Protein AF-0000000080772459 (afdb_homodimer)

Radius of gyration: 30.68 Å; Cα contacts (8 Å, |Δi|>4): 2039; chains: 2; bounding box: 59×94×68 Å

Secondary structure (DSSP, 8-state):
--EEE-HHHHHHHHHHHHHHTTT-SS-HHHHHHHHHT--BTTTBS-S-EEEE-GGG--SSEEEEEEEEE-HHHHTT-SS-HHHHHHHHHHHHHHHTTT--EEEEE-SSSSHHHHHHHHHHHHHHT-EEESEESSSS--SSGGGSHHHHTT----SEEEE-TTS-EEEEEEEPPPP-SS----HHHHHHHHHHHHTTSTTTTTEEEEEEEEE-HHHHHHH--EE-HHHHHHHHHHHHHTTS--SHHHHHHHHHHHH----EEEEEEEEEEEEEEEEETTEEEEEEEEEETTEEEEEEEESEEEEEEETT-SS-SEETTSEEEEEE-SSS-----HHHHB-TTSSB-GGGTT-EEEEEEEPPPGGGGSHHHHHHHHHHHHHTT--SPP--TTS---S--/--EEE-HHHHHHHHHHHHHHTTT-SS-HHHHHHHHHT--BTTTBS-S-EEEE-GGG--SSEEEEEEEEE-HHHHTT-SS-HHHHHHHHHHHHHHHTTT--EEEEE-SSSSHHHHHHHHHHHHHHT-EEESEESSSS--SSGGGSHHHHTT----SEEEE-TTS-EEEEEEEPPPP-SS----HHHHHHHHHHHHTTSTTTTTEEEEEEEEE-HHHHHHH--EE-HHHHHHHHHHHHHTTS--SHHHHHHHHHHHH----EEEEEEEEEEEEEEEEETTEEEEEEEEEETTEEEEEEEESEEEEEEETT-SS-SEETTSEEEEEE-SSS-----HHHHB-TTSSB-GGGTT-EEEEEEEPPPGGGGSHHHHHHHHHHHHHTT--SPP--TTS---S--

Organism: Chromobacterium violaceum (strain ATCC 12472 / DSM 30191 / JCM 1249 / CCUG 213 / NBRC 12614 / NCIMB 9131 / NCTC 9757 / MK) (NCBI:txid243365)

pLDDT: mean 93.43, std 9.47, range [24.67, 98.94]

InterPro domains:
  IPR010318 S-Me-THD, N-terminal domain [PF06032] (9-166)
  IPR024071 S-Me-THD, C-terminal domain superfamily [G3DSA:2.40.390.10] (241-381)
  IPR027479 S-Me-THD, N-terminal domain superfamily [G3DSA:3.40.1610.10] (1-239)
  IPR048350 S-Me-THD-like, C-terminal domain [PF20906] (186-363)

Nearest PDB structures (foldseek):
  2o3i-assembly1_B  TM=9.763E-01  e=1.292E-75  Chromobacterium violaceum
  2o3i-assembly1_A  TM=9.757E-01  e=3.189E-75  Chromobacterium violaceum
  4ftx-assembly1_B  TM=4.282E-01  e=2.764E+00  Saccharomyces cerevisiae S288C
  7u22-assembly1_D  TM=2.246E-01  e=3.162E-01  Mycobacterium tuberculosis
  4rcl-assembly1_A  TM=2.354E-01  e=2.764E+00  Mycolicibacterium smegmatis MC2 155

Solvent-accessible surface area (backbone atoms only — not comparable to full-atom values): 39134 Å² total; per-residue (Å²): 120,65,49,70,41,41,62,84,46,45,61,26,28,33,48,17,16,19,39,42,0,10,15,11,31,47,29,60,64,31,27,50,42,35,55,71,61,56,46,61,50,92,76,20,82,37,51,54,27,46,33,30,34,70,89,67,48,68,89,28,24,31,33,29,29,35,79,48,55,42,64,78,63,47,47,74,42,60,64,68,45,10,30,39,50,7,42,50,52,52,35,52,55,34,44,77,70,78,41,50,69,41,33,26,24,21,56,24,26,6,14,26,24,47,48,48,21,41,50,40,16,22,53,71,72,31,27,27,41,27,28,19,19,45,60,22,29,70,78,51,65,43,50,21,32,39,48,70,55,63,50,56,53,52,65,26,23,40,8,14,74,74,47,38,34,34,38,40,34,73,43,74,40,76,86,80,85,60,93,68,79,55,64,45,51,55,52,50,66,42,49,58,59,42,26,66,40,73,79,31,60,40,26,32,6,27,17,32,38,74,33,47,46,86,45,41,66,68,27,37,73,41,59,45,44,54,58,53,14,32,55,46,9,45,36,45,73,71,60,70,41,56,42,67,66,43,44,42,49,45,33,37,74,76,64,70,34,75,50,40,82,72,44,65,76,17,34,49,69,41,21,44,75,46,81,56,97,74,38,43,39,34,39,39,33,32,34,53,88,93,42,36,35,42,35,36,27,49,52,18,38,40,38,31,36,36,73,87,48,95,54,67,67,38,37,40,70,28,33,37,22,45,40,34,42,69,80,78,80,39,56,47,15,50,66,50,40,41,29,93,76,66,25,50,20,76,91,49,60,82,33,39,29,24,38,35,35,34,63,50,50,74,76,43,73,39,69,64,22,30,50,51,44,49,55,54,38,39,74,74,69,45,82,72,78,81,56,63,71,74,54,73,81,64,75,89,110,121,66,49,73,42,41,62,84,46,45,63,26,27,32,47,19,14,19,40,43,0,9,15,11,31,48,28,59,64,31,27,48,43,36,55,71,59,56,45,61,51,94,75,21,82,37,50,53,27,45,33,30,34,71,90,67,49,67,88,28,23,30,33,28,29,35,78,48,56,43,64,77,64,47,48,74,42,61,63,68,46,10,30,38,51,7,42,50,52,50,35,52,56,34,44,77,70,76,41,50,68,40,33,26,24,21,54,25,26,7,13,26,23,48,49,47,22,43,52,39,16,22,54,71,72,32,27,27,40,28,28,19,20,46,62,21,29,69,78,51,64,41,50,22,32,39,47,70,56,62,50,55,54,53,66,25,22,41,8,14,74,74,47,36,34,34,38,40,34,72,42,73,40,78,87,80,85,58,93,69,77,54,65,46,50,54,52,49,65,43,50,57,58,42,26,67,40,74,80,30,60,39,26,31,7,27,17,31,36,73,33,47,46,86,46,40,66,69,27,37,74,41,59,47,44,54,57,52,15,32,54,46,9,44,36,45,73,70,58,71,40,54,42,69,67,43,44,42,48,46,33,37,74,77,64,70,35,75,50,41,82,71,45,65,74,18,35,49,68,42,21,45,76,45,79,56,98,74,36,44,39,35,42,37,31,32,34,54,88,91,41,38,36,43,35,36,26,50,53,18,39,41,38,30,37,36,74,86,48,95,58,66,67,38,38,40,70,28,32,37,22,44,42,34,42,70,81,78,78,38,56,47,16,52,66,51,41,41,30,92,77,67,24,50,20,77,91,47,60,80,32,38,30,22,38,35,35,34,64,49,50,73,76,43,74,38,70,64,22,31,49,50,44,49,56,54,39,39,76,74,69,46,82,73,77,81,55,63,72,73,54,74,82,65,75,88,109

Structure (mmCIF, N/CA/C/O backbone):
data_AF-0000000080772459-model_v1
#
loop_
_entity.id
_entity.type
_entity.pdbx_description
1 polymer 'DUF917 domain-containing protein'
#
loop_
_atom_site.group_PDB
_atom_site.id
_atom_site.type_symbol
_atom_site.label_atom_id
_atom_site.label_alt_id
_atom_site.label_comp_id
_atom_site.label_asym_id
_atom_site.label_entity_id
_atom_site.label_seq_id
_atom_site.pdbx_PDB_ins_code
_atom_site.Cartn_x
_atom_site.Cartn_y
_atom_site.Cartn_z
_atom_site.occupancy
_atom_site.B_iso_or_equiv
_atom_site.auth_seq_id
_atom_site.auth_comp_id
_atom_site.auth_asym_id
_atom_site.auth_atom_id
_atom_site.pdbx_PDB_model_num
ATOM 1 N N . MET A 1 1 ? 9.984 29.031 25.297 1 77.81 1 MET A N 1
ATOM 2 C CA . MET A 1 1 ? 9.906 28.5 26.656 1 77.81 1 MET A CA 1
ATOM 3 C C . MET A 1 1 ? 8.773 27.484 26.781 1 77.81 1 MET A C 1
ATOM 5 O O . MET A 1 1 ? 7.711 27.672 26.172 1 77.81 1 MET A O 1
ATOM 9 N N . ALA A 1 2 ? 9.078 26.531 27.516 1 90.62 2 ALA A N 1
ATOM 10 C CA . ALA A 1 2 ? 8.109 25.453 27.734 1 90.62 2 ALA A CA 1
ATOM 11 C C . ALA A 1 2 ? 6.84 26 28.391 1 90.62 2 ALA A C 1
ATOM 13 O O . ALA A 1 2 ? 6.902 26.922 29.203 1 90.62 2 ALA A O 1
ATOM 14 N N . PHE A 1 3 ? 5.688 25.516 27.969 1 96.5 3 PHE A N 1
ATOM 15 C CA . PHE A 1 3 ? 4.406 25.859 28.578 1 96.5 3 PHE A CA 1
ATOM 16 C C . PHE A 1 3 ? 3.453 24.672 28.531 1 96.5 3 PHE A C 1
ATOM 18 O O . PHE A 1 3 ? 3.807 23.609 28.031 1 96.5 3 PHE A O 1
ATOM 25 N N . GLU A 1 4 ? 2.334 24.828 29.188 1 97.81 4 GLU A N 1
ATOM 26 C CA . GLU A 1 4 ? 1.34 23.766 29.25 1 97.81 4 GLU A CA 1
ATOM 27 C C . GLU A 1 4 ? 0.016 24.203 28.641 1 97.81 4 GLU A C 1
ATOM 29 O O . GLU A 1 4 ? -0.406 25.344 28.812 1 97.81 4 GLU A O 1
ATOM 34 N N . LEU A 1 5 ? -0.557 23.328 27.922 1 98.12 5 LEU A N 1
ATOM 35 C CA . LEU A 1 5 ? -1.902 23.531 27.406 1 98.12 5 LEU A CA 1
ATOM 36 C C . LEU A 1 5 ? -2.939 22.828 28.281 1 98.12 5 LEU A C 1
ATOM 38 O O . LEU A 1 5 ? -2.699 21.719 28.766 1 98.12 5 LEU A O 1
ATOM 42 N N . SER A 1 6 ? -4.008 23.469 28.516 1 97.31 6 SER A N 1
ATOM 43 C CA . SER A 1 6 ? -5.195 22.922 29.156 1 97.31 6 SER A CA 1
ATOM 44 C C . SER A 1 6 ? -6.387 22.906 28.203 1 97.31 6 SER A C 1
ATOM 46 O O . SER A 1 6 ? -6.301 23.422 27.094 1 97.31 6 SER A O 1
ATOM 48 N N . PRO A 1 7 ? -7.453 22.266 28.625 1 97.19 7 PRO A N 1
ATOM 49 C CA . PRO A 1 7 ? -8.625 22.203 27.75 1 97.19 7 PRO A CA 1
ATOM 50 C C . PRO A 1 7 ? -9.094 23.594 27.297 1 97.19 7 PRO A C 1
ATOM 52 O O . PRO A 1 7 ? -9.516 23.75 26.141 1 97.19 7 PRO A O 1
ATOM 55 N N . SER A 1 8 ? -8.961 24.609 28.094 1 97.12 8 SER A N 1
ATOM 56 C CA . SER A 1 8 ? -9.422 25.953 27.781 1 97.12 8 SER A CA 1
ATOM 57 C C . SER A 1 8 ? -8.531 26.609 26.734 1 97.12 8 SER A C 1
ATOM 59 O O . SER A 1 8 ? -8.906 27.625 26.141 1 97.12 8 SER A O 1
ATOM 61 N N . ASP A 1 9 ? -7.367 26.016 26.547 1 98.12 9 ASP A N 1
ATOM 62 C CA . ASP A 1 9 ? -6.426 26.578 25.578 1 98.12 9 ASP A CA 1
ATOM 63 C C . ASP A 1 9 ? -6.672 26.016 24.188 1 98.12 9 ASP A C 1
ATOM 65 O O . ASP A 1 9 ? -6.148 26.531 23.203 1 98.12 9 ASP A O 1
ATOM 69 N N . LEU A 1 10 ? -7.473 24.984 24.062 1 98.06 10 LEU A N 1
ATOM 70 C CA . LEU A 1 10 ? -7.555 24.266 22.797 1 98.06 10 LEU A CA 1
ATOM 71 C C . LEU A 1 10 ? -8.328 25.078 21.75 1 98.06 10 LEU A C 1
ATOM 73 O O . LEU A 1 10 ? -7.922 25.172 20.594 1 98.06 10 LEU A O 1
ATOM 77 N N . GLU A 1 11 ? -9.414 25.656 22.188 1 97.75 11 GLU A N 1
ATOM 78 C CA . GLU A 1 11 ? -10.188 26.422 21.219 1 97.75 11 GLU A CA 1
ATOM 79 C C . GLU A 1 11 ? -9.367 27.578 20.641 1 97.75 11 GLU A C 1
ATOM 81 O O . GLU A 1 11 ? -9.297 27.75 19.422 1 97.75 11 GLU A O 1
ATOM 86 N N . PRO A 1 12 ? -8.727 28.391 21.5 1 98.31 12 PRO A N 1
ATOM 87 C CA . PRO A 1 12 ? -7.855 29.422 20.938 1 98.31 12 PRO A CA 1
ATOM 88 C C . PRO A 1 12 ? -6.762 28.844 20.047 1 98.31 12 PRO A C 1
ATOM 90 O O . PRO A 1 12 ? -6.449 29.422 18.984 1 98.31 12 PRO A O 1
ATOM 93 N N . LEU A 1 13 ? -6.199 27.734 20.422 1 98.62 13 LEU A N 1
ATOM 94 C CA . LEU A 1 13 ? -5.156 27.109 19.609 1 98.62 13 LEU A CA 1
ATOM 95 C C . LEU A 1 13 ? -5.688 26.734 18.234 1 98.62 13 LEU A C 1
ATOM 97 O O . LEU A 1 13 ? -5.031 26.984 17.219 1 98.62 13 LEU A O 1
ATOM 101 N N . LEU A 1 14 ? -6.875 26.172 18.188 1 98.19 14 LEU A N 1
ATOM 102 C CA . LEU A 1 14 ? -7.477 25.75 16.922 1 98.19 14 LEU A CA 1
ATOM 103 C C . LEU A 1 14 ? -7.73 26.938 16.016 1 98.19 14 LEU A C 1
ATOM 105 O O . LEU A 1 14 ? -7.488 26.875 14.805 1 98.19 14 LEU A O 1
ATOM 109 N N . GLN A 1 15 ? -8.188 28 16.578 1 98.25 15 GLN A N 1
ATOM 110 C CA . GLN A 1 15 ? -8.5 29.188 15.781 1 98.25 15 GLN A CA 1
ATOM 111 C C . GLN A 1 15 ? -7.238 29.766 15.156 1 98.25 15 GLN A C 1
ATOM 113 O O . GLN A 1 15 ? -7.203 30.031 13.953 1 98.25 15 GLN A O 1
ATOM 118 N N . GLY A 1 16 ? -6.281 29.969 16 1 98.75 16 GLY A N 1
ATOM 119 C CA . GLY A 1 16 ? -5.023 30.469 15.461 1 98.75 16 GLY A CA 1
ATOM 120 C C . GLY A 1 16 ? -4.414 29.531 14.43 1 98.75 16 GLY A C 1
ATOM 121 O O . GLY A 1 16 ? -3.922 29.984 13.391 1 98.75 16 GLY A O 1
ATOM 122 N N . ALA A 1 17 ? -4.434 28.266 14.75 1 98.75 17 ALA A N 1
ATOM 123 C CA . ALA A 1 17 ? -3.867 27.25 13.859 1 98.75 17 ALA A CA 1
ATOM 124 C C . ALA A 1 17 ? -4.582 27.234 12.508 1 98.75 17 ALA A C 1
ATOM 126 O O . ALA A 1 17 ? -3.951 27.062 11.469 1 98.75 17 ALA A O 1
ATOM 127 N N . CYS A 1 18 ? -5.859 27.359 12.547 1 98.31 18 CYS A N 1
ATOM 128 C CA . CYS A 1 18 ? -6.648 27.406 11.32 1 98.31 18 CYS A CA 1
ATOM 129 C C . CYS A 1 18 ? -6.211 28.547 10.422 1 98.31 18 CYS A C 1
ATOM 131 O O . CYS A 1 18 ? -6.066 28.375 9.211 1 98.31 18 CYS A O 1
ATOM 133 N N . PHE A 1 19 ? -5.973 29.688 11.016 1 98.69 19 PHE A N 1
ATOM 134 C CA . PHE A 1 19 ? -5.531 30.844 10.242 1 98.69 19 PHE A CA 1
ATOM 135 C C . PHE A 1 19 ? -4.176 30.578 9.602 1 98.69 19 PHE A C 1
ATOM 137 O O . PHE A 1 19 ? -3.969 30.906 8.43 1 98.69 19 PHE A O 1
ATOM 144 N N . PHE A 1 20 ? -3.295 29.969 10.297 1 98.75 20 PHE A N 1
ATOM 145 C CA . PHE A 1 20 ? -1.945 29.734 9.797 1 98.75 20 PHE A CA 1
ATOM 146 C C . PHE A 1 20 ? -1.914 28.516 8.875 1 98.75 20 PHE A C 1
ATOM 148 O O . PHE A 1 20 ? -0.88 28.203 8.281 1 98.75 20 PHE A O 1
ATOM 155 N N . GLY A 1 21 ? -3.008 27.797 8.664 1 98.25 21 GLY A N 1
ATOM 156 C CA . GLY A 1 21 ? -3.066 26.547 7.941 1 98.25 21 GLY A CA 1
ATOM 157 C C . GLY A 1 21 ? -3.188 26.719 6.441 1 98.25 21 GLY A C 1
ATOM 158 O O . GLY A 1 21 ? -3.193 25.734 5.695 1 98.25 21 GLY A O 1
ATOM 159 N N . SER A 1 22 ? -3.299 28 6.023 1 97.94 22 SER A N 1
ATOM 160 C CA . SER A 1 22 ? -3.416 28.281 4.598 1 97.94 22 SER A CA 1
ATOM 161 C C . SER A 1 22 ? -4.602 27.547 3.986 1 97.94 22 SER A C 1
ATOM 163 O O . SER A 1 22 ? -4.461 26.875 2.961 1 97.94 22 SER A O 1
ATOM 165 N N . GLY A 1 23 ? -5.684 27.562 4.668 1 96.31 23 GLY A N 1
ATOM 166 C CA . GLY A 1 23 ? -6.91 26.938 4.18 1 96.31 23 GLY A CA 1
ATOM 167 C C . GLY A 1 23 ? -6.973 25.453 4.449 1 96.31 23 GLY A C 1
ATOM 168 O O . GLY A 1 23 ? -7.992 24.812 4.176 1 96.31 23 GLY A O 1
ATOM 169 N N . GLY A 1 24 ? -5.953 24.891 4.914 1 94.44 24 GLY A N 1
ATOM 170 C CA . GLY A 1 24 ? -5.906 23.453 5.18 1 94.44 24 GLY A CA 1
ATOM 171 C C . GLY A 1 24 ? -5.484 23.125 6.598 1 94.44 24 GLY A C 1
ATOM 172 O O . GLY A 1 24 ? -5.809 23.859 7.535 1 94.44 24 GLY A O 1
ATOM 173 N N . GLY A 1 25 ? -4.945 21.828 6.812 1 92.94 25 GLY A N 1
ATOM 174 C CA . GLY A 1 25 ? -4.551 21.375 8.141 1 92.94 25 GLY A CA 1
ATOM 175 C C . GLY A 1 25 ? -5.703 20.781 8.93 1 92.94 25 GLY A C 1
ATOM 176 O O . GLY A 1 25 ? -5.672 20.781 10.164 1 92.94 25 GLY A O 1
ATOM 177 N N . GLY A 1 26 ? -6.652 20.359 8.188 1 91.44 26 GLY A N 1
ATOM 178 C CA . GLY A 1 26 ? -7.859 19.828 8.797 1 91.44 26 GLY A CA 1
ATOM 179 C C . GLY A 1 26 ? -8.93 20.875 9.039 1 91.44 26 GLY A C 1
ATOM 180 O O . GLY A 1 26 ? -8.617 22.062 9.18 1 91.44 26 GLY A O 1
ATOM 181 N N . THR A 1 27 ? -10.133 20.469 9.156 1 91.5 27 THR A N 1
ATOM 182 C CA . THR A 1 27 ? -11.242 21.391 9.336 1 91.5 27 THR A CA 1
ATOM 183 C C . THR A 1 27 ? -11.414 21.75 10.805 1 91.5 27 THR A C 1
ATOM 185 O O . THR A 1 27 ? -11.031 20.984 11.688 1 91.5 27 THR A O 1
ATOM 188 N N . MET A 1 28 ? -12.023 22.938 10.984 1 93.31 28 MET A N 1
ATOM 189 C CA . MET A 1 28 ? -12.375 23.359 12.344 1 93.31 28 MET A CA 1
ATOM 190 C C . MET A 1 28 ? -13.344 22.359 12.984 1 93.31 28 MET A C 1
ATOM 192 O O . MET A 1 28 ? -13.242 22.062 14.172 1 93.31 28 MET A O 1
ATOM 196 N N . ILE A 1 29 ? -14.188 21.828 12.188 1 90.12 29 ILE A N 1
ATOM 197 C CA . ILE A 1 29 ? -15.203 20.906 12.688 1 90.12 29 ILE A CA 1
ATOM 198 C C . ILE A 1 29 ? -14.523 19.656 13.25 1 90.12 29 ILE A C 1
ATOM 200 O O . ILE A 1 29 ? -14.812 19.25 14.375 1 90.12 29 ILE A O 1
ATOM 204 N N . SER A 1 30 ? -13.648 19.109 12.492 1 91.31 30 SER A N 1
ATOM 205 C CA . SER A 1 30 ? -12.945 17.906 12.93 1 91.31 30 SER A CA 1
ATOM 206 C C . SER A 1 30 ? -12.102 18.172 14.172 1 91.31 30 SER A C 1
ATOM 208 O O . SER A 1 30 ? -12.102 17.375 15.109 1 91.31 30 SER A O 1
ATOM 210 N N . ALA A 1 31 ? -11.414 19.266 14.156 1 95.06 31 ALA A N 1
ATOM 211 C CA . ALA A 1 31 ? -10.531 19.609 15.266 1 95.06 31 ALA A CA 1
ATOM 212 C C . ALA A 1 31 ? -11.328 19.844 16.547 1 95.06 31 ALA A C 1
ATOM 214 O O . ALA A 1 31 ? -10.945 19.375 17.625 1 95.06 31 ALA A O 1
ATOM 215 N N . ARG A 1 32 ? -12.453 20.562 16.438 1 94.5 32 ARG A N 1
ATOM 216 C CA . ARG A 1 32 ? -13.289 20.875 17.594 1 94.5 32 ARG A CA 1
ATOM 217 C C . ARG A 1 32 ? -13.906 19.609 18.172 1 94.5 32 ARG A C 1
ATOM 219 O O . ARG A 1 32 ? -14.07 19.484 19.391 1 94.5 32 ARG A O 1
ATOM 226 N N . HIS A 1 33 ? -14.234 18.734 17.312 1 92.88 33 HIS A N 1
ATOM 227 C CA . HIS A 1 33 ? -14.82 17.484 17.781 1 92.88 33 HIS A CA 1
ATOM 228 C C . HIS A 1 33 ? -13.844 16.719 18.656 1 92.88 33 HIS A C 1
ATOM 230 O O . HIS A 1 33 ? -14.227 16.188 19.703 1 92.88 33 HIS A O 1
ATOM 236 N N . LEU A 1 34 ? -12.641 16.641 18.219 1 94.75 34 LEU A N 1
ATOM 237 C CA . LEU A 1 34 ? -11.617 15.953 19 1 94.75 34 LEU A CA 1
ATOM 238 C C . LEU A 1 34 ? -11.328 16.719 20.297 1 94.75 34 LEU A C 1
ATOM 240 O O . LEU A 1 34 ? -11.227 16.109 21.359 1 94.75 34 LEU A O 1
ATOM 244 N N . ALA A 1 35 ? -11.219 18.016 20.188 1 95.75 35 ALA A N 1
ATOM 245 C CA . ALA A 1 35 ? -10.859 18.859 21.328 1 95.75 35 ALA A CA 1
ATOM 246 C C . ALA A 1 35 ? -11.945 18.844 22.391 1 95.75 35 ALA A C 1
ATOM 248 O O . ALA A 1 35 ? -11.656 18.938 23.594 1 95.75 35 ALA A O 1
ATOM 249 N N . ALA A 1 36 ? -13.172 18.672 21.969 1 94.06 36 ALA A N 1
ATOM 250 C CA . ALA A 1 36 ? -14.312 18.734 22.875 1 94.06 36 ALA A CA 1
ATOM 251 C C . ALA A 1 36 ? -14.281 17.594 23.891 1 94.06 36 ALA A C 1
ATOM 253 O O . ALA A 1 36 ? -14.852 17.719 24.984 1 94.06 36 ALA A O 1
ATOM 254 N N . ASN A 1 37 ? -13.57 16.625 23.562 1 92.75 37 ASN A N 1
ATOM 255 C CA . ASN A 1 37 ? -13.562 15.445 24.406 1 92.75 37 ASN A CA 1
ATOM 256 C C . ASN A 1 37 ? -12.305 15.383 25.266 1 92.75 37 ASN A C 1
ATOM 258 O O . ASN A 1 37 ? -12.094 14.414 26 1 92.75 37 ASN A O 1
ATOM 262 N N . PHE A 1 38 ? -11.555 16.391 25.234 1 97.44 38 PHE A N 1
ATOM 263 C CA . PHE A 1 38 ? -10.312 16.406 26 1 97.44 38 PHE A CA 1
ATOM 264 C C . PHE A 1 38 ? -10.578 16.75 27.453 1 97.44 38 PHE A C 1
ATOM 266 O O . PHE A 1 38 ? -10.734 17.922 27.812 1 97.44 38 PHE A O 1
ATOM 273 N N . ARG A 1 39 ? -10.578 15.789 28.25 1 96.19 39 ARG A N 1
ATOM 274 C CA . ARG A 1 39 ? -10.719 15.875 29.703 1 96.19 39 ARG A CA 1
ATOM 275 C C . ARG A 1 39 ? -10.094 14.664 30.391 1 96.19 39 ARG A C 1
ATOM 277 O O . ARG A 1 39 ? -10.102 13.562 29.844 1 96.19 39 ARG A O 1
ATOM 284 N N . LYS A 1 40 ? -9.555 14.977 31.562 1 96.5 40 LYS A N 1
ATOM 285 C CA . LYS A 1 40 ? -9 13.867 32.344 1 96.5 40 LYS A CA 1
ATOM 286 C C . LYS A 1 40 ? -10.07 12.812 32.625 1 96.5 40 LYS A C 1
ATOM 288 O O . LYS A 1 40 ? -11.188 13.148 33 1 96.5 40 LYS A O 1
ATOM 293 N N . GLY A 1 41 ? -9.789 11.578 32.375 1 95.81 41 GLY A N 1
ATOM 294 C CA . GLY A 1 41 ? -10.734 10.492 32.562 1 95.81 41 GLY A CA 1
ATOM 295 C C . GLY A 1 41 ? -10.211 9.156 32.062 1 95.81 41 GLY A C 1
ATOM 296 O O . GLY A 1 41 ? -9.023 8.867 32.188 1 95.81 41 GLY A O 1
ATOM 297 N N . ASP A 1 42 ? -11.141 8.344 31.578 1 94.62 42 ASP A N 1
ATOM 298 C CA . ASP A 1 42 ? -10.82 6.973 31.203 1 94.62 42 ASP A CA 1
ATOM 299 C C . ASP A 1 42 ? -9.852 6.938 30.016 1 94.62 42 ASP A C 1
ATOM 301 O O . ASP A 1 42 ? -8.969 6.074 29.953 1 94.62 42 ASP A O 1
ATOM 305 N N . TYR A 1 43 ? -10.023 7.902 29.172 1 96.19 43 TYR A N 1
ATOM 306 C CA . TYR A 1 43 ? -9.195 7.852 27.969 1 96.19 43 TYR A CA 1
ATOM 307 C C . TYR A 1 43 ? -7.891 8.617 28.172 1 96.19 43 TYR A C 1
ATOM 309 O O . TYR A 1 43 ? -6.809 8.094 27.891 1 96.19 43 TYR A O 1
ATOM 317 N N . TYR A 1 44 ? -8.016 9.828 28.641 1 97.81 44 TYR A N 1
ATOM 318 C CA . TYR A 1 44 ? -6.812 10.617 28.891 1 97.81 44 TYR A CA 1
ATOM 319 C C . TYR A 1 44 ? -6.395 10.523 30.344 1 97.81 44 TYR A C 1
ATOM 321 O O . TYR A 1 44 ? -7.168 10.867 31.25 1 97.81 44 TYR A O 1
ATOM 329 N N . PRO A 1 45 ? -5.191 10.227 30.641 1 97.44 45 PRO A N 1
ATOM 330 C CA . PRO A 1 45 ? -4.719 10.195 32.031 1 97.44 45 PRO A CA 1
ATOM 331 C C . PRO A 1 45 ? -4.496 11.586 32.625 1 97.44 45 PRO A C 1
ATOM 333 O O . PRO A 1 45 ? -4.352 11.734 33.812 1 97.44 45 PRO A O 1
ATOM 336 N N . THR A 1 46 ? -4.453 12.586 31.719 1 96.62 46 THR A N 1
ATOM 337 C CA . THR A 1 46 ? -4.223 13.977 32.125 1 96.62 46 THR A CA 1
ATOM 338 C C . THR A 1 46 ? -5.008 14.93 31.234 1 96.62 46 THR A C 1
ATOM 340 O O . THR A 1 46 ? -5.48 14.539 30.156 1 96.62 46 THR A O 1
ATOM 343 N N . ASP A 1 47 ? -5.195 16.141 31.688 1 96.88 47 ASP A N 1
ATOM 344 C CA . ASP A 1 47 ? -5.801 17.188 30.859 1 96.88 47 ASP A CA 1
ATOM 345 C C . ASP A 1 47 ? -4.809 18.312 30.609 1 96.88 47 ASP A C 1
ATOM 347 O O . ASP A 1 47 ? -5.211 19.469 30.406 1 96.88 47 ASP A O 1
ATOM 351 N N . LYS A 1 48 ? -3.564 17.953 30.75 1 97.62 48 LYS A N 1
ATOM 352 C CA . LYS A 1 48 ? -2.473 18.891 30.484 1 97.62 48 LYS A CA 1
ATOM 353 C C . LYS A 1 48 ? -1.544 18.344 29.406 1 97.62 48 LYS A C 1
ATOM 355 O O . LYS A 1 48 ? -1.283 17.141 29.344 1 97.62 48 LYS A O 1
ATOM 360 N N . VAL A 1 49 ? -1.117 19.25 28.578 1 98.19 49 VAL A N 1
ATOM 361 C CA . VAL A 1 49 ? -0.159 18.906 27.531 1 98.19 49 VAL A CA 1
ATOM 362 C C . VAL A 1 49 ? 1.088 19.781 27.656 1 98.19 49 VAL A C 1
ATOM 364 O O . VAL A 1 49 ? 1.006 21 27.578 1 98.19 49 VAL A O 1
ATOM 367 N N . ARG A 1 50 ? 2.164 19.156 27.875 1 98.38 50 ARG A N 1
ATOM 368 C CA . ARG A 1 50 ? 3.422 19.891 27.938 1 98.38 50 ARG A CA 1
ATOM 369 C C . ARG A 1 50 ? 3.916 20.234 26.531 1 98.38 50 ARG A C 1
ATOM 371 O O . ARG A 1 50 ? 3.934 19.375 25.641 1 98.38 50 ARG A O 1
ATOM 378 N N . VAL A 1 51 ? 4.223 21.516 26.312 1 98.81 51 VAL A N 1
ATOM 379 C CA . VAL A 1 51 ? 4.793 21.984 25.047 1 98.81 51 VAL A CA 1
ATOM 380 C C . VAL A 1 51 ? 6.203 22.516 25.297 1 98.81 51 VAL A C 1
ATOM 382 O O . VAL A 1 51 ? 6.418 23.328 26.203 1 98.81 51 VAL A O 1
ATOM 385 N N . VAL A 1 52 ? 7.156 22.031 24.469 1 98.75 52 VAL A N 1
ATOM 386 C CA . VAL A 1 52 ? 8.547 22.406 24.688 1 98.75 52 VAL A CA 1
ATOM 387 C C . VAL A 1 52 ? 9.141 22.984 23.406 1 98.75 52 VAL A C 1
ATOM 389 O O . VAL A 1 52 ? 8.68 22.656 22.312 1 98.75 52 VAL A O 1
ATOM 392 N N . ASP A 1 53 ? 10.148 23.797 23.547 1 97.94 53 ASP A N 1
ATOM 393 C CA . ASP A 1 53 ? 10.883 24.312 22.391 1 97.94 53 ASP A CA 1
ATOM 394 C C . ASP A 1 53 ? 11.797 23.234 21.812 1 97.94 53 ASP A C 1
ATOM 396 O O . ASP A 1 53 ? 12.117 22.25 22.484 1 97.94 53 ASP A O 1
ATOM 400 N N . VAL A 1 54 ? 12.195 23.484 20.594 1 98.38 54 VAL A N 1
ATOM 401 C CA . VAL A 1 54 ? 13.031 22.531 19.875 1 98.38 54 VAL A CA 1
ATOM 402 C C . VAL A 1 54 ? 14.305 22.25 20.672 1 98.38 54 VAL A C 1
ATOM 404 O O . VAL A 1 54 ? 14.711 21.109 20.844 1 98.38 54 VAL A O 1
ATOM 407 N N . ASP A 1 55 ? 14.898 23.281 21.25 1 97.31 55 ASP A N 1
ATOM 408 C CA . ASP A 1 55 ? 16.172 23.156 21.953 1 97.31 55 ASP A CA 1
ATOM 409 C C . ASP A 1 55 ? 16.016 22.453 23.297 1 97.31 55 ASP A C 1
ATOM 411 O O . ASP A 1 55 ? 16.984 21.922 23.844 1 97.31 55 ASP A O 1
ATOM 415 N N . GLU A 1 56 ? 14.844 22.406 23.75 1 97.56 56 GLU A N 1
ATOM 416 C CA . GLU A 1 56 ? 14.57 21.781 25.047 1 97.56 56 GLU A CA 1
ATOM 417 C C . GLU A 1 56 ? 14.195 20.312 24.891 1 97.56 56 GLU A C 1
ATOM 419 O O . GLU A 1 56 ? 14.18 19.562 25.859 1 97.56 56 GLU A O 1
ATOM 424 N N . ALA A 1 57 ? 13.906 19.859 23.766 1 98.12 57 ALA A N 1
ATOM 425 C CA . ALA A 1 57 ? 13.492 18.484 23.484 1 98.12 57 ALA A CA 1
ATOM 426 C C . ALA A 1 57 ? 14.688 17.547 23.453 1 98.12 57 ALA A C 1
ATOM 428 O O . ALA A 1 57 ? 15.055 17.031 22.375 1 98.12 57 ALA A O 1
ATOM 429 N N . THR A 1 58 ? 15.242 17.172 24.641 1 97.81 58 THR A N 1
ATOM 430 C CA . THR A 1 58 ? 16.516 16.453 24.703 1 97.81 58 THR A CA 1
ATOM 431 C C . THR A 1 58 ? 16.344 15.102 25.375 1 97.81 58 THR A C 1
ATOM 433 O O . THR A 1 58 ? 17.297 14.32 25.469 1 97.81 58 THR A O 1
ATOM 436 N N . ASP A 1 59 ? 15.164 14.719 25.828 1 98.19 59 ASP A N 1
ATOM 437 C CA . ASP A 1 59 ? 14.977 13.57 26.703 1 98.19 59 ASP A CA 1
ATOM 438 C C . ASP A 1 59 ? 14.828 12.281 25.906 1 98.19 59 ASP A C 1
ATOM 440 O O . ASP A 1 59 ? 14.844 11.188 26.469 1 98.19 59 ASP A O 1
ATOM 444 N N . GLY A 1 60 ? 14.672 12.344 24.578 1 98.69 60 GLY A N 1
ATOM 445 C CA . GLY A 1 60 ? 14.438 11.195 23.719 1 98.69 60 GLY A CA 1
ATOM 446 C C . GLY A 1 60 ? 14.039 11.578 22.312 1 98.69 60 GLY A C 1
ATOM 447 O O . GLY A 1 60 ? 14.227 12.727 21.891 1 98.69 60 GLY A O 1
ATOM 448 N N . ASP A 1 61 ? 13.531 10.578 21.594 1 98.88 61 ASP A N 1
ATOM 449 C CA . ASP A 1 61 ? 13.172 10.773 20.203 1 98.88 61 ASP A CA 1
ATOM 450 C C . ASP A 1 61 ? 11.828 11.484 20.062 1 98.88 61 ASP A C 1
ATOM 452 O O . ASP A 1 61 ? 11.031 11.492 21.016 1 98.88 61 ASP A O 1
ATOM 456 N N . CYS A 1 62 ? 11.672 12.133 18.969 1 98.88 62 CYS A N 1
ATOM 457 C CA . CYS A 1 62 ? 10.438 12.789 18.547 1 98.88 62 CYS A CA 1
ATOM 458 C C . CYS A 1 62 ? 9.852 12.125 17.312 1 98.88 62 CYS A C 1
ATOM 460 O O . CYS A 1 62 ? 10.586 11.711 16.406 1 98.88 62 CYS A O 1
ATOM 462 N N . VAL A 1 63 ? 8.547 11.922 17.297 1 98.94 63 VAL A N 1
ATOM 463 C CA . VAL A 1 63 ? 7.906 11.367 16.109 1 98.94 63 VAL A CA 1
ATOM 464 C C . VAL A 1 63 ? 6.832 12.32 15.594 1 98.94 63 VAL A C 1
ATOM 466 O O . VAL A 1 63 ? 6.152 12.984 16.391 1 98.94 63 VAL A O 1
ATOM 469 N N . MET A 1 64 ? 6.715 12.469 14.305 1 98.94 64 MET A N 1
ATOM 470 C CA . MET A 1 64 ? 5.617 13.219 13.703 1 98.94 64 MET A CA 1
ATOM 471 C C . MET A 1 64 ? 4.332 12.398 13.695 1 98.94 64 MET A C 1
ATOM 473 O O . MET A 1 64 ? 4.352 11.219 13.336 1 98.94 64 MET A O 1
ATOM 477 N N . VAL A 1 65 ? 3.182 12.953 14.078 1 98.81 65 VAL A N 1
ATOM 478 C CA . VAL A 1 65 ? 1.9 12.258 14.07 1 98.81 65 VAL A CA 1
ATOM 479 C C . VAL A 1 65 ? 0.863 13.094 13.32 1 98.81 65 VAL A C 1
ATOM 481 O O . VAL A 1 65 ? 0.9 14.32 13.359 1 98.81 65 VAL A O 1
ATOM 484 N N . ALA A 1 66 ? -0.024 12.453 12.68 1 97.25 66 ALA A N 1
ATOM 485 C CA . ALA A 1 66 ? -1.058 13.133 11.906 1 97.25 66 ALA A CA 1
ATOM 486 C C . ALA A 1 66 ? -2.199 12.18 11.562 1 97.25 66 ALA A C 1
ATOM 488 O O . ALA A 1 66 ? -2.127 10.984 11.844 1 97.25 66 ALA A O 1
ATOM 489 N N . TYR A 1 67 ? -3.26 12.766 11.109 1 94.31 67 TYR A N 1
ATOM 490 C CA . TYR A 1 67 ? -4.207 12.008 10.297 1 94.31 67 TYR A CA 1
ATOM 491 C C . TYR A 1 67 ? -3.889 12.164 8.812 1 94.31 67 TYR A C 1
ATOM 493 O O . TYR A 1 67 ? -3.426 13.219 8.375 1 94.31 67 TYR A O 1
ATOM 501 N N . MET A 1 68 ? -4.07 11.102 8.141 1 90.19 68 MET A N 1
ATOM 502 C CA . MET A 1 68 ? -4.031 11.086 6.684 1 90.19 68 MET A CA 1
ATOM 503 C C . MET A 1 68 ? -5.359 10.602 6.109 1 90.19 68 MET A C 1
ATOM 505 O O . MET A 1 68 ? -5.969 9.664 6.641 1 90.19 68 MET A O 1
ATOM 509 N N . GLY A 1 69 ? -5.883 11.18 5.051 1 80.88 69 GLY A N 1
ATOM 510 C CA . GLY A 1 69 ? -7.125 10.75 4.43 1 80.88 69 GLY A CA 1
ATOM 511 C C . GLY A 1 69 ? -8.078 11.898 4.148 1 80.88 69 GLY A C 1
ATOM 512 O O . GLY A 1 69 ? -7.668 13.055 4.102 1 80.88 69 GLY A O 1
ATOM 513 N N . ALA A 1 70 ? -9.352 11.523 3.938 1 71.56 70 ALA A N 1
ATOM 514 C CA . ALA A 1 70 ? -10.383 12.508 3.594 1 71.56 70 ALA A CA 1
ATOM 515 C C . ALA A 1 70 ? -10.875 13.242 4.836 1 71.56 70 ALA A C 1
ATOM 517 O O . ALA A 1 70 ? -11.273 12.617 5.824 1 71.56 70 ALA A O 1
ATOM 518 N N . PRO A 1 71 ? -10.891 14.562 4.816 1 69.88 71 PRO A N 1
ATOM 519 C CA . PRO A 1 71 ? -11.297 15.359 5.977 1 69.88 71 PRO A CA 1
ATOM 520 C C . PRO A 1 71 ? -12.688 14.992 6.484 1 69.88 71 PRO A C 1
ATOM 522 O O . PRO A 1 71 ? -12.898 14.859 7.695 1 69.88 71 PRO A O 1
ATOM 525 N N . ASP A 1 72 ? -13.625 14.711 5.598 1 70.88 72 ASP A N 1
ATOM 526 C CA . ASP A 1 72 ? -15 14.445 5.984 1 70.88 72 ASP A CA 1
ATOM 527 C C . ASP A 1 72 ? -15.094 13.195 6.859 1 70.88 72 ASP A C 1
ATOM 529 O O . ASP A 1 72 ? -15.922 13.133 7.77 1 70.88 72 ASP A O 1
ATOM 533 N N . ALA A 1 73 ? -14.203 12.344 6.617 1 73.69 73 ALA A N 1
ATOM 534 C CA . ALA A 1 73 ? -14.25 11.086 7.352 1 73.69 73 ALA A CA 1
ATOM 535 C C . ALA A 1 73 ? -13.75 11.266 8.781 1 73.69 73 ALA A C 1
ATOM 537 O O . ALA A 1 73 ? -14.109 10.492 9.672 1 73.69 73 ALA A O 1
ATOM 538 N N . ILE A 1 74 ? -13.023 12.32 9.023 1 79.81 74 ILE A N 1
ATOM 539 C CA . ILE A 1 74 ? -12.422 12.57 10.328 1 79.81 74 ILE A CA 1
ATOM 540 C C . ILE A 1 74 ? -13.422 13.297 11.219 1 79.81 74 ILE A C 1
ATOM 542 O O . ILE A 1 74 ? -13.289 13.289 12.445 1 79.81 74 ILE A O 1
ATOM 546 N N . ASN A 1 75 ? -14.461 13.828 10.68 1 78.69 75 ASN A N 1
ATOM 547 C CA . ASN A 1 75 ? -15.406 14.688 11.391 1 78.69 75 ASN A CA 1
ATOM 548 C C . ASN A 1 75 ? -16.156 13.922 12.477 1 78.69 75 ASN A C 1
ATOM 550 O O . ASN A 1 75 ? -16.672 14.516 13.422 1 78.69 75 ASN A O 1
ATOM 554 N N . GLN A 1 76 ? -16.062 12.648 12.5 1 77.69 76 GLN A N 1
ATOM 555 C CA . GLN A 1 76 ? -16.906 11.883 13.406 1 77.69 76 GLN A CA 1
ATOM 556 C C . GLN A 1 76 ? -16.078 11.172 14.469 1 77.69 76 GLN A C 1
ATOM 558 O O . GLN A 1 76 ? -16.609 10.453 15.312 1 77.69 76 GLN A O 1
ATOM 563 N N . VAL A 1 77 ? -14.914 11.508 14.516 1 84.75 77 VAL A N 1
ATOM 564 C CA . VAL A 1 77 ? -14.039 10.742 15.398 1 84.75 77 VAL A CA 1
ATOM 565 C C . VAL A 1 77 ? -13.992 11.398 16.781 1 84.75 77 VAL A C 1
ATOM 567 O O . VAL A 1 77 ? -13.727 12.594 16.891 1 84.75 77 VAL A O 1
ATOM 570 N N . GLN A 1 78 ? -14.219 10.633 17.844 1 89.06 78 GLN A N 1
ATOM 571 C CA . GLN A 1 78 ? -14.258 11.141 19.203 1 89.06 78 GLN A CA 1
ATOM 572 C C . GLN A 1 78 ? -12.859 11.188 19.812 1 89.06 78 GLN A C 1
ATOM 574 O O . GLN A 1 78 ? -12.531 12.109 20.562 1 89.06 78 GLN A O 1
ATOM 579 N N . TRP A 1 79 ? -12.156 10.18 19.625 1 94.56 79 TRP A N 1
ATOM 580 C CA . TRP A 1 79 ? -10.805 10.047 20.156 1 94.56 79 TRP A CA 1
ATOM 581 C C . TRP A 1 79 ? -9.797 9.844 19.016 1 94.56 79 TRP A C 1
ATOM 583 O O . TRP A 1 79 ? -10.133 9.266 17.984 1 94.56 79 TRP A O 1
ATOM 593 N N . PRO A 1 80 ? -8.617 10.328 19.172 1 95.94 80 PRO A N 1
ATOM 594 C CA . PRO A 1 80 ? -7.621 10.141 18.109 1 95.94 80 PRO A CA 1
ATOM 595 C C . PRO A 1 80 ? -6.941 8.773 18.188 1 95.94 80 PRO A C 1
ATOM 597 O O . PRO A 1 80 ? -5.707 8.688 18.156 1 95.94 80 PRO A O 1
ATOM 600 N N . ASN A 1 81 ? -7.684 7.711 18.125 1 95.94 81 ASN A N 1
ATOM 601 C CA . ASN A 1 81 ? -7.168 6.359 18.297 1 95.94 81 ASN A CA 1
ATOM 602 C C . ASN A 1 81 ? -6.145 6.016 17.219 1 95.94 81 ASN A C 1
ATOM 604 O O . ASN A 1 81 ? -5.133 5.367 17.5 1 95.94 81 ASN A O 1
ATOM 608 N N . GLY A 1 82 ? -6.406 6.359 15.992 1 96.25 82 GLY A N 1
ATOM 609 C CA . GLY A 1 82 ? -5.488 6.086 14.898 1 96.25 82 GLY A CA 1
ATOM 610 C C . GLY A 1 82 ? -4.09 6.621 15.148 1 96.25 82 GLY A C 1
ATOM 611 O O . GLY A 1 82 ? -3.135 5.852 15.266 1 96.25 82 GLY A O 1
ATOM 612 N N . PRO A 1 83 ? -4.016 7.934 15.305 1 98 83 PRO A N 1
ATOM 613 C CA . PRO A 1 83 ? -2.707 8.531 15.578 1 98 83 PRO A CA 1
ATOM 614 C C . PRO A 1 83 ? -2.055 7.98 16.844 1 98 83 PRO A C 1
ATOM 616 O O . PRO A 1 83 ? -0.833 7.824 16.891 1 98 83 PRO A O 1
ATOM 619 N N . VAL A 1 84 ? -2.818 7.695 17.859 1 98.44 84 VAL A N 1
ATOM 620 C CA . VAL A 1 84 ? -2.283 7.141 19.094 1 98.44 84 VAL A CA 1
ATOM 621 C C . VAL A 1 84 ? -1.667 5.77 18.828 1 98.44 84 VAL A C 1
ATOM 623 O O . VAL A 1 84 ? -0.536 5.5 19.234 1 98.44 84 VAL A O 1
ATOM 626 N N . GLU A 1 85 ? -2.396 4.945 18.094 1 98 85 GLU A N 1
ATOM 627 C CA . GLU A 1 85 ? -1.904 3.611 17.766 1 98 85 GLU A CA 1
ATOM 628 C C . GLU A 1 85 ? -0.655 3.684 16.906 1 98 85 GLU A C 1
ATOM 630 O O . GLU A 1 85 ? 0.272 2.889 17.062 1 98 85 GLU A O 1
ATOM 635 N N . ALA A 1 86 ? -0.661 4.547 15.945 1 98.62 86 ALA A N 1
ATOM 636 C CA . ALA A 1 86 ? 0.519 4.73 15.109 1 98.62 86 ALA A CA 1
ATOM 637 C C . ALA A 1 86 ? 1.726 5.156 15.938 1 98.62 86 ALA A C 1
ATOM 639 O O . ALA A 1 86 ? 2.828 4.637 15.75 1 98.62 86 ALA A O 1
ATOM 640 N N . ALA A 1 87 ? 1.512 6.09 16.844 1 98.81 87 ALA A N 1
ATOM 641 C CA . ALA A 1 87 ? 2.586 6.559 17.703 1 98.81 87 ALA A CA 1
ATOM 642 C C . ALA A 1 87 ? 3.078 5.441 18.625 1 98.81 87 ALA A C 1
ATOM 644 O O . ALA A 1 87 ? 4.277 5.344 18.906 1 98.81 87 ALA A O 1
ATOM 645 N N . LEU A 1 88 ? 2.16 4.652 19.141 1 98.38 88 LEU A N 1
ATOM 646 C CA . LEU A 1 88 ? 2.527 3.512 19.969 1 98.38 88 LEU A CA 1
ATOM 647 C C . LEU A 1 88 ? 3.41 2.539 19.203 1 98.38 88 LEU A C 1
ATOM 649 O O . LEU A 1 88 ? 4.367 1.991 19.75 1 98.38 88 LEU A O 1
ATOM 653 N N . ALA A 1 89 ? 3.049 2.303 17.953 1 98.38 89 ALA A N 1
ATOM 654 C CA . ALA A 1 89 ? 3.871 1.436 17.109 1 98.38 89 ALA A CA 1
ATOM 655 C C . ALA A 1 89 ? 5.277 2.006 16.953 1 98.38 89 ALA A C 1
ATOM 657 O O . ALA A 1 89 ? 6.262 1.27 17 1 98.38 89 ALA A O 1
ATOM 658 N N . ALA A 1 90 ? 5.367 3.299 16.703 1 98.69 90 ALA A N 1
ATOM 659 C CA . ALA A 1 90 ? 6.668 3.959 16.625 1 98.69 90 ALA A CA 1
ATOM 660 C C . ALA A 1 90 ? 7.449 3.801 17.922 1 98.69 90 ALA A C 1
ATOM 662 O O . ALA A 1 90 ? 8.656 3.535 17.906 1 98.69 90 ALA A O 1
ATOM 663 N N . ARG A 1 91 ? 6.785 3.99 19.031 1 98.81 91 ARG A N 1
ATOM 664 C CA . ARG A 1 91 ? 7.41 3.822 20.328 1 98.81 91 ARG A CA 1
ATOM 665 C C . ARG A 1 91 ? 7.992 2.422 20.484 1 98.81 91 ARG A C 1
ATOM 667 O O . ARG A 1 91 ? 9.125 2.26 20.938 1 98.81 91 ARG A O 1
ATOM 674 N N . GLN A 1 92 ? 7.207 1.453 20.156 1 98.06 92 GLN A N 1
ATOM 675 C CA . GLN A 1 92 ? 7.656 0.068 20.25 1 98.06 92 GLN A CA 1
ATOM 676 C C . GLN A 1 92 ? 8.883 -0.176 19.391 1 98.06 92 GLN A C 1
ATOM 678 O O . GLN A 1 92 ? 9.812 -0.88 19.797 1 98.06 92 GLN A O 1
ATOM 683 N N . ARG A 1 93 ? 8.828 0.356 18.172 1 97.44 93 ARG A N 1
ATOM 684 C CA . ARG A 1 93 ? 9.977 0.241 17.281 1 97.44 93 ARG A CA 1
ATOM 685 C C . ARG A 1 93 ? 11.227 0.846 17.906 1 97.44 93 ARG A C 1
ATOM 687 O O . ARG A 1 93 ? 12.297 0.238 17.891 1 97.44 93 ARG A O 1
ATOM 694 N N . LEU A 1 94 ? 11.141 2.012 18.469 1 98.31 94 LEU A N 1
ATOM 695 C CA . LEU A 1 94 ? 12.266 2.674 19.125 1 98.31 94 LEU A CA 1
ATOM 696 C C . LEU A 1 94 ? 12.758 1.86 20.312 1 98.31 94 LEU A C 1
ATOM 698 O O . LEU A 1 94 ? 13.969 1.669 20.484 1 98.31 94 LEU A O 1
ATOM 702 N N . GLU A 1 95 ? 11.844 1.361 21.094 1 98 95 GLU A N 1
ATOM 703 C CA . GLU A 1 95 ? 12.203 0.572 22.266 1 98 95 GLU A CA 1
ATOM 704 C C . GLU A 1 95 ? 12.984 -0.676 21.875 1 98 95 GLU A C 1
ATOM 706 O O . GLU A 1 95 ? 13.922 -1.076 22.578 1 98 95 GLU A O 1
ATOM 711 N N . SER A 1 96 ? 12.57 -1.298 20.812 1 94.81 96 SER A N 1
ATOM 712 C CA . SER A 1 96 ? 13.281 -2.48 20.328 1 94.81 96 SER A CA 1
ATOM 713 C C . SER A 1 96 ? 14.727 -2.154 19.969 1 94.81 96 SER A C 1
ATOM 715 O O . SER A 1 96 ? 15.562 -3.055 19.844 1 94.81 96 SER A O 1
ATOM 717 N N . GLN A 1 97 ? 15.023 -0.871 19.797 1 95.19 97 GLN A N 1
ATOM 718 C CA . GLN A 1 97 ? 16.375 -0.418 19.469 1 95.19 97 GLN A CA 1
ATOM 719 C C . GLN A 1 97 ? 17.047 0.204 20.688 1 95.19 97 GLN A C 1
ATOM 721 O O . GLN A 1 97 ? 18.109 0.821 20.562 1 95.19 97 GLN A O 1
ATOM 726 N N . GLY A 1 98 ? 16.422 0.188 21.812 1 97.06 98 GLY A N 1
ATOM 727 C CA . GLY A 1 98 ? 16.984 0.757 23.031 1 97.06 98 GLY A CA 1
ATOM 728 C C . GLY A 1 98 ? 16.812 2.264 23.109 1 97.06 98 GLY A C 1
ATOM 729 O O . GLY A 1 98 ? 17.562 2.934 23.828 1 97.06 98 GLY A O 1
ATOM 730 N N . ARG A 1 99 ? 15.906 2.805 22.297 1 98.12 99 ARG A N 1
ATOM 731 C CA . ARG A 1 99 ? 15.648 4.242 22.25 1 98.12 99 ARG A CA 1
ATOM 732 C C . ARG A 1 99 ? 14.305 4.574 22.875 1 98.12 99 ARG A C 1
ATOM 734 O O . ARG A 1 99 ? 13.453 3.697 23.047 1 98.12 99 ARG A O 1
ATOM 741 N N . LYS A 1 100 ? 14.156 5.832 23.266 1 98.5 100 LYS A N 1
ATOM 742 C CA . LYS A 1 100 ? 12.969 6.27 23.984 1 98.5 100 LYS A CA 1
ATOM 743 C C . LYS A 1 100 ? 12.203 7.328 23.188 1 98.5 100 LYS A C 1
ATOM 745 O O . LYS A 1 100 ? 12.805 8.289 22.703 1 98.5 100 LYS A O 1
ATOM 750 N N . LEU A 1 101 ? 10.898 7.105 23.078 1 98.88 101 LEU A N 1
ATOM 751 C CA . LEU A 1 101 ? 10.039 8.148 22.516 1 98.88 101 LEU A CA 1
ATOM 752 C C . LEU A 1 101 ? 9.617 9.133 23.609 1 98.88 101 LEU A C 1
ATOM 754 O O . LEU A 1 101 ? 9.016 8.742 24.609 1 98.88 101 LEU A O 1
ATOM 758 N N . ALA A 1 102 ? 9.898 10.43 23.391 1 98.88 102 ALA A N 1
ATOM 759 C CA . ALA A 1 102 ? 9.609 11.406 24.438 1 98.88 102 ALA A CA 1
ATOM 760 C C . ALA A 1 102 ? 8.734 12.539 23.906 1 98.88 102 ALA A C 1
ATOM 762 O O . ALA A 1 102 ? 8.078 13.234 24.688 1 98.88 102 ALA A O 1
ATOM 763 N N . TYR A 1 103 ? 8.68 12.711 22.578 1 98.94 103 TYR A N 1
ATOM 764 C CA . TYR A 1 103 ? 8.031 13.891 22.031 1 98.94 103 TYR A CA 1
ATOM 765 C C . TYR A 1 103 ? 7.223 13.547 20.797 1 98.94 103 TYR A C 1
ATOM 767 O O . TYR A 1 103 ? 7.516 12.562 20.109 1 98.94 103 TYR A O 1
ATOM 775 N N . VAL A 1 104 ? 6.219 14.344 20.5 1 98.88 104 VAL A N 1
ATOM 776 C CA . VAL A 1 104 ? 5.488 14.336 19.25 1 98.88 104 VAL A CA 1
ATOM 777 C C . VAL A 1 104 ? 5.535 15.727 18.609 1 98.88 104 VAL A C 1
ATOM 779 O O . VAL A 1 104 ? 5.766 16.719 19.312 1 98.88 104 VAL A O 1
ATOM 782 N N . VAL A 1 105 ? 5.406 15.734 17.359 1 98.94 105 VAL A N 1
ATOM 783 C CA . VAL A 1 105 ? 5.375 17 16.641 1 98.94 105 VAL A CA 1
ATOM 784 C C . VAL A 1 105 ? 4.371 16.922 15.5 1 98.94 105 VAL A C 1
ATOM 786 O O . VAL A 1 105 ? 4.137 15.844 14.945 1 98.94 105 VAL A O 1
ATOM 789 N N . ALA A 1 106 ? 3.697 18 15.195 1 98.75 106 ALA A N 1
ATOM 790 C CA . ALA A 1 106 ? 2.768 18.078 14.07 1 98.75 106 ALA A CA 1
ATOM 791 C C . ALA A 1 106 ? 3.514 18.203 12.75 1 98.75 106 ALA A C 1
ATOM 793 O O . ALA A 1 106 ? 4.641 18.703 12.711 1 98.75 106 ALA A O 1
ATOM 794 N N . PRO A 1 107 ? 2.938 17.719 11.734 1 98.44 107 PRO A N 1
ATOM 795 C CA . PRO A 1 107 ? 3.584 17.891 10.43 1 98.44 107 PRO A CA 1
ATOM 796 C C . PRO A 1 107 ? 3.545 19.328 9.93 1 98.44 107 PRO A C 1
ATOM 798 O O . PRO A 1 107 ? 4.492 19.781 9.289 1 98.44 107 PRO A O 1
ATOM 801 N N . GLU A 1 108 ? 2.555 19.984 10.258 1 98.44 108 GLU A N 1
ATOM 802 C CA . GLU A 1 108 ? 2.236 21.281 9.656 1 98.44 108 GLU A CA 1
ATOM 803 C C . GLU A 1 108 ? 1.361 22.109 10.586 1 98.44 108 GLU A C 1
ATOM 805 O O . GLU A 1 108 ? 0.765 21.594 11.523 1 98.44 108 GLU A O 1
ATOM 810 N N . SER A 1 109 ? 1.351 23.391 10.297 1 98.44 109 SER A N 1
ATOM 811 C CA . SER A 1 109 ? 0.394 24.266 10.984 1 98.44 109 SER A CA 1
ATOM 812 C C . SER A 1 109 ? -1.027 24.016 10.492 1 98.44 109 SER A C 1
ATOM 814 O O . SER A 1 109 ? -1.265 23.938 9.281 1 98.44 109 SER A O 1
ATOM 816 N N . GLY A 1 110 ? -1.938 23.828 11.438 1 97.5 110 GLY A N 1
ATOM 817 C CA . GLY A 1 110 ? -3.342 23.578 11.164 1 97.5 110 GLY A CA 1
ATOM 818 C C . GLY A 1 110 ? -4.121 23.156 12.391 1 97.5 110 GLY A C 1
ATOM 819 O O . GLY A 1 110 ? -3.543 22.641 13.359 1 97.5 110 GLY A O 1
ATOM 820 N N . ALA A 1 111 ? -5.406 23.344 12.305 1 97.06 111 ALA A N 1
ATOM 821 C CA . ALA A 1 111 ? -6.25 23.062 13.461 1 97.06 111 ALA A CA 1
ATOM 822 C C . ALA A 1 111 ? -6.172 21.578 13.844 1 97.06 111 ALA A C 1
ATOM 824 O O . ALA A 1 111 ? -5.836 21.25 14.984 1 97.06 111 ALA A O 1
ATOM 825 N N . LEU A 1 112 ? -6.391 20.781 12.922 1 95.69 112 LEU A N 1
ATOM 826 C CA . LEU A 1 112 ? -6.41 19.344 13.195 1 95.69 112 LEU A CA 1
ATOM 827 C C . LEU A 1 112 ? -5.008 18.844 13.523 1 95.69 112 LEU A C 1
ATOM 829 O O . LEU A 1 112 ? -4.832 18.016 14.43 1 95.69 112 LEU A O 1
ATOM 833 N N . GLY A 1 113 ? -4.004 19.297 12.82 1 96 113 GLY A N 1
ATOM 834 C CA . GLY A 1 113 ? -2.637 18.875 13.086 1 96 113 GLY A CA 1
ATOM 835 C C . GLY A 1 113 ? -2.191 19.141 14.508 1 96 113 GLY A C 1
ATOM 836 O O . GLY A 1 113 ? -1.654 18.25 15.172 1 96 113 GLY A O 1
ATOM 837 N N . PHE A 1 114 ? -2.453 20.328 14.953 1 98.38 114 PHE A N 1
ATOM 838 C CA . PHE A 1 114 ? -2.006 20.734 16.281 1 98.38 114 PHE A CA 1
ATOM 839 C C . PHE A 1 114 ? -2.795 19.984 17.359 1 98.38 114 PHE A C 1
ATOM 841 O O . PHE A 1 114 ? -2.227 19.547 18.359 1 98.38 114 PHE A O 1
ATOM 848 N N . VAL A 1 115 ? -4.07 19.859 17.125 1 97.31 115 VAL A N 1
ATOM 849 C CA . VAL A 1 115 ? -4.871 19.219 18.156 1 97.31 115 VAL A CA 1
ATOM 850 C C . VAL A 1 115 ? -4.512 17.734 18.234 1 97.31 115 VAL A C 1
ATOM 852 O O . VAL A 1 115 ? -4.414 17.172 19.312 1 97.31 115 VAL A O 1
ATOM 855 N N . VAL A 1 116 ? -4.273 17.078 17.141 1 97.69 116 VAL A N 1
ATOM 856 C CA . VAL A 1 116 ? -3.91 15.664 17.125 1 97.69 116 VAL A CA 1
ATOM 857 C C . VAL A 1 116 ? -2.588 15.461 17.875 1 97.69 116 VAL A C 1
ATOM 859 O O . VAL A 1 116 ? -2.48 14.594 18.734 1 97.69 116 VAL A O 1
ATOM 862 N N . ALA A 1 117 ? -1.609 16.25 17.547 1 98.75 117 ALA A N 1
ATOM 863 C CA . ALA A 1 117 ? -0.325 16.141 18.234 1 98.75 117 ALA A CA 1
ATOM 864 C C . ALA A 1 117 ? -0.491 16.328 19.75 1 98.75 117 ALA A C 1
ATOM 866 O O . ALA A 1 117 ? 0.072 15.562 20.531 1 98.75 117 ALA A O 1
ATOM 867 N N . SER A 1 118 ? -1.281 17.281 20.125 1 98.69 118 SER A N 1
ATOM 868 C CA . SER A 1 118 ? -1.497 17.594 21.547 1 98.69 118 SER A CA 1
ATOM 869 C C . SER A 1 118 ? -2.203 16.438 22.25 1 98.69 118 SER A C 1
ATOM 871 O O . SER A 1 118 ? -1.785 16.031 23.344 1 98.69 118 SER A O 1
ATOM 873 N N . LEU A 1 119 ? -3.232 15.93 21.625 1 98.44 119 LEU A N 1
ATOM 874 C CA . LEU A 1 119 ? -4.043 14.891 22.25 1 98.44 119 LEU A CA 1
ATOM 875 C C . LEU A 1 119 ? -3.279 13.578 22.328 1 98.44 119 LEU A C 1
ATOM 877 O O . LEU A 1 119 ? -3.416 12.828 23.297 1 98.44 119 LEU A O 1
ATOM 881 N N . VAL A 1 120 ? -2.504 13.258 21.281 1 98.75 120 VAL A N 1
ATOM 882 C CA . VAL A 1 120 ? -1.654 12.07 21.328 1 98.75 120 VAL A CA 1
ATOM 883 C C . VAL A 1 120 ? -0.648 12.188 22.469 1 98.75 120 VAL A C 1
ATOM 885 O O . VAL A 1 120 ? -0.422 11.227 23.203 1 98.75 120 VAL A O 1
ATOM 888 N N . ALA A 1 121 ? -0.056 13.367 22.625 1 98.75 121 ALA A N 1
ATOM 889 C CA . ALA A 1 121 ? 0.888 13.602 23.719 1 98.75 121 ALA A CA 1
ATOM 890 C C . ALA A 1 121 ? 0.226 13.383 25.078 1 98.75 121 ALA A C 1
ATOM 892 O O . ALA A 1 121 ? 0.792 12.727 25.953 1 98.75 121 ALA A O 1
ATOM 893 N N . ALA A 1 122 ? -0.943 13.914 25.234 1 98.56 122 ALA A N 1
ATOM 894 C CA . ALA A 1 122 ? -1.677 13.766 26.484 1 98.56 122 ALA A CA 1
ATOM 895 C C . ALA A 1 122 ? -1.969 12.305 26.797 1 98.56 122 ALA A C 1
ATOM 897 O O . ALA A 1 122 ? -1.841 11.859 27.938 1 98.56 122 ALA A O 1
ATOM 898 N N . LYS A 1 123 ? -2.416 11.578 25.766 1 98.62 123 LYS A N 1
ATOM 899 C CA . LYS A 1 123 ? -2.811 10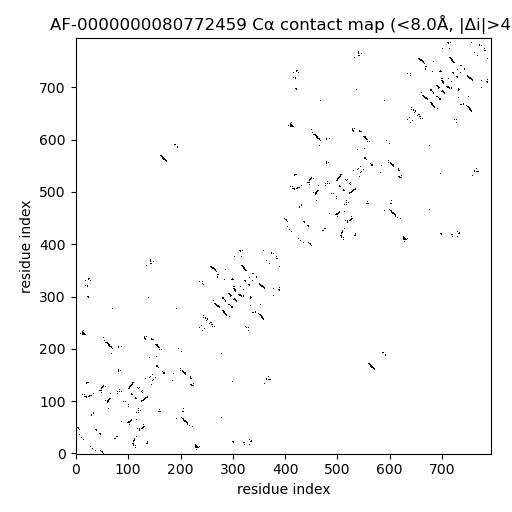.18 25.938 1 98.62 123 LYS A CA 1
ATOM 900 C C . LYS A 1 123 ? -1.615 9.312 26.312 1 98.62 123 LYS A C 1
ATOM 902 O O . LYS A 1 123 ? -1.742 8.383 27.109 1 98.62 123 LYS A O 1
ATOM 907 N N . LEU A 1 124 ? -0.429 9.602 25.75 1 98.56 124 LEU A N 1
ATOM 908 C CA . LEU A 1 124 ? 0.704 8.688 25.844 1 98.56 124 LEU A CA 1
ATOM 909 C C . LEU A 1 124 ? 1.728 9.195 26.859 1 98.56 124 LEU A C 1
ATOM 911 O O . LEU A 1 124 ? 2.762 8.562 27.062 1 98.56 124 LEU A O 1
ATOM 915 N N . GLY A 1 125 ? 1.443 10.367 27.438 1 97.94 125 GLY A N 1
ATOM 916 C CA . GLY A 1 125 ? 2.377 10.93 28.391 1 97.94 125 GLY A CA 1
ATOM 917 C C . GLY A 1 125 ? 3.621 11.508 27.75 1 97.94 125 GLY A C 1
ATOM 918 O O . GLY A 1 125 ? 4.73 11.336 28.266 1 97.94 125 GLY A O 1
ATOM 919 N N . LEU A 1 126 ? 3.518 12.062 26.609 1 98.75 126 LEU A N 1
ATOM 920 C CA . LEU A 1 126 ? 4.598 12.695 25.875 1 98.75 126 LEU A CA 1
ATOM 921 C C . LEU A 1 126 ? 4.469 14.211 25.906 1 98.75 126 LEU A C 1
ATOM 923 O O . LEU A 1 126 ? 3.523 14.742 26.5 1 98.75 126 LEU A O 1
ATOM 927 N N . ALA A 1 127 ? 5.414 14.938 25.359 1 98.81 127 ALA A N 1
ATOM 928 C CA . ALA A 1 127 ? 5.336 16.375 25.172 1 98.81 127 ALA A CA 1
ATOM 929 C C . ALA A 1 127 ? 5.289 16.75 23.703 1 98.81 127 ALA A C 1
ATOM 931 O O . ALA A 1 127 ? 5.777 15.992 22.844 1 98.81 127 ALA A O 1
ATOM 932 N N . VAL A 1 128 ? 4.727 17.875 23.406 1 98.88 128 VAL A N 1
ATOM 933 C CA . VAL A 1 128 ? 4.664 18.375 22.031 1 98.88 128 VAL A CA 1
ATOM 934 C C . VAL A 1 128 ? 5.805 19.359 21.797 1 98.88 128 VAL A C 1
ATOM 936 O O . VAL A 1 128 ? 6.109 20.188 22.656 1 98.88 128 VAL A O 1
ATOM 939 N N . VAL A 1 129 ? 6.406 19.266 20.641 1 98.88 129 VAL A N 1
ATOM 940 C CA . VAL A 1 129 ? 7.438 20.234 20.281 1 98.88 129 VAL A CA 1
ATOM 941 C C . VAL A 1 129 ? 6.793 21.453 19.625 1 98.88 129 VAL A C 1
ATOM 943 O O . VAL A 1 129 ? 5.965 21.312 18.719 1 98.88 129 VAL A O 1
ATOM 946 N N . ASP A 1 130 ? 7.191 22.656 20.047 1 98.81 130 ASP A N 1
ATOM 947 C CA . ASP A 1 130 ? 6.652 23.906 19.531 1 98.81 130 ASP A CA 1
ATOM 948 C C . ASP A 1 130 ? 7.309 24.281 18.203 1 98.81 130 ASP A C 1
ATOM 950 O O . ASP A 1 130 ? 8.031 25.281 18.125 1 98.81 130 ASP A O 1
ATOM 954 N N . ALA A 1 131 ? 7.004 23.516 17.203 1 98.75 131 ALA A N 1
ATOM 955 C CA . ALA A 1 131 ? 7.48 23.641 15.828 1 98.75 131 ALA A CA 1
ATOM 956 C C . ALA A 1 131 ? 6.68 22.75 14.891 1 98.75 131 ALA A C 1
ATOM 958 O O . ALA A 1 131 ? 5.852 21.953 15.336 1 98.75 131 ALA A O 1
ATOM 959 N N . ASP A 1 132 ? 6.832 22.906 13.672 1 98.62 132 ASP A N 1
ATOM 960 C CA . ASP A 1 132 ? 6.285 21.969 12.695 1 98.62 132 ASP A CA 1
ATOM 961 C C . ASP A 1 132 ? 7.105 21.984 11.406 1 98.62 132 ASP A C 1
ATOM 963 O O . ASP A 1 132 ? 8.156 22.625 11.336 1 98.62 132 ASP A O 1
ATOM 967 N N . GLY A 1 133 ? 6.688 21.297 10.438 1 98.5 133 GLY A N 1
ATOM 968 C CA . GLY A 1 133 ? 7.516 21.031 9.273 1 98.5 133 GLY A CA 1
ATOM 969 C C . GLY A 1 133 ? 7.324 22.047 8.156 1 98.5 133 GLY A C 1
ATOM 970 O O . GLY A 1 133 ? 7.969 21.953 7.113 1 98.5 133 GLY A O 1
ATOM 971 N N . ALA A 1 134 ? 6.426 23.062 8.367 1 98.56 134 ALA A N 1
ATOM 972 C CA . ALA A 1 134 ? 6.191 23.906 7.207 1 98.56 134 ALA A CA 1
ATOM 973 C C . ALA A 1 134 ? 5.773 25.312 7.629 1 98.56 134 ALA A C 1
ATOM 975 O O . ALA A 1 134 ? 5.934 26.266 6.867 1 98.56 134 ALA A O 1
ATOM 976 N N . GLY A 1 135 ? 5.152 25.453 8.844 1 98.31 135 GLY A N 1
ATOM 977 C CA . GLY A 1 135 ? 4.621 26.734 9.25 1 98.31 135 GLY A CA 1
ATOM 978 C C . GLY A 1 135 ? 3.309 27.078 8.57 1 98.31 135 GLY A C 1
ATOM 979 O O . GLY A 1 135 ? 2.719 28.125 8.844 1 98.31 135 GLY A O 1
ATOM 980 N N . ARG A 1 136 ? 2.859 26.266 7.754 1 98.44 136 ARG A N 1
ATOM 981 C CA . ARG A 1 136 ? 1.577 26.219 7.059 1 98.44 136 ARG A CA 1
ATOM 982 C C . ARG A 1 136 ? 1.161 24.781 6.773 1 98.44 136 ARG A C 1
ATOM 984 O O . ARG A 1 136 ? 1.958 23.859 6.934 1 98.44 136 ARG A O 1
ATOM 991 N N . ALA A 1 137 ? -0.066 24.578 6.391 1 97.44 137 ALA A N 1
ATOM 992 C CA . ALA A 1 137 ? -0.453 23.25 5.906 1 97.44 137 ALA A CA 1
ATOM 993 C C . ALA A 1 137 ? 0.057 23.016 4.488 1 97.44 137 ALA A C 1
ATOM 995 O O . ALA A 1 137 ? 0.252 23.969 3.727 1 97.44 137 ALA A O 1
ATOM 996 N N . VAL A 1 138 ? 0.339 21.812 4.18 1 97.12 138 VAL A N 1
ATOM 997 C CA . VAL A 1 138 ? 0.864 21.438 2.871 1 97.12 138 VAL A CA 1
ATOM 998 C C . VAL A 1 138 ? 0.137 20.203 2.355 1 97.12 138 VAL A C 1
ATOM 1000 O O . VAL A 1 138 ? -0.232 19.312 3.135 1 97.12 138 VAL A O 1
ATOM 1003 N N . PRO A 1 139 ? -0.022 20.031 1.084 1 93.44 139 PRO A N 1
ATOM 1004 C CA . PRO A 1 139 ? -0.792 18.922 0.536 1 93.44 139 PRO A CA 1
ATOM 1005 C C . PRO A 1 139 ? 0.019 17.625 0.453 1 93.44 139 PRO A C 1
ATOM 1007 O O . PRO A 1 139 ? -0.55 16.547 0.277 1 93.44 139 PRO A O 1
ATOM 1010 N N . SER A 1 140 ? 1.376 17.734 0.556 1 93.5 140 SER A N 1
ATOM 1011 C CA . SER A 1 140 ? 2.193 16.547 0.291 1 93.5 140 SER A CA 1
ATOM 1012 C C . SER A 1 140 ? 3.344 16.438 1.285 1 93.5 140 SER A C 1
ATOM 1014 O O . SER A 1 140 ? 3.855 17.453 1.766 1 93.5 140 SER A O 1
ATOM 1016 N N . LEU A 1 141 ? 3.846 15.227 1.462 1 96.25 141 LEU A N 1
ATOM 1017 C CA . LEU A 1 141 ? 4.844 14.938 2.486 1 96.25 141 LEU A CA 1
ATOM 1018 C C . LEU A 1 141 ? 6.184 15.562 2.131 1 96.25 141 LEU A C 1
ATOM 1020 O O . LEU A 1 141 ? 6.887 16.078 3.006 1 96.25 141 LEU A O 1
ATOM 1024 N N . PRO A 1 142 ? 6.621 15.602 0.842 1 96.69 142 PRO A N 1
ATOM 1025 C CA . PRO A 1 142 ? 7.941 16.141 0.526 1 96.69 142 PRO A CA 1
ATOM 1026 C C . PRO A 1 142 ? 8.039 17.656 0.772 1 96.69 142 PRO A C 1
ATOM 1028 O O . PRO A 1 142 ? 9.133 18.219 0.731 1 96.69 142 PRO A O 1
ATOM 1031 N N . MET A 1 143 ? 6.938 18.281 1.058 1 98.06 143 MET A N 1
ATOM 1032 C CA . MET A 1 143 ? 6.898 19.719 1.285 1 98.06 143 MET A CA 1
ATOM 1033 C C . MET A 1 143 ? 7.23 20.047 2.736 1 98.06 143 MET A C 1
ATOM 1035 O O . MET A 1 143 ? 7.246 21.219 3.123 1 98.06 143 MET A O 1
ATOM 1039 N N . LEU A 1 144 ? 7.496 19.062 3.535 1 98.38 144 LEU A N 1
ATOM 1040 C CA . LEU A 1 144 ? 7.832 19.25 4.941 1 98.38 144 LEU A CA 1
ATOM 1041 C C . LEU A 1 144 ? 9.344 19.281 5.141 1 98.38 144 LEU A C 1
ATOM 1043 O O . LEU A 1 144 ? 10.07 18.531 4.488 1 98.38 144 LEU A O 1
ATOM 1047 N N . THR A 1 145 ? 9.773 20.031 6.078 1 98.56 145 THR A N 1
ATOM 1048 C CA . THR A 1 145 ? 11.203 20.203 6.34 1 98.56 145 THR A CA 1
ATOM 1049 C C . THR A 1 145 ? 11.836 18.906 6.824 1 98.56 145 THR A C 1
ATOM 1051 O O . THR A 1 145 ? 13.055 18.734 6.758 1 98.56 145 THR A O 1
ATOM 1054 N N . TYR A 1 146 ? 11.039 17.922 7.355 1 97.88 146 TYR A N 1
ATOM 1055 C CA . TYR A 1 146 ? 11.539 16.609 7.719 1 97.88 146 TYR A CA 1
ATOM 1056 C C . TYR A 1 146 ? 12.203 15.93 6.523 1 97.88 146 TYR A C 1
ATOM 1058 O O . TYR A 1 146 ? 13.297 15.375 6.648 1 97.88 146 TYR A O 1
ATOM 1066 N N . ALA A 1 147 ? 11.5 16.062 5.383 1 96.75 147 ALA A N 1
ATOM 1067 C CA . ALA A 1 147 ? 12.008 15.484 4.145 1 96.75 147 ALA A CA 1
ATOM 1068 C C . ALA A 1 147 ? 13.258 16.219 3.666 1 96.75 147 ALA A C 1
ATOM 1070 O O . ALA A 1 147 ? 14.25 15.578 3.299 1 96.75 147 ALA A O 1
ATOM 1071 N N . ALA A 1 148 ? 13.188 17.531 3.688 1 96.06 148 ALA A N 1
ATOM 1072 C CA . ALA A 1 148 ? 14.305 18.344 3.221 1 96.06 148 ALA A CA 1
ATOM 1073 C C . ALA A 1 148 ? 15.555 18.109 4.066 1 96.06 148 ALA A C 1
ATOM 1075 O O . ALA A 1 148 ? 16.672 18.172 3.561 1 96.06 148 ALA A O 1
ATOM 1076 N N . ALA A 1 149 ? 15.383 17.797 5.383 1 96.94 149 ALA A N 1
ATOM 1077 C CA . ALA A 1 149 ? 16.5 17.578 6.301 1 96.94 149 ALA A CA 1
ATOM 1078 C C . ALA A 1 149 ? 17.078 16.172 6.125 1 96.94 149 ALA A C 1
ATOM 1080 O O . ALA A 1 149 ? 18.094 15.836 6.738 1 96.94 149 ALA A O 1
ATOM 1081 N N . GLY A 1 150 ? 16.422 15.336 5.371 1 95.44 150 GLY A N 1
ATOM 1082 C CA . GLY A 1 150 ? 16.906 14 5.102 1 95.44 150 GLY A CA 1
ATOM 1083 C C . GLY A 1 150 ? 16.562 13 6.191 1 95.44 150 GLY A C 1
ATOM 1084 O O . GLY A 1 150 ? 17.172 11.938 6.289 1 95.44 150 GLY A O 1
ATOM 1085 N N . VAL A 1 151 ? 15.641 13.367 7.098 1 97.5 151 VAL A N 1
ATOM 1086 C CA . VAL A 1 151 ? 15.18 12.391 8.078 1 97.5 151 VAL A CA 1
ATOM 1087 C C . VAL A 1 151 ? 14.469 11.242 7.371 1 97.5 151 VAL A C 1
ATOM 1089 O O . VAL A 1 151 ? 13.602 11.469 6.523 1 97.5 151 VAL A O 1
ATOM 1092 N N . PRO A 1 152 ? 14.82 9.992 7.641 1 96.75 152 PRO A N 1
ATOM 1093 C CA . PRO A 1 152 ? 14.148 8.883 6.961 1 96.75 152 PRO A CA 1
ATOM 1094 C C . PRO A 1 152 ? 12.648 8.836 7.242 1 96.75 152 PRO A C 1
ATOM 1096 O O . PRO A 1 152 ? 12.234 8.836 8.406 1 96.75 152 PRO A O 1
ATOM 1099 N N . PRO A 1 153 ? 11.844 8.758 6.227 1 97.94 153 PRO A N 1
ATOM 1100 C CA . PRO A 1 153 ? 10.398 8.727 6.426 1 97.94 153 PRO A CA 1
ATOM 1101 C C . PRO A 1 153 ? 9.883 7.34 6.805 1 97.94 153 PRO A C 1
ATOM 1103 O O . PRO A 1 153 ? 8.703 7.176 7.125 1 97.94 153 PRO A O 1
ATOM 1106 N N . THR A 1 154 ? 10.656 6.305 6.746 1 97.44 154 THR A N 1
ATOM 1107 C CA . THR A 1 154 ? 10.258 4.945 7.086 1 97.44 154 THR A CA 1
ATOM 1108 C C . THR A 1 154 ? 11.188 4.352 8.141 1 97.44 154 THR A C 1
ATOM 1110 O O . THR A 1 154 ? 12.367 4.699 8.203 1 97.44 154 THR A O 1
ATOM 1113 N N . PRO A 1 155 ? 10.727 3.475 8.953 1 97.5 155 PRO A N 1
ATOM 1114 C CA . PRO A 1 155 ? 9.375 2.914 8.906 1 97.5 155 PRO A CA 1
ATOM 1115 C C . PRO A 1 155 ? 8.297 3.957 9.188 1 97.5 155 PRO A C 1
ATOM 1117 O O . PRO A 1 155 ? 8.492 4.848 10.016 1 97.5 155 PRO A O 1
ATOM 1120 N N . ALA A 1 156 ? 7.25 3.922 8.414 1 98.62 156 ALA A N 1
ATOM 1121 C CA . ALA A 1 156 ? 6.023 4.684 8.656 1 98.62 156 ALA A CA 1
ATOM 1122 C C . ALA A 1 156 ? 4.922 3.787 9.211 1 98.62 156 ALA A C 1
ATOM 1124 O O . ALA A 1 156 ? 4.801 2.623 8.82 1 98.62 156 ALA A O 1
ATOM 1125 N N . PHE A 1 157 ? 4.168 4.297 10.125 1 98.62 157 PHE A N 1
ATOM 1126 C CA . PHE A 1 157 ? 3.086 3.545 10.75 1 98.62 157 PHE A CA 1
ATOM 1127 C C . PHE A 1 157 ? 1.735 4.18 10.438 1 98.62 157 PHE A C 1
ATOM 1129 O O . PHE A 1 157 ? 1.537 5.375 10.664 1 98.62 157 PHE A O 1
ATOM 1136 N N . LEU A 1 158 ? 0.878 3.473 9.883 1 98 158 LEU A N 1
ATOM 1137 C CA . LEU A 1 158 ? -0.491 3.861 9.562 1 98 158 LEU A CA 1
ATOM 1138 C C . LEU A 1 158 ? -1.492 3.025 10.352 1 98 158 LEU A C 1
ATOM 1140 O O . LEU A 1 158 ? -1.456 1.794 10.305 1 98 158 LEU A O 1
ATOM 1144 N N . ALA A 1 159 ? -2.389 3.689 11.094 1 97.25 159 ALA A N 1
ATOM 1145 C CA . ALA A 1 159 ? -3.303 2.945 11.953 1 97.25 159 ALA A CA 1
ATOM 1146 C C . ALA A 1 159 ? -4.734 3.445 11.797 1 97.25 159 ALA A C 1
ATOM 1148 O O . ALA A 1 159 ? -4.969 4.648 11.664 1 97.25 159 ALA A O 1
ATOM 1149 N N . GLY A 1 160 ? -5.637 2.508 11.797 1 93.38 160 GLY A N 1
ATOM 1150 C CA . GLY A 1 160 ? -7.051 2.85 11.789 1 93.38 160 GLY A CA 1
ATOM 1151 C C . GLY A 1 160 ? -7.617 3.066 13.18 1 93.38 160 GLY A C 1
ATOM 1152 O O . GLY A 1 160 ? -6.93 2.844 14.18 1 93.38 160 GLY A O 1
ATOM 1153 N N . GLU A 1 161 ? -8.906 3.492 13.203 1 89.31 161 GLU A N 1
ATOM 1154 C CA . GLU A 1 161 ? -9.586 3.779 14.461 1 89.31 161 GLU A CA 1
ATOM 1155 C C . GLU A 1 161 ? -9.906 2.494 15.219 1 89.31 161 GLU A C 1
ATOM 1157 O O . GLU A 1 161 ? -10.055 2.512 16.438 1 89.31 161 GLU A O 1
ATOM 1162 N N . SER A 1 162 ? -9.953 1.35 14.523 1 86.31 162 SER A N 1
ATOM 1163 C CA . SER A 1 162 ? -10.383 0.095 15.133 1 86.31 162 SER A CA 1
ATOM 1164 C C . SER A 1 162 ? -9.188 -0.733 15.602 1 86.31 162 SER A C 1
ATOM 1166 O O . SER A 1 162 ? -9.359 -1.811 16.172 1 86.31 162 SER A O 1
ATOM 1168 N N . GLY A 1 163 ? -7.992 -0.325 15.242 1 88.81 163 GLY A N 1
ATOM 1169 C CA . GLY A 1 163 ? -6.828 -1.03 15.758 1 88.81 163 GLY A CA 1
ATOM 1170 C C . GLY A 1 163 ? -5.977 -1.659 14.672 1 88.81 163 GLY A C 1
ATOM 1171 O O . GLY A 1 163 ? -4.891 -2.17 14.945 1 88.81 163 GLY A O 1
ATOM 1172 N N . LEU A 1 164 ? -6.453 -1.7 13.453 1 94.56 164 LEU A N 1
ATOM 1173 C CA . LEU A 1 164 ? -5.598 -2.111 12.344 1 94.56 164 LEU A CA 1
ATOM 1174 C C . LEU A 1 164 ? -4.371 -1.211 12.242 1 94.56 164 LEU A C 1
ATOM 1176 O O . LEU A 1 164 ? -4.488 0.015 12.297 1 94.56 164 LEU A O 1
ATOM 1180 N N . CYS A 1 165 ? -3.195 -1.789 12.227 1 96.81 165 CYS A N 1
ATOM 1181 C CA . CYS A 1 165 ? -1.965 -1.01 12.125 1 96.81 165 CYS A CA 1
ATOM 1182 C C . CYS A 1 165 ? -1.052 -1.567 11.039 1 96.81 165 CYS A C 1
ATOM 1184 O O . CYS A 1 165 ? -0.832 -2.777 10.969 1 96.81 165 CYS A O 1
ATOM 1186 N N . VAL A 1 166 ? -0.562 -0.757 10.234 1 97.69 166 VAL A N 1
ATOM 1187 C CA . VAL A 1 166 ? 0.304 -1.105 9.117 1 97.69 166 VAL A CA 1
ATOM 1188 C C . VAL A 1 166 ? 1.674 -0.455 9.297 1 97.69 166 VAL A C 1
ATOM 1190 O O . VAL A 1 166 ? 1.766 0.731 9.617 1 97.69 166 VAL A O 1
ATOM 1193 N N . GLU A 1 167 ? 2.721 -1.207 9.211 1 98.12 167 GLU A N 1
ATOM 1194 C CA . GLU A 1 167 ? 4.094 -0.716 9.148 1 98.12 167 GLU A CA 1
ATOM 1195 C C . GLU A 1 167 ? 4.648 -0.792 7.73 1 98.12 167 GLU A C 1
ATOM 1197 O O . GLU A 1 167 ? 4.613 -1.85 7.102 1 98.12 167 GLU A O 1
ATOM 1202 N N . LEU A 1 168 ? 5.125 0.284 7.207 1 98.38 168 LEU A N 1
ATOM 1203 C CA . LEU A 1 168 ? 5.676 0.354 5.859 1 98.38 168 LEU A CA 1
ATOM 1204 C C . LEU A 1 168 ? 7.148 0.749 5.891 1 98.38 168 LEU A C 1
ATOM 1206 O O . LEU A 1 168 ? 7.504 1.786 6.453 1 98.38 168 LEU A O 1
ATOM 1210 N N . GLY A 1 169 ? 7.996 -0.048 5.391 1 97.75 169 GLY A N 1
ATOM 1211 C CA . GLY A 1 169 ? 9.391 0.254 5.117 1 97.75 169 GLY A CA 1
ATOM 1212 C C . GLY A 1 169 ? 9.703 0.34 3.633 1 97.75 169 GLY A C 1
ATOM 1213 O O . GLY A 1 169 ? 9.188 -0.444 2.838 1 97.75 169 GLY A O 1
ATOM 1214 N N . VAL A 1 170 ? 10.523 1.29 3.236 1 96.94 170 VAL A N 1
ATOM 1215 C CA . VAL A 1 170 ? 10.859 1.46 1.827 1 96.94 170 VAL A CA 1
ATOM 1216 C C . VAL A 1 170 ? 12.375 1.608 1.671 1 96.94 170 VAL A C 1
ATOM 1218 O O . VAL A 1 170 ? 13 2.396 2.381 1 96.94 170 VAL A O 1
ATOM 1221 N N . ARG A 1 171 ? 12.953 0.857 0.858 1 95.06 171 ARG A N 1
ATOM 1222 C CA . ARG A 1 171 ? 14.344 0.994 0.438 1 95.06 171 ARG A CA 1
ATOM 1223 C C . ARG A 1 171 ? 14.43 1.364 -1.039 1 95.06 171 ARG A C 1
ATOM 1225 O O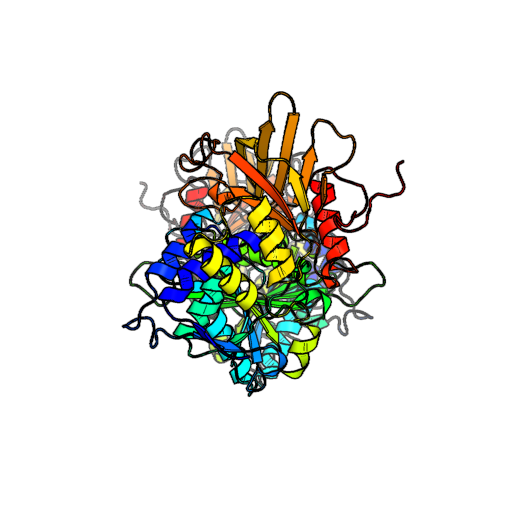 . ARG A 1 171 ? 13.945 0.63 -1.9 1 95.06 171 ARG A O 1
ATOM 1232 N N . MET A 1 172 ? 15.055 2.457 -1.312 1 92.69 172 MET A N 1
ATOM 1233 C CA . MET A 1 172 ? 15.164 2.969 -2.674 1 92.69 172 MET A CA 1
ATOM 1234 C C . MET A 1 172 ? 16.281 2.254 -3.432 1 92.69 172 MET A C 1
ATOM 1236 O O . MET A 1 172 ? 17.234 1.749 -2.824 1 92.69 172 MET A O 1
ATOM 1240 N N . PRO A 1 173 ? 16.078 2.186 -4.742 1 88.69 173 PRO A N 1
ATOM 1241 C CA . PRO A 1 173 ? 17.188 1.632 -5.527 1 88.69 173 PRO A CA 1
ATOM 1242 C C . PRO A 1 173 ? 18.453 2.48 -5.445 1 88.69 173 PRO A C 1
ATOM 1244 O O . PRO A 1 173 ? 18.391 3.658 -5.082 1 88.69 173 PRO A O 1
ATOM 1247 N N . PRO A 1 174 ? 19.609 1.814 -5.688 1 82.38 174 PRO A N 1
ATOM 1248 C CA . PRO A 1 174 ? 20.828 2.615 -5.73 1 82.38 174 PRO A CA 1
ATOM 1249 C C . PRO A 1 174 ? 20.781 3.717 -6.789 1 82.38 174 PRO A C 1
ATOM 1251 O O . PRO A 1 174 ? 20.109 3.562 -7.812 1 82.38 174 PRO A O 1
ATOM 1254 N N . PRO A 1 175 ? 21.391 4.879 -6.426 1 80.56 175 PRO A N 1
ATOM 1255 C CA . PRO A 1 175 ? 21.375 5.988 -7.383 1 80.56 175 PRO A CA 1
ATOM 1256 C C . PRO A 1 175 ? 21.984 5.617 -8.734 1 80.56 175 PRO A C 1
ATOM 1258 O O . PRO A 1 175 ? 22.969 4.875 -8.789 1 80.56 175 PRO A O 1
ATOM 1261 N N . ASP A 1 176 ? 21.266 5.828 -9.812 1 74.38 176 ASP A N 1
ATOM 1262 C CA . ASP A 1 176 ? 21.781 5.535 -11.148 1 74.38 176 ASP A CA 1
ATOM 1263 C C . ASP A 1 176 ? 22.062 6.824 -11.914 1 74.38 176 ASP A C 1
ATOM 1265 O O . ASP A 1 176 ? 22.141 6.816 -13.148 1 74.38 176 ASP A O 1
ATOM 1269 N N . GLY A 1 177 ? 22.266 7.918 -11.219 1 73 177 GLY A N 1
ATOM 1270 C CA . GLY A 1 177 ? 22.625 9.18 -11.852 1 73 177 GLY A CA 1
ATOM 1271 C C . GLY A 1 177 ? 21.422 9.977 -12.32 1 73 177 GLY A C 1
ATOM 1272 O O . GLY A 1 177 ? 21.562 11.125 -12.742 1 73 177 GLY A O 1
ATOM 1273 N N . GLN A 1 178 ? 20.328 9.398 -12.344 1 67.38 178 GLN A N 1
ATOM 1274 C CA . GLN A 1 178 ? 19.125 10.102 -12.789 1 67.38 178 GLN A CA 1
ATOM 1275 C C . GLN A 1 178 ? 18.391 10.719 -11.609 1 67.38 178 GLN A C 1
ATOM 1277 O O . GLN A 1 178 ? 18.594 10.32 -10.461 1 67.38 178 GLN A O 1
ATOM 1282 N N . ARG A 1 179 ? 17.75 11.82 -11.969 1 69.75 179 ARG A N 1
ATOM 1283 C CA . ARG A 1 179 ? 16.922 12.445 -10.945 1 69.75 179 ARG A CA 1
ATOM 1284 C C . ARG A 1 179 ? 15.938 11.445 -10.352 1 69.75 179 ARG A C 1
ATOM 1286 O O . ARG A 1 179 ? 15.211 10.773 -11.094 1 69.75 179 ARG A O 1
ATOM 1293 N N . ARG A 1 180 ? 16.078 11.32 -9.031 1 78.5 180 ARG A N 1
ATOM 1294 C CA . ARG A 1 180 ? 15.195 10.359 -8.359 1 78.5 180 ARG A CA 1
ATOM 1295 C C . ARG A 1 180 ? 14.102 11.078 -7.574 1 78.5 180 ARG A C 1
ATOM 1297 O O . ARG A 1 180 ? 14.305 12.195 -7.102 1 78.5 180 ARG A O 1
ATOM 1304 N N . GLU A 1 181 ? 13.055 10.438 -7.578 1 85.06 181 GLU A N 1
ATOM 1305 C CA . GLU A 1 181 ? 11.945 10.906 -6.75 1 85.06 181 GLU A CA 1
ATOM 1306 C C . GLU A 1 181 ? 12.297 10.828 -5.266 1 85.06 181 GLU A C 1
ATOM 1308 O O . GLU A 1 181 ? 12.977 9.891 -4.832 1 85.06 181 GLU A O 1
ATOM 1313 N N . ASP A 1 182 ? 11.898 11.852 -4.582 1 90 182 ASP A N 1
ATOM 1314 C CA . ASP A 1 182 ? 12.125 11.836 -3.141 1 90 182 ASP A CA 1
ATOM 1315 C C . ASP A 1 182 ? 11.406 10.656 -2.484 1 90 182 ASP A C 1
ATOM 1317 O O . ASP A 1 182 ? 10.273 10.336 -2.84 1 90 182 ASP A O 1
ATOM 1321 N N . ILE A 1 183 ? 12.062 10.016 -1.592 1 93.69 183 ILE A N 1
ATOM 1322 C CA . ILE A 1 183 ? 11.531 8.836 -0.926 1 93.69 183 ILE A CA 1
ATOM 1323 C C . ILE A 1 183 ? 10.203 9.18 -0.256 1 93.69 183 ILE A C 1
ATOM 1325 O O . ILE A 1 183 ? 9.297 8.344 -0.193 1 93.69 183 ILE A O 1
ATOM 1329 N N . SER A 1 184 ? 10.078 10.406 0.251 1 95.19 184 SER A N 1
ATOM 1330 C CA . SER A 1 184 ? 8.828 10.805 0.891 1 95.19 184 SER A CA 1
ATOM 1331 C C . SER A 1 184 ? 7.664 10.773 -0.099 1 95.19 184 SER A C 1
ATOM 1333 O O . SER A 1 184 ? 6.531 10.461 0.274 1 95.19 184 SER A O 1
ATOM 1335 N N . THR A 1 185 ? 7.941 11.18 -1.314 1 93.56 185 THR A N 1
ATOM 1336 C CA . THR A 1 185 ? 6.934 11.094 -2.365 1 93.56 185 THR A CA 1
ATOM 1337 C C . THR A 1 185 ? 6.504 9.648 -2.584 1 93.56 185 THR A C 1
ATOM 1339 O O . THR A 1 185 ? 5.309 9.359 -2.662 1 93.56 185 THR A O 1
ATOM 1342 N N . VAL A 1 186 ? 7.473 8.773 -2.611 1 93.5 186 VAL A N 1
ATOM 1343 C CA . VAL A 1 186 ? 7.227 7.352 -2.85 1 93.5 186 VAL A CA 1
ATOM 1344 C C . VAL A 1 186 ? 6.406 6.77 -1.7 1 93.5 186 VAL A C 1
ATOM 1346 O O . VAL A 1 186 ? 5.426 6.055 -1.928 1 93.5 186 VAL A O 1
ATOM 1349 N N . VAL A 1 187 ? 6.746 7.09 -0.499 1 95.81 187 VAL A N 1
ATOM 1350 C CA . VAL A 1 187 ? 6.059 6.605 0.694 1 95.81 187 VAL A CA 1
ATOM 1351 C C . VAL A 1 187 ? 4.605 7.078 0.681 1 95.81 187 VAL A C 1
ATOM 1353 O O . VAL A 1 187 ? 3.688 6.297 0.934 1 95.81 187 VAL A O 1
ATOM 1356 N N . GLU A 1 188 ? 4.414 8.305 0.403 1 93.5 188 GLU A N 1
ATOM 1357 C CA . GLU A 1 188 ? 3.062 8.844 0.34 1 93.5 188 GLU A CA 1
ATOM 1358 C C . GLU A 1 188 ? 2.225 8.125 -0.711 1 93.5 188 GLU A C 1
ATOM 1360 O O . GLU A 1 188 ? 1.062 7.793 -0.467 1 93.5 188 GLU A O 1
ATOM 1365 N N . GLN A 1 189 ? 2.777 7.93 -1.857 1 91.19 189 GLN A N 1
ATOM 1366 C CA . GLN A 1 189 ? 2.09 7.262 -2.957 1 91.19 189 GLN A CA 1
ATOM 1367 C C . GLN A 1 189 ? 1.686 5.84 -2.57 1 91.19 189 GLN A C 1
ATOM 1369 O O . GLN A 1 189 ? 0.724 5.293 -3.115 1 91.19 189 GLN A O 1
ATOM 1374 N N . MET A 1 190 ? 2.367 5.27 -1.655 1 94.12 190 MET A N 1
ATOM 1375 C CA . MET A 1 190 ? 2.082 3.896 -1.245 1 94.12 190 MET A CA 1
ATOM 1376 C C . MET A 1 190 ? 1.075 3.869 -0.1 1 94.12 190 MET A C 1
ATOM 1378 O O . MET A 1 190 ? 0.253 2.955 -0.013 1 94.12 190 MET A O 1
ATOM 1382 N N . LEU A 1 191 ? 1.112 4.879 0.748 1 94.25 191 LEU A N 1
ATOM 1383 C CA . LEU A 1 191 ? 0.245 4.918 1.92 1 94.25 191 LEU A CA 1
ATOM 1384 C C . LEU A 1 191 ? -1.185 5.273 1.528 1 94.25 191 LEU A C 1
ATOM 1386 O O . LEU A 1 191 ? -2.139 4.695 2.055 1 94.25 191 LEU A O 1
ATOM 1390 N N . ARG A 1 192 ? -1.368 6.168 0.661 1 90.38 192 ARG A N 1
ATOM 1391 C CA . ARG A 1 192 ? -2.689 6.703 0.348 1 90.38 192 ARG A CA 1
ATOM 1392 C C . ARG A 1 192 ? -3.607 5.609 -0.188 1 90.38 192 ARG A C 1
ATOM 1394 O O . ARG A 1 192 ? -4.75 5.477 0.255 1 90.38 192 ARG A O 1
ATOM 1401 N N . PRO A 1 193 ? -3.129 4.77 -1.121 1 88.88 193 PRO A N 1
ATOM 1402 C CA . PRO A 1 193 ? -4.004 3.695 -1.6 1 88.88 193 PRO A CA 1
ATOM 1403 C C . PRO A 1 193 ? -4.383 2.711 -0.497 1 88.88 193 PRO A C 1
ATOM 1405 O O . PRO A 1 193 ? -5.469 2.127 -0.534 1 88.88 193 PRO A O 1
ATOM 1408 N N . ILE A 1 194 ? -3.516 2.465 0.468 1 91.69 194 ILE A N 1
ATOM 1409 C CA . ILE A 1 194 ? -3.803 1.566 1.579 1 91.69 194 ILE A CA 1
ATOM 1410 C C . ILE A 1 194 ? -5.027 2.066 2.344 1 91.69 194 ILE A C 1
ATOM 1412 O O . ILE A 1 194 ? -5.832 1.27 2.826 1 91.69 194 ILE A O 1
ATOM 1416 N N . LEU A 1 195 ? -5.242 3.34 2.363 1 90.19 195 LEU A N 1
ATOM 1417 C CA . LEU A 1 195 ? -6.344 3.961 3.094 1 90.19 195 LEU A CA 1
ATOM 1418 C C . LEU A 1 195 ? -7.684 3.607 2.459 1 90.19 195 LEU A C 1
ATOM 1420 O O . LEU A 1 195 ? -8.734 3.771 3.086 1 90.19 195 LEU A O 1
ATOM 1424 N N . THR A 1 196 ? -7.641 3.188 1.247 1 83.81 196 THR A N 1
ATOM 1425 C CA . THR A 1 196 ? -8.891 2.846 0.567 1 83.81 196 THR A CA 1
ATOM 1426 C C . THR A 1 196 ? -9.43 1.508 1.064 1 83.81 196 THR A C 1
ATOM 1428 O O . THR A 1 196 ? -10.586 1.167 0.812 1 83.81 196 THR A O 1
ATOM 1431 N N . ASN A 1 197 ? -8.539 0.761 1.76 1 84.69 197 ASN A N 1
ATOM 1432 C CA . ASN A 1 197 ? -9.055 -0.427 2.432 1 84.69 197 ASN A CA 1
ATOM 1433 C C . ASN A 1 197 ? -10.234 -0.089 3.34 1 84.69 197 ASN A C 1
ATOM 1435 O O . ASN A 1 197 ? -10.195 0.9 4.074 1 84.69 197 ASN A O 1
ATOM 1439 N N . PRO A 1 198 ? -11.289 -0.866 3.33 1 82.38 198 PRO A N 1
ATOM 1440 C CA . PRO A 1 198 ? -12.5 -0.559 4.094 1 82.38 198 PRO A CA 1
ATOM 1441 C C . PRO A 1 198 ? -12.234 -0.455 5.594 1 82.38 198 PRO A C 1
ATOM 1443 O O . PRO A 1 198 ? -12.945 0.268 6.301 1 82.38 198 PRO A O 1
ATOM 1446 N N . GLN A 1 199 ? -11.289 -1.137 6.043 1 84.69 199 GLN A N 1
ATOM 1447 C CA . GLN A 1 199 ? -11.008 -1.137 7.473 1 84.69 199 GLN A CA 1
ATOM 1448 C C . GLN A 1 199 ? -10.461 0.214 7.926 1 84.69 199 GLN A C 1
ATOM 1450 O O . GLN A 1 199 ? -10.484 0.534 9.117 1 84.69 199 GLN A O 1
ATOM 1455 N N . PHE A 1 200 ? -9.938 1.005 7.059 1 88.69 200 PHE A N 1
ATOM 1456 C CA . PHE A 1 200 ? -9.438 2.334 7.387 1 88.69 200 PHE A CA 1
ATOM 1457 C C . PHE A 1 200 ? -10.539 3.375 7.266 1 88.69 200 PHE A C 1
ATOM 1459 O O . PHE A 1 200 ? -10.484 4.426 7.906 1 88.69 200 PHE A O 1
ATOM 1466 N N . GLY A 1 201 ? -11.562 3.051 6.461 1 82.81 201 GLY A N 1
ATOM 1467 C CA . GLY A 1 201 ? -12.633 4.012 6.277 1 82.81 201 GLY A CA 1
ATOM 1468 C C . GLY A 1 201 ? -12.18 5.297 5.613 1 82.81 201 GLY A C 1
ATOM 1469 O O . GLY A 1 201 ? -12.633 6.387 5.977 1 82.81 201 GLY A O 1
ATOM 1470 N N . GLN A 1 202 ? -11.086 5.301 4.867 1 83.38 202 GLN A N 1
ATOM 1471 C CA . GLN A 1 202 ? -10.57 6.375 4.023 1 83.38 202 GLN A CA 1
ATOM 1472 C C . GLN A 1 202 ? -9.703 7.34 4.824 1 83.38 202 GLN A C 1
ATOM 1474 O O . GLN A 1 202 ? -9.391 8.438 4.355 1 83.38 202 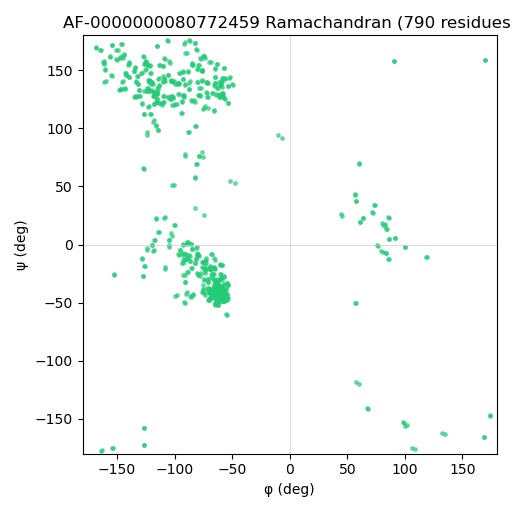GLN A O 1
ATOM 1479 N N . PHE A 1 203 ? -9.492 7.012 6.059 1 89.12 203 PHE A N 1
ATOM 1480 C CA . PHE A 1 203 ? -8.547 7.812 6.824 1 89.12 203 PHE A CA 1
ATOM 1481 C C . PHE A 1 203 ? -7.809 6.953 7.844 1 89.12 203 PHE A C 1
ATOM 1483 O O . PHE A 1 203 ? -8.25 5.852 8.172 1 89.12 203 PHE A O 1
ATOM 1490 N N . GLY A 1 204 ? -6.711 7.395 8.328 1 93.56 204 GLY A N 1
ATOM 1491 C CA . GLY A 1 204 ? -5.934 6.703 9.344 1 93.56 204 GLY A CA 1
ATOM 1492 C C . GLY A 1 204 ? -4.934 7.605 10.047 1 93.56 204 GLY A C 1
ATOM 1493 O O . GLY A 1 204 ? -4.613 8.688 9.547 1 93.56 204 GLY A O 1
ATOM 1494 N N . GLY A 1 205 ? -4.57 7.184 11.219 1 97 205 GLY A N 1
ATOM 1495 C CA . GLY A 1 205 ? -3.488 7.852 11.93 1 97 205 GLY A CA 1
ATOM 1496 C C . GLY A 1 205 ? -2.115 7.496 11.391 1 97 205 GLY A C 1
ATOM 1497 O O . GLY A 1 205 ? -1.866 6.348 11.008 1 97 205 GLY A O 1
ATOM 1498 N N . LEU A 1 206 ? -1.283 8.445 11.336 1 98.25 206 LEU A N 1
ATOM 1499 C CA . LEU A 1 206 ? 0.056 8.297 10.773 1 98.25 206 LEU A CA 1
ATOM 1500 C C . LEU A 1 206 ? 1.119 8.688 11.797 1 98.25 206 LEU A C 1
ATOM 1502 O O . LEU A 1 206 ? 0.974 9.688 12.5 1 98.25 206 LEU A O 1
ATOM 1506 N N . ALA A 1 207 ? 2.127 7.914 11.969 1 98.81 207 ALA A N 1
ATOM 1507 C CA . ALA A 1 207 ? 3.365 8.266 12.656 1 98.81 207 ALA A CA 1
ATOM 1508 C C . ALA A 1 207 ? 4.582 7.945 11.797 1 98.81 207 ALA A C 1
ATOM 1510 O O . ALA A 1 207 ? 4.766 6.805 11.367 1 98.81 207 ALA A O 1
ATOM 1511 N N . MET A 1 208 ? 5.355 8.914 11.516 1 98.69 208 MET A N 1
ATOM 1512 C CA . MET A 1 208 ? 6.566 8.734 10.719 1 98.69 208 MET A CA 1
ATOM 1513 C C . MET A 1 208 ? 7.598 9.812 11.039 1 98.69 208 MET A C 1
ATOM 1515 O O . MET A 1 208 ? 7.324 10.727 11.82 1 98.69 208 MET A O 1
ATOM 1519 N N . TRP A 1 209 ? 8.844 9.688 10.508 1 98.69 209 TRP A N 1
ATOM 1520 C CA . TRP A 1 209 ? 9.969 10.57 10.812 1 98.69 209 TRP A CA 1
ATOM 1521 C C . TRP A 1 209 ? 10.297 10.547 12.297 1 98.69 209 TRP A C 1
ATOM 1523 O O . TRP A 1 209 ? 10.023 11.516 13.016 1 98.69 209 TRP A O 1
ATOM 1533 N N . MET A 1 210 ? 10.82 9.469 12.758 1 98.69 210 MET A N 1
ATOM 1534 C CA . MET A 1 210 ? 11.359 9.375 14.109 1 98.69 210 MET A CA 1
ATOM 1535 C C . MET A 1 210 ? 12.711 10.078 14.203 1 98.69 210 MET A C 1
ATOM 1537 O O . MET A 1 210 ? 13.664 9.695 13.516 1 98.69 210 MET A O 1
ATOM 1541 N N . MET A 1 211 ? 12.758 11.07 14.977 1 98.75 211 MET A N 1
ATOM 1542 C CA . MET A 1 211 ? 13.906 11.969 15.016 1 98.75 211 MET A CA 1
ATOM 1543 C C . MET A 1 211 ? 14.578 11.938 16.375 1 98.75 211 MET A C 1
ATOM 1545 O O . MET A 1 211 ? 13.922 12.133 17.406 1 98.75 211 MET A O 1
ATOM 1549 N N . SER A 1 212 ? 15.906 11.758 16.359 1 98.25 212 SER A N 1
ATOM 1550 C CA . SER A 1 212 ? 16.688 11.898 17.578 1 98.25 212 SER A CA 1
ATOM 1551 C C . SER A 1 212 ? 16.828 13.367 17.984 1 98.25 212 SER A C 1
ATOM 1553 O O . SER A 1 212 ? 16.609 14.258 17.156 1 98.25 212 SER A O 1
ATOM 1555 N N . PRO A 1 213 ? 17.156 13.594 19.219 1 97.88 213 PRO A N 1
ATOM 1556 C CA . PRO A 1 213 ? 17.359 14.977 19.656 1 97.88 213 PRO A CA 1
ATOM 1557 C C . PRO A 1 213 ? 18.375 15.719 18.766 1 97.88 213 PRO A C 1
ATOM 1559 O O . PRO A 1 213 ? 18.172 16.906 18.469 1 97.88 213 PRO A O 1
ATOM 1562 N N . ALA A 1 214 ? 19.391 15.062 18.266 1 97.5 214 ALA A N 1
ATOM 1563 C CA . ALA A 1 214 ? 20.438 15.68 17.453 1 97.5 214 ALA A CA 1
ATOM 1564 C C . ALA A 1 214 ? 19.906 16.109 16.094 1 97.5 214 ALA A C 1
ATOM 1566 O O . ALA A 1 214 ? 20.453 17 15.453 1 97.5 214 ALA A O 1
ATOM 1567 N N . GLN A 1 215 ? 18.797 15.508 15.68 1 98.12 215 GLN A N 1
ATOM 1568 C CA . GLN A 1 215 ? 18.25 15.766 14.352 1 98.12 215 GLN A CA 1
ATOM 1569 C C . GLN A 1 215 ? 17.203 16.891 14.391 1 98.12 215 GLN A C 1
ATOM 1571 O O . GLN A 1 215 ? 16.844 17.438 13.352 1 98.12 215 GLN A O 1
ATOM 1576 N N . LEU A 1 216 ? 16.703 17.25 15.523 1 98.06 216 LEU A N 1
ATOM 1577 C CA . LEU A 1 216 ? 15.531 18.109 15.648 1 98.06 216 LEU A CA 1
ATOM 1578 C C . LEU A 1 216 ? 15.836 19.516 15.141 1 98.06 216 LEU A C 1
ATOM 1580 O O . LEU A 1 216 ? 15 20.141 14.477 1 98.06 216 LEU A O 1
ATOM 1584 N N . GLY A 1 217 ? 17.016 20.016 15.508 1 97.12 217 GLY A N 1
ATOM 1585 C CA . GLY A 1 217 ? 17.359 21.359 15.078 1 97.12 217 GLY A CA 1
ATOM 1586 C C . GLY A 1 217 ? 17.266 21.547 13.578 1 97.12 217 GLY A C 1
ATOM 1587 O O . GLY A 1 217 ? 16.734 22.562 13.102 1 97.12 217 GLY A O 1
ATOM 1588 N N . GLY A 1 218 ? 17.828 20.594 12.836 1 97 218 GLY A N 1
ATOM 1589 C CA . GLY A 1 218 ? 17.828 20.656 11.383 1 97 218 GLY A CA 1
ATOM 1590 C C . GLY A 1 218 ? 16.469 20.328 10.781 1 97 218 GLY A C 1
ATOM 1591 O O . GLY A 1 218 ? 16.109 20.891 9.742 1 97 218 GLY A O 1
ATOM 1592 N N . ALA A 1 219 ? 15.68 19.5 11.445 1 98.19 219 ALA A N 1
ATOM 1593 C CA . ALA A 1 219 ? 14.406 19.016 10.906 1 98.19 219 ALA A CA 1
ATOM 1594 C C . ALA A 1 219 ? 13.281 20 11.211 1 98.19 219 ALA A C 1
ATOM 1596 O O . ALA A 1 219 ? 12.242 19.984 10.539 1 98.19 219 ALA A O 1
ATOM 1597 N N . LEU A 1 220 ? 13.523 20.844 12.211 1 98.31 220 LEU A N 1
ATOM 1598 C CA . LEU A 1 220 ? 12.477 21.75 12.664 1 98.31 220 LEU A CA 1
ATOM 1599 C C . LEU A 1 220 ? 12.961 23.188 12.68 1 98.31 220 LEU A C 1
ATOM 1601 O O . LEU A 1 220 ? 12.977 23.828 13.727 1 98.31 220 LEU A O 1
ATOM 1605 N N . PRO A 1 221 ? 13.258 23.734 11.547 1 98.19 221 PRO A N 1
ATOM 1606 C CA . PRO A 1 221 ? 13.688 25.125 11.477 1 98.19 221 PRO A CA 1
ATOM 1607 C C . PRO A 1 221 ? 12.539 26.109 11.695 1 98.19 221 PRO A C 1
ATOM 1609 O O . PRO A 1 221 ? 12.773 27.281 12.008 1 98.19 221 PRO A O 1
ATOM 1612 N N . VAL A 1 222 ? 11.305 25.719 11.438 1 98.25 222 VAL A N 1
ATOM 1613 C CA . VAL A 1 222 ? 10.141 26.578 11.641 1 98.25 222 VAL A CA 1
ATOM 1614 C C . VAL A 1 222 ? 9.641 26.438 13.078 1 98.25 222 VAL A C 1
ATOM 1616 O O . VAL A 1 222 ? 8.797 25.594 13.367 1 98.25 222 VAL A O 1
ATOM 1619 N N . ARG A 1 223 ? 10.031 27.328 13.914 1 97.94 223 ARG A N 1
ATOM 1620 C CA . ARG A 1 223 ? 9.844 27.188 15.352 1 97.94 223 ARG A CA 1
ATOM 1621 C C . ARG A 1 223 ? 8.711 28.078 15.852 1 97.94 223 ARG A C 1
ATOM 1623 O O . ARG A 1 223 ? 8.281 29 15.148 1 97.94 223 ARG A O 1
ATOM 1630 N N . GLY A 1 224 ? 8.172 27.75 16.953 1 97.88 224 GLY A N 1
ATOM 1631 C CA . GLY A 1 224 ? 7.18 28.562 17.641 1 97.88 224 GLY A CA 1
ATOM 1632 C C . GLY A 1 224 ? 5.836 28.578 16.938 1 97.88 224 GLY A C 1
ATOM 1633 O O . GLY A 1 224 ? 5.109 29.562 17 1 97.88 224 GLY A O 1
ATOM 1634 N N . THR A 1 225 ? 5.539 27.531 16.219 1 98.5 225 THR A N 1
ATOM 1635 C CA . THR A 1 225 ? 4.316 27.547 15.43 1 98.5 225 THR A CA 1
ATOM 1636 C C . THR A 1 225 ? 3.09 27.359 16.312 1 98.5 225 THR A C 1
ATOM 1638 O O . THR A 1 225 ? 2.045 27.969 16.078 1 98.5 225 THR A O 1
ATOM 1641 N N . LEU A 1 226 ? 3.133 26.531 17.328 1 98.5 226 LEU A N 1
ATOM 1642 C CA . LEU A 1 226 ? 2.018 26.344 18.25 1 98.5 226 LEU A CA 1
ATOM 1643 C C . LEU A 1 226 ? 1.806 27.594 19.094 1 98.5 226 LEU A C 1
ATOM 1645 O O . LEU A 1 226 ? 0.669 28.031 19.281 1 98.5 226 LEU A O 1
ATOM 1649 N N . SER A 1 227 ? 2.896 28.125 19.562 1 98.12 227 SER A N 1
ATOM 1650 C CA . SER A 1 227 ? 2.82 29.312 20.422 1 98.12 227 SER A CA 1
ATOM 1651 C C . SER A 1 227 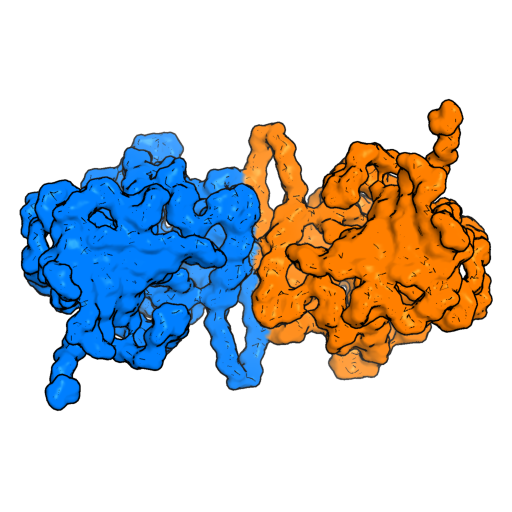? 2.207 30.5 19.672 1 98.12 227 SER A C 1
ATOM 1653 O O . SER A 1 227 ? 1.383 31.219 20.234 1 98.12 227 SER A O 1
ATOM 1655 N N . ARG A 1 228 ? 2.629 30.719 18.438 1 98.44 228 ARG A N 1
ATOM 1656 C CA . ARG A 1 228 ? 2.07 31.844 17.688 1 98.44 228 ARG A CA 1
ATOM 1657 C C . ARG A 1 228 ? 0.586 31.625 17.406 1 98.44 228 ARG A C 1
ATOM 1659 O O . ARG A 1 228 ? -0.196 32.594 17.422 1 98.44 228 ARG A O 1
ATOM 1666 N N . ALA A 1 229 ? 0.228 30.391 17.094 1 98.75 229 ALA A N 1
ATOM 1667 C CA . ALA A 1 229 ? -1.181 30.078 16.875 1 98.75 229 ALA A CA 1
ATOM 1668 C C . ALA A 1 229 ? -2.006 30.344 18.125 1 98.75 229 ALA A C 1
ATOM 1670 O O . ALA A 1 229 ? -3.088 30.938 18.047 1 98.75 229 ALA A O 1
ATOM 1671 N N . LEU A 1 230 ? -1.51 29.875 19.25 1 98.69 230 LEU A N 1
ATOM 1672 C CA . LEU A 1 230 ? -2.195 30.094 20.531 1 98.69 230 LEU A CA 1
ATOM 1673 C C . LEU A 1 230 ? -2.355 31.578 20.812 1 98.69 230 LEU A C 1
ATOM 1675 O O . LEU A 1 230 ? -3.426 32.031 21.234 1 98.69 230 LEU A O 1
ATOM 1679 N N . LYS A 1 231 ? -1.284 32.281 20.609 1 98.62 231 LYS A N 1
ATOM 1680 C CA . LYS A 1 231 ? -1.312 33.75 20.844 1 98.62 231 LYS A CA 1
ATOM 1681 C C . LYS A 1 231 ? -2.375 34.406 19.969 1 98.62 231 LYS A C 1
ATOM 1683 O O . LYS A 1 231 ? -3.162 35.219 20.469 1 98.62 231 LYS A O 1
ATOM 1688 N N . LEU A 1 232 ? -2.387 34.094 18.734 1 98.75 232 LEU A N 1
ATOM 1689 C CA . LEU A 1 232 ? -3.389 34.656 17.844 1 98.75 232 LEU A CA 1
ATOM 1690 C C . LEU A 1 232 ? -4.793 34.25 18.25 1 98.75 232 LEU A C 1
ATOM 1692 O O . LEU A 1 232 ? -5.715 35.062 18.266 1 98.75 232 LEU A O 1
ATOM 1696 N N . GLY A 1 233 ? -4.945 32.969 18.484 1 98.62 233 GLY A N 1
ATOM 1697 C CA . GLY A 1 233 ? -6.246 32.469 18.875 1 98.62 233 GLY A CA 1
ATOM 1698 C C . GLY A 1 233 ? -6.828 33.156 20.094 1 98.62 233 GLY A C 1
ATOM 1699 O O . GLY A 1 233 ? -8.031 33.438 20.141 1 98.62 233 GLY A O 1
ATOM 1700 N N . ARG A 1 234 ? -6.055 33.406 21.078 1 98.38 234 ARG A N 1
ATOM 1701 C CA . ARG A 1 234 ? -6.504 34.125 22.25 1 98.38 234 ARG A CA 1
ATOM 1702 C C . ARG A 1 234 ? -6.938 35.562 21.891 1 98.38 234 ARG A C 1
ATOM 1704 O O . ARG A 1 234 ? -7.938 36.062 22.406 1 98.38 234 ARG A O 1
ATOM 1711 N N . ALA A 1 235 ? -6.164 36.156 21 1 98.25 235 ALA A N 1
ATOM 1712 C CA . ALA A 1 235 ? -6.527 37.5 20.562 1 98.25 235 ALA A CA 1
ATOM 1713 C C . ALA A 1 235 ? -7.875 37.5 19.844 1 98.25 235 ALA A C 1
ATOM 1715 O O . ALA A 1 235 ? -8.688 38.406 20.016 1 98.25 235 ALA A O 1
ATOM 1716 N N . LEU A 1 236 ? -8.109 36.531 19.016 1 97.94 236 LEU A N 1
ATOM 1717 C CA . LEU A 1 236 ? -9.383 36.406 18.328 1 97.94 236 LEU A CA 1
ATOM 1718 C C . LEU A 1 236 ? -10.523 36.188 19.312 1 97.94 236 LEU A C 1
ATOM 1720 O O . LEU A 1 236 ? -11.562 36.844 19.219 1 97.94 236 LEU A O 1
ATOM 1724 N N . GLN A 1 237 ? -10.305 35.312 20.219 1 95.81 237 GLN A N 1
ATOM 1725 C CA . GLN A 1 237 ? -11.328 35 21.203 1 95.81 237 GLN A CA 1
ATOM 1726 C C . GLN A 1 237 ? -11.664 36.188 22.078 1 95.81 237 GLN A C 1
ATOM 1728 O O . GLN A 1 237 ? -12.812 36.375 22.469 1 95.81 237 GLN A O 1
ATOM 1733 N N . ASP A 1 238 ? -10.664 36.969 22.344 1 95.88 238 ASP A N 1
ATOM 1734 C CA . ASP A 1 238 ? -10.828 38.125 23.203 1 95.88 238 ASP A CA 1
ATOM 1735 C C . ASP A 1 238 ? -11.438 39.312 22.422 1 95.88 238 ASP A C 1
ATOM 1737 O O . ASP A 1 238 ? -11.727 40.344 22.984 1 95.88 238 ASP A O 1
ATOM 1741 N N . GLY A 1 239 ? -11.57 39.156 21.156 1 95.12 239 GLY A N 1
ATOM 1742 C CA . GLY A 1 239 ? -12.18 40.219 20.344 1 95.12 239 GLY A CA 1
ATOM 1743 C C . GLY A 1 239 ? -11.211 41.312 19.969 1 95.12 239 GLY A C 1
ATOM 1744 O O . GLY A 1 239 ? -11.633 42.406 19.609 1 95.12 239 GLY A O 1
ATOM 1745 N N . LYS A 1 240 ? -9.992 41.062 20.094 1 95.44 240 LYS A N 1
ATOM 1746 C CA . LYS A 1 240 ? -8.984 42.062 19.781 1 95.44 240 LYS A CA 1
ATOM 1747 C C . LYS A 1 240 ? -8.758 42.188 18.266 1 95.44 240 LYS A C 1
ATOM 1749 O O . LYS A 1 240 ? -8.266 43.188 17.781 1 95.44 240 LYS A O 1
ATOM 1754 N N . VAL A 1 241 ? -9 41.156 17.578 1 96.94 241 VAL A N 1
ATOM 1755 C CA . VAL A 1 241 ? -8.836 41.125 16.125 1 96.94 241 VAL A CA 1
ATOM 1756 C C . VAL A 1 241 ? -10.18 40.844 15.461 1 96.94 241 VAL A C 1
ATOM 1758 O O . VAL A 1 241 ? -10.625 39.688 15.383 1 96.94 241 VAL A O 1
ATOM 1761 N N . LYS A 1 242 ? -10.75 41.844 14.852 1 95.44 242 LYS A N 1
ATOM 1762 C CA . LYS A 1 242 ? -12.094 41.688 14.297 1 95.44 242 LYS A CA 1
ATOM 1763 C C . LYS A 1 242 ? -12.141 42.125 12.836 1 95.44 242 LYS A C 1
ATOM 1765 O O . LYS A 1 242 ? -13.156 41.938 12.164 1 95.44 242 LYS A O 1
ATOM 1770 N N . THR A 1 243 ? -11.086 42.781 12.391 1 96.44 243 THR A N 1
ATOM 1771 C CA . THR A 1 243 ? -11.008 43.219 11.008 1 96.44 243 THR A CA 1
ATOM 1772 C C . THR A 1 243 ? -9.711 42.75 10.359 1 96.44 243 THR A C 1
ATOM 1774 O O . THR A 1 243 ? -8.766 42.344 11.055 1 96.44 243 THR A O 1
ATOM 1777 N N . ALA A 1 244 ? -9.727 42.781 9.07 1 97.44 244 ALA A N 1
ATOM 1778 C CA . ALA A 1 244 ? -8.516 42.375 8.344 1 97.44 244 ALA A CA 1
ATOM 1779 C C . ALA A 1 244 ? -7.34 43.281 8.711 1 97.44 244 ALA A C 1
ATOM 1781 O O . ALA A 1 244 ? -6.203 42.812 8.812 1 97.44 244 ALA A O 1
ATOM 1782 N N . GLU A 1 245 ? -7.625 44.5 8.844 1 97 245 GLU A N 1
ATOM 1783 C CA . GLU A 1 245 ? -6.59 45.469 9.227 1 97 245 GLU A CA 1
ATOM 1784 C C . GLU A 1 245 ? -6.02 45.156 10.602 1 97 245 GLU A C 1
ATOM 1786 O O . GLU A 1 245 ? -4.805 45.219 10.812 1 97 245 GLU A O 1
ATOM 1791 N N . ALA A 1 246 ? -6.906 44.875 11.516 1 97.5 246 ALA A N 1
ATOM 1792 C CA . ALA A 1 246 ? -6.473 44.5 12.859 1 97.5 246 ALA A CA 1
ATOM 1793 C C . ALA A 1 246 ? -5.641 43.219 12.828 1 97.5 246 ALA A C 1
ATOM 1795 O O . ALA A 1 246 ? -4.676 43.062 13.586 1 97.5 246 ALA A O 1
ATOM 1796 N N . MET A 1 247 ? -6.035 42.281 12.016 1 98.19 247 MET A N 1
ATOM 1797 C CA . MET A 1 247 ? -5.281 41.062 11.836 1 98.19 247 MET A CA 1
ATOM 1798 C C . MET A 1 247 ? -3.867 41.344 11.344 1 98.19 247 MET A C 1
ATOM 1800 O O . MET A 1 247 ? -2.893 40.844 11.906 1 98.19 247 MET A O 1
ATOM 1804 N N . LEU A 1 248 ? -3.748 42.156 10.328 1 98.12 248 LEU A N 1
ATOM 1805 C CA . LEU A 1 248 ? -2.443 42.5 9.766 1 98.12 248 LEU A CA 1
ATOM 1806 C C . LEU A 1 248 ? -1.577 43.219 10.797 1 98.12 248 LEU A C 1
ATOM 1808 O O . LEU A 1 248 ? -0.375 42.938 10.898 1 98.12 248 LEU A O 1
ATOM 1812 N N . ASP A 1 249 ? -2.203 44.094 11.492 1 98.31 249 ASP A N 1
ATOM 1813 C CA . ASP A 1 249 ? -1.493 44.812 12.547 1 98.31 249 ASP A CA 1
ATOM 1814 C C . ASP A 1 249 ? -1.003 43.844 13.633 1 98.31 249 ASP A C 1
ATOM 1816 O O . ASP A 1 249 ? 0.13 43.969 14.102 1 98.31 249 ASP A O 1
ATOM 1820 N N . PHE A 1 250 ? -1.875 42.969 14.078 1 98.06 250 PHE A N 1
ATOM 1821 C CA . PHE A 1 250 ? -1.508 42 15.086 1 98.06 250 PHE A CA 1
ATOM 1822 C C . PHE A 1 250 ? -0.329 41.156 14.609 1 98.06 250 PHE A C 1
ATOM 1824 O O . PHE A 1 250 ? 0.634 40.938 15.352 1 98.06 250 PHE A O 1
ATOM 1831 N N . LEU A 1 251 ? -0.395 40.625 13.367 1 98.5 251 LEU A N 1
ATOM 1832 C CA . LEU A 1 251 ? 0.67 39.812 12.789 1 98.5 251 LEU A CA 1
ATOM 1833 C C . LEU A 1 251 ? 2.002 40.531 12.836 1 98.5 251 LEU A C 1
ATOM 1835 O O . LEU A 1 251 ? 3.02 39.969 13.234 1 98.5 251 LEU A O 1
ATOM 1839 N N . ARG A 1 252 ? 1.977 41.75 12.461 1 97.62 252 ARG A N 1
ATOM 1840 C CA . ARG A 1 252 ? 3.191 42.531 12.383 1 97.62 252 ARG A CA 1
ATOM 1841 C C . ARG A 1 252 ? 3.738 42.844 13.773 1 97.62 252 ARG A C 1
ATOM 1843 O O . ARG A 1 252 ? 4.918 42.625 14.047 1 97.62 252 ARG A O 1
ATOM 1850 N N . ARG A 1 253 ? 2.945 43.25 14.648 1 98.12 253 ARG A N 1
ATOM 1851 C CA . ARG A 1 253 ? 3.389 43.781 15.93 1 98.12 253 ARG A CA 1
ATOM 1852 C C . ARG A 1 253 ? 3.65 42.688 16.938 1 98.12 253 ARG A C 1
ATOM 1854 O O . ARG A 1 253 ? 4.598 42.75 17.719 1 98.12 253 ARG A O 1
ATOM 1861 N N . GLU A 1 254 ? 2.754 41.75 16.953 1 97.88 254 GLU A N 1
ATOM 1862 C CA . GLU A 1 254 ? 2.803 40.75 18.016 1 97.88 254 GLU A CA 1
ATOM 1863 C C . GLU A 1 254 ? 3.604 39.531 17.578 1 97.88 254 GLU A C 1
ATOM 1865 O O . GLU A 1 254 ? 4.156 38.781 18.406 1 97.88 254 GLU A O 1
ATOM 1870 N N . LEU A 1 255 ? 3.67 39.281 16.266 1 97.75 255 LEU A N 1
ATOM 1871 C CA . LEU A 1 255 ? 4.27 38.031 15.812 1 97.75 255 LEU A CA 1
ATOM 1872 C C . LEU A 1 255 ? 5.414 38.312 14.836 1 97.75 255 LEU A C 1
ATOM 1874 O O . LEU A 1 255 ? 6.086 37.375 14.391 1 97.75 255 LEU A O 1
ATOM 1878 N N . ASP A 1 256 ? 5.672 39.562 14.477 1 96.94 256 ASP A N 1
ATOM 1879 C CA . ASP A 1 256 ? 6.715 39.938 13.539 1 96.94 256 ASP A CA 1
ATOM 1880 C C . ASP A 1 256 ? 6.539 39.25 12.188 1 96.94 256 ASP A C 1
ATOM 1882 O O . ASP A 1 256 ? 7.504 38.75 11.617 1 96.94 256 ASP A O 1
ATOM 1886 N N . ILE A 1 257 ? 5.301 39.094 11.75 1 97 257 ILE A N 1
ATOM 1887 C CA . ILE A 1 257 ? 4.961 38.531 10.445 1 97 257 ILE A CA 1
ATOM 1888 C C . ILE A 1 257 ? 4.402 39.625 9.547 1 97 257 ILE A C 1
ATOM 1890 O O . ILE A 1 257 ? 3.475 40.344 9.922 1 97 257 ILE A O 1
ATOM 1894 N N . LYS A 1 258 ? 4.965 39.75 8.375 1 95.44 258 LYS A N 1
ATOM 1895 C CA . LYS A 1 258 ? 4.52 40.75 7.414 1 95.44 258 LYS A CA 1
ATOM 1896 C C . LYS A 1 258 ? 3.443 40.188 6.492 1 95.44 258 LYS A C 1
ATOM 1898 O O . LYS A 1 258 ? 3.693 39.969 5.309 1 95.44 258 LYS A O 1
ATOM 1903 N N . GLY A 1 259 ? 2.275 40.125 7.012 1 96.75 259 GLY A N 1
ATOM 1904 C CA . GLY A 1 259 ? 1.148 39.719 6.188 1 96.75 259 GLY A CA 1
ATOM 1905 C C . GLY A 1 259 ? 0.759 40.75 5.152 1 96.75 259 GLY A C 1
ATOM 1906 O O . GLY A 1 259 ? 1.104 41.906 5.285 1 96.75 259 GLY A O 1
ATOM 1907 N N . LYS A 1 260 ? 0.111 40.281 4.113 1 97.44 260 LYS A N 1
ATOM 1908 C CA . LYS A 1 260 ? -0.352 41.156 3.045 1 97.44 260 LYS A CA 1
ATOM 1909 C C . LYS A 1 260 ? -1.825 40.906 2.73 1 97.44 260 LYS A C 1
ATOM 1911 O O . LYS A 1 260 ? -2.244 39.781 2.539 1 97.44 260 LYS A O 1
ATOM 1916 N N . LEU A 1 261 ? -2.549 42 2.742 1 97.94 261 LEU A N 1
ATOM 1917 C CA . LEU A 1 261 ? -3.922 41.875 2.262 1 97.94 261 LEU A CA 1
ATOM 1918 C C . LEU A 1 261 ? -3.957 41.719 0.747 1 97.94 261 LEU A C 1
ATOM 1920 O O . LEU A 1 261 ? -3.51 42.594 0.009 1 97.94 261 LEU A O 1
ATOM 1924 N N . LEU A 1 262 ? -4.473 40.625 0.258 1 97.44 262 LEU A N 1
ATOM 1925 C CA . LEU A 1 262 ? -4.539 40.375 -1.175 1 97.44 262 LEU A CA 1
ATOM 1926 C C . LEU A 1 262 ? -5.824 40.906 -1.774 1 97.44 262 LEU A C 1
ATOM 1928 O O . LEU A 1 262 ? -5.816 41.469 -2.885 1 97.44 262 LEU A O 1
ATOM 1932 N N . PHE A 1 263 ? -6.891 40.719 -1.069 1 97.94 263 PHE A N 1
ATOM 1933 C CA . PHE A 1 263 ? -8.211 41.062 -1.586 1 97.94 263 PHE A CA 1
ATOM 1934 C C . PHE A 1 263 ? -9.219 41.188 -0.452 1 97.94 263 PHE A C 1
ATOM 1936 O O . PHE A 1 263 ? -9.203 40.406 0.49 1 97.94 263 PHE A O 1
ATOM 1943 N N . GLY A 1 264 ? -10.086 42.188 -0.558 1 95.38 264 GLY A N 1
ATOM 1944 C CA . GLY A 1 264 ? -11.18 42.281 0.392 1 95.38 264 GLY A CA 1
ATOM 1945 C C . GLY A 1 264 ? -10.992 43.438 1.374 1 95.38 264 GLY A C 1
ATOM 1946 O O . GLY A 1 264 ? -10.039 44.219 1.259 1 95.38 264 GLY A O 1
ATOM 1947 N N . PRO A 1 265 ? -11.852 43.5 2.232 1 97.06 265 PRO A N 1
ATOM 1948 C CA . PRO A 1 265 ? -13 42.625 2.486 1 97.06 265 PRO A CA 1
ATOM 1949 C C . PRO A 1 265 ? -14 42.594 1.338 1 97.06 265 PRO A C 1
ATOM 1951 O O . PRO A 1 265 ? -14.281 43.656 0.746 1 97.06 265 PRO A O 1
ATOM 1954 N N . ALA A 1 266 ? -14.43 41.406 0.993 1 97.75 266 ALA A N 1
ATOM 1955 C CA . ALA A 1 266 ? -15.375 41.188 -0.094 1 97.75 266 ALA A CA 1
ATOM 1956 C C . ALA A 1 266 ? -16.328 40.031 0.238 1 97.75 266 ALA A C 1
ATOM 1958 O O . ALA A 1 266 ? -16.094 39.281 1.195 1 97.75 266 ALA A O 1
ATOM 1959 N N . THR A 1 267 ? -17.422 39.969 -0.518 1 96.25 267 THR A N 1
ATOM 1960 C CA . THR A 1 267 ? -18.438 38.938 -0.269 1 96.25 267 THR A CA 1
ATOM 1961 C C . THR A 1 267 ? -17.922 37.562 -0.7 1 96.25 267 THR A C 1
ATOM 1963 O O . THR A 1 267 ? -17.406 37.406 -1.812 1 96.25 267 THR A O 1
ATOM 1966 N N . LEU A 1 268 ? -17.984 36.625 0.206 1 95.56 268 LEU A N 1
ATOM 1967 C CA . LEU A 1 268 ? -17.75 35.219 -0.188 1 95.56 268 LEU A CA 1
ATOM 1968 C C . LEU A 1 268 ? -18.859 34.75 -1.128 1 95.56 268 LEU A C 1
ATOM 1970 O O . LEU A 1 268 ? -20 34.594 -0.71 1 95.56 268 LEU A O 1
ATOM 1974 N N . ALA A 1 269 ? -18.5 34.469 -2.307 1 93.62 269 ALA A N 1
ATOM 1975 C CA . ALA A 1 269 ? -19.516 34.25 -3.332 1 93.62 269 ALA A CA 1
ATOM 1976 C C . ALA A 1 269 ? -19.781 32.75 -3.525 1 93.62 269 ALA A C 1
ATOM 1978 O O . ALA A 1 269 ? -20.938 32.344 -3.688 1 93.62 269 ALA A O 1
ATOM 1979 N N . SER A 1 270 ? -18.734 31.969 -3.57 1 93.38 270 SER A N 1
ATOM 1980 C CA . SER A 1 270 ? -18.938 30.547 -3.84 1 93.38 270 SER A CA 1
ATOM 1981 C C . SER A 1 270 ? -17.734 29.719 -3.418 1 93.38 270 SER A C 1
ATOM 1983 O O . SER A 1 270 ? -16.625 30.266 -3.246 1 93.38 270 SER A O 1
ATOM 1985 N N . SER A 1 271 ? -17.969 28.469 -3.166 1 93.94 271 SER A N 1
ATOM 1986 C CA . SER A 1 271 ? -16.969 27.438 -2.938 1 93.94 271 SER A CA 1
ATOM 1987 C C . SER A 1 271 ? -17.297 26.156 -3.703 1 93.94 271 SER A C 1
ATOM 1989 O O . SER A 1 271 ? -18.422 25.672 -3.645 1 93.94 271 SER A O 1
ATOM 1991 N N . GLU A 1 272 ? -16.344 25.688 -4.457 1 91.56 272 GLU A N 1
ATOM 1992 C CA . GLU A 1 272 ? -16.484 24.438 -5.219 1 91.56 272 GLU A CA 1
ATOM 1993 C C . GLU A 1 272 ? -15.398 23.438 -4.844 1 91.56 272 GLU A C 1
ATOM 1995 O O . GLU A 1 272 ? -14.25 23.812 -4.609 1 91.56 272 GLU A O 1
ATOM 2000 N N . VAL A 1 273 ? -15.805 22.125 -4.758 1 89.5 273 VAL A N 1
ATOM 2001 C CA . VAL A 1 273 ? -14.828 21.094 -4.406 1 89.5 273 VAL A CA 1
ATOM 2002 C C . VAL A 1 273 ? -15.117 19.812 -5.184 1 89.5 273 VAL A C 1
ATOM 2004 O O . VAL A 1 273 ? -16.281 19.469 -5.422 1 89.5 273 VAL A O 1
ATOM 2007 N N . SER A 1 274 ? -14.156 19.281 -5.695 1 85.25 274 SER A N 1
ATOM 2008 C CA . SER A 1 274 ? -14.164 17.938 -6.25 1 85.25 274 SER A CA 1
ATOM 2009 C C . SER A 1 274 ? -13.094 17.062 -5.602 1 85.25 274 SER A C 1
ATOM 2011 O O . SER A 1 274 ? -11.969 17.5 -5.379 1 85.25 274 SER A O 1
ATOM 2013 N N . THR A 1 275 ? -13.531 15.82 -5.25 1 76.69 275 THR A N 1
ATOM 2014 C CA . THR A 1 275 ? -12.594 14.906 -4.598 1 76.69 275 THR A CA 1
ATOM 2015 C C . THR A 1 275 ? -12.055 13.883 -5.594 1 76.69 275 THR A C 1
ATOM 2017 O O . THR A 1 275 ? -12.82 13.281 -6.352 1 76.69 275 THR A O 1
ATOM 2020 N N . ALA A 1 276 ? -10.75 13.742 -5.711 1 69.69 276 ALA A N 1
ATOM 2021 C CA . ALA A 1 276 ? -10.078 12.766 -6.566 1 69.69 276 ALA A CA 1
ATOM 2022 C C . ALA A 1 276 ? -8.773 12.281 -5.938 1 69.69 276 ALA A C 1
ATOM 2024 O O . ALA A 1 276 ? -7.957 13.094 -5.5 1 69.69 276 ALA A O 1
ATOM 2025 N N . GLY A 1 277 ? -8.492 10.914 -5.914 1 65.31 277 GLY A N 1
ATOM 2026 C CA . GLY A 1 277 ? -7.238 10.352 -5.441 1 65.31 277 GLY A CA 1
ATOM 2027 C C . GLY A 1 277 ? -6.949 10.672 -3.99 1 65.31 277 GLY A C 1
ATOM 2028 O O . GLY A 1 277 ? -5.789 10.844 -3.605 1 65.31 277 GLY A O 1
ATOM 2029 N N . GLY A 1 278 ? -7.918 11.039 -3.189 1 68.31 278 GLY A N 1
ATOM 2030 C CA . GLY A 1 278 ? -7.723 11.367 -1.788 1 68.31 278 GLY A CA 1
ATOM 2031 C C . GLY A 1 278 ? -7.461 12.844 -1.555 1 68.31 278 GLY A C 1
ATOM 2032 O O . GLY A 1 278 ? -7.117 13.25 -0.442 1 68.31 278 GLY A O 1
ATOM 2033 N N . PHE A 1 279 ? -7.582 13.609 -2.668 1 77.31 279 PHE A N 1
ATOM 2034 C CA . PHE A 1 279 ? -7.367 15.047 -2.572 1 77.31 279 PHE A CA 1
ATOM 2035 C C . PHE A 1 279 ? -8.656 15.805 -2.863 1 77.31 279 PHE A C 1
ATOM 2037 O O . PHE A 1 279 ? -9.438 15.406 -3.736 1 77.31 279 PHE A O 1
ATOM 2044 N N . ASP A 1 280 ? -8.844 16.875 -2.137 1 82.31 280 ASP A N 1
ATOM 2045 C CA . ASP A 1 280 ? -9.891 17.844 -2.455 1 82.31 280 ASP A CA 1
ATOM 2046 C C . ASP A 1 280 ? -9.336 18.969 -3.314 1 82.31 280 ASP A C 1
ATOM 2048 O O . ASP A 1 280 ? -8.453 19.719 -2.879 1 82.31 280 ASP A O 1
ATOM 2052 N N . LEU A 1 281 ? -9.781 1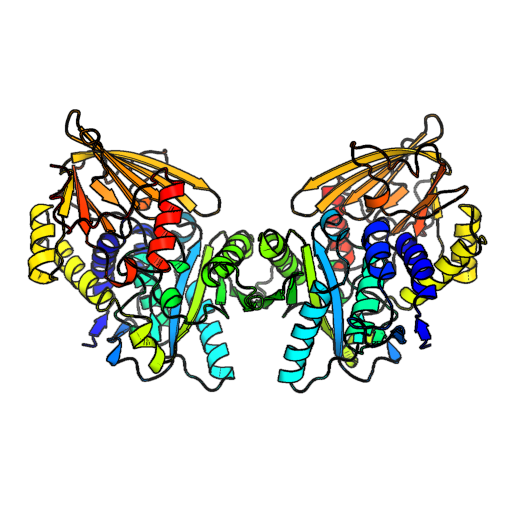9.047 -4.535 1 89.5 281 LEU A N 1
ATOM 2053 C CA . LEU A 1 281 ? -9.461 20.141 -5.445 1 89.5 281 LEU A CA 1
ATOM 2054 C C . LEU A 1 281 ? -10.641 21.109 -5.559 1 89.5 281 LEU A C 1
ATOM 2056 O O . LEU A 1 281 ? -11.781 20.688 -5.742 1 89.5 281 LEU A O 1
ATOM 2060 N N . GLY A 1 282 ? -10.297 22.406 -5.336 1 92.5 282 GLY A N 1
ATOM 2061 C CA . GLY A 1 282 ? -11.43 23.328 -5.387 1 92.5 282 GLY A CA 1
ATOM 2062 C C . GLY A 1 282 ? -11.016 24.781 -5.535 1 92.5 282 GLY A C 1
ATOM 2063 O O . GLY A 1 282 ? -9.852 25.062 -5.812 1 92.5 282 GLY A O 1
ATOM 2064 N N . LYS A 1 283 ? -12.047 25.609 -5.523 1 95.19 283 LYS A N 1
ATOM 2065 C CA . LYS A 1 283 ? -11.859 27.062 -5.602 1 95.19 283 LYS A CA 1
ATOM 2066 C C . LYS A 1 283 ? -12.82 27.797 -4.668 1 95.19 283 LYS A C 1
ATOM 2068 O O . LYS A 1 283 ? -13.953 27.344 -4.465 1 95.19 283 LYS A O 1
ATOM 2073 N N . VAL A 1 284 ? -12.375 28.828 -4.117 1 96.25 284 VAL A N 1
ATOM 2074 C CA . VAL A 1 284 ? -13.172 29.781 -3.357 1 96.25 284 VAL A CA 1
ATOM 2075 C C . VAL A 1 284 ? -13.18 31.141 -4.062 1 96.25 284 VAL A C 1
ATOM 2077 O O . VAL A 1 284 ? -12.125 31.625 -4.48 1 96.25 284 VAL A O 1
ATOM 2080 N N . VAL A 1 285 ? -14.375 31.688 -4.215 1 96.31 285 VAL A N 1
ATOM 2081 C CA . VAL A 1 285 ? -14.484 32.938 -4.961 1 96.31 285 VAL A CA 1
ATOM 2082 C C . VAL A 1 285 ? -15.031 34.031 -4.055 1 96.31 285 VAL A C 1
ATOM 2084 O O . VAL A 1 285 ? -16.047 33.844 -3.371 1 96.31 285 VAL A O 1
ATOM 2087 N N . LEU A 1 286 ? -14.367 35.156 -3.986 1 97.38 286 LEU A N 1
ATOM 2088 C CA . LEU A 1 286 ? -14.836 36.406 -3.355 1 97.38 286 LEU A CA 1
ATOM 2089 C C . LEU A 1 286 ? -15.156 37.469 -4.402 1 97.38 286 LEU A C 1
ATOM 2091 O O . LEU A 1 286 ? -14.43 37.594 -5.391 1 97.38 286 LEU A O 1
ATOM 2095 N N . GLU A 1 287 ? -16.188 38.188 -4.164 1 96.94 287 GLU A N 1
ATOM 2096 C CA . GLU A 1 287 ? -16.594 39.188 -5.125 1 96.94 287 GLU A CA 1
ATOM 2097 C C . GLU A 1 287 ? -16.703 40.562 -4.465 1 96.94 287 GLU A C 1
ATOM 2099 O O . GLU A 1 287 ? -17.219 40.688 -3.348 1 96.94 287 GLU A O 1
ATOM 2104 N N . ASP A 1 288 ? -16.172 41.5 -5.023 1 96.5 288 ASP A N 1
ATOM 2105 C CA . ASP A 1 288 ? -16.328 42.938 -4.727 1 96.5 288 ASP A CA 1
ATOM 2106 C C . ASP A 1 288 ? -16.766 43.688 -5.961 1 96.5 288 ASP A C 1
ATOM 2108 O O . ASP A 1 288 ? -15.945 44.25 -6.691 1 96.5 288 ASP A O 1
ATOM 2112 N N . GLY A 1 289 ? -18.094 43.938 -6.098 1 94.44 289 GLY A N 1
ATOM 2113 C CA . GLY A 1 289 ? -18.609 44.438 -7.352 1 94.44 289 GLY A CA 1
ATOM 2114 C C . GLY A 1 289 ? -18.312 43.562 -8.539 1 94.44 289 GLY A C 1
ATOM 2115 O O . GLY A 1 289 ? -18.656 42.375 -8.547 1 94.44 289 GLY A O 1
ATOM 2116 N N . GLU A 1 290 ? -17.578 44.094 -9.508 1 94.44 290 GLU A N 1
ATOM 2117 C CA . GLU A 1 290 ? -17.234 43.344 -10.711 1 94.44 290 GLU A CA 1
ATOM 2118 C C . GLU A 1 290 ? -15.914 42.625 -10.555 1 94.44 290 GLU A C 1
ATOM 2120 O O . GLU A 1 290 ? -15.578 41.75 -11.352 1 94.44 290 GLU A O 1
ATOM 2125 N N . ARG A 1 291 ? -15.258 42.969 -9.531 1 96.19 291 ARG A N 1
ATOM 2126 C CA . ARG A 1 291 ? -13.953 42.375 -9.289 1 96.19 291 ARG A CA 1
ATOM 2127 C C . ARG A 1 291 ? -14.094 41.062 -8.508 1 96.19 291 ARG A C 1
ATOM 2129 O O . ARG A 1 291 ? -14.93 40.969 -7.609 1 96.19 291 ARG A O 1
ATOM 2136 N N . ARG A 1 292 ? -13.297 40.031 -8.883 1 97.19 292 ARG A N 1
ATOM 2137 C CA . ARG A 1 292 ? -13.359 38.719 -8.25 1 97.19 292 ARG A CA 1
ATOM 2138 C C . ARG A 1 292 ? -11.969 38.219 -7.879 1 97.19 292 ARG A C 1
ATOM 2140 O O . ARG A 1 292 ? -11.016 38.375 -8.648 1 97.19 292 ARG A O 1
ATOM 2147 N N . CYS A 1 293 ? -11.906 37.656 -6.734 1 98.12 293 CYS A N 1
ATOM 2148 C CA . CYS A 1 293 ? -10.727 36.906 -6.324 1 98.12 293 CYS A CA 1
ATOM 2149 C C . CYS A 1 293 ? -11.016 35.406 -6.266 1 98.12 293 CYS A C 1
ATOM 2151 O O . CYS A 1 293 ? -11.969 35 -5.617 1 98.12 293 CYS A O 1
ATOM 2153 N N . THR A 1 294 ? -10.281 34.656 -6.988 1 98.06 294 THR A N 1
ATOM 2154 C CA . THR A 1 294 ? -10.422 33.219 -6.973 1 98.06 294 THR A CA 1
ATOM 2155 C C . THR A 1 294 ? -9.211 32.562 -6.32 1 98.06 294 THR A C 1
ATOM 2157 O O . THR A 1 294 ? -8.078 32.75 -6.766 1 98.06 294 THR A O 1
ATOM 2160 N N . VAL A 1 295 ? -9.469 31.828 -5.25 1 98.19 295 VAL A N 1
ATOM 2161 C CA . VAL A 1 295 ? -8.43 31.047 -4.582 1 98.19 295 VAL A CA 1
ATOM 2162 C C . VAL A 1 295 ? -8.539 29.578 -4.992 1 98.19 295 VAL A C 1
ATOM 2164 O O . VAL A 1 295 ? -9.578 28.938 -4.773 1 98.19 295 VAL A O 1
ATOM 2167 N N . LEU A 1 296 ? -7.504 29.062 -5.582 1 97.25 296 LEU A N 1
ATOM 2168 C CA . LEU A 1 296 ? -7.441 27.656 -5.961 1 97.25 296 LEU A CA 1
ATOM 2169 C C . LEU A 1 296 ? -6.719 26.844 -4.898 1 97.25 296 LEU A C 1
ATOM 2171 O O . LEU A 1 296 ? -5.719 27.297 -4.336 1 97.25 296 LEU A O 1
ATOM 2175 N N . TYR A 1 297 ? -7.293 25.656 -4.629 1 95.44 297 TYR A N 1
ATOM 2176 C CA . TYR A 1 297 ? -6.668 24.875 -3.568 1 95.44 297 TYR A CA 1
ATOM 2177 C C . TYR A 1 297 ? -6.688 23.391 -3.9 1 95.44 297 TYR A C 1
ATOM 2179 O O . TYR A 1 297 ? -7.504 22.938 -4.707 1 95.44 297 TYR A O 1
ATOM 2187 N N . GLN A 1 298 ? -5.691 22.688 -3.463 1 93.19 298 GLN A N 1
ATOM 2188 C CA . GLN A 1 298 ? -5.656 21.25 -3.26 1 93.19 298 GLN A CA 1
ATOM 2189 C C . GLN A 1 298 ? -5.504 20.906 -1.78 1 93.19 298 GLN A C 1
ATOM 2191 O O . GLN A 1 298 ? -4.387 20.875 -1.257 1 93.19 298 GLN A O 1
ATOM 2196 N N . ASN A 1 299 ? -6.531 20.609 -1.166 1 89.25 299 ASN A N 1
ATOM 2197 C CA . ASN A 1 299 ? -6.633 20.609 0.29 1 89.25 299 ASN A CA 1
ATOM 2198 C C . ASN A 1 299 ? -6.273 21.969 0.884 1 89.25 299 ASN A C 1
ATOM 2200 O O . ASN A 1 299 ? -7.043 22.531 1.665 1 89.25 299 ASN A O 1
ATOM 2204 N N . GLU A 1 300 ? -5.137 22.484 0.474 1 95.94 300 GLU A N 1
ATOM 2205 C CA . GLU A 1 300 ? -4.668 23.781 0.958 1 95.94 300 GLU A CA 1
ATOM 2206 C C . GLU A 1 300 ? -4.727 24.844 -0.142 1 95.94 300 GLU A C 1
ATOM 2208 O O . GLU A 1 300 ? -4.617 24.516 -1.326 1 95.94 300 GLU A O 1
ATOM 2213 N N . SER A 1 301 ? -4.855 26.109 0.253 1 97.69 301 SER A N 1
ATOM 2214 C CA . SER A 1 301 ? -4.797 27.219 -0.685 1 97.69 301 SER A CA 1
ATOM 2215 C C . SER A 1 301 ? -3.404 27.359 -1.295 1 97.69 301 SER A C 1
ATOM 2217 O O . SER A 1 301 ? -2.408 27.438 -0.572 1 97.69 301 SER A O 1
ATOM 2219 N N . LEU A 1 302 ? -3.387 27.469 -2.66 1 98 302 LEU A N 1
ATOM 2220 C CA . LEU A 1 302 ? -2.08 27.422 -3.307 1 98 302 LEU A CA 1
ATOM 2221 C C . LEU A 1 302 ? -1.891 28.625 -4.227 1 98 302 LEU A C 1
ATOM 2223 O O . LEU A 1 302 ? -0.759 29.016 -4.52 1 98 302 LEU A O 1
ATOM 2227 N N . LEU A 1 303 ? -3.006 29.109 -4.691 1 97.62 303 LEU A N 1
ATOM 2228 C CA . LEU A 1 303 ? -2.947 30.156 -5.719 1 97.62 303 LEU A CA 1
ATOM 2229 C C . LEU A 1 303 ? -4.125 31.109 -5.59 1 97.62 303 LEU A C 1
ATOM 2231 O O . LEU A 1 303 ? -5.266 30.688 -5.402 1 97.62 303 LEU A O 1
ATOM 2235 N N . ALA A 1 304 ? -3.859 32.438 -5.633 1 98.19 304 ALA A N 1
ATOM 2236 C CA . ALA A 1 304 ? -4.906 33.438 -5.609 1 98.19 304 ALA A CA 1
ATOM 2237 C C . ALA A 1 304 ? -4.82 34.344 -6.84 1 98.19 304 ALA A C 1
ATOM 2239 O O . ALA A 1 304 ? -3.748 34.875 -7.164 1 98.19 304 ALA A O 1
ATOM 2240 N N . TRP A 1 305 ? -5.98 34.531 -7.473 1 96.88 305 TRP A N 1
ATOM 2241 C CA . TRP A 1 305 ? -6.082 35.375 -8.664 1 96.88 305 TRP A CA 1
ATOM 2242 C C . TRP A 1 305 ? -7.062 36.5 -8.453 1 96.88 305 TRP A C 1
ATOM 2244 O O . TRP A 1 305 ? -8.102 36.344 -7.812 1 96.88 305 TRP A O 1
ATOM 2254 N N . ASP A 1 306 ? -6.664 37.625 -8.984 1 97.19 306 ASP A N 1
ATOM 2255 C CA . ASP A 1 306 ? -7.57 38.75 -9.117 1 97.19 306 ASP A CA 1
ATOM 2256 C C . ASP A 1 306 ? -8.016 38.938 -10.57 1 97.19 306 ASP A C 1
ATOM 2258 O O . ASP A 1 306 ? -7.18 39.031 -11.469 1 97.19 306 ASP A O 1
ATOM 2262 N N . SER A 1 307 ? -9.289 39 -10.789 1 95.69 307 SER A N 1
ATOM 2263 C CA . SER A 1 307 ? -9.836 39.125 -12.141 1 95.69 307 SER A CA 1
ATOM 2264 C C . SER A 1 307 ? -9.32 40.375 -12.836 1 95.69 307 SER A C 1
ATOM 2266 O O . SER A 1 307 ? -9.367 40.469 -14.062 1 95.69 307 SER A O 1
ATOM 2268 N N . ALA A 1 308 ? -8.797 41.312 -12.109 1 95.81 308 ALA A N 1
ATOM 2269 C CA . ALA A 1 308 ? -8.375 42.594 -12.672 1 95.81 308 ALA A CA 1
ATOM 2270 C C . ALA A 1 308 ? -6.887 42.562 -13.008 1 95.81 308 ALA A C 1
ATOM 2272 O O . ALA A 1 308 ? -6.371 43.531 -13.594 1 95.81 308 ALA A O 1
ATOM 2273 N N . LEU A 1 309 ? -6.223 41.562 -12.695 1 93.88 309 LEU A N 1
ATOM 2274 C CA . LEU A 1 309 ? -4.773 41.531 -12.859 1 93.88 309 LEU A CA 1
ATOM 2275 C C . LEU A 1 309 ? -4.352 40.375 -13.781 1 93.88 309 LEU A C 1
ATOM 2277 O O . LEU A 1 309 ? -5.023 39.344 -13.844 1 93.88 309 LEU A O 1
ATOM 2281 N N . SER A 1 310 ? -3.227 40.531 -14.422 1 93.38 310 SER A N 1
ATOM 2282 C CA . SER A 1 310 ? -2.721 39.5 -15.352 1 93.38 310 SER A CA 1
ATOM 2283 C C . SER A 1 310 ? -1.779 38.531 -14.648 1 93.38 310 SER A C 1
ATOM 2285 O O . SER A 1 310 ? -1.324 37.562 -15.25 1 93.38 310 SER A O 1
ATOM 2287 N N . HIS A 1 311 ? -1.446 38.812 -13.422 1 92.06 311 HIS A N 1
ATOM 2288 C CA . HIS A 1 311 ? -0.585 37.938 -12.633 1 92.06 311 HIS A CA 1
ATOM 2289 C C . HIS A 1 311 ? -1.25 37.562 -11.32 1 92.06 311 HIS A C 1
ATOM 2291 O O . HIS A 1 311 ? -2.158 38.25 -10.852 1 92.06 311 HIS A O 1
ATOM 2297 N N . PRO A 1 312 ? -0.816 36.438 -10.758 1 95.75 312 PRO A N 1
ATOM 2298 C CA . PRO A 1 312 ? -1.436 36.031 -9.5 1 95.75 312 PRO A CA 1
ATOM 2299 C C . PRO A 1 312 ? -1.161 37 -8.359 1 95.75 312 PRO A C 1
ATOM 2301 O O . PRO A 1 312 ? -0.138 37.688 -8.359 1 95.75 312 PRO A O 1
ATOM 2304 N N . LEU A 1 313 ? -2.088 37.031 -7.457 1 96.75 313 LEU A N 1
ATOM 2305 C CA . LEU A 1 313 ? -1.906 37.812 -6.238 1 96.75 313 LEU A CA 1
ATOM 2306 C C . LEU A 1 313 ? -0.866 37.188 -5.332 1 96.75 313 LEU A C 1
ATOM 2308 O O . LEU A 1 313 ? -0.086 37.875 -4.676 1 96.75 313 LEU A O 1
ATOM 2312 N N . ALA A 1 314 ? -0.893 35.844 -5.234 1 97.31 314 ALA A N 1
ATOM 2313 C CA . ALA A 1 314 ? 0.024 35.062 -4.406 1 97.31 314 ALA A CA 1
ATOM 2314 C C . ALA A 1 314 ? 0.068 33.594 -4.855 1 97.31 314 ALA A C 1
ATOM 2316 O O . ALA A 1 314 ? -0.899 33.094 -5.426 1 97.31 314 ALA A O 1
ATOM 2317 N N . THR A 1 315 ? 1.151 33 -4.656 1 97.12 315 THR A N 1
ATOM 2318 C CA . THR A 1 315 ? 1.35 31.578 -4.941 1 97.12 315 THR A CA 1
ATOM 2319 C C . THR A 1 315 ? 2.012 30.875 -3.756 1 97.12 315 THR A C 1
ATOM 2321 O O . THR A 1 315 ? 2.812 31.484 -3.039 1 97.12 315 THR A O 1
ATOM 2324 N N . ALA A 1 316 ? 1.645 29.672 -3.545 1 97.88 316 ALA A N 1
ATOM 2325 C CA . ALA A 1 316 ? 2.428 28.844 -2.635 1 97.88 316 ALA A CA 1
ATOM 2326 C C . ALA A 1 316 ? 3.904 28.844 -3.02 1 97.88 316 ALA A C 1
ATOM 2328 O O . ALA A 1 316 ? 4.246 28.938 -4.199 1 97.88 316 ALA A O 1
ATOM 2329 N N . PRO A 1 317 ? 4.859 28.828 -2.047 1 98.25 317 PRO A N 1
ATOM 2330 C CA . PRO A 1 317 ? 4.641 28.328 -0.686 1 98.25 317 PRO A CA 1
ATOM 2331 C C . PRO A 1 317 ? 4.145 29.422 0.262 1 98.25 317 PRO A C 1
ATOM 2333 O O . PRO A 1 317 ? 3.922 29.156 1.447 1 98.25 317 PRO A O 1
ATOM 2336 N N . ASP A 1 318 ? 3.912 30.641 -0.157 1 98.5 318 ASP A N 1
ATOM 2337 C CA . ASP A 1 318 ? 3.248 31.594 0.727 1 98.5 318 ASP A CA 1
ATOM 2338 C C . ASP A 1 318 ? 1.901 31.047 1.202 1 98.5 318 ASP A C 1
ATOM 2340 O O . ASP A 1 318 ? 1.201 30.375 0.454 1 98.5 318 ASP A O 1
ATOM 2344 N N . ALA A 1 319 ? 1.595 31.344 2.445 1 98.56 319 ALA A N 1
ATOM 2345 C CA . ALA A 1 319 ? 0.291 30.922 2.957 1 98.56 319 ALA A CA 1
ATOM 2346 C C . ALA A 1 319 ? -0.806 31.891 2.508 1 98.56 319 ALA A C 1
ATOM 2348 O O . ALA A 1 319 ? -0.578 33.094 2.404 1 98.56 319 ALA A O 1
ATOM 2349 N N . ILE A 1 320 ? -1.929 31.391 2.146 1 98.56 320 ILE A N 1
ATOM 2350 C CA . ILE A 1 320 ? -3.113 32.156 1.772 1 98.56 320 ILE A CA 1
ATOM 2351 C C . ILE A 1 320 ? -4.277 31.797 2.691 1 98.56 320 ILE A C 1
ATOM 2353 O O . ILE A 1 320 ? -4.777 30.656 2.648 1 98.56 320 ILE A O 1
ATOM 2357 N N . SER A 1 321 ? -4.684 32.719 3.486 1 98.56 321 SER A N 1
ATOM 2358 C CA . SER A 1 321 ? -5.688 32.469 4.512 1 98.56 321 SER A CA 1
ATOM 2359 C C . SER A 1 321 ? -6.871 33.406 4.391 1 98.56 321 SER A C 1
ATOM 2361 O O . SER A 1 321 ? -6.758 34.469 3.791 1 98.56 321 SER A O 1
ATOM 2363 N N . TYR A 1 322 ? -7.984 32.969 4.902 1 98.25 322 TYR A N 1
ATOM 2364 C CA . TYR A 1 322 ? -9.203 33.781 4.926 1 98.25 322 TYR A CA 1
ATOM 2365 C C . TYR A 1 322 ? -9.422 34.406 6.301 1 98.25 322 TYR A C 1
ATOM 2367 O O . TYR A 1 322 ? -9.156 33.781 7.324 1 98.25 322 TYR A O 1
ATOM 2375 N N . PHE A 1 323 ? -9.852 35.562 6.348 1 98.38 323 PHE A N 1
ATOM 2376 C CA . PHE A 1 323 ? -10.312 36.219 7.562 1 98.38 323 PHE A CA 1
ATOM 2377 C C . PHE A 1 323 ? -11.719 36.781 7.371 1 98.38 323 PHE A C 1
ATOM 2379 O O . PHE A 1 323 ? -11.922 37.719 6.586 1 98.38 323 PHE A O 1
ATOM 2386 N N . VAL A 1 324 ? -12.633 36.219 8.055 1 97.06 324 VAL A N 1
ATOM 2387 C CA . VAL A 1 324 ? -14.039 36.625 7.918 1 97.06 324 VAL A CA 1
ATOM 2388 C C . VAL A 1 324 ? -14.383 37.688 8.961 1 97.06 324 VAL A C 1
ATOM 2390 O O . VAL A 1 324 ? -14.141 37.469 10.156 1 97.06 324 VAL A O 1
ATOM 2393 N N . GLU A 1 325 ? -14.914 38.719 8.508 1 94.19 325 GLU A N 1
ATOM 2394 C CA . GLU A 1 325 ? -15.227 39.812 9.398 1 94.19 325 GLU A CA 1
ATOM 2395 C C . GLU A 1 325 ? -16.641 39.688 9.969 1 94.19 325 GLU A C 1
ATOM 2397 O O . GLU A 1 325 ? -17.406 38.844 9.531 1 94.19 325 GLU A O 1
ATOM 2402 N N . GLY A 1 326 ? -16.891 40.469 11.031 1 87.44 326 GLY A N 1
ATOM 2403 C CA . GLY A 1 326 ? -18.203 40.5 11.664 1 87.44 326 GLY A CA 1
ATOM 2404 C C . GLY A 1 326 ? -18.25 39.688 12.945 1 87.44 326 GLY A C 1
ATOM 2405 O O . GLY A 1 326 ? -17.234 39.5 13.617 1 87.44 326 GLY A O 1
ATOM 2406 N N . GLU A 1 327 ? -19.453 39.25 13.273 1 88.56 327 GLU A N 1
ATOM 2407 C CA . GLU A 1 327 ? -19.641 38.469 14.492 1 88.56 327 GLU A CA 1
ATOM 2408 C C . GLU A 1 327 ? -19.438 36.969 14.234 1 88.56 327 GLU A C 1
ATOM 2410 O O . GLU A 1 327 ? -19.641 36.5 13.117 1 88.56 327 GLU A O 1
ATOM 2415 N N . GLY A 1 328 ? -18.953 36.312 15.266 1 90.75 328 GLY A N 1
ATOM 2416 C CA . GLY A 1 328 ? -18.812 34.875 15.141 1 90.75 328 GLY A CA 1
ATOM 2417 C C . GLY A 1 328 ? -17.406 34.438 14.797 1 90.75 328 GLY A C 1
ATOM 2418 O O . GLY A 1 328 ? -16.438 35.094 15.188 1 90.75 328 GLY A O 1
ATOM 2419 N N . GLN A 1 329 ? -17.281 33.312 14.164 1 94.56 329 GLN A N 1
ATOM 2420 C CA . GLN A 1 329 ? -15.992 32.719 13.797 1 94.56 329 GLN A CA 1
ATOM 2421 C C . GLN A 1 329 ? -15.336 33.531 12.68 1 94.56 329 GLN A C 1
ATOM 2423 O O . GLN A 1 329 ? -16 33.938 11.719 1 94.56 329 GLN A O 1
ATOM 2428 N N . HIS A 1 330 ? -14.008 33.75 12.766 1 97.31 330 HIS A N 1
ATOM 2429 C CA . HIS A 1 330 ? -13.32 34.656 11.836 1 97.31 330 HIS A CA 1
ATOM 2430 C C . HIS A 1 330 ? -12.445 33.844 10.867 1 97.31 330 HIS A C 1
ATOM 2432 O O . HIS A 1 330 ? -12.023 34.375 9.836 1 97.31 330 HIS A O 1
ATOM 2438 N N . VAL A 1 331 ? -12.117 32.656 11.25 1 97.94 331 VAL A N 1
ATOM 2439 C CA . VAL A 1 331 ? -11.141 31.891 10.477 1 97.94 331 VAL A CA 1
ATOM 2440 C C . VAL A 1 331 ? -11.766 30.578 10.008 1 97.94 331 VAL A C 1
ATOM 2442 O O . VAL A 1 331 ? -12.547 29.969 10.734 1 97.94 331 VAL A O 1
ATOM 2445 N N . PHE A 1 332 ? -11.453 30.188 8.766 1 96.5 332 PHE A N 1
ATOM 2446 C CA . PHE A 1 332 ? -12.023 29 8.141 1 96.5 332 PHE A CA 1
ATOM 2447 C C . PHE A 1 332 ? -10.992 28.312 7.246 1 96.5 332 PHE A C 1
ATOM 2449 O O . PHE A 1 332 ? -10.203 28.984 6.578 1 96.5 332 PHE A O 1
ATOM 2456 N N . SER A 1 333 ? -10.984 27 7.273 1 95.38 333 SER A N 1
ATOM 2457 C CA . SER A 1 333 ? -10.273 26.25 6.238 1 95.38 333 SER A CA 1
ATOM 2458 C C . SER A 1 333 ? -11.102 26.141 4.965 1 95.38 333 SER A C 1
ATOM 2460 O O . SER A 1 333 ? -12.297 26.469 4.965 1 95.38 333 SER A O 1
ATOM 2462 N N . ASN A 1 334 ? -10.461 25.703 3.863 1 94.5 334 ASN A N 1
ATOM 2463 C CA . ASN A 1 334 ? -11.188 25.469 2.621 1 94.5 334 ASN A CA 1
ATOM 2464 C C . ASN A 1 334 ? -12.352 24.516 2.824 1 94.5 334 ASN A C 1
ATOM 2466 O O . ASN A 1 334 ? -13.453 24.75 2.314 1 94.5 334 ASN A O 1
ATOM 2470 N N . GLY A 1 335 ? -12.094 23.484 3.576 1 90.25 335 GLY A N 1
ATOM 2471 C CA . GLY A 1 335 ? -13.125 22.5 3.838 1 90.25 335 GLY A CA 1
ATOM 2472 C C . GLY A 1 335 ? -14.281 23.031 4.668 1 90.25 335 GLY A C 1
ATOM 2473 O O . GLY A 1 335 ? -15.422 22.609 4.496 1 90.25 335 GLY A O 1
ATOM 2474 N N . ASP A 1 336 ? -13.984 24.016 5.52 1 91.94 336 ASP A N 1
ATOM 2475 C CA . ASP A 1 336 ? -15.016 24.641 6.348 1 91.94 336 ASP A CA 1
ATOM 2476 C C . ASP A 1 336 ? -15.945 25.5 5.508 1 91.94 336 ASP A C 1
ATOM 2478 O O . ASP A 1 336 ? -17.125 25.672 5.852 1 91.94 336 ASP A O 1
ATOM 2482 N N . LEU A 1 337 ? -15.422 26.016 4.469 1 93.31 337 LEU A N 1
ATOM 2483 C CA . LEU A 1 337 ? -16.172 26.984 3.66 1 93.31 337 LEU A CA 1
ATOM 2484 C C . LEU A 1 337 ? -17.141 26.266 2.738 1 93.31 337 LEU A C 1
ATOM 2486 O O . LEU A 1 337 ? -18.125 26.859 2.291 1 93.31 337 LEU A O 1
ATOM 2490 N N . SER A 1 338 ? -16.797 25 2.453 1 85.5 338 SER A N 1
ATOM 2491 C CA . SER A 1 338 ? -17.625 24.25 1.518 1 85.5 338 SER A CA 1
ATOM 2492 C C . SER A 1 338 ? -18.844 23.641 2.217 1 85.5 338 SER A C 1
ATOM 2494 O O . SER A 1 338 ? -18.703 22.984 3.258 1 85.5 338 SER A O 1
ATOM 2496 N N . GLY A 1 339 ? -20.016 23.969 1.691 1 75.06 339 GLY A N 1
ATOM 2497 C CA . GLY A 1 339 ? -21.25 23.359 2.188 1 75.06 339 GLY A CA 1
ATOM 2498 C C . GLY A 1 339 ? -21.656 22.109 1.433 1 75.06 339 GLY A C 1
ATOM 2499 O O . GLY A 1 339 ? -20.922 21.656 0.555 1 75.06 339 GLY A O 1
ATOM 2500 N N . ASN A 1 340 ? -22.688 21.328 1.846 1 64 340 ASN A N 1
ATOM 2501 C CA . ASN A 1 340 ? -23.172 20.094 1.245 1 64 340 ASN A CA 1
ATOM 2502 C C . ASN A 1 340 ? -23.594 20.312 -0.208 1 64 340 ASN A C 1
ATOM 2504 O O . ASN A 1 340 ? -23.5 19.391 -1.021 1 64 340 ASN A O 1
ATOM 2508 N N . ASP A 1 341 ? -24.125 21.375 -0.572 1 60.31 341 ASP A N 1
ATOM 2509 C CA . ASP A 1 341 ? -24.719 21.562 -1.892 1 60.31 341 ASP A CA 1
ATOM 2510 C C . ASP A 1 341 ? -23.781 22.359 -2.803 1 60.31 341 ASP A C 1
ATOM 2512 O O . ASP A 1 341 ? -24.234 23.234 -3.543 1 60.31 341 ASP A O 1
ATOM 2516 N N . HIS A 1 342 ? -22.547 21.875 -2.857 1 63.56 342 HIS A N 1
ATOM 2517 C CA . HIS A 1 342 ? -21.562 22.531 -3.713 1 63.56 342 HIS A CA 1
ATOM 2518 C C . HIS A 1 342 ? -21.625 24.047 -3.555 1 63.56 342 HIS A C 1
ATOM 2520 O O . HIS A 1 342 ? -21.391 24.781 -4.516 1 63.56 342 HIS A O 1
ATOM 2526 N N . GLY A 1 343 ? -22.062 24.406 -2.434 1 80.81 343 GLY A N 1
ATOM 2527 C CA . GLY A 1 343 ? -22.109 25.828 -2.145 1 80.81 343 GLY A CA 1
ATOM 2528 C C . GLY A 1 343 ? -21.406 26.203 -0.851 1 80.81 343 GLY A C 1
ATOM 2529 O O . GLY A 1 343 ? -20.578 25.438 -0.345 1 80.81 343 GLY A O 1
ATOM 2530 N N . LEU A 1 344 ? -21.531 27.469 -0.435 1 91 344 LEU A N 1
ATOM 2531 C CA . LEU A 1 344 ? -20.891 27.984 0.768 1 91 344 LEU A CA 1
ATOM 2532 C C . LEU A 1 344 ? -21.578 27.453 2.021 1 91 344 LEU A C 1
ATOM 2534 O O . LEU A 1 344 ? -22.797 27.266 2.045 1 91 344 LEU A O 1
ATOM 2538 N N . ASP A 1 345 ? -20.781 27.125 3.008 1 91.25 345 ASP A N 1
ATOM 2539 C CA . ASP A 1 345 ? -21.328 26.859 4.332 1 91.25 345 ASP A CA 1
ATOM 2540 C C . ASP A 1 345 ? -22.281 27.984 4.762 1 91.25 345 ASP A C 1
ATOM 2542 O O . ASP A 1 345 ? -22 29.156 4.547 1 91.25 345 ASP A O 1
ATOM 2546 N N . PRO A 1 346 ? -23.406 27.625 5.348 1 89.25 346 PRO A N 1
ATOM 2547 C CA . PRO A 1 346 ? -24.391 28.641 5.75 1 89.25 346 PRO A CA 1
ATOM 2548 C C . PRO A 1 346 ? -23.797 29.688 6.695 1 89.25 346 PRO A C 1
ATOM 2550 O O . PRO A 1 346 ? -24.219 30.844 6.688 1 89.25 346 PRO A O 1
ATOM 2553 N N . SER A 1 347 ? -22.828 29.344 7.426 1 89.5 347 SER A N 1
ATOM 2554 C CA . SER A 1 347 ? -22.281 30.234 8.453 1 89.5 347 SER A CA 1
ATOM 2555 C C . SER A 1 347 ? -21.484 31.375 7.84 1 89.5 347 SER A C 1
ATOM 2557 O O . SER A 1 347 ? -21.203 32.375 8.508 1 89.5 347 SER A O 1
ATOM 2559 N N . VAL A 1 348 ? -21.203 31.266 6.578 1 93 348 VAL A N 1
ATOM 2560 C CA . VAL A 1 348 ? -20.359 32.312 5.984 1 93 348 VAL A CA 1
ATOM 2561 C C . VAL A 1 348 ? -21.141 33.031 4.883 1 93 348 VAL A C 1
ATOM 2563 O O . VAL A 1 348 ? -20.641 34 4.316 1 93 348 VAL A O 1
ATOM 2566 N N . ARG A 1 349 ? -22.312 32.594 4.566 1 89.31 349 ARG A N 1
ATOM 2567 C CA . ARG A 1 349 ? -23.094 33.188 3.5 1 89.31 349 ARG A CA 1
ATOM 2568 C C . ARG A 1 349 ? -23.359 34.656 3.799 1 89.31 349 ARG A C 1
ATOM 2570 O O . ARG A 1 349 ? -23.844 35 4.883 1 89.31 349 ARG A O 1
ATOM 2577 N N . GLY A 1 350 ? -23.047 35.438 2.789 1 87.5 350 GLY A N 1
ATOM 2578 C CA . GLY A 1 350 ? -23.328 36.875 2.896 1 87.5 350 GLY A CA 1
ATOM 2579 C C . GLY A 1 350 ? -22.297 37.625 3.713 1 87.5 350 GLY A C 1
ATOM 2580 O O . GLY A 1 350 ? -22.344 38.875 3.779 1 87.5 350 GLY A O 1
ATOM 2581 N N . ARG A 1 351 ? -21.375 36.938 4.312 1 92.5 351 ARG A N 1
ATOM 2582 C CA . ARG A 1 351 ? -20.359 37.625 5.121 1 92.5 351 ARG A CA 1
ATOM 2583 C C . ARG A 1 351 ? -19.219 38.125 4.25 1 92.5 351 ARG A C 1
ATOM 2585 O O . ARG A 1 351 ? -19.016 37.625 3.135 1 92.5 351 ARG A O 1
ATOM 2592 N N . LYS A 1 352 ? -18.609 39.156 4.793 1 96.19 352 LYS A N 1
ATOM 2593 C CA . LYS A 1 352 ? -17.422 39.688 4.113 1 96.19 352 LYS A CA 1
ATOM 2594 C C . LYS A 1 352 ? -16.156 39.031 4.621 1 96.19 352 LYS A C 1
ATOM 2596 O O . LYS A 1 352 ? -16.016 38.75 5.812 1 96.19 352 LYS A O 1
ATOM 2601 N N . ALA A 1 353 ? -15.281 38.719 3.701 1 97.81 353 ALA A N 1
ATOM 2602 C CA . ALA A 1 353 ? -14.023 38.094 4.062 1 97.81 353 ALA A CA 1
ATOM 2603 C C . ALA A 1 353 ? -12.852 38.75 3.336 1 97.81 353 ALA A C 1
ATOM 2605 O O . ALA A 1 353 ? -13.023 39.344 2.275 1 97.81 353 ALA A O 1
ATOM 2606 N N . ALA A 1 354 ? -11.75 38.688 3.936 1 98.5 354 ALA A N 1
ATOM 2607 C CA . ALA A 1 354 ? -10.484 39.094 3.332 1 98.5 354 ALA A CA 1
ATOM 2608 C C . ALA A 1 354 ? -9.594 37.906 3.043 1 98.5 354 ALA A C 1
ATOM 2610 O O . ALA A 1 354 ? -9.617 36.906 3.777 1 98.5 354 ALA A O 1
ATOM 2611 N N . VAL A 1 355 ? -8.875 37.969 1.95 1 98.69 355 VAL A N 1
ATOM 2612 C CA . VAL A 1 355 ? -7.809 37.031 1.648 1 98.69 355 VAL A CA 1
ATOM 2613 C C . VAL A 1 355 ? -6.457 37.625 2.029 1 98.69 355 VAL A C 1
ATOM 2615 O O . VAL A 1 355 ? -6.086 38.688 1.548 1 98.69 355 VAL A O 1
ATOM 2618 N N . ILE A 1 356 ? -5.746 36.938 2.92 1 98.62 356 ILE A N 1
ATOM 2619 C CA . ILE A 1 356 ? -4.488 37.438 3.459 1 98.62 356 ILE A CA 1
ATOM 2620 C C . ILE A 1 356 ? -3.361 36.469 3.15 1 98.62 356 ILE A C 1
ATOM 2622 O O . ILE A 1 356 ? -3.514 35.25 3.332 1 98.62 356 ILE A O 1
ATOM 2626 N N . ALA A 1 357 ? -2.287 36.969 2.674 1 98.38 357 ALA A N 1
ATOM 2627 C CA . ALA A 1 357 ? -1.115 36.125 2.418 1 98.38 357 ALA A CA 1
ATOM 2628 C C . ALA A 1 357 ? -0.061 36.312 3.506 1 98.38 357 ALA A C 1
ATOM 2630 O O . ALA A 1 357 ? 0.111 37.438 4.031 1 98.38 357 ALA A O 1
ATOM 2631 N N . LEU A 1 358 ? 0.553 35.281 3.891 1 98.25 358 LEU A N 1
ATOM 2632 C CA . LEU A 1 358 ? 1.715 35.281 4.773 1 98.25 358 LEU A CA 1
ATOM 2633 C C . LEU A 1 358 ? 2.957 34.781 4.043 1 98.25 358 LEU A C 1
ATOM 2635 O O . LEU A 1 358 ? 2.898 33.781 3.318 1 98.25 358 LEU A O 1
ATOM 2639 N N . PRO A 1 359 ? 4.082 35.5 4.207 1 97.31 359 PRO A N 1
ATOM 2640 C CA . PRO A 1 359 ? 5.309 35 3.572 1 97.31 359 PRO A CA 1
ATOM 2641 C C . PRO A 1 359 ? 5.695 33.625 4.051 1 97.31 359 PRO A C 1
ATOM 2643 O O . PRO A 1 359 ? 5.562 33.312 5.234 1 97.31 359 PRO A O 1
ATOM 2646 N N . ALA A 1 360 ? 6.141 32.844 3.115 1 97.5 360 ALA A N 1
ATOM 2647 C CA . ALA A 1 360 ? 6.59 31.484 3.447 1 97.5 360 ALA A CA 1
ATOM 2648 C C . ALA A 1 360 ? 7.82 31.531 4.348 1 97.5 360 ALA A C 1
ATOM 2650 O O . ALA A 1 360 ? 8.672 32.406 4.207 1 97.5 360 ALA A O 1
ATOM 2651 N N . ALA A 1 361 ? 7.887 30.562 5.297 1 96.44 361 ALA A N 1
ATOM 2652 C CA . ALA A 1 361 ? 9.148 30.375 6.016 1 96.44 361 ALA A CA 1
ATOM 2653 C C . ALA A 1 361 ? 10.289 30.094 5.051 1 96.44 361 ALA A C 1
ATOM 2655 O O . ALA A 1 361 ? 10.102 29.469 4.008 1 96.44 361 ALA A O 1
ATOM 2656 N N . ALA A 1 362 ? 11.469 30.453 5.418 1 94.94 362 ALA A N 1
ATOM 2657 C CA . ALA A 1 362 ? 12.641 30.469 4.543 1 94.94 362 ALA A CA 1
ATOM 2658 C C . ALA A 1 362 ? 12.906 29.078 3.965 1 94.94 362 ALA A C 1
ATOM 2660 O O . ALA A 1 362 ? 13.195 28.938 2.773 1 94.94 362 ALA A O 1
ATOM 2661 N N . PRO A 1 363 ? 12.773 28.031 4.781 1 96.44 363 PRO A N 1
ATOM 2662 C CA . PRO A 1 363 ? 13.102 26.703 4.246 1 96.44 363 PRO A CA 1
ATOM 2663 C C . PRO A 1 363 ? 12.156 26.266 3.131 1 96.44 363 PRO A C 1
ATOM 2665 O O . PRO A 1 363 ? 12.492 25.375 2.346 1 96.44 363 PRO A O 1
ATOM 2668 N N . LEU A 1 364 ? 11.016 26.812 3.006 1 97.88 364 LEU A N 1
ATOM 2669 C CA . LEU A 1 364 ? 10.023 26.406 2.016 1 97.88 364 LEU A CA 1
ATOM 2670 C C . LEU A 1 364 ? 10.328 27.016 0.652 1 97.88 364 LEU A C 1
ATOM 2672 O O . LEU A 1 364 ? 9.75 26.609 -0.357 1 97.88 364 LEU A O 1
ATOM 2676 N N . SER A 1 365 ? 11.211 27.969 0.586 1 95.69 365 SER A N 1
ATOM 2677 C CA . SER A 1 365 ? 11.422 28.734 -0.634 1 95.69 365 SER A CA 1
ATOM 2678 C C . SER A 1 365 ? 12.648 28.234 -1.396 1 95.69 365 SER A C 1
ATOM 2680 O O . SER A 1 365 ? 13.18 28.938 -2.252 1 95.69 365 SER A O 1
ATOM 2682 N N . GLU A 1 366 ? 13.094 27.047 -1.071 1 93.62 366 GLU A N 1
ATOM 2683 C CA . GLU A 1 366 ? 14.258 26.516 -1.771 1 93.62 366 GLU A CA 1
ATOM 2684 C C . GLU A 1 366 ? 14.211 25 -1.831 1 93.62 366 GLU A C 1
ATOM 2686 O O . GLU A 1 366 ? 13.414 24.359 -1.134 1 93.62 366 GLU A O 1
ATOM 2691 N N . GLY A 1 367 ? 14.977 24.5 -2.801 1 93.81 367 GLY A N 1
ATOM 2692 C CA . GLY A 1 367 ? 15.281 23.078 -2.832 1 93.81 367 GLY A CA 1
ATOM 2693 C C . GLY A 1 367 ? 14.062 22.219 -3.123 1 93.81 367 GLY A C 1
ATOM 2694 O O . GLY A 1 367 ? 13.25 22.562 -3.986 1 93.81 367 GLY A O 1
ATOM 2695 N N . LEU A 1 368 ? 14.016 21.062 -2.404 1 91.56 368 LEU A N 1
ATOM 2696 C CA . LEU A 1 368 ? 13.008 20.016 -2.604 1 91.56 368 LEU A CA 1
ATOM 2697 C C . LEU A 1 368 ? 11.609 20.562 -2.334 1 91.56 368 LEU A C 1
ATOM 2699 O O . LEU A 1 368 ? 10.664 20.266 -3.072 1 91.56 368 LEU A O 1
ATOM 2703 N N . ILE A 1 369 ? 11.508 21.359 -1.397 1 97.5 369 ILE A N 1
ATOM 2704 C CA . ILE A 1 369 ? 10.195 21.844 -0.975 1 97.5 369 ILE A CA 1
ATOM 2705 C C . ILE A 1 369 ? 9.625 22.781 -2.037 1 97.5 369 ILE A C 1
ATOM 2707 O O . ILE A 1 369 ? 8.484 22.594 -2.48 1 97.5 369 ILE A O 1
ATOM 2711 N N . LEU A 1 370 ? 10.438 23.703 -2.467 1 97.38 370 LEU A N 1
ATOM 2712 C CA . LEU A 1 370 ? 9.992 24.656 -3.477 1 97.38 370 LEU A CA 1
ATOM 2713 C C . LEU A 1 370 ? 9.633 23.938 -4.777 1 97.38 370 LEU A C 1
ATOM 2715 O O . LEU A 1 370 ? 8.633 24.266 -5.41 1 97.38 370 LEU A O 1
ATOM 2719 N N . GLN A 1 371 ? 10.453 23.016 -5.141 1 95.38 371 GLN A N 1
ATOM 2720 C CA . GLN A 1 371 ? 10.188 22.25 -6.352 1 95.38 371 GLN A CA 1
ATOM 2721 C C . GLN A 1 371 ? 8.867 21.484 -6.246 1 95.38 371 GLN A C 1
ATOM 2723 O O . GLN A 1 371 ? 8.117 21.406 -7.215 1 95.38 371 GLN A O 1
ATOM 2728 N N . SER A 1 372 ? 8.641 20.906 -5.117 1 96 372 SER A N 1
ATOM 2729 C CA . SER A 1 372 ? 7.402 20.172 -4.902 1 96 372 SER A CA 1
ATOM 2730 C C . SER A 1 372 ? 6.188 21.078 -5.039 1 96 372 SER A C 1
ATOM 2732 O O . SER A 1 372 ? 5.18 20.688 -5.633 1 96 372 SER A O 1
ATOM 2734 N N . PHE A 1 373 ? 6.262 22.266 -4.531 1 97.5 373 PHE A N 1
ATOM 2735 C CA . PHE A 1 373 ? 5.18 23.234 -4.691 1 97.5 373 PHE A CA 1
ATOM 2736 C C . PHE A 1 373 ? 5 23.609 -6.156 1 97.5 373 PHE A C 1
ATOM 2738 O O . PHE A 1 373 ? 3.873 23.734 -6.637 1 97.5 373 PHE A O 1
ATOM 2745 N N . ALA A 1 374 ? 6.125 23.828 -6.797 1 96.88 374 ALA A N 1
ATOM 2746 C CA . ALA A 1 374 ? 6.066 24.188 -8.211 1 96.88 374 ALA A CA 1
ATOM 2747 C C . ALA A 1 374 ? 5.336 23.109 -9.016 1 96.88 374 ALA A C 1
ATOM 2749 O O . ALA A 1 374 ? 4.516 23.438 -9.883 1 96.88 374 ALA A O 1
ATOM 2750 N N . ASP A 1 375 ? 5.621 21.891 -8.719 1 94.06 375 ASP A N 1
ATOM 2751 C CA . ASP A 1 375 ? 4.977 20.766 -9.398 1 94.06 375 ASP A CA 1
ATOM 2752 C C . ASP A 1 375 ? 3.467 20.781 -9.172 1 94.06 375 ASP A C 1
ATOM 2754 O O . ASP A 1 375 ? 2.689 20.547 -10.094 1 94.06 375 ASP A O 1
ATOM 2758 N N . GLU A 1 376 ? 3.094 21.047 -7.98 1 94.12 376 GLU A N 1
ATOM 2759 C CA . GLU A 1 376 ? 1.67 21.078 -7.66 1 94.12 376 GLU A CA 1
ATOM 2760 C C . GLU A 1 376 ? 0.979 22.266 -8.328 1 94.12 376 GLU A C 1
ATOM 2762 O O . GLU A 1 376 ? -0.144 22.141 -8.828 1 94.12 376 GLU A O 1
ATOM 2767 N N . LEU A 1 377 ? 1.599 23.406 -8.336 1 96.06 377 LEU A N 1
ATOM 2768 C CA . LEU A 1 377 ? 1.049 24.594 -8.977 1 96.06 377 LEU A CA 1
ATOM 2769 C C . LEU A 1 377 ? 0.882 24.375 -10.477 1 96.06 377 LEU A C 1
ATOM 2771 O O . LEU A 1 377 ? -0.086 24.844 -11.078 1 96.06 377 LEU A O 1
ATOM 2775 N N . ALA A 1 378 ? 1.8 23.672 -11.039 1 95.38 378 ALA A N 1
ATOM 2776 C CA . ALA A 1 378 ? 1.711 23.344 -12.461 1 95.38 378 ALA A CA 1
ATOM 2777 C C . ALA A 1 378 ? 0.46 22.531 -12.766 1 95.38 378 ALA A C 1
ATOM 2779 O O . ALA A 1 378 ? -0.164 22.703 -13.812 1 95.38 378 ALA A O 1
ATOM 2780 N N . GLN A 1 379 ? 0.142 21.688 -11.852 1 90.69 379 GLN A N 1
ATOM 2781 C CA . GLN A 1 379 ? -1.063 20.875 -12.023 1 90.69 379 GLN A CA 1
ATOM 2782 C C . GLN A 1 379 ? -2.316 21.75 -11.984 1 90.69 379 GLN A C 1
ATOM 2784 O O . GLN A 1 379 ? -3.352 21.391 -12.547 1 90.69 379 GLN A O 1
ATOM 2789 N N . LEU A 1 380 ? -2.213 22.891 -11.328 1 92.38 380 LEU A N 1
ATOM 2790 C CA . LEU A 1 380 ? -3.326 23.828 -11.25 1 92.38 380 LEU A CA 1
ATOM 2791 C C . LEU A 1 380 ? -3.289 24.812 -12.414 1 92.38 380 LEU A C 1
ATOM 2793 O O . LEU A 1 380 ? -4.121 25.719 -12.5 1 92.38 380 LEU A O 1
ATOM 2797 N N . GLY A 1 381 ? -2.299 24.625 -13.273 1 91 381 GLY A N 1
ATOM 2798 C CA . GLY A 1 381 ? -2.244 25.422 -14.492 1 91 381 GLY A CA 1
ATOM 2799 C C . GLY A 1 381 ? -1.268 26.578 -14.406 1 91 381 GLY A C 1
ATOM 2800 O O . GLY A 1 381 ? -1.117 27.344 -15.359 1 91 381 GLY A O 1
ATOM 2801 N N . TYR A 1 382 ? -0.616 26.781 -13.281 1 95.31 382 TYR A N 1
ATOM 2802 C CA . TYR A 1 382 ? 0.365 27.844 -13.141 1 95.31 382 TYR A CA 1
ATOM 2803 C C . TYR A 1 382 ? 1.772 27.344 -13.43 1 95.31 382 TYR A C 1
ATOM 2805 O O . TYR A 1 382 ? 2.301 26.5 -12.695 1 95.31 382 TYR A O 1
ATOM 2813 N N . LEU A 1 383 ? 2.445 27.938 -14.367 1 94.19 383 LEU A N 1
ATOM 2814 C CA . LEU A 1 383 ? 3.738 27.453 -14.828 1 94.19 383 LEU A CA 1
ATOM 2815 C C . LEU A 1 383 ? 4.836 28.469 -14.547 1 94.19 383 LEU A C 1
ATOM 2817 O O . LEU A 1 383 ? 5.977 28.297 -14.984 1 94.19 383 LEU A O 1
ATOM 2821 N N . GLY A 1 384 ? 4.527 29.578 -13.883 1 93 384 GLY A N 1
ATOM 2822 C CA . GLY A 1 384 ? 5.492 30.625 -13.562 1 93 384 GLY A CA 1
ATOM 2823 C C . GLY A 1 384 ? 6.309 30.312 -12.32 1 93 384 GLY A C 1
ATOM 2824 O O . GLY A 1 384 ? 6.027 29.344 -11.609 1 93 384 GLY A O 1
ATOM 2825 N N . PRO A 1 385 ? 7.266 31.094 -12.016 1 93.06 385 PRO A N 1
ATOM 2826 C CA . PRO A 1 385 ? 8.078 30.938 -10.812 1 93.06 385 PRO A CA 1
ATOM 2827 C C . PRO A 1 385 ? 7.371 31.422 -9.555 1 93.06 385 PRO A C 1
ATOM 2829 O O . PRO A 1 385 ? 6.398 32.188 -9.641 1 93.06 385 PRO A O 1
ATOM 2832 N N . TYR A 1 386 ? 7.859 30.938 -8.414 1 93.88 386 TYR A N 1
ATOM 2833 C CA . TYR A 1 386 ? 7.414 31.469 -7.133 1 93.88 386 TYR A CA 1
ATOM 2834 C C . TYR A 1 386 ? 7.742 32.969 -7.012 1 93.88 386 TYR A C 1
ATOM 2836 O O . TYR A 1 386 ? 8.875 33.375 -7.258 1 93.88 386 TYR A O 1
ATOM 2844 N N . ALA A 1 387 ? 6.707 33.75 -6.691 1 88 387 ALA A N 1
ATOM 2845 C CA . ALA A 1 387 ? 6.871 35.156 -6.422 1 88 387 ALA A CA 1
ATOM 2846 C C . ALA A 1 387 ? 6.508 35.5 -4.977 1 88 387 ALA A C 1
ATOM 2848 O O . ALA A 1 387 ? 5.332 35.656 -4.648 1 88 387 ALA A O 1
ATOM 2849 N N . PRO A 1 388 ? 7.535 35.688 -4.148 1 92.12 388 PRO A N 1
ATOM 2850 C CA . PRO A 1 388 ? 7.238 35.938 -2.738 1 92.12 388 PRO A CA 1
ATOM 2851 C C . PRO A 1 388 ? 6.387 37.188 -2.533 1 92.12 388 PRO A C 1
ATOM 2853 O O . PRO A 1 388 ? 6.637 38.219 -3.16 1 92.12 388 PRO A O 1
ATOM 2856 N N . VAL A 1 389 ? 5.445 37.094 -1.69 1 91.62 389 VAL A N 1
ATOM 2857 C CA . VAL A 1 389 ? 4.469 38.156 -1.495 1 91.62 389 VAL A CA 1
ATOM 2858 C C . VAL A 1 389 ? 5.148 39.375 -0.855 1 91.62 389 VAL A C 1
ATOM 2860 O O . VAL A 1 389 ? 4.688 40.5 -1.013 1 91.62 389 VAL A O 1
ATOM 2863 N N . ASP A 1 390 ? 6.199 39.188 -0.131 1 82.94 390 ASP A N 1
ATOM 2864 C CA . ASP A 1 390 ? 6.859 40.281 0.546 1 82.94 390 ASP A CA 1
ATOM 2865 C C . ASP A 1 390 ? 7.945 40.906 -0.336 1 82.94 390 ASP A C 1
ATOM 2867 O O . ASP A 1 390 ? 8.602 41.875 0.059 1 82.94 390 ASP A O 1
ATOM 2871 N N . ALA A 1 391 ? 8.203 40.219 -1.479 1 77.19 391 ALA A N 1
ATOM 2872 C CA . ALA A 1 391 ? 9.219 40.781 -2.375 1 77.19 391 ALA A CA 1
ATOM 2873 C C . ALA A 1 391 ? 8.672 41.969 -3.137 1 77.19 391 ALA A C 1
ATOM 2875 O O . ALA A 1 391 ? 7.508 42 -3.537 1 77.19 391 ALA A O 1
ATOM 2876 N N . GLY A 1 392 ? 8.523 43.25 -2.684 1 59.47 392 GLY A N 1
ATOM 2877 C CA . GLY A 1 392 ? 8.148 44.469 -3.373 1 59.47 392 GLY A CA 1
ATOM 2878 C C . GLY A 1 392 ? 8.125 44.312 -4.883 1 59.47 392 GLY A C 1
ATOM 2879 O O . GLY A 1 392 ? 8.984 43.656 -5.465 1 59.47 392 GLY A O 1
ATOM 2880 N N . ARG A 1 393 ? 7.074 44.031 -5.566 1 51.47 393 ARG A N 1
ATOM 2881 C CA . ARG A 1 393 ? 7.023 43.938 -7.023 1 51.47 393 ARG A CA 1
ATOM 2882 C C . ARG A 1 393 ? 7.621 45.219 -7.652 1 51.47 393 ARG A C 1
ATOM 2884 O O . ARG A 1 393 ? 6.973 46.25 -7.691 1 51.47 393 ARG A O 1
ATOM 2891 N N . GLU A 1 394 ? 8.734 45.656 -7.398 1 40.22 394 GLU A N 1
ATOM 2892 C CA . GLU A 1 394 ? 9.242 46.812 -8.148 1 40.22 394 GLU A CA 1
ATOM 2893 C C . GLU A 1 394 ? 9.188 46.562 -9.648 1 40.22 394 GLU A C 1
ATOM 2895 O O . GLU A 1 394 ? 9.055 47.5 -10.445 1 40.22 394 GLU A O 1
ATOM 2900 N N . GLY A 1 395 ? 9.547 45.594 -10.328 1 32.06 395 GLY A N 1
ATOM 2901 C CA . GLY A 1 395 ? 9.961 45.562 -11.719 1 32.06 395 GLY A CA 1
ATOM 2902 C C . GLY A 1 395 ? 8.797 45.688 -12.688 1 32.06 395 GLY A C 1
ATOM 2903 O O . GLY A 1 395 ? 9 45.688 -13.906 1 32.06 395 GLY A O 1
ATOM 2904 N N . ALA A 1 396 ? 7.617 45.219 -12.547 1 36.75 396 ALA A N 1
ATOM 2905 C CA . ALA A 1 396 ? 6.773 45.469 -13.711 1 36.75 396 ALA A CA 1
ATOM 2906 C C . ALA A 1 396 ? 6.18 46.875 -13.656 1 36.75 396 ALA A C 1
ATOM 2908 O O . ALA A 1 396 ? 5.059 47.062 -13.18 1 36.75 396 ALA A O 1
ATOM 2909 N N . ARG A 1 397 ? 7.012 47.75 -13.031 1 24.67 397 ARG A N 1
ATOM 2910 C CA . ARG A 1 397 ? 6.523 49.031 -13.539 1 24.67 397 ARG A CA 1
ATOM 2911 C C . ARG A 1 397 ? 6.852 49.188 -15.023 1 24.67 397 ARG A C 1
ATOM 2913 O O . ARG A 1 397 ? 7.965 48.875 -15.453 1 24.67 397 ARG A O 1
ATOM 2920 N N . MET B 1 1 ? 12.109 -37.688 -2.627 1 77.31 1 MET B N 1
ATOM 2921 C CA . MET B 1 1 ? 13.562 -37.719 -2.555 1 77.31 1 MET B CA 1
ATOM 2922 C C . MET B 1 1 ? 14.156 -36.5 -3.232 1 77.31 1 MET B C 1
ATOM 2924 O O . MET B 1 1 ? 13.648 -36.031 -4.258 1 77.31 1 MET B O 1
ATOM 2928 N N . ALA B 1 2 ? 15.164 -36.031 -2.615 1 90.56 2 ALA B N 1
ATOM 2929 C CA . ALA B 1 2 ? 15.844 -34.875 -3.133 1 90.56 2 ALA B CA 1
ATOM 2930 C C . ALA B 1 2 ? 16.391 -35.125 -4.535 1 90.56 2 ALA B C 1
ATOM 2932 O O . ALA B 1 2 ? 16.797 -36.219 -4.859 1 90.56 2 ALA B O 1
ATOM 2933 N N . PHE B 1 3 ? 16.297 -34.125 -5.418 1 96.44 3 PHE B N 1
ATOM 2934 C CA . PHE B 1 3 ? 16.859 -34.188 -6.758 1 96.44 3 PHE B CA 1
ATOM 2935 C C . PHE B 1 3 ? 17.344 -32.812 -7.199 1 96.44 3 PHE B C 1
ATOM 2937 O O . PHE B 1 3 ? 17.234 -31.844 -6.449 1 96.44 3 PHE B O 1
ATOM 2944 N N . GLU B 1 4 ? 18 -32.781 -8.32 1 97.81 4 GLU B N 1
ATOM 2945 C CA . GLU B 1 4 ? 18.547 -31.547 -8.844 1 97.81 4 GLU B CA 1
ATOM 2946 C C . GLU B 1 4 ? 17.953 -31.219 -10.211 1 97.81 4 GLU B C 1
ATOM 2948 O O . GLU B 1 4 ? 17.75 -32.125 -11.039 1 97.81 4 GLU B O 1
ATOM 2953 N N . LEU B 1 5 ? 17.688 -30 -10.383 1 98.12 5 LEU B N 1
ATOM 2954 C CA . LEU B 1 5 ? 17.266 -29.5 -11.688 1 98.12 5 LEU B CA 1
ATOM 2955 C C . LEU B 1 5 ? 18.422 -28.844 -12.422 1 98.12 5 LEU B C 1
ATOM 2957 O O . LEU B 1 5 ? 19.25 -28.172 -11.805 1 98.12 5 LEU B O 1
ATOM 2961 N N . SER B 1 6 ? 18.531 -29.094 -13.664 1 97.31 6 SER B N 1
ATOM 2962 C CA . SER B 1 6 ? 19.453 -28.453 -14.586 1 97.31 6 SER B CA 1
ATOM 2963 C C . SER B 1 6 ? 18.703 -27.656 -15.648 1 97.31 6 SER B C 1
ATOM 2965 O O . SER B 1 6 ? 17.469 -27.703 -15.719 1 97.31 6 SER B O 1
ATOM 2967 N N . PRO B 1 7 ? 19.422 -26.891 -16.422 1 97.12 7 PRO B N 1
ATOM 2968 C CA . PRO B 1 7 ? 18.75 -26.078 -17.453 1 97.12 7 PRO B CA 1
ATOM 2969 C C . PRO B 1 7 ? 17.875 -26.922 -18.375 1 97.12 7 PRO B C 1
ATOM 2971 O O . PRO B 1 7 ? 16.797 -26.484 -18.781 1 97.12 7 PRO B O 1
ATOM 2974 N N . SER B 1 8 ? 18.25 -28.141 -18.656 1 97.12 8 SER B N 1
ATOM 2975 C CA . SER B 1 8 ? 17.516 -29 -19.578 1 97.12 8 SER B CA 1
ATOM 2976 C C . SER B 1 8 ? 16.219 -29.5 -18.953 1 97.12 8 SER B C 1
ATOM 2978 O O . SER B 1 8 ? 15.344 -30.031 -19.656 1 97.12 8 SER B O 1
ATOM 2980 N N . ASP B 1 9 ? 16.141 -29.328 -17.641 1 98.12 9 ASP B N 1
ATOM 2981 C CA . ASP B 1 9 ? 14.945 -29.797 -16.938 1 98.12 9 ASP B CA 1
ATOM 2982 C C . ASP B 1 9 ? 13.875 -28.703 -16.906 1 98.12 9 ASP B C 1
ATOM 2984 O O . ASP B 1 9 ? 12.719 -28.969 -16.578 1 98.12 9 ASP B O 1
ATOM 2988 N N . LEU B 1 10 ? 14.211 -27.5 -17.266 1 98.06 10 LEU B N 1
ATOM 2989 C CA . LEU B 1 10 ? 13.297 -26.375 -17.016 1 98.06 10 LEU B CA 1
ATOM 2990 C C . LEU B 1 10 ? 12.133 -26.406 -18 1 98.06 10 LEU B C 1
ATOM 2992 O O . LEU B 1 10 ? 10.977 -26.203 -17.609 1 98.06 10 LEU B O 1
ATOM 2996 N N . GLU B 1 11 ? 12.43 -26.688 -19.234 1 97.69 11 GLU B N 1
ATOM 2997 C CA . GLU B 1 11 ? 11.336 -26.703 -20.203 1 97.69 11 GLU B CA 1
ATOM 2998 C C . GLU B 1 11 ? 10.305 -27.766 -19.859 1 97.69 11 GLU B C 1
ATOM 3000 O O . GLU B 1 11 ? 9.102 -27.484 -19.812 1 97.69 11 GLU B O 1
ATOM 3005 N N . PRO B 1 12 ? 10.742 -29.016 -19.594 1 98.25 12 PRO B N 1
ATOM 3006 C CA . PRO B 1 12 ? 9.75 -30 -19.156 1 98.25 12 PRO B CA 1
ATOM 3007 C C . PRO B 1 12 ? 9.016 -29.562 -17.891 1 98.25 12 PRO B C 1
ATOM 3009 O O . PRO B 1 12 ? 7.809 -29.781 -17.766 1 98.25 12 PRO B O 1
ATOM 3012 N N . LEU B 1 13 ? 9.719 -28.938 -16.969 1 98.62 13 LEU B N 1
ATOM 3013 C CA . LEU B 1 13 ? 9.086 -28.484 -15.734 1 98.62 13 LEU B CA 1
ATOM 3014 C C . LEU B 1 13 ? 7.992 -27.469 -16.031 1 98.62 13 LEU B C 1
ATOM 3016 O O . LEU B 1 13 ? 6.895 -27.547 -15.484 1 98.62 13 LEU B O 1
ATOM 3020 N N . LEU B 1 14 ? 8.273 -26.531 -16.922 1 98.12 14 LEU B N 1
ATOM 3021 C CA . LEU B 1 14 ? 7.316 -25.484 -17.266 1 98.12 14 LEU B CA 1
ATOM 3022 C C . LEU B 1 14 ? 6.07 -26.078 -17.906 1 98.12 14 LEU B C 1
ATOM 3024 O O . LEU B 1 14 ? 4.953 -25.656 -17.625 1 98.12 14 LEU B O 1
ATOM 3028 N N . GLN B 1 15 ? 6.27 -27.031 -18.75 1 98.19 15 GLN B N 1
ATOM 3029 C CA . GLN B 1 15 ? 5.137 -27.641 -19.438 1 98.19 15 GLN B CA 1
ATOM 3030 C C . GLN B 1 15 ? 4.215 -28.359 -18.469 1 98.19 15 GLN B C 1
ATOM 3032 O O . GLN B 1 15 ? 3 -28.141 -18.469 1 98.19 15 GLN B O 1
ATOM 3037 N N . GLY B 1 16 ? 4.824 -29.188 -17.688 1 98.75 16 GLY B N 1
ATOM 3038 C CA . GLY B 1 16 ? 4.012 -29.859 -16.688 1 98.75 16 GLY B CA 1
ATOM 3039 C C . GLY B 1 16 ? 3.33 -28.891 -15.727 1 98.75 16 GLY B C 1
ATOM 3040 O O . GLY B 1 16 ? 2.154 -29.062 -15.398 1 98.75 16 GLY B O 1
ATOM 3041 N N . ALA B 1 17 ? 4.082 -27.922 -15.289 1 98.75 17 ALA B N 1
ATOM 3042 C CA . ALA B 1 17 ? 3.562 -26.922 -14.352 1 98.75 17 ALA B CA 1
ATOM 3043 C C . ALA B 1 17 ? 2.391 -26.156 -14.961 1 98.75 17 ALA B C 1
ATOM 3045 O O . ALA B 1 17 ? 1.422 -25.844 -14.266 1 98.75 17 ALA B O 1
ATOM 3046 N N . CYS B 1 18 ? 2.506 -25.828 -16.188 1 98.31 18 CYS B N 1
ATOM 3047 C CA . CYS B 1 18 ? 1.439 -25.109 -16.891 1 98.31 18 CYS B CA 1
ATOM 3048 C C . CYS B 1 18 ? 0.147 -25.922 -16.875 1 98.31 18 CYS B C 1
ATOM 3050 O O . CYS B 1 18 ? -0.928 -25.375 -16.625 1 98.31 18 CYS B O 1
ATOM 3052 N N . PHE B 1 19 ? 0.272 -27.203 -17.094 1 98.69 19 PHE B N 1
ATOM 3053 C CA . PHE B 1 19 ? -0.904 -28.062 -17.078 1 98.69 19 PHE B CA 1
ATOM 3054 C C . PHE B 1 19 ? -1.55 -28.078 -15.703 1 98.69 19 PHE B C 1
ATOM 3056 O O . PHE B 1 19 ? -2.773 -28 -15.586 1 98.69 19 PHE B O 1
ATOM 3063 N N . PHE B 1 20 ? -0.784 -28.141 -14.688 1 98.75 20 PHE B N 1
ATOM 3064 C CA . PHE B 1 20 ? -1.301 -28.234 -13.328 1 98.75 20 PHE B CA 1
ATOM 3065 C C . PHE B 1 20 ? -1.721 -26.859 -12.812 1 98.75 20 PHE B C 1
ATOM 3067 O O . PHE B 1 20 ? -2.271 -26.75 -11.719 1 98.75 20 PHE B O 1
ATOM 3074 N N . GLY B 1 21 ? -1.548 -25.781 -13.555 1 98.25 21 GLY B N 1
ATOM 3075 C CA . GLY B 1 21 ? -1.758 -24.406 -13.117 1 98.25 21 GLY B CA 1
ATOM 3076 C C . GLY B 1 21 ? -3.201 -23.953 -13.234 1 98.25 21 GLY B C 1
ATOM 3077 O O . GLY B 1 21 ? -3.543 -22.828 -12.844 1 98.25 21 GLY B O 1
ATOM 3078 N N . SER B 1 22 ? -4.035 -24.859 -13.797 1 97.94 22 SER B N 1
ATOM 3079 C CA . SER B 1 22 ? -5.445 -24.531 -13.953 1 97.94 22 SER B CA 1
ATOM 3080 C C . SER B 1 22 ? -5.629 -23.25 -14.758 1 97.94 22 SER B C 1
ATOM 3082 O O . SER B 1 22 ? -6.352 -22.344 -14.336 1 97.94 22 SER B O 1
ATOM 3084 N N . GLY B 1 23 ? -4.879 -23.125 -15.797 1 96.31 23 GLY B N 1
ATOM 3085 C CA . GLY B 1 23 ? -4.984 -21.984 -16.688 1 96.31 23 GLY B CA 1
ATOM 3086 C C . GLY B 1 23 ? -4.195 -20.781 -16.203 1 96.31 23 GLY B C 1
ATOM 3087 O O . GLY B 1 23 ? -4.113 -19.766 -16.891 1 96.31 23 GLY B O 1
ATOM 3088 N N . GLY B 1 24 ? -3.666 -20.844 -15.047 1 94.5 24 GLY B N 1
ATOM 3089 C CA . GLY B 1 24 ? -2.916 -19.734 -14.484 1 94.5 24 GLY B CA 1
ATOM 3090 C C . GLY B 1 24 ? -1.526 -20.125 -14.023 1 94.5 24 GLY B C 1
ATOM 3091 O O . GLY B 1 24 ? -0.891 -21 -14.617 1 94.5 24 GLY B O 1
ATOM 3092 N N . GLY B 1 25 ? -0.916 -19.281 -13.062 1 93.06 25 GLY B N 1
ATOM 3093 C CA . GLY B 1 25 ? 0.434 -19.516 -12.578 1 93.06 25 GLY B CA 1
ATOM 3094 C C . GLY B 1 25 ? 1.502 -18.906 -13.453 1 93.06 25 GLY B C 1
ATOM 3095 O O . GLY B 1 25 ? 2.646 -19.359 -13.469 1 93.06 25 GLY B O 1
ATOM 3096 N N . GLY B 1 26 ? 1.07 -17.922 -14.156 1 91.5 26 GLY B N 1
ATOM 3097 C CA . GLY B 1 26 ? 1.95 -17.266 -15.102 1 91.5 26 GLY B CA 1
ATOM 3098 C C . GLY B 1 26 ? 1.907 -17.875 -16.484 1 91.5 26 GLY B C 1
ATOM 3099 O O . GLY B 1 26 ? 1.566 -19.047 -16.641 1 91.5 26 GLY B O 1
ATOM 3100 N N . THR B 1 27 ? 2.285 -17.141 -17.469 1 91.69 27 THR B N 1
ATOM 3101 C CA . THR B 1 27 ? 2.234 -17.594 -18.844 1 91.69 27 THR B CA 1
ATOM 3102 C C . THR B 1 27 ? 3.49 -18.391 -19.203 1 91.69 27 THR B C 1
ATOM 3104 O O . THR B 1 27 ? 4.547 -18.188 -18.594 1 91.69 27 THR B O 1
ATOM 3107 N N . MET B 1 28 ? 3.305 -19.234 -20.219 1 93.38 28 MET B N 1
ATOM 3108 C CA . MET B 1 28 ? 4.445 -19.984 -20.75 1 93.38 28 MET B CA 1
ATOM 3109 C C . MET B 1 28 ? 5.492 -19.016 -21.312 1 93.38 28 MET B C 1
ATOM 3111 O O . MET B 1 28 ? 6.691 -19.25 -21.156 1 93.38 28 MET B O 1
ATOM 3115 N N . ILE B 1 29 ? 5.035 -17.969 -21.844 1 90.19 29 ILE B N 1
ATOM 3116 C CA . ILE B 1 29 ? 5.934 -16.984 -22.469 1 90.19 29 ILE B CA 1
ATOM 3117 C C . ILE B 1 29 ? 6.836 -16.375 -21.391 1 90.19 29 ILE B C 1
ATOM 3119 O O . ILE B 1 29 ? 8.055 -16.344 -21.562 1 90.19 29 ILE B O 1
ATOM 3123 N N . SER B 1 30 ? 6.246 -15.938 -20.344 1 91.44 30 SER B N 1
ATOM 3124 C CA . SER B 1 30 ? 7.012 -15.328 -19.266 1 91.44 30 SER B CA 1
ATOM 3125 C C . SER B 1 30 ? 7.98 -16.328 -18.641 1 91.44 30 SER B C 1
ATOM 3127 O O . SER B 1 30 ? 9.141 -15.992 -18.391 1 91.44 30 SER B O 1
ATOM 3129 N N . ALA B 1 31 ? 7.504 -17.5 -18.406 1 95.12 31 ALA B N 1
ATOM 3130 C CA . ALA B 1 31 ? 8.32 -18.531 -17.766 1 95.12 31 ALA B CA 1
ATOM 3131 C C . ALA B 1 31 ? 9.5 -18.922 -18.641 1 95.12 31 ALA B C 1
ATOM 3133 O O . ALA B 1 31 ? 10.625 -19.062 -18.156 1 95.12 31 ALA B O 1
ATOM 3134 N N . ARG B 1 32 ? 9.25 -19.094 -19.953 1 94.44 32 ARG B N 1
ATOM 3135 C CA . ARG B 1 32 ? 10.297 -19.484 -20.891 1 94.44 32 ARG B CA 1
ATOM 3136 C C . ARG B 1 32 ? 11.359 -18.391 -21.016 1 94.44 32 ARG B C 1
ATOM 3138 O O . ARG B 1 32 ? 12.547 -18.688 -21.172 1 94.44 32 ARG B O 1
ATOM 3145 N N . HIS B 1 33 ? 10.906 -17.219 -20.953 1 92.94 33 HIS B N 1
ATOM 3146 C CA . HIS B 1 33 ? 11.852 -16.109 -21.062 1 92.94 33 HIS B CA 1
ATOM 3147 C C . HIS B 1 33 ? 12.844 -16.125 -19.906 1 92.94 33 HIS B C 1
ATOM 3149 O O . HIS B 1 33 ? 14.047 -15.938 -20.109 1 92.94 33 HIS B O 1
ATOM 3155 N N . LEU B 1 34 ? 12.336 -16.328 -18.734 1 94.75 34 LEU B N 1
ATOM 3156 C CA . LEU B 1 34 ? 13.203 -16.406 -17.562 1 94.75 34 LEU B CA 1
ATOM 3157 C C . LEU B 1 34 ? 14.094 -17.641 -17.625 1 94.75 34 LEU B C 1
ATOM 3159 O O . LEU B 1 34 ? 15.289 -17.562 -17.359 1 94.75 34 LEU B O 1
ATOM 3163 N N . ALA B 1 35 ? 13.523 -18.75 -18 1 95.75 35 ALA B N 1
ATOM 3164 C CA . ALA B 1 35 ? 14.227 -20.031 -18.031 1 95.75 35 ALA B CA 1
ATOM 3165 C C . ALA B 1 35 ? 15.336 -20.031 -19.078 1 95.75 35 ALA B C 1
ATOM 3167 O O . ALA B 1 35 ? 16.375 -20.656 -18.891 1 95.75 35 ALA B O 1
ATOM 3168 N N . ALA B 1 36 ? 15.141 -19.297 -20.125 1 94.12 36 ALA B N 1
ATOM 3169 C CA . ALA B 1 36 ? 16.062 -19.281 -21.25 1 94.12 36 ALA B CA 1
ATOM 3170 C C . ALA B 1 36 ? 17.422 -18.703 -20.844 1 94.12 36 ALA B C 1
ATOM 3172 O O . ALA B 1 36 ? 18.453 -19 -21.453 1 94.12 36 ALA B O 1
ATOM 3173 N N . ASN B 1 37 ? 17.391 -17.984 -19.797 1 92.69 37 ASN B N 1
ATOM 3174 C CA . ASN B 1 37 ? 18.609 -17.312 -19.406 1 92.69 37 ASN B CA 1
ATOM 3175 C C . ASN B 1 37 ? 19.297 -18.016 -18.234 1 92.69 37 ASN B C 1
ATOM 3177 O O . ASN B 1 37 ? 20.297 -17.531 -17.719 1 92.69 37 ASN B O 1
ATOM 3181 N N . PHE B 1 38 ? 18.828 -19.141 -17.922 1 97.44 38 PHE B N 1
ATOM 3182 C CA . PHE B 1 38 ? 19.406 -19.875 -16.797 1 97.44 38 PHE B CA 1
ATOM 3183 C C . PHE B 1 38 ? 20.656 -20.625 -17.234 1 97.44 38 PHE B C 1
ATOM 3185 O O . PHE B 1 38 ? 20.578 -21.703 -17.828 1 97.44 38 PHE B O 1
ATOM 3192 N N . ARG B 1 39 ? 21.734 -20.094 -16.922 1 96.19 39 ARG B N 1
ATOM 3193 C CA . ARG B 1 39 ? 23.062 -20.641 -17.156 1 96.19 39 ARG B CA 1
ATOM 3194 C C . ARG B 1 39 ? 24.062 -20.094 -16.141 1 96.19 39 ARG B C 1
ATOM 3196 O O . ARG B 1 39 ? 23.953 -18.938 -15.719 1 96.19 39 ARG B O 1
ATOM 3203 N N . LYS B 1 40 ? 24.984 -21 -15.812 1 96.44 40 LYS B N 1
ATOM 3204 C CA . LYS B 1 40 ? 26.047 -20.531 -14.914 1 96.44 40 LYS B CA 1
ATOM 3205 C C . LYS B 1 40 ? 26.797 -19.359 -15.523 1 96.44 40 LYS B C 1
ATOM 3207 O O . LYS B 1 40 ? 27.156 -19.375 -16.703 1 96.44 40 LYS B O 1
ATOM 3212 N N . GLY B 1 41 ? 26.984 -18.297 -14.797 1 95.81 41 GLY B N 1
ATOM 3213 C CA . GLY B 1 41 ? 27.656 -17.109 -15.273 1 95.81 41 GLY B CA 1
ATOM 3214 C C . GLY B 1 41 ? 27.609 -15.961 -14.273 1 95.81 41 GLY B C 1
ATOM 3215 O O . GLY B 1 41 ? 27.703 -16.188 -13.062 1 95.81 41 GLY B O 1
ATOM 3216 N N . ASP B 1 42 ? 27.547 -14.75 -14.812 1 94.62 42 ASP B N 1
ATOM 3217 C CA . ASP B 1 42 ? 27.656 -13.547 -13.992 1 94.62 42 ASP B CA 1
ATOM 3218 C C . ASP B 1 42 ? 26.469 -13.422 -13.031 1 94.62 42 ASP B C 1
ATOM 3220 O O . ASP B 1 42 ? 26.641 -12.977 -11.898 1 94.62 42 ASP B O 1
ATOM 3224 N N . TYR B 1 43 ? 25.359 -13.875 -13.516 1 96.19 43 TYR B N 1
ATOM 3225 C CA . TYR B 1 43 ? 24.188 -13.688 -12.68 1 96.19 43 TYR B CA 1
ATOM 3226 C C . TYR B 1 43 ? 23.953 -14.883 -11.766 1 96.19 43 TYR B C 1
ATOM 3228 O O . TYR B 1 43 ? 23.781 -14.719 -10.555 1 96.19 43 TYR B O 1
ATOM 3236 N N . TYR B 1 44 ? 23.969 -16.047 -12.344 1 97.81 44 TYR B N 1
ATOM 3237 C CA . TYR B 1 44 ? 23.781 -17.234 -11.531 1 97.81 44 TYR B CA 1
ATOM 3238 C C . TYR B 1 44 ? 25.141 -17.859 -11.164 1 97.81 44 TYR B C 1
ATOM 3240 O O . TYR B 1 44 ? 25.922 -18.203 -12.047 1 97.81 44 TYR B O 1
ATOM 3248 N N . PRO B 1 45 ? 25.391 -18.141 -9.953 1 97.38 45 PRO B N 1
ATOM 3249 C CA . PRO B 1 45 ? 26.641 -18.797 -9.555 1 97.38 45 PRO B CA 1
ATOM 3250 C C . PRO B 1 45 ? 26.656 -20.281 -9.883 1 97.38 45 PRO B C 1
ATOM 3252 O O . PRO B 1 45 ? 27.703 -20.922 -9.844 1 97.38 45 PRO B O 1
ATOM 3255 N N . THR B 1 46 ? 25.453 -20.828 -10.172 1 96.62 46 THR B N 1
ATOM 3256 C CA . THR B 1 46 ? 25.297 -22.234 -10.477 1 96.62 46 THR B CA 1
ATOM 3257 C C . THR B 1 46 ? 24.219 -22.453 -11.523 1 96.62 46 THR B C 1
ATOM 3259 O O . THR B 1 46 ? 23.406 -21.547 -11.781 1 96.62 46 THR B O 1
ATOM 3262 N N . ASP B 1 47 ? 24.234 -23.594 -12.164 1 96.81 47 ASP B N 1
ATOM 3263 C CA . ASP B 1 47 ? 23.156 -23.969 -13.078 1 96.81 47 ASP B CA 1
ATOM 3264 C C . ASP B 1 47 ? 22.422 -25.203 -12.57 1 96.81 47 ASP B C 1
ATOM 3266 O O . ASP B 1 47 ? 21.859 -25.969 -13.359 1 96.81 47 ASP B O 1
ATOM 3270 N N . LYS B 1 48 ? 22.547 -25.391 -11.289 1 97.62 48 LYS B N 1
ATOM 3271 C CA . LYS B 1 48 ? 21.859 -26.484 -10.609 1 97.62 48 LYS B CA 1
ATOM 3272 C C . LYS B 1 48 ? 20.953 -25.953 -9.5 1 97.62 48 LYS B C 1
ATOM 3274 O O . LYS B 1 48 ? 21.312 -25 -8.805 1 97.62 48 LYS B O 1
ATOM 3279 N N . VAL B 1 49 ? 19.812 -26.562 -9.414 1 98.19 49 VAL B N 1
ATOM 3280 C CA . VAL B 1 49 ? 18.875 -26.219 -8.352 1 98.19 49 VAL B CA 1
ATOM 3281 C C . VAL B 1 49 ? 18.547 -27.453 -7.527 1 98.19 49 VAL B C 1
ATOM 3283 O O . VAL B 1 49 ? 18.031 -28.438 -8.062 1 98.19 49 VAL B O 1
ATOM 3286 N N . ARG B 1 50 ? 18.859 -27.391 -6.293 1 98.31 50 ARG B N 1
ATOM 3287 C CA . ARG B 1 50 ? 18.516 -28.5 -5.406 1 98.31 50 ARG B CA 1
ATOM 3288 C C . ARG B 1 50 ? 17.031 -28.438 -5.02 1 98.31 50 ARG B C 1
ATOM 3290 O O . ARG B 1 50 ? 16.531 -27.391 -4.652 1 98.31 50 ARG B O 1
ATOM 3297 N N . VAL B 1 51 ? 16.344 -29.562 -5.203 1 98.81 51 VAL B N 1
ATOM 3298 C CA . VAL B 1 51 ? 14.945 -29.703 -4.801 1 98.81 51 VAL B CA 1
ATOM 3299 C C . VAL B 1 51 ? 14.828 -30.766 -3.699 1 98.81 51 VAL B C 1
ATOM 3301 O O . VAL B 1 51 ? 15.344 -31.875 -3.834 1 98.81 51 VAL B O 1
ATOM 3304 N N . VAL B 1 52 ? 14.141 -30.375 -2.602 1 98.75 52 VAL B N 1
ATOM 3305 C CA . VAL B 1 52 ? 14.062 -31.281 -1.459 1 98.75 52 VAL B CA 1
ATOM 3306 C C . VAL B 1 52 ? 12.602 -31.5 -1.074 1 98.75 52 VAL B C 1
ATOM 3308 O O . VAL B 1 52 ? 11.75 -30.641 -1.335 1 98.75 52 VAL B O 1
ATOM 3311 N N . ASP B 1 53 ? 12.32 -32.625 -0.444 1 97.94 53 ASP B N 1
ATOM 3312 C CA . ASP B 1 53 ? 10.992 -32.875 0.099 1 97.94 53 ASP B CA 1
ATOM 3313 C C . ASP B 1 53 ? 10.742 -32.062 1.366 1 97.94 53 ASP B C 1
ATOM 3315 O O . ASP B 1 53 ? 11.688 -31.594 2 1 97.94 53 ASP B O 1
ATOM 3319 N N . VAL B 1 54 ? 9.484 -31.953 1.686 1 98.38 54 VAL B N 1
ATOM 3320 C CA . VAL B 1 54 ? 9.086 -31.172 2.848 1 98.38 54 VAL B CA 1
ATOM 3321 C C . VAL B 1 54 ? 9.789 -31.703 4.098 1 98.38 54 VAL B C 1
ATOM 3323 O O . VAL B 1 54 ? 10.32 -30.922 4.891 1 98.38 54 VAL B O 1
ATOM 3326 N N . ASP B 1 55 ? 9.906 -33 4.246 1 97.31 55 ASP B N 1
ATOM 3327 C CA . ASP B 1 55 ? 10.461 -33.625 5.445 1 97.31 55 ASP B CA 1
ATOM 3328 C C . ASP B 1 55 ? 11.977 -33.438 5.5 1 97.31 55 ASP B C 1
ATOM 3330 O O . ASP B 1 55 ? 12.578 -33.562 6.57 1 97.31 55 ASP B O 1
ATOM 3334 N N . GLU B 1 56 ? 12.547 -33.188 4.414 1 97.56 56 GLU B N 1
ATOM 3335 C CA . GLU B 1 56 ? 14 -33.031 4.34 1 97.56 56 GLU B CA 1
ATOM 3336 C C . GLU B 1 56 ? 14.414 -31.578 4.539 1 97.56 56 GLU B C 1
ATOM 3338 O O . GLU B 1 56 ? 15.594 -31.281 4.762 1 97.56 56 GLU B O 1
ATOM 3343 N N . ALA B 1 57 ? 13.562 -30.656 4.484 1 98.12 57 ALA B N 1
ATOM 3344 C CA . ALA B 1 57 ? 13.844 -29.234 4.613 1 98.12 57 ALA B CA 1
ATOM 3345 C C . ALA B 1 57 ? 14.023 -28.844 6.074 1 98.12 57 ALA B C 1
ATOM 3347 O O . ALA B 1 57 ? 13.188 -28.141 6.641 1 98.12 57 ALA B O 1
ATOM 3348 N N . THR B 1 58 ? 15.211 -29.172 6.684 1 97.75 58 THR B N 1
ATOM 3349 C CA . THR B 1 58 ? 15.391 -29.031 8.125 1 97.75 58 THR B CA 1
ATOM 3350 C C . THR B 1 58 ? 16.531 -28.062 8.438 1 97.75 58 THR B C 1
ATOM 3352 O O . THR B 1 58 ? 16.797 -27.781 9.609 1 97.75 58 THR B O 1
ATOM 3355 N N . ASP B 1 59 ? 17.203 -27.484 7.469 1 98.19 59 ASP B N 1
ATOM 3356 C CA . ASP B 1 59 ? 18.453 -26.766 7.688 1 98.19 59 ASP B CA 1
ATOM 3357 C C . ASP B 1 59 ? 18.203 -25.297 8.047 1 98.19 59 ASP B C 1
ATOM 3359 O O . ASP B 1 59 ? 19.125 -24.578 8.43 1 98.19 59 ASP B O 1
ATOM 3363 N N . GLY B 1 60 ? 16.953 -24.812 7.938 1 98.69 60 GLY B N 1
ATOM 3364 C CA . GLY B 1 60 ? 16.609 -23.422 8.18 1 98.69 60 GLY B CA 1
ATOM 3365 C C . GLY B 1 60 ? 15.195 -23.078 7.73 1 98.69 60 GLY B C 1
ATOM 3366 O O . GLY B 1 60 ? 14.383 -23.969 7.496 1 98.69 60 GLY B O 1
ATOM 3367 N N . ASP B 1 61 ? 14.953 -21.781 7.656 1 98.88 61 ASP B N 1
ATOM 3368 C CA . ASP B 1 61 ? 13.617 -21.297 7.312 1 98.88 61 ASP B CA 1
ATOM 3369 C C . ASP B 1 61 ? 13.383 -21.375 5.805 1 98.88 61 ASP B C 1
ATOM 3371 O O . ASP B 1 61 ? 14.328 -21.453 5.023 1 98.88 61 ASP B O 1
ATOM 3375 N N . CYS B 1 62 ? 12.141 -21.469 5.465 1 98.88 62 CYS B N 1
ATOM 3376 C CA . CYS B 1 62 ? 11.648 -21.438 4.098 1 98.88 62 CYS B CA 1
ATOM 3377 C C . CYS B 1 62 ? 10.805 -20.188 3.85 1 98.88 62 CYS B C 1
ATOM 3379 O O . CYS B 1 62 ? 10.047 -19.766 4.723 1 98.88 62 CYS B O 1
ATOM 3381 N N . VAL B 1 63 ? 10.984 -19.547 2.711 1 98.94 63 VAL B N 1
ATOM 3382 C CA . VAL B 1 63 ? 10.148 -18.391 2.373 1 98.94 63 VAL B CA 1
ATOM 3383 C C . VAL B 1 63 ? 9.445 -18.641 1.042 1 98.94 63 VAL B C 1
ATOM 3385 O O . VAL B 1 63 ? 10.008 -19.25 0.135 1 98.94 63 VAL B O 1
ATOM 3388 N N . MET B 1 64 ? 8.211 -18.234 0.927 1 98.94 64 MET B N 1
ATOM 3389 C CA . MET B 1 64 ? 7.492 -18.266 -0.346 1 98.94 64 MET B CA 1
ATOM 3390 C C . MET B 1 64 ? 7.91 -17.094 -1.231 1 98.94 64 MET B C 1
ATOM 3392 O O . MET B 1 64 ? 8 -15.961 -0.763 1 98.94 64 MET B O 1
ATOM 3396 N N . VAL B 1 65 ? 8.172 -17.297 -2.527 1 98.81 65 VAL B N 1
ATOM 3397 C CA . VAL B 1 65 ? 8.547 -16.25 -3.457 1 98.81 65 VAL B CA 1
ATOM 3398 C C . VAL B 1 65 ? 7.66 -16.312 -4.695 1 98.81 65 VAL B C 1
ATOM 3400 O O . VAL B 1 65 ? 7.246 -17.391 -5.117 1 98.81 65 VAL B O 1
ATOM 3403 N N . ALA B 1 66 ? 7.398 -15.203 -5.258 1 97.31 66 ALA B N 1
ATOM 3404 C CA . ALA B 1 66 ? 6.543 -15.125 -6.438 1 97.31 66 ALA B CA 1
ATOM 3405 C C . ALA B 1 66 ? 6.68 -13.766 -7.133 1 97.31 66 ALA B C 1
ATOM 3407 O O . ALA B 1 66 ? 7.367 -12.875 -6.629 1 97.31 66 ALA B O 1
ATOM 3408 N N . TYR B 1 67 ? 6.16 -13.711 -8.305 1 94.44 67 TYR B N 1
ATOM 3409 C CA . TYR B 1 67 ? 5.777 -12.43 -8.875 1 94.44 67 TYR B CA 1
ATOM 3410 C C . TYR B 1 67 ? 4.316 -12.117 -8.578 1 94.44 67 TYR B C 1
ATOM 3412 O O . TYR B 1 67 ? 3.48 -13.023 -8.523 1 94.44 67 TYR B O 1
ATOM 3420 N N . MET B 1 68 ? 4.098 -10.891 -8.328 1 90.25 68 MET B N 1
ATOM 3421 C CA . MET B 1 68 ? 2.744 -10.344 -8.234 1 90.25 68 MET B CA 1
ATOM 3422 C C . MET B 1 68 ? 2.527 -9.234 -9.258 1 90.25 68 MET B C 1
ATOM 3424 O O . MET B 1 68 ? 3.416 -8.414 -9.484 1 90.25 68 MET B O 1
ATOM 3428 N N . GLY B 1 69 ? 1.411 -9.164 -9.93 1 80.94 69 GLY B N 1
ATOM 3429 C CA . GLY B 1 69 ? 1.124 -8.109 -10.898 1 80.94 69 GLY B CA 1
ATOM 3430 C C . GLY B 1 69 ? 0.533 -8.641 -12.195 1 80.94 69 GLY B C 1
ATOM 3431 O O . GLY B 1 69 ? 0.038 -9.766 -12.242 1 80.94 69 GLY B O 1
ATOM 3432 N N . ALA B 1 70 ? 0.58 -7.789 -13.219 1 71.56 70 ALA B N 1
ATOM 3433 C CA . ALA B 1 70 ? 0.013 -8.125 -14.523 1 71.56 70 ALA B CA 1
ATOM 3434 C C . ALA B 1 70 ? 0.942 -9.047 -15.305 1 71.56 70 ALA B C 1
ATOM 3436 O O . ALA B 1 70 ? 2.127 -8.75 -15.469 1 71.56 70 ALA B O 1
ATOM 3437 N N . PRO B 1 71 ? 0.44 -10.172 -15.82 1 70.56 71 PRO B N 1
ATOM 3438 C CA . PRO B 1 71 ? 1.269 -11.141 -16.547 1 70.56 71 PRO B CA 1
ATOM 3439 C C . PRO B 1 71 ? 2.018 -10.516 -17.719 1 70.56 71 PRO B C 1
ATOM 3441 O O . PRO B 1 71 ? 3.209 -10.781 -17.906 1 70.56 71 PRO B O 1
ATOM 3444 N N . ASP B 1 72 ? 1.402 -9.594 -18.438 1 71.31 72 ASP B N 1
ATOM 3445 C CA . ASP B 1 72 ? 2.01 -9 -19.625 1 71.31 72 ASP B CA 1
ATOM 3446 C C . ASP B 1 72 ? 3.285 -8.242 -19.266 1 71.31 72 ASP B C 1
ATOM 3448 O O . ASP B 1 72 ? 4.242 -8.227 -20.047 1 71.31 72 ASP B O 1
ATOM 3452 N N . ALA B 1 73 ? 3.264 -7.746 -18.109 1 74.19 73 ALA B N 1
ATOM 3453 C CA . ALA B 1 73 ? 4.41 -6.938 -17.688 1 74.19 73 ALA B CA 1
ATOM 3454 C C . ALA B 1 73 ? 5.605 -7.82 -17.359 1 74.19 73 ALA B C 1
ATOM 3456 O O . ALA B 1 73 ? 6.754 -7.375 -17.422 1 74.19 73 ALA B O 1
ATOM 3457 N N . ILE B 1 74 ? 5.352 -9.062 -17.094 1 80.5 74 ILE B N 1
ATOM 3458 C CA . ILE B 1 74 ? 6.398 -9.984 -16.672 1 80.5 74 ILE B CA 1
ATOM 3459 C C . ILE B 1 74 ? 7.066 -10.594 -17.906 1 80.5 74 ILE B C 1
ATOM 3461 O O . ILE B 1 74 ? 8.195 -11.094 -17.828 1 80.5 74 ILE B O 1
ATOM 3465 N N . ASN B 1 75 ? 6.484 -10.469 -19.047 1 79.62 75 ASN B N 1
ATOM 3466 C CA . ASN B 1 75 ? 6.926 -11.125 -20.281 1 79.62 75 ASN B CA 1
ATOM 3467 C C . ASN B 1 75 ? 8.289 -10.617 -20.719 1 79.62 75 ASN B C 1
ATOM 3469 O O . ASN B 1 75 ? 9.008 -11.297 -21.469 1 79.62 75 ASN B O 1
ATOM 3473 N N . GLN B 1 76 ? 8.766 -9.562 -20.172 1 78.12 76 GLN B N 1
ATOM 3474 C CA . GLN B 1 76 ? 9.969 -8.945 -20.703 1 78.12 76 GLN B CA 1
ATOM 3475 C C . GLN B 1 76 ? 11.125 -9.039 -19.719 1 78.12 76 GLN B C 1
ATOM 3477 O O . GLN B 1 76 ? 12.219 -8.539 -19.984 1 78.12 76 GLN B O 1
ATOM 3482 N N . VAL B 1 77 ? 10.938 -9.766 -18.781 1 85.06 77 VAL B N 1
ATOM 3483 C CA . VAL B 1 77 ? 11.945 -9.758 -17.719 1 85.06 77 VAL B CA 1
ATOM 3484 C C . VAL B 1 77 ? 12.984 -10.852 -17.984 1 85.06 77 VAL B C 1
ATOM 3486 O O . VAL B 1 77 ? 12.633 -12.008 -18.203 1 85.06 77 VAL B O 1
ATOM 3489 N N . GLN B 1 78 ? 14.266 -10.5 -17.953 1 89.12 78 GLN B N 1
ATOM 3490 C CA . GLN B 1 78 ? 15.359 -11.422 -18.234 1 89.12 78 GLN B CA 1
ATOM 3491 C C . GLN B 1 78 ? 15.781 -12.188 -16.984 1 89.12 78 GLN B C 1
ATOM 3493 O O . GLN B 1 78 ? 16.109 -13.367 -17.062 1 89.12 78 GLN B O 1
ATOM 3498 N N . TRP B 1 79 ? 15.891 -11.516 -15.953 1 94.62 79 TRP B N 1
ATOM 3499 C CA . TRP B 1 79 ? 16.297 -12.078 -14.672 1 94.62 79 TRP B CA 1
ATOM 3500 C C . TRP B 1 79 ? 15.219 -11.844 -13.609 1 94.62 79 TRP B C 1
ATOM 3502 O O . TRP B 1 79 ? 14.484 -10.852 -13.672 1 94.62 79 TRP B O 1
ATOM 3512 N N . PRO B 1 80 ? 15.078 -12.734 -12.703 1 96 80 PRO B N 1
ATOM 3513 C CA . PRO B 1 80 ? 14.07 -12.539 -11.656 1 96 80 PRO B CA 1
ATOM 3514 C C . PRO B 1 80 ? 14.555 -11.633 -10.523 1 96 80 PRO B C 1
ATOM 3516 O O . PRO B 1 80 ? 14.445 -12 -9.352 1 96 80 PRO B O 1
ATOM 3519 N N . ASN B 1 81 ? 14.953 -10.438 -10.82 1 95.94 81 ASN B N 1
ATOM 3520 C CA . ASN B 1 81 ? 15.539 -9.523 -9.852 1 95.94 81 ASN B CA 1
ATOM 3521 C C . ASN B 1 81 ? 14.562 -9.195 -8.727 1 95.94 81 ASN B C 1
ATOM 3523 O O . ASN B 1 81 ? 14.953 -9.102 -7.562 1 95.94 81 ASN B O 1
ATOM 3527 N N . GLY B 1 82 ? 13.32 -8.945 -9.047 1 96.25 82 GLY B N 1
ATOM 3528 C CA . GLY B 1 82 ? 12.32 -8.625 -8.047 1 96.25 82 GLY B CA 1
ATOM 3529 C C . GLY B 1 82 ? 12.211 -9.68 -6.957 1 96.25 82 GLY B C 1
ATOM 3530 O O . GLY B 1 82 ? 12.5 -9.398 -5.789 1 96.25 82 GLY B O 1
ATOM 3531 N N . PRO B 1 83 ? 11.883 -10.883 -7.375 1 98.06 83 PRO B N 1
ATOM 3532 C CA . PRO B 1 83 ? 11.781 -11.961 -6.391 1 98.06 83 PRO B CA 1
ATOM 3533 C C . PRO B 1 83 ? 13.086 -12.203 -5.637 1 98.06 83 PRO B C 1
ATOM 3535 O O . PRO B 1 83 ? 13.062 -12.523 -4.445 1 98.06 83 PRO B O 1
ATOM 3538 N N . VAL B 1 84 ? 14.203 -12.07 -6.289 1 98.44 84 VAL B N 1
ATOM 3539 C CA . VAL B 1 84 ? 15.5 -12.242 -5.641 1 98.44 84 VAL B CA 1
ATOM 3540 C C . VAL B 1 84 ? 15.68 -11.188 -4.551 1 98.44 84 VAL B C 1
ATOM 3542 O O . VAL B 1 84 ? 16.047 -11.516 -3.418 1 98.44 84 VAL B O 1
ATOM 3545 N N . GLU B 1 85 ? 15.375 -9.945 -4.887 1 98 85 GLU B N 1
ATOM 3546 C CA . GLU B 1 85 ? 15.508 -8.859 -3.92 1 98 85 GLU B CA 1
ATOM 3547 C C . GLU B 1 85 ? 14.539 -9.039 -2.752 1 98 85 GLU B C 1
ATOM 3549 O O . GLU B 1 85 ? 14.891 -8.758 -1.604 1 98 85 GLU B O 1
ATOM 3554 N N . ALA B 1 86 ? 13.344 -9.43 -3.037 1 98.62 86 ALA B N 1
ATOM 3555 C CA . ALA B 1 86 ? 12.375 -9.695 -1.977 1 98.62 86 ALA B CA 1
ATOM 3556 C C . ALA B 1 86 ? 12.875 -10.805 -1.049 1 98.62 86 ALA B C 1
ATOM 3558 O O . ALA B 1 86 ? 12.773 -10.688 0.175 1 98.62 86 ALA B O 1
ATOM 3559 N N . ALA B 1 87 ? 13.398 -11.859 -1.633 1 98.81 87 ALA B N 1
ATOM 3560 C CA . ALA B 1 87 ? 13.922 -12.969 -0.846 1 98.81 87 ALA B CA 1
ATOM 3561 C C . ALA B 1 87 ? 15.125 -12.531 -0.013 1 98.81 87 ALA B C 1
ATOM 3563 O O . ALA B 1 87 ? 15.297 -12.977 1.123 1 98.81 87 ALA B O 1
ATOM 3564 N N . LEU B 1 88 ? 15.984 -11.711 -0.592 1 98.38 88 LEU B N 1
ATOM 3565 C CA . LEU B 1 88 ? 17.125 -11.18 0.138 1 98.38 88 LEU B CA 1
ATOM 3566 C C . LEU B 1 88 ? 16.672 -10.375 1.351 1 98.38 88 LEU B C 1
ATOM 3568 O O . LEU B 1 88 ? 17.281 -10.453 2.42 1 98.38 88 LEU B O 1
ATOM 3572 N N . ALA B 1 89 ? 15.633 -9.586 1.152 1 98.38 89 ALA B N 1
ATOM 3573 C CA . ALA B 1 89 ? 15.086 -8.82 2.271 1 98.38 89 ALA B CA 1
ATOM 3574 C C . ALA B 1 89 ? 14.578 -9.758 3.369 1 98.38 89 ALA B C 1
ATOM 3576 O O . ALA B 1 89 ? 14.797 -9.5 4.559 1 98.38 89 ALA B O 1
ATOM 3577 N N . ALA B 1 90 ? 13.891 -10.805 2.986 1 98.69 90 ALA B N 1
ATOM 3578 C CA . ALA B 1 90 ? 13.438 -11.805 3.951 1 98.69 90 ALA B CA 1
ATOM 3579 C C . ALA B 1 90 ? 14.625 -12.43 4.68 1 98.69 90 ALA B C 1
ATOM 3581 O O . ALA B 1 90 ? 14.578 -12.633 5.895 1 98.69 90 ALA B O 1
ATOM 3582 N N . ARG B 1 91 ? 15.648 -12.766 3.947 1 98.81 91 ARG B N 1
ATOM 3583 C CA . ARG B 1 91 ? 16.859 -13.336 4.531 1 98.81 91 ARG B CA 1
ATOM 3584 C C . ARG B 1 91 ? 17.438 -12.398 5.586 1 98.81 91 ARG B C 1
ATOM 3586 O O . ARG B 1 91 ? 17.797 -12.836 6.684 1 98.81 91 ARG B O 1
ATOM 3593 N N . GLN B 1 92 ? 17.562 -11.164 5.238 1 98.06 92 GLN B N 1
ATOM 3594 C CA . GLN B 1 92 ? 18.109 -10.18 6.164 1 98.06 92 GLN B CA 1
ATOM 3595 C C . GLN B 1 92 ? 17.25 -10.086 7.43 1 98.06 92 GLN B C 1
ATOM 3597 O O . GLN B 1 92 ? 17.797 -9.977 8.531 1 98.06 92 GLN B O 1
ATOM 3602 N N . ARG B 1 93 ? 15.953 -10.078 7.227 1 97.44 93 ARG B N 1
ATOM 3603 C CA . ARG B 1 93 ? 15.047 -10.062 8.375 1 97.44 93 ARG B CA 1
ATOM 3604 C C . ARG B 1 93 ? 15.281 -11.258 9.281 1 97.44 93 ARG B C 1
ATOM 3606 O O . ARG B 1 93 ? 15.367 -11.117 10.5 1 97.44 93 ARG B O 1
ATOM 3613 N N . LEU B 1 94 ? 15.391 -12.43 8.75 1 98.31 94 LEU B N 1
ATOM 3614 C CA . LEU B 1 94 ? 15.648 -13.648 9.516 1 98.31 94 LEU B CA 1
ATOM 3615 C C . LEU B 1 94 ? 16.984 -13.57 10.234 1 98.31 94 LEU B C 1
ATOM 3617 O O . LEU B 1 94 ? 17.094 -13.906 11.414 1 98.31 94 LEU B O 1
ATOM 3621 N N . GLU B 1 95 ? 17.984 -13.109 9.531 1 98 95 GLU B N 1
ATOM 3622 C CA . GLU B 1 95 ? 19.328 -13 10.109 1 98 95 GLU B CA 1
ATOM 3623 C C . GLU B 1 95 ? 19.328 -12.07 11.32 1 98 95 GLU B C 1
ATOM 3625 O O . GLU B 1 95 ? 20.016 -12.328 12.305 1 98 95 GLU B O 1
ATOM 3630 N N . SER B 1 96 ? 18.594 -10.984 11.211 1 94.81 96 SER B N 1
ATOM 3631 C CA . SER B 1 96 ? 18.5 -10.047 12.328 1 94.81 96 SER B CA 1
ATOM 3632 C C . SER B 1 96 ? 17.906 -10.719 13.562 1 94.81 96 SER B C 1
ATOM 3634 O O . SER B 1 96 ? 18.031 -10.203 14.672 1 94.81 96 SER B O 1
ATOM 3636 N N . GLN B 1 97 ? 17.266 -11.852 13.367 1 95.25 97 GLN B N 1
ATOM 3637 C CA . GLN B 1 97 ? 16.656 -12.602 14.461 1 95.25 97 GLN B CA 1
ATOM 3638 C C . GLN B 1 97 ? 17.5 -13.836 14.812 1 95.25 97 GLN B C 1
ATOM 3640 O O . GLN B 1 97 ? 17.047 -14.695 15.57 1 95.25 97 GLN B O 1
ATOM 3645 N N . GLY B 1 98 ? 18.609 -14.008 14.195 1 97.06 98 GLY B N 1
ATOM 3646 C CA . GLY B 1 98 ? 19.469 -15.148 14.445 1 97.06 98 GLY B CA 1
ATOM 3647 C C . GLY B 1 98 ? 19.016 -16.406 13.734 1 97.06 98 GLY B C 1
ATOM 3648 O O . GLY B 1 98 ? 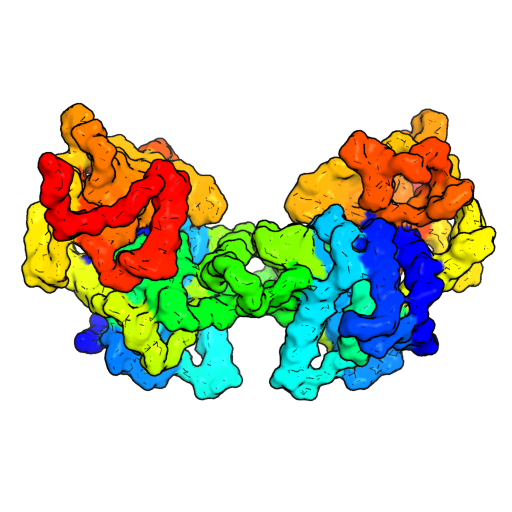19.375 -17.516 14.141 1 97.06 98 GLY B O 1
ATOM 3649 N N . ARG B 1 99 ? 18.172 -16.25 12.719 1 98.12 99 ARG B N 1
ATOM 3650 C CA . ARG B 1 99 ? 17.641 -17.375 11.953 1 98.12 99 ARG B CA 1
ATOM 3651 C C . ARG B 1 99 ? 18.234 -17.406 10.547 1 98.12 99 ARG B C 1
ATOM 3653 O O . ARG B 1 99 ? 18.797 -16.406 10.078 1 98.12 99 ARG B O 1
ATOM 3660 N N . LYS B 1 100 ? 18.141 -18.578 9.93 1 98.5 100 LYS B N 1
ATOM 3661 C CA . LYS B 1 100 ? 18.781 -18.781 8.633 1 98.5 100 LYS B CA 1
ATOM 3662 C C . LYS B 1 100 ? 17.734 -19.125 7.566 1 98.5 100 LYS B C 1
ATOM 3664 O O . LYS B 1 100 ? 16.875 -19.984 7.781 1 98.5 100 LYS B O 1
ATOM 3669 N N . LEU B 1 101 ? 17.844 -18.422 6.441 1 98.88 101 LEU B N 1
ATOM 3670 C CA . LEU B 1 101 ? 17.047 -18.797 5.277 1 98.88 101 LEU B CA 1
ATOM 3671 C C . LEU B 1 101 ? 17.734 -19.891 4.477 1 98.88 101 LEU B C 1
ATOM 3673 O O . LEU B 1 101 ? 18.875 -19.719 4.023 1 98.88 101 LEU B O 1
ATOM 3677 N N . ALA B 1 102 ? 17.047 -21.016 4.262 1 98.88 102 ALA B N 1
ATOM 3678 C CA . ALA B 1 102 ? 17.688 -22.141 3.598 1 98.88 102 ALA B CA 1
ATOM 3679 C C . ALA B 1 102 ? 16.875 -22.609 2.389 1 98.88 102 ALA B C 1
ATOM 3681 O O . ALA B 1 102 ? 17.406 -23.25 1.487 1 98.88 102 ALA B O 1
ATOM 3682 N N . TYR B 1 103 ? 15.594 -22.234 2.332 1 98.94 103 TYR B N 1
ATOM 3683 C CA . TYR B 1 103 ? 14.719 -22.812 1.312 1 98.94 103 TYR B CA 1
ATOM 3684 C C . TYR B 1 103 ? 13.781 -21.766 0.741 1 98.94 103 TYR B C 1
ATOM 3686 O O . TYR B 1 103 ? 13.477 -20.766 1.403 1 98.94 103 TYR B O 1
ATOM 3694 N N . VAL B 1 104 ? 13.328 -21.984 -0.477 1 98.88 104 VAL B N 1
ATOM 3695 C CA . VAL B 1 104 ? 12.234 -21.25 -1.101 1 98.88 104 VAL B CA 1
ATOM 3696 C C . VAL B 1 104 ? 11.148 -22.219 -1.547 1 98.88 104 VAL B C 1
ATOM 3698 O O . VAL B 1 104 ? 11.406 -23.406 -1.735 1 98.88 104 VAL B O 1
ATOM 3701 N N . VAL B 1 105 ? 10 -21.703 -1.615 1 98.94 105 VAL B N 1
ATOM 3702 C CA . VAL B 1 105 ? 8.883 -22.516 -2.09 1 98.94 105 VAL B CA 1
ATOM 3703 C C . VAL B 1 105 ? 7.949 -21.656 -2.945 1 98.94 105 VAL B C 1
ATOM 3705 O O . VAL B 1 105 ? 7.848 -20.438 -2.736 1 98.94 105 VAL B O 1
ATOM 3708 N N . ALA B 1 106 ? 7.359 -22.234 -3.957 1 98.75 106 ALA B N 1
ATOM 3709 C CA . ALA B 1 106 ? 6.383 -21.547 -4.805 1 98.75 106 ALA B CA 1
ATOM 3710 C C . ALA B 1 106 ? 5.035 -21.422 -4.102 1 98.75 106 ALA B C 1
ATOM 3712 O O . ALA B 1 106 ? 4.699 -22.25 -3.244 1 98.75 106 ALA B O 1
ATOM 3713 N N . PRO B 1 107 ? 4.328 -20.422 -4.414 1 98.44 107 PRO B N 1
ATOM 3714 C CA . PRO B 1 107 ? 2.994 -20.312 -3.818 1 98.44 107 PRO B CA 1
ATOM 3715 C C . PRO B 1 107 ? 2.01 -21.344 -4.367 1 98.44 107 PRO B C 1
ATOM 3717 O O . PRO B 1 107 ? 1.151 -21.828 -3.629 1 98.44 107 PRO B O 1
ATOM 3720 N N . GLU B 1 108 ? 2.176 -21.672 -5.543 1 98.44 108 GLU B N 1
ATOM 3721 C CA . GLU B 1 108 ? 1.187 -22.438 -6.293 1 98.44 108 GLU B CA 1
ATOM 3722 C C . GLU B 1 108 ? 1.834 -23.188 -7.453 1 98.44 108 GLU B C 1
ATOM 3724 O O . GLU B 1 108 ? 2.963 -22.891 -7.844 1 98.44 108 GLU B O 1
ATOM 3729 N N . SER B 1 109 ? 1.104 -24.172 -7.934 1 98.44 109 SER B N 1
ATOM 3730 C CA . SER B 1 109 ? 1.529 -24.828 -9.172 1 98.44 109 SER B CA 1
ATOM 3731 C C . SER B 1 109 ? 1.305 -23.922 -10.375 1 98.44 109 SER B C 1
ATOM 3733 O O . SER B 1 109 ? 0.236 -23.328 -10.523 1 98.44 109 SER B O 1
ATOM 3735 N N . GLY B 1 110 ? 2.346 -23.797 -11.203 1 97.5 110 GLY B N 1
ATOM 3736 C CA . GLY B 1 110 ? 2.33 -22.969 -12.398 1 97.5 110 GLY B CA 1
ATOM 3737 C C . GLY B 1 110 ? 3.703 -22.797 -13.016 1 97.5 110 GLY B C 1
ATOM 3738 O O . GLY B 1 110 ? 4.719 -22.922 -12.328 1 97.5 110 GLY B O 1
ATOM 3739 N N . ALA B 1 111 ? 3.682 -22.453 -14.266 1 97.06 111 ALA B N 1
ATOM 3740 C CA . ALA B 1 111 ? 4.941 -22.344 -14.992 1 97.06 111 ALA B CA 1
ATOM 3741 C C . ALA B 1 111 ? 5.824 -21.25 -14.383 1 97.06 111 ALA B C 1
ATOM 3743 O O . ALA B 1 111 ? 6.969 -21.516 -14.008 1 97.06 111 ALA B O 1
ATOM 3744 N N . LEU B 1 112 ? 5.281 -20.141 -14.25 1 95.69 112 LEU B N 1
ATOM 3745 C CA . LEU B 1 112 ? 6.062 -19.016 -13.75 1 95.69 112 LEU B CA 1
ATOM 3746 C C . LEU B 1 112 ? 6.41 -19.203 -12.281 1 95.69 112 LEU B C 1
ATOM 3748 O O . LEU B 1 112 ? 7.531 -18.906 -11.859 1 95.69 112 LEU B O 1
ATOM 3752 N N . GLY B 1 113 ? 5.492 -19.688 -11.484 1 96 113 GLY B N 1
ATOM 3753 C CA . GLY B 1 113 ? 5.746 -19.906 -10.07 1 96 113 GLY B CA 1
ATOM 3754 C C . GLY B 1 113 ? 6.922 -20.828 -9.812 1 96 113 GLY B C 1
ATOM 3755 O O . GLY B 1 113 ? 7.805 -20.516 -9.016 1 96 113 GLY B O 1
ATOM 3756 N N . PHE B 1 114 ? 6.93 -21.922 -10.523 1 98.38 114 PHE B N 1
ATOM 3757 C CA . PHE B 1 114 ? 7.973 -22.922 -10.312 1 98.38 114 PHE B CA 1
ATOM 3758 C C . PHE B 1 114 ? 9.32 -22.406 -10.812 1 98.38 114 PHE B C 1
ATOM 3760 O O . PHE B 1 114 ? 10.344 -22.594 -10.156 1 98.38 114 PHE B O 1
ATOM 3767 N N . VAL B 1 115 ? 9.273 -21.75 -11.938 1 97.31 115 VAL B N 1
ATOM 3768 C CA . VAL B 1 115 ? 10.547 -21.297 -12.484 1 97.31 115 VAL B CA 1
ATOM 3769 C C . VAL B 1 115 ? 11.117 -20.188 -11.602 1 97.31 115 VAL B C 1
ATOM 3771 O O . VAL B 1 115 ? 12.32 -20.141 -11.344 1 97.31 115 VAL B O 1
ATOM 3774 N N . VAL B 1 116 ? 10.328 -19.312 -11.094 1 97.69 116 VAL B N 1
ATOM 3775 C CA . VAL B 1 116 ? 10.789 -18.219 -10.234 1 97.69 116 VAL B CA 1
ATOM 3776 C C . VAL B 1 116 ? 11.406 -18.797 -8.961 1 97.69 116 VAL B C 1
ATOM 3778 O O . VAL B 1 116 ? 12.516 -18.422 -8.578 1 97.69 116 VAL B O 1
ATOM 3781 N N . ALA B 1 117 ? 10.719 -19.703 -8.336 1 98.75 117 ALA B N 1
ATOM 3782 C CA . ALA B 1 117 ? 11.266 -20.328 -7.129 1 98.75 117 ALA B CA 1
ATOM 3783 C C . ALA B 1 117 ? 12.609 -20.984 -7.41 1 98.75 117 ALA B C 1
ATOM 3785 O O . ALA B 1 117 ? 13.562 -20.828 -6.637 1 98.75 117 ALA B O 1
ATOM 3786 N N . SER B 1 118 ? 12.711 -21.672 -8.508 1 98.69 118 SER B N 1
ATOM 3787 C CA . SER B 1 118 ? 13.93 -22.375 -8.883 1 98.69 118 SER B CA 1
ATOM 3788 C C . SER B 1 118 ? 15.078 -21.406 -9.141 1 98.69 118 SER B C 1
ATOM 3790 O O . SER B 1 118 ? 16.188 -21.594 -8.641 1 98.69 118 SER B O 1
ATOM 3792 N N . LEU B 1 119 ? 14.773 -20.359 -9.875 1 98.44 119 LEU B N 1
ATOM 3793 C CA . LEU B 1 119 ? 15.812 -19.422 -10.273 1 98.44 119 LEU B CA 1
ATOM 3794 C C . LEU B 1 119 ? 16.281 -18.594 -9.078 1 98.44 119 LEU B C 1
ATOM 3796 O O . LEU B 1 119 ? 17.469 -18.266 -8.969 1 98.44 119 LEU B O 1
ATOM 3800 N N . VAL B 1 120 ? 15.352 -18.219 -8.195 1 98.75 120 VAL B N 1
ATOM 3801 C CA . VAL B 1 120 ? 15.727 -17.516 -6.973 1 98.75 120 VAL B CA 1
ATOM 3802 C C . VAL B 1 120 ? 16.641 -18.406 -6.129 1 98.75 120 VAL B C 1
ATOM 3804 O O . VAL B 1 120 ? 17.641 -17.938 -5.594 1 98.75 120 VAL B O 1
ATOM 3807 N N . ALA B 1 121 ? 16.297 -19.672 -6.027 1 98.75 121 ALA B N 1
ATOM 3808 C CA . ALA B 1 121 ? 17.125 -20.625 -5.281 1 98.75 121 ALA B CA 1
ATOM 3809 C C . ALA B 1 121 ? 18.531 -20.703 -5.871 1 98.75 121 ALA B C 1
ATOM 3811 O O . ALA B 1 121 ? 19.531 -20.672 -5.137 1 98.75 121 ALA B O 1
ATOM 3812 N N . ALA B 1 122 ? 18.609 -20.797 -7.16 1 98.56 122 ALA B N 1
ATOM 3813 C CA . ALA B 1 122 ? 19.906 -20.875 -7.84 1 98.56 122 ALA B CA 1
ATOM 3814 C C . ALA B 1 122 ? 20.75 -19.641 -7.578 1 98.56 122 ALA B C 1
ATOM 3816 O O . ALA B 1 122 ? 21.953 -19.734 -7.332 1 98.56 122 ALA B O 1
ATOM 3817 N N . LYS B 1 123 ? 20.094 -18.484 -7.684 1 98.62 123 LYS B N 1
ATOM 3818 C CA . LYS B 1 123 ? 20.797 -17.203 -7.539 1 98.62 123 LYS B CA 1
ATOM 3819 C C . LYS B 1 123 ? 21.328 -17.031 -6.121 1 98.62 123 LYS B C 1
ATOM 3821 O O . LYS B 1 123 ? 22.422 -16.484 -5.93 1 98.62 123 LYS B O 1
ATOM 3826 N N . LEU B 1 124 ? 20.578 -17.5 -5.105 1 98.56 124 LEU B N 1
ATOM 3827 C CA . LEU B 1 124 ? 20.891 -17.156 -3.719 1 98.56 124 LEU B CA 1
ATOM 3828 C C . LEU B 1 124 ? 21.531 -18.328 -3 1 98.56 124 LEU B C 1
ATOM 3830 O O . LEU B 1 124 ? 21.859 -18.25 -1.814 1 98.56 124 LEU B O 1
ATOM 3834 N N . GLY B 1 125 ? 21.688 -19.453 -3.729 1 97.94 125 GLY B N 1
ATOM 3835 C CA . GLY B 1 125 ? 22.266 -20.625 -3.111 1 97.94 125 GLY B CA 1
ATOM 3836 C C . GLY B 1 125 ? 21.344 -21.328 -2.145 1 97.94 125 GLY B C 1
ATOM 3837 O O . GLY B 1 125 ? 21.766 -21.766 -1.072 1 97.94 125 GLY B O 1
ATOM 3838 N N . LEU B 1 126 ? 20.094 -21.328 -2.402 1 98.75 126 LEU B N 1
ATOM 3839 C CA . LEU B 1 126 ? 19.062 -21.984 -1.603 1 98.75 126 LEU B CA 1
ATOM 3840 C C . LEU B 1 126 ? 18.562 -23.25 -2.287 1 98.75 126 LEU B C 1
ATOM 3842 O O . LEU B 1 126 ? 19 -23.578 -3.389 1 98.75 126 LEU B O 1
ATOM 3846 N N . ALA B 1 127 ? 17.703 -24.016 -1.646 1 98.81 127 ALA B N 1
ATOM 3847 C CA . ALA B 1 127 ? 17.016 -25.156 -2.246 1 98.81 127 ALA B CA 1
ATOM 3848 C C . ALA B 1 127 ? 15.516 -24.891 -2.359 1 98.81 127 ALA B C 1
ATOM 3850 O O . ALA B 1 127 ? 14.961 -24.094 -1.598 1 98.81 127 ALA B O 1
ATOM 3851 N N . VAL B 1 128 ? 14.898 -25.547 -3.287 1 98.88 128 VAL B N 1
ATOM 3852 C CA . VAL B 1 128 ? 13.453 -25.438 -3.475 1 98.88 128 VAL B CA 1
ATOM 3853 C C . VAL B 1 128 ? 12.75 -26.594 -2.773 1 98.88 128 VAL B C 1
ATOM 3855 O O . VAL B 1 128 ? 13.211 -27.734 -2.836 1 98.88 128 VAL B O 1
ATOM 3858 N N . VAL B 1 129 ? 11.656 -26.312 -2.133 1 98.88 129 VAL B N 1
ATOM 3859 C CA . VAL B 1 129 ? 10.867 -27.375 -1.521 1 98.88 129 VAL B CA 1
ATOM 3860 C C . VAL B 1 129 ? 9.883 -27.938 -2.541 1 98.88 129 VAL B C 1
ATOM 3862 O O . VAL B 1 129 ? 9.188 -27.188 -3.227 1 98.88 129 VAL B O 1
ATOM 3865 N N . ASP B 1 130 ? 9.805 -29.266 -2.625 1 98.81 130 ASP B N 1
ATOM 3866 C CA . ASP B 1 130 ? 8.938 -29.953 -3.572 1 98.81 130 ASP B CA 1
ATOM 3867 C C . ASP B 1 130 ? 7.5 -30.016 -3.051 1 98.81 130 ASP B C 1
ATOM 3869 O O . ASP B 1 130 ? 6.992 -31.109 -2.75 1 98.81 130 ASP B O 1
ATOM 3873 N N . ALA B 1 131 ? 6.871 -28.875 -3.012 1 98.75 131 ALA B N 1
ATOM 3874 C CA . ALA B 1 131 ? 5.504 -28.656 -2.557 1 98.75 131 ALA B CA 1
ATOM 3875 C C . ALA B 1 131 ? 5.035 -27.25 -2.926 1 98.75 131 ALA B C 1
ATOM 3877 O O . ALA B 1 131 ? 5.82 -26.422 -3.402 1 98.75 131 ALA B O 1
ATOM 3878 N N . ASP B 1 132 ? 3.842 -26.969 -2.789 1 98.62 132 ASP B N 1
ATOM 3879 C CA . ASP B 1 132 ? 3.324 -25.609 -2.91 1 98.62 132 ASP B CA 1
ATOM 3880 C C . ASP B 1 132 ? 2.035 -25.438 -2.109 1 98.62 132 ASP B C 1
ATOM 3882 O O . ASP B 1 132 ? 1.628 -26.344 -1.377 1 98.62 132 ASP B O 1
ATOM 3886 N N . GLY B 1 133 ? 1.433 -24.344 -2.205 1 98.5 133 GLY B N 1
ATOM 3887 C CA . GLY B 1 133 ? 0.362 -23.984 -1.289 1 98.5 133 GLY B CA 1
ATOM 3888 C C . GLY B 1 133 ? -1.015 -24.375 -1.8 1 98.5 133 GLY B C 1
ATOM 3889 O O . GLY B 1 133 ? -2.02 -24.141 -1.121 1 98.5 133 GLY B O 1
ATOM 3890 N N . ALA B 1 134 ? -1.094 -25 -3.031 1 98.56 134 ALA B N 1
ATOM 3891 C CA . ALA B 1 134 ? -2.455 -25.203 -3.518 1 98.56 134 ALA B CA 1
ATOM 3892 C C . ALA B 1 134 ? -2.525 -26.406 -4.449 1 98.56 134 ALA B C 1
ATOM 3894 O O . ALA B 1 134 ? -3.594 -27 -4.629 1 98.56 134 ALA B O 1
ATOM 3895 N N . GLY B 1 135 ? -1.383 -26.766 -5.113 1 98.31 135 GLY B N 1
ATOM 3896 C CA . GLY B 1 135 ? -1.414 -27.828 -6.105 1 98.31 135 GLY B CA 1
ATOM 3897 C C . GLY B 1 135 ? -2.033 -27.406 -7.422 1 98.31 135 GLY B C 1
ATOM 3898 O O . GLY B 1 135 ? -2.105 -28.188 -8.367 1 98.31 135 GLY B O 1
ATOM 3899 N N . ARG B 1 136 ? -2.443 -26.219 -7.5 1 98.44 136 ARG B N 1
ATOM 3900 C CA . ARG B 1 136 ? -2.939 -25.469 -8.641 1 98.44 136 ARG B CA 1
ATOM 3901 C C . ARG B 1 136 ? -2.646 -23.969 -8.484 1 98.44 136 ARG B C 1
ATOM 3903 O O . ARG B 1 136 ? -2.246 -23.531 -7.406 1 98.44 136 ARG B O 1
ATOM 3910 N N . ALA B 1 137 ? -2.807 -23.219 -9.531 1 97.38 137 ALA B N 1
ATOM 3911 C CA . ALA B 1 137 ? -2.738 -21.781 -9.383 1 97.38 137 ALA B CA 1
ATOM 3912 C C . ALA B 1 137 ? -4.02 -21.234 -8.766 1 97.38 137 ALA B C 1
ATOM 3914 O O . ALA B 1 137 ? -5.09 -21.828 -8.906 1 97.38 137 ALA B O 1
ATOM 3915 N N . VAL B 1 138 ? -3.895 -20.172 -8.039 1 97.12 138 VAL B N 1
ATOM 3916 C CA . VAL B 1 138 ? -5.031 -19.547 -7.363 1 97.12 138 VAL B CA 1
ATOM 3917 C C . VAL B 1 138 ? -4.988 -18.047 -7.559 1 97.12 138 VAL B C 1
ATOM 3919 O O . VAL B 1 138 ? -3.912 -17.438 -7.602 1 97.12 138 VAL B O 1
ATOM 3922 N N . PRO B 1 139 ? -6.094 -17.375 -7.59 1 93.44 139 PRO B N 1
ATOM 3923 C CA . PRO B 1 139 ? -6.121 -15.938 -7.867 1 93.44 139 PRO B CA 1
ATOM 3924 C C . PRO B 1 139 ? -5.816 -15.094 -6.633 1 93.44 139 PRO B C 1
ATOM 3926 O O . PRO B 1 139 ? -5.535 -13.898 -6.754 1 93.44 139 PRO B O 1
ATOM 3929 N N . SER B 1 140 ? -5.898 -15.711 -5.41 1 93.44 140 SER B N 1
ATOM 3930 C CA . SER B 1 140 ? -5.805 -14.891 -4.203 1 93.44 140 SER B CA 1
ATOM 3931 C C . SER B 1 140 ? -4.961 -15.578 -3.137 1 93.44 140 SER B C 1
ATOM 3933 O O . SER B 1 140 ? -4.938 -16.812 -3.055 1 93.44 140 SER B O 1
ATOM 3935 N N . LEU B 1 141 ? -4.402 -14.789 -2.232 1 96.19 141 LEU B N 1
ATOM 3936 C CA . LEU B 1 141 ? -3.451 -15.281 -1.244 1 96.19 141 LEU B CA 1
ATOM 3937 C C . LEU B 1 141 ? -4.148 -16.172 -0.219 1 96.19 141 LEU B C 1
ATOM 3939 O O . LEU B 1 141 ? -3.594 -17.188 0.202 1 96.19 141 LEU B O 1
ATOM 3943 N N . PRO B 1 142 ? -5.398 -15.875 0.226 1 96.62 142 PRO B N 1
ATOM 3944 C CA . PRO B 1 142 ? -6.027 -16.703 1.264 1 96.62 142 PRO B CA 1
ATOM 3945 C C . PRO B 1 142 ? -6.348 -18.109 0.78 1 96.62 142 PRO B C 1
ATOM 3947 O O . PRO B 1 142 ? -6.699 -18.984 1.585 1 96.62 142 PRO B O 1
ATOM 3950 N N . MET B 1 143 ? -6.195 -18.359 -0.482 1 98 143 MET B N 1
ATOM 3951 C CA . MET B 1 143 ? -6.5 -19.656 -1.061 1 98 143 MET B CA 1
ATOM 3952 C C . MET B 1 143 ? -5.305 -20.609 -0.935 1 98 143 MET B C 1
ATOM 3954 O O . MET B 1 143 ? -5.371 -21.75 -1.369 1 98 143 MET B O 1
ATOM 3958 N N . LEU B 1 144 ? -4.234 -20.156 -0.356 1 98.31 144 LEU B N 1
ATOM 3959 C CA . LEU B 1 144 ? -3.037 -20.969 -0.172 1 98.31 144 LEU B CA 1
ATOM 3960 C C . LEU B 1 144 ? -3.016 -21.594 1.215 1 98.31 144 LEU B C 1
ATOM 3962 O O . LEU B 1 144 ? -3.428 -20.969 2.193 1 98.31 144 LEU B O 1
ATOM 3966 N N . THR B 1 145 ? -2.463 -22.734 1.306 1 98.56 145 THR B N 1
ATOM 3967 C CA . THR B 1 145 ? -2.438 -23.5 2.549 1 98.56 145 THR B CA 1
ATOM 3968 C C . THR B 1 145 ? -1.582 -22.797 3.598 1 98.56 145 THR B C 1
ATOM 3970 O O . THR B 1 145 ? -1.707 -23.062 4.793 1 98.56 145 THR B O 1
ATOM 3973 N N . TYR B 1 146 ? -0.654 -21.875 3.205 1 97.88 146 TYR B N 1
ATOM 3974 C CA . TYR B 1 146 ? 0.103 -21.062 4.148 1 97.88 146 TYR B CA 1
ATOM 3975 C C . TYR B 1 146 ? -0.829 -20.281 5.066 1 97.88 146 TYR B C 1
ATOM 3977 O O . TYR B 1 146 ? -0.626 -20.234 6.281 1 97.88 146 TYR B O 1
ATOM 3985 N N . ALA B 1 147 ? -1.862 -19.719 4.406 1 96.62 147 ALA B N 1
ATOM 3986 C CA . ALA B 1 147 ? -2.854 -18.938 5.145 1 96.62 147 ALA B CA 1
ATOM 3987 C C . ALA B 1 147 ? -3.689 -19.828 6.055 1 96.62 147 ALA B C 1
ATOM 3989 O O . ALA B 1 147 ? -3.906 -19.516 7.227 1 96.62 147 ALA B O 1
ATOM 3990 N N . ALA B 1 148 ? -4.133 -20.938 5.5 1 96 148 ALA B N 1
ATOM 3991 C CA . ALA B 1 148 ? -4.973 -21.859 6.254 1 96 148 ALA B CA 1
ATOM 3992 C C . ALA B 1 148 ? -4.23 -22.422 7.465 1 96 148 ALA B C 1
ATOM 3994 O O . ALA B 1 148 ? -4.836 -22.688 8.508 1 96 148 ALA B O 1
ATOM 3995 N N . ALA B 1 149 ? -2.883 -22.594 7.367 1 96.81 149 ALA B N 1
ATOM 3996 C CA . ALA B 1 149 ? -2.062 -23.141 8.445 1 96.81 149 ALA B CA 1
ATOM 3997 C C . ALA B 1 149 ? -1.779 -22.078 9.508 1 96.81 149 ALA B C 1
ATOM 3999 O O . ALA B 1 149 ? -1.19 -22.375 10.547 1 96.81 149 ALA B O 1
ATOM 4000 N N . GLY B 1 150 ? -2.111 -20.844 9.234 1 95.31 150 GLY B N 1
ATOM 4001 C CA . GLY B 1 150 ? -1.933 -19.781 10.203 1 95.31 150 GLY B CA 1
ATOM 4002 C C . GLY B 1 150 ? -0.526 -19.203 10.203 1 95.31 150 GLY B C 1
ATOM 4003 O O . GLY B 1 150 ? -0.116 -18.562 11.172 1 95.31 150 GLY B O 1
ATOM 4004 N N . VAL B 1 151 ? 0.28 -19.516 9.18 1 97.44 151 VAL B N 1
ATOM 4005 C CA . VAL B 1 151 ? 1.59 -18.891 9.078 1 97.44 151 VAL B CA 1
ATOM 4006 C C . VAL B 1 151 ? 1.422 -17.391 8.867 1 97.44 151 VAL B C 1
ATOM 4008 O O . VAL B 1 151 ? 0.646 -16.953 8.008 1 97.44 151 VAL B O 1
ATOM 4011 N N . PRO B 1 152 ? 2.082 -16.547 9.648 1 96.75 152 PRO B N 1
ATOM 4012 C CA . PRO B 1 152 ? 1.927 -15.109 9.461 1 96.75 152 PRO B CA 1
ATOM 4013 C C . PRO B 1 152 ? 2.363 -14.641 8.078 1 96.75 152 PRO B C 1
ATOM 4015 O O . PRO B 1 152 ? 3.482 -14.922 7.648 1 96.75 152 PRO B O 1
ATOM 4018 N N . PRO B 1 153 ? 1.529 -13.906 7.406 1 97.94 153 PRO B N 1
ATOM 4019 C CA . PRO B 1 153 ? 1.883 -13.43 6.062 1 97.94 153 PRO B CA 1
ATOM 4020 C C . PRO B 1 153 ? 2.789 -12.203 6.09 1 97.94 153 PRO B C 1
ATOM 4022 O O . PRO B 1 153 ? 3.27 -11.766 5.043 1 97.94 153 PRO B O 1
ATOM 4025 N N . THR B 1 154 ? 3.033 -11.57 7.195 1 97.44 154 THR B N 1
ATOM 4026 C CA . THR B 1 154 ? 3.881 -10.391 7.312 1 97.44 154 THR B CA 1
ATOM 4027 C C . THR B 1 154 ? 4.973 -10.609 8.352 1 97.44 154 THR B C 1
ATOM 4029 O O . THR B 1 154 ? 4.781 -11.359 9.312 1 97.44 154 THR B O 1
ATOM 4032 N N . PRO B 1 155 ? 6.086 -10 8.211 1 97.5 155 PRO B N 1
ATOM 4033 C CA . PRO B 1 155 ? 6.379 -9.016 7.168 1 97.5 155 PRO B CA 1
ATOM 4034 C C . PRO B 1 155 ? 6.375 -9.625 5.766 1 97.5 155 PRO B C 1
ATOM 4036 O O . PRO B 1 155 ? 6.805 -10.766 5.582 1 97.5 155 PRO B O 1
ATOM 4039 N N . ALA B 1 156 ? 5.785 -8.93 4.84 1 98.69 156 ALA B N 1
ATOM 4040 C CA . ALA B 1 156 ? 5.855 -9.227 3.41 1 98.69 156 ALA B CA 1
ATOM 4041 C C . ALA B 1 156 ? 6.809 -8.273 2.697 1 98.69 156 ALA B C 1
ATOM 4043 O O . ALA B 1 156 ? 6.871 -7.086 3.027 1 98.69 156 ALA B O 1
ATOM 4044 N N . PHE B 1 157 ? 7.547 -8.781 1.774 1 98.62 157 PHE B N 1
ATOM 4045 C CA . PHE B 1 157 ? 8.508 -7.977 1.026 1 98.62 157 PHE B CA 1
ATOM 4046 C C . PHE B 1 157 ? 8.133 -7.918 -0.449 1 98.62 157 PHE B C 1
ATOM 4048 O O . PHE B 1 157 ? 7.93 -8.953 -1.086 1 98.62 157 PHE B O 1
ATOM 4055 N N . LEU B 1 158 ? 7.957 -6.797 -0.957 1 98 158 LEU B N 1
ATOM 4056 C CA . LEU B 1 158 ? 7.664 -6.52 -2.357 1 98 158 LEU B CA 1
ATOM 4057 C C . LEU B 1 158 ? 8.805 -5.738 -3.008 1 98 158 LEU B C 1
ATOM 4059 O O . LEU B 1 158 ? 9.195 -4.684 -2.514 1 98 158 LEU B O 1
ATOM 4063 N N . ALA B 1 159 ? 9.336 -6.262 -4.117 1 97.31 159 ALA B N 1
ATOM 4064 C CA . ALA B 1 159 ? 10.5 -5.617 -4.723 1 97.31 159 ALA B CA 1
ATOM 4065 C C . ALA B 1 159 ? 10.32 -5.469 -6.23 1 97.31 159 ALA B C 1
ATOM 4067 O O . ALA B 1 159 ? 9.789 -6.363 -6.891 1 97.31 159 ALA B O 1
ATOM 4068 N N . GLY B 1 160 ? 10.758 -4.34 -6.727 1 93.44 160 GLY B N 1
ATOM 4069 C CA . GLY B 1 160 ? 10.773 -4.121 -8.164 1 93.44 160 GLY B CA 1
ATOM 4070 C C . GLY B 1 160 ? 12.039 -4.625 -8.828 1 93.44 160 GLY B C 1
ATOM 4071 O O . GLY B 1 160 ? 12.969 -5.062 -8.148 1 93.44 160 GLY B O 1
ATOM 4072 N N . GLU B 1 161 ? 12.055 -4.52 -10.18 1 89.38 161 GLU B N 1
ATOM 4073 C CA . GLU B 1 161 ? 13.188 -4.996 -10.969 1 89.38 161 GLU B CA 1
ATOM 4074 C C . GLU B 1 161 ? 14.391 -4.07 -10.82 1 89.38 161 GLU B C 1
ATOM 4076 O O . GLU B 1 161 ? 15.531 -4.488 -11.016 1 89.38 161 GLU B O 1
ATOM 4081 N N . SER B 1 162 ? 14.156 -2.811 -10.398 1 86.44 162 SER B N 1
ATOM 4082 C CA . SER B 1 162 ? 15.227 -1.812 -10.359 1 86.44 162 SER B CA 1
ATOM 4083 C C . SER B 1 162 ? 15.828 -1.707 -8.961 1 86.44 162 SER B C 1
ATOM 4085 O O . SER B 1 162 ? 16.766 -0.939 -8.742 1 86.44 162 SER B O 1
ATOM 4087 N N . GLY B 1 163 ? 15.219 -2.361 -7.996 1 88.88 163 GLY B N 1
ATOM 4088 C CA . GLY B 1 163 ? 15.836 -2.369 -6.68 1 88.88 163 GLY B CA 1
ATOM 4089 C C . GLY B 1 163 ? 14.961 -1.729 -5.613 1 88.88 163 GLY B C 1
ATOM 4090 O O . GLY B 1 163 ? 15.289 -1.786 -4.422 1 88.88 163 GLY B O 1
ATOM 4091 N N . LEU B 1 164 ? 13.891 -1.072 -5.984 1 94.62 164 LEU B N 1
ATOM 4092 C CA . LEU B 1 164 ? 12.93 -0.614 -4.992 1 94.62 164 LEU B CA 1
ATOM 4093 C C . LEU B 1 164 ? 12.383 -1.786 -4.184 1 94.62 164 LEU B C 1
ATOM 4095 O O . LEU B 1 164 ? 12.008 -2.814 -4.75 1 94.62 164 LEU B O 1
ATOM 4099 N N . CYS B 1 165 ? 12.445 -1.703 -2.871 1 96.88 165 CYS B N 1
ATOM 4100 C CA . CYS B 1 165 ? 11.938 -2.771 -2.016 1 96.88 165 CYS B CA 1
ATOM 4101 C C . CYS B 1 165 ? 11.039 -2.215 -0.92 1 96.88 165 CYS B C 1
ATOM 4103 O O . CYS B 1 165 ? 11.383 -1.224 -0.274 1 96.88 165 CYS B O 1
ATOM 4105 N N . VAL B 1 166 ? 9.953 -2.797 -0.732 1 97.75 166 VAL B N 1
ATOM 4106 C CA . VAL B 1 166 ? 8.945 -2.393 0.246 1 97.75 166 VAL B CA 1
ATOM 4107 C C . VAL B 1 166 ? 8.742 -3.51 1.265 1 97.75 166 VAL B C 1
ATOM 4109 O O . VAL B 1 166 ? 8.594 -4.68 0.895 1 97.75 166 VAL B O 1
ATOM 4112 N N . GLU B 1 167 ? 8.82 -3.205 2.518 1 98.19 167 GLU B N 1
ATOM 4113 C CA . GLU B 1 167 ? 8.453 -4.098 3.611 1 98.19 167 GLU B CA 1
ATOM 4114 C C . GLU B 1 167 ? 7.102 -3.705 4.215 1 98.19 167 GLU B C 1
ATOM 4116 O O . GLU B 1 167 ? 6.898 -2.551 4.598 1 98.19 167 GLU B O 1
ATOM 4121 N N . LEU B 1 168 ? 6.188 -4.602 4.277 1 98.31 168 LEU B N 1
ATOM 4122 C CA . LEU B 1 168 ? 4.855 -4.355 4.816 1 98.31 168 LEU B CA 1
ATOM 4123 C C . LEU B 1 168 ? 4.594 -5.234 6.035 1 98.31 168 LEU B C 1
ATOM 4125 O O . LEU B 1 168 ? 4.703 -6.461 5.957 1 98.31 168 LEU B O 1
ATOM 4129 N N . GLY B 1 169 ? 4.332 -4.676 7.137 1 97.75 169 GLY B N 1
ATOM 4130 C CA . GLY B 1 169 ? 3.824 -5.336 8.328 1 97.75 169 GLY B CA 1
ATOM 4131 C C . GLY B 1 169 ? 2.387 -4.969 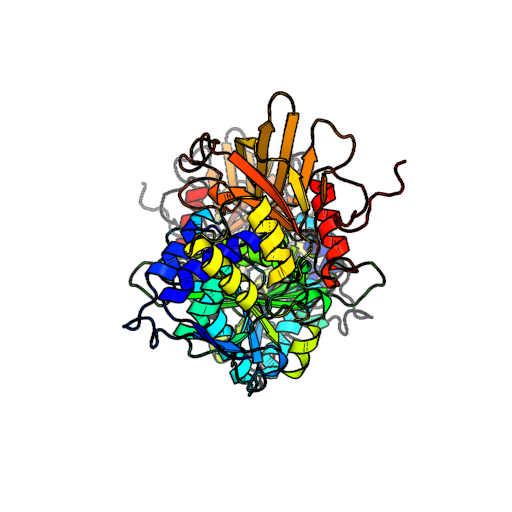8.648 1 97.75 169 GLY B C 1
ATOM 4132 O O . GLY B 1 169 ? 1.984 -3.816 8.484 1 97.75 169 GLY B O 1
ATOM 4133 N N . VAL B 1 170 ? 1.587 -5.922 9.086 1 96.94 170 VAL B N 1
ATOM 4134 C CA . VAL B 1 170 ? 0.184 -5.664 9.391 1 96.94 170 VAL B CA 1
ATOM 4135 C C . VAL B 1 170 ? -0.171 -6.277 10.742 1 96.94 170 VAL B C 1
ATOM 4137 O O . VAL B 1 170 ? 0.133 -7.445 11 1 96.94 170 VAL B O 1
ATOM 4140 N N . ARG B 1 171 ? -0.704 -5.539 11.586 1 95.06 171 ARG B N 1
ATOM 4141 C CA . ARG B 1 171 ? -1.288 -6 12.844 1 95.06 171 ARG B CA 1
ATOM 4142 C C . ARG B 1 171 ? -2.799 -5.801 12.852 1 95.06 171 ARG B C 1
ATOM 4144 O O . ARG B 1 171 ? -3.283 -4.676 12.703 1 95.06 171 ARG B O 1
ATOM 4151 N N . MET B 1 172 ? -3.516 -6.859 13.023 1 92.62 172 MET B N 1
ATOM 4152 C CA . MET B 1 172 ? -4.977 -6.832 13 1 92.62 172 MET B CA 1
ATOM 4153 C C . MET B 1 172 ? -5.535 -6.344 14.328 1 92.62 172 MET B C 1
ATOM 4155 O O . MET B 1 172 ? -4.887 -6.48 15.367 1 92.62 172 MET B O 1
ATOM 4159 N N . PRO B 1 173 ? -6.699 -5.727 14.227 1 88.56 173 PRO B N 1
ATOM 4160 C CA . PRO B 1 173 ? -7.344 -5.359 15.492 1 88.56 173 PRO B CA 1
ATOM 4161 C C . PRO B 1 173 ? -7.707 -6.578 16.344 1 88.56 173 PRO B C 1
ATOM 4163 O O . PRO B 1 173 ? -7.789 -7.695 15.82 1 88.56 173 PRO B O 1
ATOM 4166 N N . PRO B 1 174 ? -7.805 -6.328 17.672 1 82.12 174 PRO B N 1
ATOM 4167 C CA . PRO B 1 174 ? -8.266 -7.441 18.5 1 82.12 174 PRO B CA 1
ATOM 4168 C C . PRO B 1 174 ? -9.633 -7.965 18.094 1 82.12 174 PRO B C 1
ATOM 4170 O O . PRO B 1 174 ? -10.461 -7.207 17.578 1 82.12 174 PRO B O 1
ATOM 4173 N N . PRO B 1 175 ? -9.781 -9.32 18.203 1 80.06 175 PRO B N 1
ATOM 4174 C CA . PRO B 1 175 ? -11.062 -9.906 17.812 1 80.06 175 PRO B CA 1
ATOM 4175 C C . PRO B 1 175 ? -12.25 -9.305 18.562 1 80.06 175 PRO B C 1
ATOM 4177 O O . PRO B 1 175 ? -12.133 -9.008 19.766 1 80.06 175 PRO B O 1
ATOM 4180 N N . ASP B 1 176 ? -13.25 -8.812 17.859 1 74.12 176 ASP B N 1
ATOM 4181 C CA . ASP B 1 176 ? -14.438 -8.25 18.5 1 74.12 176 ASP B CA 1
ATOM 4182 C C . ASP B 1 176 ? -15.648 -9.172 18.312 1 74.12 176 ASP B C 1
ATOM 4184 O O . ASP B 1 176 ? -16.797 -8.727 18.422 1 74.12 176 ASP B O 1
ATOM 4188 N N . GLY B 1 177 ? -15.414 -10.438 18.078 1 72.94 177 GLY B N 1
ATOM 4189 C CA . GLY B 1 177 ? -16.484 -11.406 17.969 1 72.94 177 GLY B CA 1
ATOM 4190 C C . GLY B 1 177 ? -17.078 -11.477 16.578 1 72.94 177 GLY B C 1
ATOM 4191 O O . GLY B 1 177 ? -17.891 -12.352 16.281 1 72.94 177 GLY B O 1
ATOM 4192 N N . GLN B 1 178 ? -16.781 -10.578 15.773 1 66.81 178 GLN B N 1
ATOM 4193 C CA . GLN B 1 178 ? -17.312 -10.578 14.422 1 66.81 178 GLN B CA 1
ATOM 4194 C C . GLN B 1 178 ? -16.359 -11.281 13.453 1 66.81 178 GLN B C 1
ATOM 4196 O O . GLN B 1 178 ? -15.18 -11.445 13.75 1 66.81 178 GLN B O 1
ATOM 4201 N N . ARG B 1 179 ? -17.016 -11.867 12.484 1 69.25 179 ARG B N 1
ATOM 4202 C CA . ARG B 1 179 ? -16.203 -12.484 11.445 1 69.25 179 ARG B CA 1
ATOM 4203 C C . ARG B 1 179 ? -15.203 -11.5 10.867 1 69.25 179 ARG B C 1
ATOM 4205 O O . ARG B 1 179 ? -15.57 -10.398 10.461 1 69.25 179 ARG B O 1
ATOM 4212 N N . ARG B 1 180 ? -13.945 -11.93 11 1 78.12 180 ARG B N 1
ATOM 4213 C CA . ARG B 1 180 ? -12.898 -11.047 10.516 1 78.12 180 ARG B CA 1
ATOM 4214 C C . ARG B 1 180 ? -12.312 -11.555 9.203 1 78.12 180 ARG B C 1
ATOM 4216 O O . ARG B 1 180 ? -12.289 -12.766 8.953 1 78.12 180 ARG B O 1
ATOM 4223 N N . GLU B 1 181 ? -11.984 -10.641 8.453 1 84.5 181 GLU B N 1
ATOM 4224 C CA . GLU B 1 181 ? -11.273 -10.961 7.223 1 84.5 181 GLU B CA 1
ATOM 4225 C C . GLU B 1 181 ? -9.898 -11.562 7.516 1 84.5 181 GLU B C 1
ATOM 4227 O O . GLU B 1 181 ? -9.234 -11.164 8.469 1 84.5 181 GLU B O 1
ATOM 4232 N N . ASP B 1 182 ? -9.602 -12.547 6.734 1 89.94 182 ASP B N 1
ATOM 4233 C CA . ASP B 1 182 ? -8.281 -13.148 6.891 1 89.94 182 ASP B CA 1
ATOM 4234 C C . ASP B 1 182 ? -7.176 -12.125 6.641 1 89.94 182 ASP B C 1
ATOM 4236 O O . ASP B 1 182 ? -7.277 -11.312 5.723 1 89.94 182 ASP B O 1
ATOM 4240 N N . ILE B 1 183 ? -6.188 -12.148 7.449 1 93.62 183 ILE B N 1
ATOM 4241 C CA . ILE B 1 183 ? -5.094 -11.188 7.367 1 93.62 183 ILE B CA 1
ATOM 4242 C C . ILE B 1 183 ? -4.457 -11.242 5.98 1 93.62 183 ILE B C 1
ATOM 4244 O O . ILE B 1 183 ? -4.004 -10.227 5.453 1 93.62 183 ILE B O 1
ATOM 4248 N N . SER B 1 184 ? -4.426 -12.453 5.379 1 95.19 184 SER B N 1
ATOM 4249 C CA . SER B 1 184 ? -3.848 -12.578 4.047 1 95.19 184 SER B CA 1
ATOM 4250 C C . SER B 1 184 ? -4.637 -11.766 3.023 1 95.19 184 SER B C 1
ATOM 4252 O O . SER B 1 184 ? -4.062 -11.227 2.072 1 95.19 184 SER B O 1
ATOM 4254 N N . THR B 1 185 ? -5.938 -11.75 3.182 1 93.5 185 THR B N 1
ATOM 4255 C CA . THR B 1 185 ? -6.777 -10.93 2.324 1 93.5 185 THR B CA 1
ATOM 4256 C C . THR B 1 185 ? -6.414 -9.453 2.471 1 93.5 185 THR B C 1
ATOM 4258 O O . THR B 1 185 ? -6.258 -8.742 1.476 1 93.5 185 THR B O 1
ATOM 4261 N N . VAL B 1 186 ? -6.219 -9.039 3.699 1 93.5 186 VAL B N 1
ATOM 4262 C CA . VAL B 1 186 ? -5.898 -7.652 4.008 1 93.5 186 VAL B CA 1
ATOM 4263 C C . VAL B 1 186 ? -4.539 -7.289 3.414 1 93.5 186 VAL B C 1
ATOM 4265 O O . VAL B 1 186 ? -4.391 -6.238 2.783 1 93.5 186 VAL B O 1
ATOM 4268 N N . VAL B 1 187 ? -3.578 -8.133 3.562 1 95.81 187 VAL B N 1
ATOM 4269 C CA . VAL B 1 187 ? -2.227 -7.918 3.055 1 95.81 187 VAL B CA 1
ATOM 4270 C C . VAL B 1 187 ? -2.26 -7.793 1.533 1 95.81 187 VAL B C 1
ATOM 4272 O O . VAL B 1 187 ? -1.646 -6.887 0.965 1 95.81 187 VAL B O 1
ATOM 4275 N N . GLU B 1 188 ? -2.939 -8.664 0.911 1 93.5 188 GLU B N 1
ATOM 4276 C CA . GLU B 1 188 ? -3.055 -8.617 -0.543 1 93.5 188 GLU B CA 1
ATOM 4277 C C . GLU B 1 188 ? -3.682 -7.309 -1.009 1 93.5 188 GLU B C 1
ATOM 4279 O O . GLU B 1 188 ? -3.217 -6.699 -1.975 1 93.5 188 GLU B O 1
ATOM 4284 N N . GLN B 1 189 ? -4.727 -6.906 -0.376 1 91.19 189 GLN B N 1
ATOM 4285 C CA . GLN B 1 189 ? -5.434 -5.676 -0.718 1 91.19 189 GLN B CA 1
ATOM 4286 C C . GLN B 1 189 ? -4.523 -4.461 -0.578 1 91.19 189 GLN B C 1
ATOM 4288 O O . GLN B 1 189 ? -4.73 -3.445 -1.242 1 91.19 189 GLN B O 1
ATOM 4293 N N . MET B 1 190 ? -3.537 -4.562 0.23 1 94.19 190 MET B N 1
ATOM 4294 C CA . MET B 1 190 ? -2.633 -3.439 0.463 1 94.19 190 MET B CA 1
ATOM 4295 C C . MET B 1 190 ? -1.459 -3.479 -0.51 1 94.19 190 MET B C 1
ATOM 4297 O O . MET B 1 190 ? -0.967 -2.432 -0.937 1 94.19 190 MET B O 1
ATOM 4301 N N . LEU B 1 191 ? -1.039 -4.672 -0.896 1 94.19 191 LEU B N 1
ATOM 4302 C CA . LEU B 1 191 ? 0.125 -4.828 -1.762 1 94.19 191 LEU B CA 1
ATOM 4303 C C . LEU B 1 191 ? -0.22 -4.473 -3.205 1 94.19 191 LEU B C 1
ATOM 4305 O O . LEU B 1 191 ? 0.573 -3.83 -3.896 1 94.19 191 LEU B O 1
ATOM 4309 N N . ARG B 1 192 ? -1.327 -4.848 -3.672 1 90.44 192 ARG B N 1
ATOM 4310 C CA . ARG B 1 192 ? -1.674 -4.707 -5.082 1 90.44 192 ARG B CA 1
ATOM 4311 C C . ARG B 1 192 ? -1.681 -3.244 -5.504 1 90.44 192 ARG B C 1
ATOM 4313 O O . ARG B 1 192 ? -1.104 -2.885 -6.535 1 90.44 192 ARG B O 1
ATOM 4320 N N . PRO B 1 193 ? -2.289 -2.355 -4.711 1 88.88 193 PRO B N 1
ATOM 4321 C CA . PRO B 1 193 ? -2.258 -0.946 -5.105 1 88.88 193 PRO B CA 1
ATOM 4322 C C . PRO B 1 193 ? -0.842 -0.373 -5.133 1 88.88 193 PRO B C 1
ATOM 4324 O O . PRO B 1 193 ? -0.557 0.538 -5.914 1 88.88 193 PRO B O 1
ATOM 4327 N N . ILE B 1 194 ? 0.053 -0.848 -4.289 1 91.75 194 ILE B N 1
ATOM 4328 C CA . ILE B 1 194 ? 1.437 -0.387 -4.266 1 91.75 194 ILE B CA 1
ATOM 4329 C C . ILE B 1 194 ? 2.092 -0.658 -5.617 1 91.75 194 ILE B C 1
ATOM 4331 O O . ILE B 1 194 ? 2.914 0.134 -6.086 1 91.75 194 ILE B O 1
ATOM 4335 N N . LEU B 1 195 ? 1.663 -1.664 -6.297 1 90.25 195 LEU B N 1
ATOM 4336 C CA . LEU B 1 195 ? 2.234 -2.068 -7.578 1 90.25 195 LEU B CA 1
ATOM 4337 C C . LEU B 1 195 ? 1.913 -1.044 -8.664 1 90.25 195 LEU B C 1
ATOM 4339 O O . LEU B 1 195 ? 2.543 -1.039 -9.727 1 90.25 195 LEU B O 1
ATOM 4343 N N . THR B 1 196 ? 0.937 -0.248 -8.414 1 83.88 196 THR B N 1
ATOM 4344 C CA . THR B 1 196 ? 0.562 0.751 -9.406 1 83.88 196 THR B CA 1
ATOM 4345 C C . THR B 1 196 ? 1.568 1.898 -9.43 1 83.88 196 THR B C 1
ATOM 4347 O O . THR B 1 196 ? 1.581 2.705 -10.359 1 83.88 196 THR B O 1
ATOM 4350 N N . ASN B 1 197 ? 2.391 1.95 -8.352 1 84.75 197 ASN B N 1
ATOM 4351 C CA . ASN B 1 197 ? 3.498 2.896 -8.414 1 84.75 197 ASN B CA 1
ATOM 4352 C C . ASN B 1 197 ? 4.34 2.691 -9.672 1 84.75 197 ASN B C 1
ATOM 4354 O O . ASN B 1 197 ? 4.664 1.558 -10.023 1 84.75 197 ASN B O 1
ATOM 4358 N N . PRO B 1 198 ? 4.723 3.746 -10.359 1 82.44 198 PRO B N 1
ATOM 4359 C CA . PRO B 1 198 ? 5.449 3.631 -11.625 1 82.44 198 PRO B CA 1
ATOM 4360 C C . PRO B 1 198 ? 6.773 2.887 -11.477 1 82.44 198 PRO B C 1
ATOM 4362 O O . PRO B 1 198 ? 7.238 2.258 -12.43 1 82.44 198 PRO B O 1
ATOM 4365 N N . GLN B 1 199 ? 7.332 2.955 -10.359 1 84.81 199 GLN B N 1
ATOM 4366 C CA . GLN B 1 199 ? 8.633 2.318 -10.156 1 84.81 199 GLN B CA 1
ATOM 4367 C C . GLN B 1 199 ? 8.508 0.798 -10.172 1 84.81 199 GLN B C 1
ATOM 4369 O O . GLN B 1 199 ? 9.5 0.092 -10.367 1 84.81 199 GLN B O 1
ATOM 4374 N N . PHE B 1 200 ? 7.363 0.256 -9.961 1 88.88 200 PHE B N 1
ATOM 4375 C CA . PHE B 1 200 ? 7.137 -1.184 -10 1 88.88 200 PHE B CA 1
ATOM 4376 C C . PHE B 1 200 ? 6.77 -1.631 -11.414 1 88.88 200 PHE B C 1
ATOM 4378 O O . PHE B 1 200 ? 6.977 -2.791 -11.773 1 88.88 200 PHE B O 1
ATOM 4385 N N . GLY B 1 201 ? 6.25 -0.685 -12.203 1 82.94 201 GLY B N 1
ATOM 4386 C CA . GLY B 1 201 ? 5.855 -1.054 -13.555 1 82.94 201 GLY B CA 1
ATOM 4387 C C . GLY B 1 201 ? 4.727 -2.064 -13.594 1 82.94 201 GLY B C 1
ATOM 4388 O O . GLY B 1 201 ? 4.723 -2.969 -14.43 1 82.94 201 GLY B O 1
ATOM 4389 N N . GLN B 1 202 ? 3.916 -2.172 -12.547 1 83.56 202 GLN B N 1
ATOM 4390 C CA . GLN B 1 202 ? 2.688 -2.953 -12.445 1 83.56 202 GLN B CA 1
ATOM 4391 C C . GLN B 1 202 ? 2.98 -4.391 -12.031 1 83.56 202 GLN B C 1
ATOM 4393 O O . GLN B 1 202 ? 2.117 -5.262 -12.133 1 83.56 202 GLN B O 1
ATOM 4398 N N . PHE B 1 203 ? 4.215 -4.656 -11.758 1 89.12 203 PHE B N 1
ATOM 4399 C CA . PHE B 1 203 ? 4.527 -5.969 -11.203 1 89.12 203 PHE B CA 1
ATOM 4400 C C . PHE B 1 203 ? 5.711 -5.883 -10.242 1 89.12 203 PHE B C 1
ATOM 4402 O O . PHE B 1 203 ? 6.465 -4.91 -10.266 1 8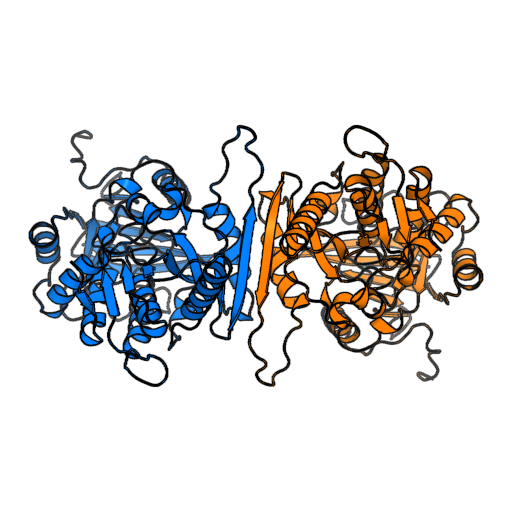9.12 203 PHE B O 1
ATOM 4409 N N . GLY B 1 204 ? 5.883 -6.832 -9.391 1 93.69 204 GLY B N 1
ATOM 4410 C CA . GLY B 1 204 ? 6.996 -6.902 -8.461 1 93.69 204 GLY B CA 1
ATOM 4411 C C . GLY B 1 204 ? 7.211 -8.297 -7.898 1 93.69 204 GLY B C 1
ATOM 4412 O O . GLY B 1 204 ? 6.332 -9.156 -7.992 1 93.69 204 GLY B O 1
ATOM 4413 N N . GLY B 1 205 ? 8.422 -8.508 -7.449 1 97 205 GLY B N 1
ATOM 4414 C CA . GLY B 1 205 ? 8.719 -9.727 -6.727 1 97 205 GLY B CA 1
ATOM 4415 C C . GLY B 1 205 ? 8.203 -9.719 -5.297 1 97 205 GLY B C 1
ATOM 4416 O O . GLY B 1 205 ? 8.25 -8.688 -4.625 1 97 205 GLY B O 1
ATOM 4417 N N . LEU B 1 206 ? 7.73 -10.82 -4.871 1 98.25 206 LEU B N 1
ATOM 4418 C CA . LEU B 1 206 ? 7.129 -10.969 -3.549 1 98.25 206 LEU B CA 1
ATOM 4419 C C . LEU B 1 206 ? 7.828 -12.062 -2.75 1 98.25 206 LEU B C 1
ATOM 4421 O O . LEU B 1 206 ? 8.133 -13.133 -3.287 1 98.25 206 LEU B O 1
ATOM 4425 N N . ALA B 1 207 ? 8.164 -11.828 -1.542 1 98.88 207 ALA B N 1
ATOM 4426 C CA . ALA B 1 207 ? 8.555 -12.828 -0.551 1 98.88 207 ALA B CA 1
ATOM 4427 C C . ALA B 1 207 ? 7.746 -12.664 0.734 1 98.88 207 ALA B C 1
ATOM 4429 O O . ALA B 1 207 ? 7.746 -11.594 1.347 1 98.88 207 ALA B O 1
ATOM 4430 N N . MET B 1 208 ? 7.051 -13.672 1.111 1 98.69 208 MET B N 1
ATOM 4431 C CA . MET B 1 208 ? 6.25 -13.648 2.332 1 98.69 208 MET B CA 1
ATOM 4432 C C . MET B 1 208 ? 6.051 -15.062 2.877 1 98.69 208 MET B C 1
ATOM 4434 O O . MET B 1 208 ? 6.477 -16.031 2.258 1 98.69 208 MET B O 1
ATOM 4438 N N . TRP B 1 209 ? 5.48 -15.211 4.105 1 98.69 209 TRP B N 1
ATOM 4439 C CA . TRP B 1 209 ? 5.324 -16.484 4.809 1 98.69 209 TRP B CA 1
ATOM 4440 C C . TRP B 1 209 ? 6.68 -17.141 5.059 1 98.69 209 TRP B C 1
ATOM 4442 O O . TRP B 1 209 ? 7.016 -18.141 4.426 1 98.69 209 TRP B O 1
ATOM 4452 N N . MET B 1 210 ? 7.438 -16.562 5.906 1 98.69 210 MET B N 1
ATOM 4453 C CA . MET B 1 210 ? 8.664 -17.188 6.391 1 98.69 210 MET B CA 1
ATOM 4454 C C . MET B 1 210 ? 8.359 -18.297 7.383 1 98.69 210 MET B C 1
ATOM 4456 O O . MET B 1 210 ? 7.754 -18.062 8.43 1 98.69 210 MET B O 1
ATOM 4460 N N . MET B 1 211 ? 8.719 -19.453 7.027 1 98.69 211 MET B N 1
ATOM 4461 C CA . MET B 1 211 ? 8.305 -20.641 7.762 1 98.69 211 MET B CA 1
ATOM 4462 C C . MET B 1 211 ? 9.516 -21.375 8.344 1 98.69 211 MET B C 1
ATOM 4464 O O . MET B 1 211 ? 10.461 -21.672 7.621 1 98.69 211 MET B O 1
ATOM 4468 N N . SER B 1 212 ? 9.414 -21.688 9.641 1 98.25 212 SER B N 1
ATOM 4469 C CA . SER B 1 212 ? 10.422 -22.547 10.258 1 98.25 212 SER B CA 1
ATOM 4470 C C . SER B 1 212 ? 10.25 -24 9.828 1 98.25 212 SER B C 1
ATOM 4472 O O . SER B 1 212 ? 9.188 -24.391 9.336 1 98.25 212 SER B O 1
ATOM 4474 N N . PRO B 1 213 ? 11.281 -24.781 10.008 1 97.88 213 PRO B N 1
ATOM 4475 C CA . PRO B 1 213 ? 11.148 -26.203 9.672 1 97.88 213 PRO B CA 1
ATOM 4476 C C . PRO B 1 213 ? 9.961 -26.859 10.359 1 97.88 213 PRO B C 1
ATOM 4478 O O . PRO B 1 213 ? 9.281 -27.703 9.758 1 97.88 213 PRO B O 1
ATOM 4481 N N . ALA B 1 214 ? 9.625 -26.484 11.57 1 97.5 214 ALA B N 1
ATOM 4482 C CA . ALA B 1 214 ? 8.547 -27.078 12.344 1 97.5 214 ALA B CA 1
ATOM 4483 C C . ALA B 1 214 ? 7.188 -26.75 11.742 1 97.5 214 ALA B C 1
ATOM 4485 O O . ALA B 1 214 ? 6.211 -27.469 11.953 1 97.5 214 ALA B O 1
ATOM 4486 N N . GLN B 1 215 ? 7.129 -25.688 10.953 1 98.12 215 GLN B N 1
ATOM 4487 C CA . GLN B 1 215 ? 5.863 -25.219 10.406 1 98.12 215 GLN B CA 1
ATOM 4488 C C . GLN B 1 215 ? 5.605 -25.812 9.023 1 98.12 215 GLN B C 1
ATOM 4490 O O . GLN B 1 215 ? 4.48 -25.766 8.523 1 98.12 215 GLN B O 1
ATOM 4495 N N . LEU B 1 216 ? 6.574 -26.359 8.375 1 98.06 216 LEU B N 1
ATOM 4496 C CA . LEU B 1 216 ? 6.5 -26.719 6.957 1 98.06 216 LEU B CA 1
ATOM 4497 C C . LEU B 1 216 ? 5.492 -27.844 6.73 1 98.06 216 LEU B C 1
ATOM 4499 O O . LEU B 1 216 ? 4.734 -27.812 5.762 1 98.06 216 LEU B O 1
ATOM 4503 N N . GLY B 1 217 ? 5.531 -28.828 7.629 1 97.12 217 GLY B N 1
ATOM 4504 C CA . GLY B 1 217 ? 4.617 -29.938 7.461 1 97.12 217 GLY B CA 1
ATOM 4505 C C . GLY B 1 217 ? 3.162 -29.516 7.371 1 97.12 217 GLY B C 1
ATOM 4506 O O . GLY B 1 217 ? 2.416 -30 6.52 1 97.12 217 GLY B O 1
ATOM 4507 N N . GLY B 1 218 ? 2.764 -28.625 8.281 1 97 218 GLY B N 1
ATOM 4508 C CA . GLY B 1 218 ? 1.397 -28.141 8.32 1 97 218 GLY B CA 1
ATOM 4509 C C . GLY B 1 218 ? 1.09 -27.156 7.203 1 97 218 GLY B C 1
ATOM 4510 O O . GLY B 1 218 ? -0.031 -27.109 6.695 1 97 218 GLY B O 1
ATOM 4511 N N . ALA B 1 219 ? 2.088 -26.391 6.762 1 98.19 219 ALA B N 1
ATOM 4512 C CA . ALA B 1 219 ? 1.895 -25.328 5.781 1 98.19 219 ALA B CA 1
ATOM 4513 C C . ALA B 1 219 ? 1.935 -25.875 4.355 1 98.19 219 ALA B C 1
ATOM 4515 O O . ALA B 1 219 ? 1.423 -25.25 3.426 1 98.19 219 ALA B O 1
ATOM 4516 N N . LEU B 1 220 ? 2.529 -27.062 4.219 1 98.31 220 LEU B N 1
ATOM 4517 C CA . LEU B 1 220 ? 2.73 -27.625 2.891 1 98.31 220 LEU B CA 1
ATOM 4518 C C . LEU B 1 220 ? 2.176 -29.047 2.811 1 98.31 220 LEU B C 1
ATOM 4520 O O . LEU B 1 220 ? 2.918 -29.984 2.539 1 98.31 220 LEU B O 1
ATOM 4524 N N . PRO B 1 221 ? 0.905 -29.188 2.934 1 98.19 221 PRO B N 1
ATOM 4525 C CA . PRO B 1 221 ? 0.3 -30.516 2.818 1 98.19 221 PRO B CA 1
ATOM 4526 C C . PRO B 1 221 ? 0.26 -31.031 1.379 1 98.19 221 PRO B C 1
ATOM 4528 O O . PRO B 1 221 ? 0.104 -32.219 1.148 1 98.19 221 PRO B O 1
ATOM 4531 N N . VAL B 1 222 ? 0.299 -30.172 0.39 1 98.25 222 VAL B N 1
ATOM 4532 C CA . VAL B 1 222 ? 0.296 -30.562 -1.014 1 98.25 222 VAL B CA 1
ATOM 4533 C C . VAL B 1 222 ? 1.729 -30.797 -1.486 1 98.25 222 VAL B C 1
ATOM 4535 O O . VAL B 1 222 ? 2.391 -29.875 -1.962 1 98.25 222 VAL B O 1
ATOM 4538 N N . ARG B 1 223 ? 2.137 -32 -1.492 1 97.94 223 ARG B N 1
ATOM 4539 C CA . ARG B 1 223 ? 3.543 -32.375 -1.667 1 97.94 223 ARG B CA 1
ATOM 4540 C C . ARG B 1 223 ? 3.803 -32.906 -3.07 1 97.94 223 ARG B C 1
ATOM 4542 O O . ARG B 1 223 ? 2.865 -33.281 -3.781 1 97.94 223 ARG B O 1
ATOM 4549 N N . GLY B 1 224 ? 5 -32.812 -3.486 1 97.81 224 GLY B N 1
ATOM 4550 C CA . GLY B 1 224 ? 5.449 -33.406 -4.734 1 97.81 224 GLY B CA 1
ATOM 4551 C C . GLY B 1 224 ? 4.93 -32.688 -5.961 1 97.81 224 GLY B C 1
ATOM 4552 O O . GLY B 1 224 ? 4.715 -33.312 -7.008 1 97.81 224 GLY B O 1
ATOM 4553 N N . THR B 1 225 ? 4.664 -31.438 -5.824 1 98.44 225 THR B N 1
ATOM 4554 C CA . THR B 1 225 ? 4.043 -30.719 -6.934 1 98.44 225 THR B CA 1
ATOM 4555 C C . THR B 1 225 ? 5.062 -30.438 -8.031 1 98.44 225 THR B C 1
ATOM 4557 O O . THR B 1 225 ? 4.734 -30.5 -9.219 1 98.44 225 THR B O 1
ATOM 4560 N N . LEU B 1 226 ? 6.293 -30.094 -7.723 1 98.5 226 LEU B N 1
ATOM 4561 C CA . LEU B 1 226 ? 7.332 -29.891 -8.727 1 98.5 226 LEU B CA 1
ATOM 4562 C C . LEU B 1 226 ? 7.688 -31.203 -9.422 1 98.5 226 LEU B C 1
ATOM 4564 O O . LEU B 1 226 ? 7.82 -31.234 -10.648 1 98.5 226 LEU B O 1
ATOM 4568 N N . SER B 1 227 ? 7.824 -32.219 -8.625 1 98.12 227 SER B N 1
ATOM 4569 C CA . SER B 1 227 ? 8.203 -33.531 -9.172 1 98.12 227 SER B CA 1
ATOM 4570 C C . SER B 1 227 ? 7.152 -34.031 -10.148 1 98.12 227 SER B C 1
ATOM 4572 O O . SER B 1 227 ? 7.488 -34.594 -11.203 1 98.12 227 SER B O 1
ATOM 4574 N N . ARG B 1 228 ? 5.879 -33.906 -9.797 1 98.44 228 ARG B N 1
ATOM 4575 C CA . ARG B 1 228 ? 4.848 -34.406 -10.703 1 98.44 228 ARG B CA 1
ATOM 4576 C C . ARG B 1 228 ? 4.812 -33.594 -11.992 1 98.44 228 ARG B C 1
ATOM 4578 O O . ARG B 1 228 ? 4.559 -34.125 -13.07 1 98.44 228 ARG B O 1
ATOM 4585 N N . ALA B 1 229 ? 4.996 -32.281 -11.844 1 98.75 229 ALA B N 1
ATOM 4586 C CA . ALA B 1 229 ? 5.055 -31.422 -13.031 1 98.75 229 ALA B CA 1
ATOM 4587 C C . ALA B 1 229 ? 6.207 -31.828 -13.945 1 98.75 229 ALA B C 1
ATOM 4589 O O . ALA B 1 229 ? 6.039 -31.922 -15.164 1 98.75 229 ALA B O 1
ATOM 4590 N N . LEU B 1 230 ? 7.371 -32.031 -13.352 1 98.69 230 LEU B N 1
ATOM 4591 C CA . LEU B 1 230 ? 8.547 -32.438 -14.117 1 98.69 230 LEU B CA 1
ATOM 4592 C C . LEU B 1 230 ? 8.297 -33.75 -14.836 1 98.69 230 LEU B C 1
ATOM 4594 O O . LEU B 1 230 ? 8.633 -33.906 -16.016 1 98.69 230 LEU B O 1
ATOM 4598 N N . LYS B 1 231 ? 7.73 -34.688 -14.094 1 98.62 231 LYS B N 1
ATOM 4599 C CA . LYS B 1 231 ? 7.434 -36 -14.664 1 98.62 231 LYS B CA 1
ATOM 4600 C C . LYS B 1 231 ? 6.504 -35.875 -15.867 1 98.62 231 LYS B C 1
ATOM 4602 O O . LYS B 1 231 ? 6.758 -36.469 -16.922 1 98.62 231 LYS B O 1
ATOM 4607 N N . LEU B 1 232 ? 5.465 -35.125 -15.719 1 98.75 232 LEU B N 1
ATOM 4608 C CA . LEU B 1 232 ? 4.535 -34.938 -16.828 1 98.75 232 LEU B CA 1
ATOM 4609 C C . LEU B 1 232 ? 5.215 -34.219 -17.984 1 98.75 232 LEU B C 1
ATOM 4611 O O . LEU B 1 232 ? 5.039 -34.594 -19.141 1 98.75 232 LEU B O 1
ATOM 4615 N N . GLY B 1 233 ? 5.902 -33.156 -17.672 1 98.62 233 GLY B N 1
ATOM 4616 C CA . GLY B 1 233 ? 6.586 -32.406 -18.703 1 98.62 233 GLY B CA 1
ATOM 4617 C C . GLY B 1 233 ? 7.516 -33.25 -19.547 1 98.62 233 GLY B C 1
ATOM 4618 O O . GLY B 1 233 ? 7.59 -33.062 -20.766 1 98.62 233 GLY B O 1
ATOM 4619 N N . ARG B 1 234 ? 8.258 -34.094 -18.953 1 98.38 234 ARG B N 1
ATOM 4620 C CA . ARG B 1 234 ? 9.133 -35 -19.688 1 98.38 234 ARG B CA 1
ATOM 4621 C C . ARG B 1 234 ? 8.336 -35.938 -20.609 1 98.38 234 ARG B C 1
ATOM 4623 O O . ARG B 1 234 ? 8.742 -36.188 -21.734 1 98.38 234 ARG B O 1
ATOM 4630 N N . ALA B 1 235 ? 7.219 -36.406 -20.078 1 98.25 235 ALA B N 1
ATOM 4631 C CA . ALA B 1 235 ? 6.355 -37.25 -20.906 1 98.25 235 ALA B CA 1
ATOM 4632 C C . ALA B 1 235 ? 5.836 -36.5 -22.125 1 98.25 235 ALA B C 1
ATOM 4634 O O . ALA B 1 235 ? 5.75 -37.062 -23.219 1 98.25 235 ALA B O 1
ATOM 4635 N N . LEU B 1 236 ? 5.457 -35.281 -21.953 1 97.94 236 LEU B N 1
ATOM 4636 C CA . LEU B 1 236 ? 4.996 -34.438 -23.047 1 97.94 236 LEU B CA 1
ATOM 4637 C C . LEU B 1 236 ? 6.105 -34.219 -24.078 1 97.94 236 LEU B C 1
ATOM 4639 O O . LEU B 1 236 ? 5.887 -34.375 -25.281 1 97.94 236 LEU B O 1
ATOM 4643 N N . GLN B 1 237 ? 7.23 -33.906 -23.562 1 95.75 237 GLN B N 1
ATOM 4644 C CA . GLN B 1 237 ? 8.367 -33.625 -24.438 1 95.75 237 GLN B CA 1
ATOM 4645 C C . GLN B 1 237 ? 8.773 -34.844 -25.219 1 95.75 237 GLN B C 1
ATOM 4647 O O . GLN B 1 237 ? 9.188 -34.75 -26.375 1 95.75 237 GLN B O 1
ATOM 4652 N N . ASP B 1 238 ? 8.648 -35.969 -24.594 1 95.88 238 ASP B N 1
ATOM 4653 C CA . ASP B 1 238 ? 9.023 -37.219 -25.219 1 95.88 238 ASP B CA 1
ATOM 4654 C C . ASP B 1 238 ? 7.949 -37.719 -26.188 1 95.88 238 ASP B C 1
ATOM 4656 O O . ASP B 1 238 ? 8.125 -38.719 -26.859 1 95.88 238 ASP B O 1
ATOM 4660 N N . GLY B 1 239 ? 6.852 -37.094 -26.203 1 95.12 239 GLY B N 1
ATOM 4661 C CA . GLY B 1 239 ? 5.785 -37.469 -27.125 1 95.12 239 GLY B CA 1
ATOM 4662 C C . GLY B 1 239 ? 4.945 -38.625 -26.625 1 95.12 239 GLY B C 1
ATOM 4663 O O . GLY B 1 239 ? 4.25 -39.281 -27.422 1 95.12 239 GLY B O 1
ATOM 4664 N N . LYS B 1 240 ? 5.012 -38.875 -25.422 1 95.44 240 LYS B N 1
ATOM 4665 C CA . LYS B 1 240 ? 4.254 -39.969 -24.844 1 95.44 240 LYS B CA 1
ATOM 4666 C C . LYS B 1 240 ? 2.797 -39.594 -24.609 1 95.44 240 LYS B C 1
ATOM 4668 O O . LYS B 1 240 ? 1.923 -40.469 -24.516 1 95.44 240 LYS B O 1
ATOM 4673 N N . VAL B 1 241 ? 2.543 -38.375 -24.438 1 96.94 241 VAL B N 1
ATOM 4674 C CA . VAL B 1 241 ? 1.201 -37.844 -24.203 1 96.94 241 VAL B CA 1
ATOM 4675 C C . VAL B 1 241 ? 0.823 -36.875 -25.328 1 96.94 241 VAL B C 1
ATOM 4677 O O . VAL B 1 241 ? 1.22 -35.719 -25.297 1 96.94 241 VAL B O 1
ATOM 4680 N N . LYS B 1 242 ? -0.045 -37.312 -26.203 1 95.44 242 LYS B N 1
ATOM 4681 C CA . LYS B 1 242 ? -0.358 -36.5 -27.359 1 95.44 242 LYS B CA 1
ATOM 4682 C C . LYS B 1 242 ? -1.865 -36.312 -27.516 1 95.44 242 LYS B C 1
ATOM 4684 O O . LYS B 1 242 ? -2.316 -35.531 -28.344 1 95.44 242 LYS B O 1
ATOM 4689 N N . THR B 1 243 ? -2.623 -37.094 -26.766 1 96.44 243 THR B N 1
ATOM 4690 C CA . THR B 1 243 ? -4.078 -37 -26.797 1 96.44 243 THR B CA 1
ATOM 4691 C C . THR B 1 243 ? -4.641 -36.812 -25.391 1 96.44 243 THR B C 1
ATOM 4693 O O . THR B 1 243 ? -3.957 -37.062 -24.406 1 96.44 243 THR B O 1
ATOM 4696 N N . ALA B 1 244 ? -5.844 -36.344 -25.359 1 97.44 244 ALA B N 1
ATOM 4697 C CA . ALA B 1 244 ? -6.508 -36.188 -24.078 1 97.44 244 ALA B CA 1
ATOM 4698 C C . ALA B 1 244 ? -6.605 -37.5 -23.328 1 97.44 244 ALA B C 1
ATOM 4700 O O . ALA B 1 244 ? -6.461 -37.562 -22.109 1 97.44 244 ALA B O 1
ATOM 4701 N N . GLU B 1 245 ? -6.891 -38.5 -24.047 1 97 245 GLU B N 1
ATOM 4702 C CA . GLU B 1 245 ? -6.992 -39.844 -23.469 1 97 245 GLU B CA 1
ATOM 4703 C C . GLU B 1 245 ? -5.656 -40.281 -22.875 1 97 245 GLU B C 1
ATOM 4705 O O . GLU B 1 245 ? -5.617 -40.844 -21.781 1 97 245 GLU B O 1
ATOM 4710 N N . ALA B 1 246 ? -4.613 -40.062 -23.625 1 97.5 246 ALA B N 1
ATOM 4711 C CA . ALA B 1 246 ? -3.277 -40.406 -23.125 1 97.5 246 ALA B CA 1
ATOM 4712 C C . ALA B 1 246 ? -2.936 -39.594 -21.891 1 97.5 246 ALA B C 1
ATOM 4714 O O . ALA B 1 246 ? -2.281 -40.094 -20.969 1 97.5 246 ALA B O 1
ATOM 4715 N N . MET B 1 247 ? -3.326 -38.344 -21.875 1 98.19 247 MET B N 1
ATOM 4716 C CA . MET B 1 247 ? -3.127 -37.5 -20.719 1 98.19 247 MET B CA 1
ATOM 4717 C C . MET B 1 247 ? -3.836 -38.062 -19.484 1 98.19 247 MET B C 1
ATOM 4719 O O . MET B 1 247 ? -3.232 -38.188 -18.422 1 98.19 247 MET B O 1
ATOM 4723 N N . LEU B 1 248 ? -5.078 -38.438 -19.641 1 98.12 248 LEU B N 1
ATOM 4724 C CA . LEU B 1 248 ? -5.855 -38.969 -18.531 1 98.12 248 LEU B CA 1
ATOM 4725 C C . LEU B 1 248 ? -5.242 -40.281 -18.031 1 98.12 248 LEU B C 1
ATOM 4727 O O . LEU B 1 248 ? -5.184 -40.531 -16.828 1 98.12 248 LEU B O 1
ATOM 4731 N N . ASP B 1 249 ? -4.844 -41.062 -18.953 1 98.31 249 ASP B N 1
ATOM 4732 C CA . ASP B 1 249 ? -4.203 -42.312 -18.609 1 98.31 249 ASP B CA 1
ATOM 4733 C C . ASP B 1 249 ? -2.904 -42.094 -17.844 1 98.31 249 ASP B C 1
ATOM 4735 O O . ASP B 1 249 ? -2.627 -42.75 -16.859 1 98.31 249 ASP B O 1
ATOM 4739 N N . PHE B 1 250 ? -2.084 -41.188 -18.344 1 98.12 250 PHE B N 1
ATOM 4740 C CA . PHE B 1 250 ? -0.833 -40.844 -17.688 1 98.12 250 PHE B CA 1
ATOM 4741 C C . PHE B 1 250 ? -1.092 -40.375 -16.266 1 98.12 250 PHE B C 1
ATOM 4743 O O . PHE B 1 250 ? -0.431 -40.812 -15.32 1 98.12 250 PHE B O 1
ATOM 4750 N N . LEU B 1 251 ? -2.049 -39.438 -16.062 1 98.5 251 LEU B N 1
ATOM 4751 C CA . LEU B 1 251 ? -2.404 -38.906 -14.758 1 98.5 251 LEU B CA 1
ATOM 4752 C C . LEU B 1 251 ? -2.77 -40.031 -13.797 1 98.5 251 LEU B C 1
ATOM 4754 O O . LEU B 1 251 ? -2.297 -40.062 -12.656 1 98.5 251 LEU B O 1
ATOM 4758 N N . ARG B 1 252 ? -3.535 -40.906 -14.25 1 97.62 252 ARG B N 1
ATOM 4759 C CA . ARG B 1 252 ? -4.023 -42 -13.414 1 97.62 252 ARG B CA 1
ATOM 4760 C C . ARG B 1 252 ? -2.898 -42.969 -13.078 1 97.62 252 ARG B C 1
ATOM 4762 O O . ARG B 1 252 ? -2.682 -43.312 -11.914 1 97.62 252 ARG B O 1
ATOM 4769 N N . ARG B 1 253 ? -2.145 -43.375 -13.992 1 98.19 253 ARG B N 1
ATOM 4770 C CA . ARG B 1 253 ? -1.202 -44.469 -13.836 1 98.19 253 ARG B CA 1
ATOM 4771 C C . ARG B 1 253 ? 0.107 -43.969 -13.219 1 98.19 253 ARG B C 1
ATOM 4773 O O . ARG B 1 253 ? 0.709 -44.688 -12.398 1 98.19 253 ARG B O 1
ATOM 4780 N N . GLU B 1 254 ? 0.546 -42.875 -13.703 1 97.88 254 GLU B N 1
ATOM 4781 C CA . GLU B 1 254 ? 1.88 -42.406 -13.328 1 97.88 254 GLU B CA 1
ATOM 4782 C C . GLU B 1 254 ? 1.825 -41.5 -12.117 1 97.88 254 GLU B C 1
ATOM 4784 O O . GLU B 1 254 ? 2.803 -41.375 -11.375 1 97.88 254 GLU B O 1
ATOM 4789 N N . LEU B 1 255 ? 0.689 -40.844 -11.922 1 97.69 255 LEU B N 1
ATOM 4790 C CA . LEU B 1 255 ? 0.65 -39.812 -10.891 1 97.69 255 LEU B CA 1
ATOM 4791 C C . LEU B 1 255 ? -0.468 -40.094 -9.891 1 97.69 255 LEU B C 1
ATOM 4793 O O . LEU B 1 255 ? -0.622 -39.344 -8.906 1 97.69 255 LEU B O 1
ATOM 4797 N N . ASP B 1 256 ? -1.27 -41.094 -10.102 1 96.94 256 ASP B N 1
ATOM 4798 C CA . ASP B 1 256 ? -2.391 -41.469 -9.242 1 96.94 256 ASP B CA 1
ATOM 4799 C C . ASP B 1 256 ? -3.373 -40.312 -9.094 1 96.94 256 ASP B C 1
ATOM 4801 O O . ASP B 1 256 ? -3.82 -40 -7.988 1 96.94 256 ASP B O 1
ATOM 4805 N N . ILE B 1 257 ? -3.594 -39.562 -10.156 1 97 257 ILE B N 1
ATOM 4806 C CA . ILE B 1 257 ? -4.566 -38.469 -10.211 1 97 257 ILE B CA 1
ATOM 4807 C C . ILE B 1 257 ? -5.742 -38.875 -11.102 1 97 257 ILE B C 1
ATOM 4809 O O . ILE B 1 257 ? -5.551 -39.312 -12.242 1 97 257 ILE B O 1
ATOM 4813 N N . LYS B 1 258 ? -6.922 -38.75 -10.578 1 95.44 258 LYS B N 1
ATOM 4814 C CA . LYS B 1 258 ? -8.125 -39.094 -11.32 1 95.44 258 LYS B CA 1
ATOM 4815 C C . LYS B 1 258 ? -8.672 -37.906 -12.078 1 95.44 258 LYS B C 1
ATOM 4817 O O . LYS B 1 258 ? -9.719 -37.344 -11.719 1 95.44 258 LYS B O 1
ATOM 4822 N N . GLY B 1 259 ? -8.039 -37.594 -13.148 1 96.75 259 GLY B N 1
ATOM 4823 C CA . GLY B 1 259 ? -8.539 -36.531 -14.016 1 96.75 259 GLY B CA 1
ATOM 4824 C C . GLY B 1 259 ? -9.828 -36.906 -14.719 1 96.75 259 GLY B C 1
ATOM 4825 O O . GLY B 1 259 ? -10.156 -38.094 -14.852 1 96.75 259 GLY B O 1
ATOM 4826 N N . LYS B 1 260 ? -10.555 -35.906 -15.117 1 97.44 260 LYS B N 1
ATOM 4827 C CA . LYS B 1 260 ? -11.82 -36.094 -15.828 1 97.44 260 LYS B CA 1
ATOM 4828 C C . LYS B 1 260 ? -11.867 -35.219 -17.094 1 97.44 260 LYS B C 1
ATOM 4830 O O . LYS B 1 260 ? -11.594 -34.031 -17.047 1 97.44 260 LYS B O 1
ATOM 4835 N N . LEU B 1 261 ? -12.172 -35.906 -18.156 1 97.94 261 LEU B N 1
ATOM 4836 C CA . LEU B 1 261 ? -12.445 -35.156 -19.375 1 97.94 261 LEU B CA 1
ATOM 4837 C C . LEU B 1 261 ? -13.781 -34.406 -19.281 1 97.94 261 LEU B C 1
ATOM 4839 O O . LEU B 1 261 ? -14.828 -35.062 -19.172 1 97.94 261 LEU B O 1
ATOM 4843 N N . LEU B 1 262 ? -13.789 -33.125 -19.344 1 97.44 262 LEU B N 1
ATOM 4844 C CA . LEU B 1 262 ? -15.016 -32.344 -19.25 1 97.44 262 LEU B CA 1
ATOM 4845 C C . LEU B 1 262 ? -15.633 -32.125 -20.625 1 97.44 262 LEU B C 1
ATOM 4847 O O . LEU B 1 262 ? -16.859 -32.188 -20.781 1 97.44 262 LEU B O 1
ATOM 4851 N N . PHE B 1 263 ? -14.797 -31.828 -21.562 1 97.94 263 PHE B N 1
ATOM 4852 C CA . PHE B 1 263 ? -15.258 -31.469 -22.906 1 97.94 263 PHE B CA 1
ATOM 4853 C C . PHE B 1 263 ? -14.148 -31.641 -23.922 1 97.94 263 PHE B C 1
ATOM 4855 O O . PHE B 1 263 ? -12.992 -31.312 -23.656 1 97.94 263 PHE B O 1
ATOM 4862 N N . GLY B 1 264 ? -14.5 -32.125 -25.078 1 95.38 264 GLY B N 1
ATOM 4863 C CA . GLY B 1 264 ? -13.555 -32.188 -26.188 1 95.38 264 GLY B CA 1
ATOM 4864 C C . GLY B 1 264 ? -13.062 -33.594 -26.469 1 95.38 264 GLY B C 1
ATOM 4865 O O . GLY B 1 264 ? -13.539 -34.562 -25.859 1 95.38 264 GLY B O 1
ATOM 4866 N N . PRO B 1 265 ? -12.211 -33.656 -27.312 1 97.06 265 PRO B N 1
ATOM 4867 C CA . PRO B 1 265 ? -11.539 -32.594 -28.062 1 97.06 265 PRO B CA 1
ATOM 4868 C C . PRO B 1 265 ? -12.5 -31.797 -28.953 1 97.06 265 PRO B C 1
ATOM 4870 O O . PRO B 1 265 ? -13.406 -32.375 -29.562 1 97.06 265 PRO B O 1
ATOM 4873 N N . ALA B 1 266 ? -12.352 -30.484 -28.891 1 97.69 266 ALA B N 1
ATOM 4874 C CA . ALA B 1 266 ? -13.18 -29.547 -29.656 1 97.69 266 ALA B CA 1
ATOM 4875 C C . ALA B 1 266 ? -12.359 -28.344 -30.109 1 97.69 266 ALA B C 1
ATOM 4877 O O . ALA B 1 266 ? -11.227 -28.141 -29.656 1 97.69 266 ALA B O 1
ATOM 4878 N N . THR B 1 267 ? -12.93 -27.625 -31.094 1 96.12 267 THR B N 1
ATOM 4879 C CA . THR B 1 267 ? -12.227 -26.484 -31.656 1 96.12 267 THR B CA 1
ATOM 4880 C C . THR B 1 267 ? -12.188 -25.328 -30.656 1 96.12 267 THR B C 1
ATOM 4882 O O . THR B 1 267 ? -13.211 -24.969 -30.078 1 96.12 267 THR B O 1
ATOM 4885 N N . LEU B 1 268 ? -11.008 -24.828 -30.391 1 95.56 268 LEU B N 1
ATOM 4886 C CA . LEU B 1 268 ? -10.898 -23.578 -29.656 1 95.56 268 LEU B CA 1
ATOM 4887 C C . LEU B 1 268 ? -11.477 -22.422 -30.469 1 95.56 268 LEU B C 1
ATOM 4889 O O . LEU B 1 268 ? -10.914 -22.016 -31.484 1 95.56 268 LEU B O 1
ATOM 4893 N N . ALA B 1 269 ? -12.492 -21.859 -29.969 1 93.5 269 ALA B N 1
ATOM 4894 C CA . ALA B 1 269 ? -13.266 -20.938 -30.797 1 93.5 269 ALA B CA 1
ATOM 4895 C C . ALA B 1 269 ? -12.883 -19.484 -30.484 1 93.5 269 ALA B C 1
ATOM 4897 O O . ALA B 1 269 ? -12.766 -18.656 -31.406 1 93.5 269 ALA B O 1
ATOM 4898 N N . SER B 1 270 ? -12.758 -19.172 -29.219 1 93.31 270 SER B N 1
ATOM 4899 C CA . SER B 1 270 ? -12.484 -17.781 -28.859 1 93.31 270 SER B CA 1
ATOM 4900 C C . SER B 1 270 ? -11.922 -17.672 -27.453 1 93.31 270 SER B C 1
ATOM 4902 O O . SER B 1 270 ? -12.07 -18.594 -26.641 1 93.31 270 SER B O 1
ATOM 4904 N N . SER B 1 271 ? -11.203 -16.609 -27.219 1 93.88 271 SER B N 1
ATOM 4905 C CA . SER B 1 271 ? -10.727 -16.172 -25.922 1 93.88 271 SER B CA 1
ATOM 4906 C C . SER B 1 271 ? -10.945 -14.672 -25.719 1 93.88 271 SER B C 1
ATOM 4908 O O . SER B 1 271 ? -10.594 -13.875 -26.594 1 93.88 271 SER B O 1
ATOM 4910 N N . GLU B 1 272 ? -11.57 -14.32 -24.625 1 91.44 272 GLU B N 1
ATOM 4911 C CA . GLU B 1 272 ? -11.812 -12.93 -24.266 1 91.44 272 GLU B CA 1
ATOM 4912 C C . GLU B 1 272 ? -11.219 -12.594 -22.906 1 91.44 272 GLU B C 1
ATOM 4914 O O . GLU B 1 272 ? -11.25 -13.414 -21.984 1 91.44 272 GLU B O 1
ATOM 4919 N N . VAL B 1 273 ? -10.625 -11.352 -22.812 1 89.5 273 VAL B N 1
ATOM 4920 C CA . VAL B 1 273 ? -10.039 -10.953 -21.531 1 89.5 273 VAL B CA 1
ATOM 4921 C C . VAL B 1 273 ? -10.281 -9.461 -21.297 1 89.5 273 VAL B C 1
ATOM 4923 O O . VAL B 1 273 ? -10.266 -8.664 -22.234 1 89.5 273 VAL B O 1
ATOM 4926 N N . SER B 1 274 ? -10.672 -9.156 -20.172 1 85.31 274 SER B N 1
ATOM 4927 C CA . SER B 1 274 ? -10.711 -7.789 -19.672 1 85.31 274 SER B CA 1
ATOM 4928 C C . SER B 1 274 ? -9.906 -7.66 -18.375 1 85.31 274 SER B C 1
ATOM 4930 O O . SER B 1 274 ? -9.977 -8.523 -17.5 1 85.31 274 SER B O 1
ATOM 4932 N N . THR B 1 275 ? -9.094 -6.574 -18.328 1 77 275 THR B N 1
ATOM 4933 C CA . THR B 1 275 ? -8.266 -6.367 -17.141 1 77 275 THR B CA 1
ATOM 4934 C C . THR B 1 275 ? -8.883 -5.316 -16.234 1 77 275 THR B C 1
ATOM 4936 O O . THR B 1 275 ? -9.297 -4.25 -16.688 1 77 275 THR B O 1
ATOM 4939 N N . ALA B 1 276 ? -9.094 -5.637 -14.961 1 70.31 276 ALA B N 1
ATOM 4940 C CA . ALA B 1 276 ? -9.625 -4.727 -13.945 1 70.31 276 ALA B CA 1
ATOM 4941 C C . ALA B 1 276 ? -9 -5.008 -12.578 1 70.31 276 ALA B C 1
ATOM 4943 O O . ALA B 1 276 ? -8.953 -6.156 -12.141 1 70.31 276 ALA B O 1
ATOM 4944 N N . GLY B 1 277 ? -8.531 -3.934 -11.805 1 65.25 277 GLY B N 1
ATOM 4945 C CA . GLY B 1 277 ? -8.023 -4.07 -10.453 1 65.25 277 GLY B CA 1
ATOM 4946 C C . GLY B 1 277 ? -6.809 -4.973 -10.359 1 65.25 277 GLY B C 1
ATOM 4947 O O . GLY B 1 277 ? -6.617 -5.668 -9.352 1 65.25 277 GLY B O 1
ATOM 4948 N N . GLY B 1 278 ? -6.094 -5.227 -11.438 1 68.31 278 GLY B N 1
ATOM 4949 C CA . GLY B 1 278 ? -4.918 -6.09 -11.438 1 68.31 278 GLY B CA 1
ATOM 4950 C C . GLY B 1 278 ? -5.246 -7.539 -11.75 1 68.31 278 GLY B C 1
ATOM 4951 O O . GLY B 1 278 ? -4.383 -8.414 -11.625 1 68.31 278 GLY B O 1
ATOM 4952 N N . PHE B 1 279 ? -6.527 -7.75 -12.086 1 77.25 279 PHE B N 1
ATOM 4953 C CA . PHE B 1 279 ? -6.965 -9.102 -12.43 1 77.25 279 PHE B CA 1
ATOM 4954 C C . PHE B 1 279 ? -7.371 -9.18 -13.898 1 77.25 279 PHE B C 1
ATOM 4956 O O . PHE B 1 279 ? -7.965 -8.242 -14.438 1 77.25 279 PHE B O 1
ATOM 4963 N N . ASP B 1 280 ? -7.059 -10.297 -14.492 1 82.44 280 ASP B N 1
ATOM 4964 C CA . ASP B 1 280 ? -7.59 -10.633 -15.805 1 82.44 280 ASP B CA 1
ATOM 4965 C C . ASP B 1 280 ? -8.844 -11.492 -15.688 1 82.44 280 ASP B C 1
ATOM 4967 O O . ASP B 1 280 ? -8.797 -12.609 -15.164 1 82.44 280 ASP B O 1
ATOM 4971 N N . LEU B 1 281 ? -9.961 -10.953 -16.078 1 89.44 281 LEU B N 1
ATOM 4972 C CA . LEU B 1 281 ? -11.227 -11.672 -16.156 1 89.44 281 LEU B CA 1
ATOM 4973 C C . LEU B 1 281 ? -11.555 -12.039 -17.594 1 89.44 281 LEU B C 1
ATOM 4975 O O . LEU B 1 281 ? -11.461 -11.195 -18.5 1 89.44 281 LEU B O 1
ATOM 4979 N N . GLY B 1 282 ? -11.844 -13.352 -17.766 1 92.38 282 GLY B N 1
ATOM 4980 C CA . GLY B 1 282 ? -12.102 -13.711 -19.156 1 92.38 282 GLY B CA 1
ATOM 4981 C C . GLY B 1 282 ? -12.805 -15.047 -19.312 1 92.38 282 GLY B C 1
ATOM 4982 O O . GLY B 1 282 ? -13.289 -15.609 -18.328 1 92.38 282 GLY B O 1
ATOM 4983 N N . LYS B 1 283 ? -12.984 -15.398 -20.578 1 95.19 283 LYS B N 1
ATOM 4984 C CA . LYS B 1 283 ? -13.602 -16.672 -20.938 1 95.19 283 LYS B CA 1
ATOM 4985 C C . LYS B 1 283 ? -12.891 -17.312 -22.141 1 95.19 283 LYS B C 1
ATOM 4987 O O . LYS B 1 283 ? -12.422 -16.609 -23.031 1 95.19 283 LYS B O 1
ATOM 4992 N N . VAL B 1 284 ? -12.797 -18.562 -22.125 1 96.19 284 VAL B N 1
ATOM 4993 C CA . VAL B 1 284 ? -12.352 -19.375 -23.25 1 96.19 284 VAL B CA 1
ATOM 4994 C C . VAL B 1 284 ? -13.484 -20.266 -23.734 1 96.19 284 VAL B C 1
ATOM 4996 O O . VAL B 1 284 ? -14.164 -20.922 -22.922 1 96.19 284 VAL B O 1
ATOM 4999 N N . VAL B 1 285 ? -13.703 -20.266 -25.031 1 96.25 285 VAL B N 1
ATOM 5000 C CA . VAL B 1 285 ? -14.828 -21.016 -25.578 1 96.25 285 VAL B CA 1
ATOM 5001 C C . VAL B 1 285 ? -14.328 -22.094 -26.531 1 96.25 285 VAL B C 1
ATOM 5003 O O . VAL B 1 285 ? -13.516 -21.828 -27.406 1 96.25 285 VAL B O 1
ATOM 5006 N N . LEU B 1 286 ? -14.734 -23.328 -26.344 1 97.38 286 LEU B N 1
ATOM 5007 C CA . LEU B 1 286 ? -14.539 -24.438 -27.25 1 97.38 286 LEU B CA 1
ATOM 5008 C C . LEU B 1 286 ? -15.859 -24.844 -27.906 1 97.38 286 LEU B C 1
ATOM 5010 O O . LEU B 1 286 ? -16.906 -24.859 -27.25 1 97.38 286 LEU B O 1
ATOM 5014 N N . GLU B 1 287 ? -15.789 -25.203 -29.141 1 96.88 287 GLU B N 1
ATOM 5015 C CA . GLU B 1 287 ? -17 -25.562 -29.859 1 96.88 287 GLU B CA 1
ATOM 5016 C C . GLU B 1 287 ? -16.875 -26.938 -30.5 1 96.88 287 GLU B C 1
ATOM 5018 O O . GLU B 1 287 ? -15.82 -27.281 -31.047 1 96.88 287 GLU B O 1
ATOM 5023 N N . ASP B 1 288 ? -17.781 -27.734 -30.344 1 96.5 288 ASP B N 1
ATOM 5024 C CA . ASP B 1 288 ? -18 -29 -31.016 1 96.5 288 ASP B CA 1
ATOM 5025 C C . ASP B 1 288 ? -19.375 -29.047 -31.672 1 96.5 288 ASP B C 1
ATOM 5027 O O . ASP B 1 288 ? -20.344 -29.531 -31.078 1 96.5 288 ASP B O 1
ATOM 5031 N N . GLY B 1 289 ? -19.438 -28.703 -32.969 1 94.44 289 GLY B N 1
ATOM 5032 C CA . GLY B 1 289 ? -20.734 -28.5 -33.594 1 94.44 289 GLY B CA 1
ATOM 5033 C C . GLY B 1 289 ? -21.547 -27.406 -32.938 1 94.44 289 GLY B C 1
ATOM 5034 O O . GLY B 1 289 ? -21.094 -26.266 -32.812 1 94.44 289 GLY B O 1
ATOM 5035 N N . GLU B 1 290 ? -22.703 -27.75 -32.438 1 94.5 290 GLU B N 1
ATOM 5036 C CA . GLU B 1 290 ? -23.594 -26.797 -31.781 1 94.5 290 GLU B CA 1
ATOM 5037 C C . GLU B 1 290 ? -23.328 -26.703 -30.297 1 94.5 290 GLU B C 1
ATOM 5039 O O . GLU B 1 290 ? -23.781 -25.781 -29.625 1 94.5 290 GLU B O 1
ATOM 5044 N N . ARG B 1 291 ? -22.578 -27.625 -29.859 1 96.19 291 ARG B N 1
ATOM 5045 C CA . ARG B 1 291 ? -22.281 -27.656 -28.422 1 96.19 291 ARG B CA 1
ATOM 5046 C C . ARG B 1 291 ? -21.078 -26.781 -28.094 1 96.19 291 ARG B C 1
ATOM 5048 O O . ARG B 1 291 ? -20.109 -26.734 -28.859 1 96.19 291 ARG B O 1
ATOM 5055 N N . ARG B 1 292 ? -21.125 -26.047 -26.953 1 97.19 292 ARG B N 1
ATOM 5056 C CA . ARG B 1 292 ? -20.062 -25.141 -26.547 1 97.19 292 ARG B CA 1
ATOM 5057 C C . ARG B 1 292 ? -19.688 -25.359 -25.094 1 97.19 292 ARG B C 1
ATOM 5059 O O . ARG B 1 292 ? -20.562 -25.562 -24.234 1 97.19 292 ARG B O 1
ATOM 5066 N N . CYS B 1 293 ? -18.438 -25.328 -24.875 1 98.06 293 CYS B N 1
ATOM 5067 C CA . CYS B 1 293 ? -17.906 -25.266 -23.516 1 98.06 293 CYS B CA 1
ATOM 5068 C C . CYS B 1 293 ? -17.297 -23.906 -23.234 1 98.06 293 CYS B C 1
ATOM 5070 O O . CYS B 1 293 ? -16.438 -23.438 -23.984 1 98.06 293 CYS B O 1
ATOM 5072 N N . THR B 1 294 ? -17.766 -23.25 -22.234 1 98.06 294 THR B N 1
ATOM 5073 C CA . THR B 1 294 ? -17.219 -21.953 -21.828 1 98.06 294 THR B CA 1
ATOM 5074 C C . THR B 1 294 ? -16.5 -22.078 -20.484 1 98.06 294 THR B C 1
ATOM 5076 O O . THR B 1 294 ? -17.109 -22.484 -19.484 1 98.06 294 THR B O 1
ATOM 5079 N N . VAL B 1 295 ? -15.227 -21.734 -20.484 1 98.19 295 VAL B N 1
ATOM 5080 C CA . VAL B 1 295 ? -14.43 -21.688 -19.266 1 98.19 295 VAL B CA 1
ATOM 5081 C C . VAL B 1 295 ? -14.273 -20.234 -18.812 1 98.19 295 VAL B C 1
ATOM 5083 O O . VAL B 1 295 ? -13.734 -19.406 -19.547 1 98.19 295 VAL B O 1
ATOM 5086 N N . LEU B 1 296 ? -14.742 -19.969 -17.625 1 97.19 296 LEU B N 1
ATOM 5087 C CA . LEU B 1 296 ? -14.602 -18.641 -17.031 1 97.19 296 LEU B CA 1
ATOM 5088 C C . LEU B 1 296 ? -13.391 -18.594 -16.109 1 97.19 296 LEU B C 1
ATOM 5090 O O . LEU B 1 296 ? -13.141 -19.547 -15.359 1 97.19 296 LEU B O 1
ATOM 5094 N N . TYR B 1 297 ? -12.664 -17.469 -16.203 1 95.38 297 TYR B N 1
ATOM 5095 C CA . TYR B 1 297 ? -11.461 -17.422 -15.375 1 95.38 297 TYR B CA 1
ATOM 5096 C C . TYR B 1 297 ? -11.234 -16.016 -14.828 1 95.38 297 TYR B C 1
ATOM 5098 O O . TYR B 1 297 ? -11.742 -15.039 -15.391 1 95.38 297 TYR B O 1
ATOM 5106 N N . GLN B 1 298 ? -10.688 -15.93 -13.664 1 93.19 298 GLN B N 1
ATOM 5107 C CA . GLN B 1 298 ? -9.984 -14.781 -13.109 1 93.19 298 GLN B CA 1
ATOM 5108 C C . GLN B 1 298 ? -8.5 -15.094 -12.898 1 93.19 298 GLN B C 1
ATOM 5110 O O . GLN B 1 298 ? -8.117 -15.664 -11.875 1 93.19 298 GLN B O 1
ATOM 5115 N N . ASN B 1 299 ? -7.723 -14.703 -13.781 1 89.19 299 ASN B N 1
ATOM 5116 C CA . ASN B 1 299 ? -6.359 -15.195 -13.938 1 89.19 299 ASN B CA 1
ATOM 5117 C C . ASN B 1 299 ? -6.332 -16.719 -14.125 1 89.19 299 ASN B C 1
ATOM 5119 O O . ASN B 1 299 ? -5.734 -17.219 -15.078 1 89.19 299 ASN B O 1
ATOM 5123 N N . GLU B 1 300 ? -7.016 -17.422 -13.242 1 95.88 300 GLU B N 1
ATOM 5124 C CA . GLU B 1 300 ? -7.078 -18.875 -13.297 1 95.88 300 GLU B CA 1
ATOM 5125 C C . GLU B 1 300 ? -8.477 -19.344 -13.695 1 95.88 300 GLU B C 1
ATOM 5127 O O . GLU B 1 300 ? -9.469 -18.672 -13.422 1 95.88 300 GLU B O 1
ATOM 5132 N N . SER B 1 301 ? -8.555 -20.547 -14.297 1 97.69 301 SER B N 1
ATOM 5133 C CA . SER B 1 301 ? -9.828 -21.172 -14.625 1 97.69 301 SER B CA 1
ATOM 5134 C C . SER B 1 301 ? -10.594 -21.562 -13.359 1 97.69 301 SER B C 1
ATOM 5136 O O . SER B 1 301 ? -10.047 -22.25 -12.492 1 97.69 301 SER B O 1
ATOM 5138 N N . LEU B 1 302 ? -11.898 -21.156 -13.336 1 97.94 302 LEU B N 1
ATOM 5139 C CA . LEU B 1 302 ? -12.617 -21.344 -12.078 1 97.94 302 LEU B CA 1
ATOM 5140 C C . LEU B 1 302 ? -13.922 -22.094 -12.32 1 97.94 302 LEU B C 1
ATOM 5142 O O . LEU B 1 302 ? -14.453 -22.734 -11.398 1 97.94 302 LEU B O 1
ATOM 5146 N N . LEU B 1 303 ? -14.406 -21.938 -13.516 1 97.62 303 LEU B N 1
ATOM 5147 C CA . LEU B 1 303 ? -15.734 -22.469 -13.812 1 97.62 303 LEU B CA 1
ATOM 5148 C C . LEU B 1 303 ? -15.828 -22.922 -15.266 1 97.62 303 LEU B C 1
ATOM 5150 O O . LEU B 1 303 ? -15.375 -22.219 -16.172 1 97.62 303 LEU B O 1
ATOM 5154 N N . ALA B 1 304 ? -16.391 -24.141 -15.508 1 98.19 304 ALA B N 1
ATOM 5155 C CA . ALA B 1 304 ? -16.625 -24.641 -16.859 1 98.19 304 ALA B CA 1
ATOM 5156 C C . ALA B 1 304 ? -18.094 -24.984 -17.062 1 98.19 304 ALA B C 1
ATOM 5158 O O . ALA B 1 304 ? -18.688 -25.688 -16.25 1 98.19 304 ALA B O 1
ATOM 5159 N N . TRP B 1 305 ? -18.625 -24.484 -18.188 1 96.94 305 TRP B N 1
ATOM 5160 C CA . TRP B 1 305 ? -20.016 -24.719 -18.531 1 96.94 305 TRP B CA 1
ATOM 5161 C C . TRP B 1 305 ? -20.125 -25.422 -19.875 1 96.94 305 TRP B C 1
ATOM 5163 O O . TRP B 1 305 ? -19.359 -25.141 -20.797 1 96.94 305 TRP B O 1
ATOM 5173 N N . ASP B 1 306 ? -21.062 -26.328 -19.906 1 97.19 306 ASP B N 1
ATOM 5174 C CA . ASP B 1 306 ? -21.5 -26.922 -21.156 1 97.19 306 ASP B CA 1
ATOM 5175 C C . ASP B 1 306 ? -22.859 -26.391 -21.578 1 97.19 306 ASP B C 1
ATOM 5177 O O . ASP B 1 306 ? -23.828 -26.438 -20.812 1 97.19 306 ASP B O 1
ATOM 5181 N N . SER B 1 307 ? -22.953 -25.906 -22.781 1 95.62 307 SER B N 1
ATOM 5182 C CA . SER B 1 307 ? -24.188 -25.312 -23.281 1 95.62 307 SER B CA 1
ATOM 5183 C C . SER B 1 307 ? -25.344 -26.312 -23.234 1 95.62 307 SER B C 1
ATOM 5185 O O . SER B 1 307 ? -26.516 -25.922 -23.281 1 95.62 307 SER B O 1
ATOM 5187 N N . ALA B 1 308 ? -25.062 -27.562 -23.125 1 95.88 308 ALA B N 1
ATOM 5188 C CA . ALA B 1 308 ? -26.078 -28.594 -23.188 1 95.88 308 ALA B CA 1
ATOM 5189 C C . ALA B 1 308 ? -26.547 -29 -21.781 1 95.88 308 ALA B C 1
ATOM 5191 O O . ALA B 1 308 ? -27.484 -29.781 -21.641 1 95.88 308 ALA B O 1
ATOM 5192 N N . LEU B 1 309 ? -25.953 -28.484 -20.797 1 93.88 309 LEU B N 1
ATOM 5193 C CA . LEU B 1 309 ? -26.25 -28.906 -19.438 1 93.88 309 LEU B CA 1
ATOM 5194 C C . LEU B 1 309 ? -26.734 -27.734 -18.594 1 93.88 309 LEU B C 1
ATOM 5196 O O . LEU B 1 309 ? -26.344 -26.594 -18.828 1 93.88 309 LEU B O 1
ATOM 5200 N N . SER B 1 310 ? -27.484 -28.016 -17.578 1 93.38 310 SER B N 1
ATOM 5201 C CA . SER B 1 310 ? -28.031 -26.984 -16.703 1 93.38 310 SER B CA 1
ATOM 5202 C C . SER B 1 310 ? -27.141 -26.734 -15.492 1 93.38 310 SER B C 1
ATOM 5204 O O . SER B 1 310 ? -27.391 -25.844 -14.688 1 93.38 310 SER B O 1
ATOM 5206 N N . HIS B 1 311 ? -26.141 -27.562 -15.32 1 92.06 311 HIS B N 1
ATOM 5207 C CA . HIS B 1 311 ? -25.188 -27.406 -14.227 1 92.06 311 HIS B CA 1
ATOM 5208 C C . HIS B 1 311 ? -23.75 -27.328 -14.75 1 92.06 311 HIS B C 1
ATOM 5210 O O . HIS B 1 311 ? -23.469 -27.766 -15.867 1 92.06 311 HIS B O 1
ATOM 5216 N N . PRO B 1 312 ? -22.891 -26.75 -13.953 1 95.69 312 PRO B N 1
ATOM 5217 C CA . PRO B 1 312 ? -21.5 -26.641 -14.422 1 95.69 312 PRO B CA 1
ATOM 5218 C C . PRO B 1 312 ? -20.828 -28 -14.578 1 95.69 312 PRO B C 1
ATOM 5220 O O . PRO B 1 312 ? -21.172 -28.953 -13.883 1 95.69 312 PRO B O 1
ATOM 5223 N N . LEU B 1 313 ? -19.906 -28.031 -15.484 1 96.75 313 LEU B N 1
ATOM 5224 C CA . LEU B 1 313 ? -19.078 -29.219 -15.656 1 96.75 313 LEU B CA 1
ATOM 5225 C C . LEU B 1 313 ? -18.109 -29.375 -14.484 1 96.75 313 LEU B C 1
ATOM 5227 O O . LEU B 1 313 ? -17.828 -30.5 -14.047 1 96.75 313 LEU B O 1
ATOM 5231 N N . ALA B 1 314 ? -17.531 -28.25 -14.016 1 97.31 314 ALA B N 1
ATOM 5232 C CA . ALA B 1 314 ? -16.578 -28.219 -12.906 1 97.31 314 ALA B CA 1
ATOM 5233 C C . ALA B 1 314 ? -16.484 -26.828 -12.305 1 97.31 314 ALA B C 1
ATOM 5235 O O . ALA B 1 314 ? -16.734 -25.828 -12.992 1 97.31 314 ALA B O 1
ATOM 5236 N N . THR B 1 315 ? -16.188 -26.766 -11.086 1 97.12 315 THR B N 1
ATOM 5237 C CA . THR B 1 315 ? -15.969 -25.516 -10.367 1 97.12 315 THR B CA 1
ATOM 5238 C C . THR B 1 315 ? -14.688 -25.594 -9.539 1 97.12 315 THR B C 1
ATOM 5240 O O . THR B 1 315 ? -14.32 -26.656 -9.047 1 97.12 315 THR B O 1
ATOM 5243 N N . ALA B 1 316 ? -14.023 -24.516 -9.445 1 97.88 316 ALA B N 1
ATOM 5244 C CA . ALA B 1 316 ? -12.961 -24.422 -8.445 1 97.88 316 ALA B CA 1
ATOM 5245 C C . ALA B 1 316 ? -13.469 -24.812 -7.062 1 97.88 316 ALA B C 1
ATOM 5247 O O . ALA B 1 316 ? -14.633 -24.562 -6.73 1 97.88 316 ALA B O 1
ATOM 5248 N N . PRO B 1 317 ? -12.664 -25.484 -6.207 1 98.25 317 PRO B N 1
ATOM 5249 C CA . PRO B 1 317 ? -11.203 -25.5 -6.289 1 98.25 317 PRO B CA 1
ATOM 5250 C C . PRO B 1 317 ? -10.664 -26.609 -7.191 1 98.25 317 PRO B C 1
ATOM 5252 O O . PRO B 1 317 ? -9.445 -26.734 -7.348 1 98.25 317 PRO B O 1
ATOM 5255 N N . ASP B 1 318 ? -11.461 -27.406 -7.844 1 98.5 318 ASP B N 1
ATOM 5256 C CA . ASP B 1 318 ? -10.914 -28.312 -8.852 1 98.5 318 ASP B CA 1
ATOM 5257 C C . ASP B 1 318 ? -10.141 -27.547 -9.922 1 98.5 318 ASP B C 1
ATOM 5259 O O . ASP B 1 318 ? -10.523 -26.438 -10.289 1 98.5 318 ASP B O 1
ATOM 5263 N N . ALA B 1 319 ? -9.07 -28.141 -10.352 1 98.56 319 ALA B N 1
ATOM 5264 C CA . ALA B 1 319 ? -8.312 -27.516 -11.43 1 98.56 319 ALA B CA 1
ATOM 5265 C C . ALA B 1 319 ? -8.961 -27.781 -12.789 1 98.56 319 ALA B C 1
ATOM 5267 O O . ALA B 1 319 ? -9.508 -28.859 -13.023 1 98.56 319 ALA B O 1
ATOM 5268 N N . ILE B 1 320 ? -8.992 -26.828 -13.633 1 98.56 320 ILE B N 1
ATOM 5269 C CA . ILE B 1 320 ? -9.492 -26.906 -15 1 98.56 320 ILE B CA 1
ATOM 5270 C C . ILE B 1 320 ? -8.391 -26.516 -15.984 1 98.56 320 ILE B C 1
ATOM 5272 O O . ILE B 1 320 ? -7.977 -25.359 -16.031 1 98.56 320 ILE B O 1
ATOM 5276 N N . SER B 1 321 ? -7.949 -27.484 -16.734 1 98.56 321 SER B N 1
ATOM 5277 C CA . SER B 1 321 ? -6.797 -27.266 -17.609 1 98.56 321 SER B CA 1
ATOM 5278 C C . SER B 1 321 ? -7.125 -27.609 -19.062 1 98.56 321 SER B C 1
ATOM 5280 O O . SER B 1 321 ? -8.078 -28.344 -19.328 1 98.56 321 SER B O 1
ATOM 5282 N N . TYR B 1 322 ? -6.371 -27.031 -19.953 1 98.19 322 TYR B N 1
ATOM 5283 C CA . TYR B 1 322 ? -6.508 -27.281 -21.375 1 98.19 322 TYR B CA 1
ATOM 5284 C C . TYR B 1 322 ? -5.434 -28.25 -21.875 1 98.19 322 TYR B C 1
ATOM 5286 O O . TYR B 1 322 ? -4.285 -28.188 -21.422 1 98.19 322 TYR B O 1
ATOM 5294 N N . PHE B 1 323 ? -5.762 -29.109 -22.703 1 98.38 323 PHE B N 1
ATOM 5295 C CA . PHE B 1 323 ? -4.824 -29.953 -23.422 1 98.38 323 PHE B CA 1
ATOM 5296 C C . PHE B 1 323 ? -5.055 -29.875 -24.922 1 98.38 323 PHE B C 1
ATOM 5298 O O . PHE B 1 323 ? -6.094 -30.312 -25.422 1 98.38 323 PHE B O 1
ATOM 5305 N N . VAL B 1 324 ? -4.133 -29.312 -25.594 1 97.06 324 VAL B N 1
ATOM 5306 C CA . VAL B 1 324 ? -4.25 -29.094 -27.031 1 97.06 324 VAL B CA 1
ATOM 5307 C C . VAL B 1 324 ? -3.633 -30.281 -27.797 1 97.06 324 VAL B C 1
ATOM 5309 O O . VAL B 1 324 ? -2.484 -30.656 -27.531 1 97.06 324 VAL B O 1
ATOM 5312 N N . GLU B 1 325 ? -4.367 -30.812 -28.641 1 94.06 325 GLU B N 1
ATOM 5313 C CA . GLU B 1 325 ? -3.906 -31.984 -29.375 1 94.06 325 GLU B CA 1
ATOM 5314 C C . GLU B 1 325 ? -3.172 -31.578 -30.656 1 94.06 325 GLU B C 1
ATOM 5316 O O . GLU B 1 325 ? -3.193 -30.406 -31.031 1 94.06 325 GLU B O 1
ATOM 5321 N N . GLY B 1 326 ? -2.443 -32.562 -31.234 1 87.44 326 GLY B N 1
ATOM 5322 C CA . GLY B 1 326 ? -1.72 -32.344 -32.469 1 87.44 326 GLY B CA 1
ATOM 5323 C C . GLY B 1 326 ? -0.236 -32.094 -32.25 1 87.44 326 GLY B C 1
ATOM 5324 O O . GLY B 1 326 ? 0.342 -32.562 -31.281 1 87.44 326 GLY B O 1
ATOM 5325 N N . GLU B 1 327 ? 0.354 -31.422 -33.219 1 88.44 327 GLU B N 1
ATOM 5326 C CA . GLU B 1 327 ? 1.785 -31.156 -33.156 1 88.44 327 GLU B CA 1
ATOM 5327 C C . GLU B 1 327 ? 2.061 -29.844 -32.406 1 88.44 327 GLU B C 1
ATOM 5329 O O . GLU B 1 327 ? 1.212 -28.953 -32.344 1 88.44 327 GLU B O 1
ATOM 5334 N N . GLY B 1 328 ? 3.213 -29.828 -31.75 1 90.75 328 GLY B N 1
ATOM 5335 C CA . GLY B 1 328 ? 3.602 -28.594 -31.078 1 90.75 328 GLY B CA 1
ATOM 5336 C C . GLY B 1 328 ? 3.285 -28.594 -29.594 1 90.75 328 GLY B C 1
ATOM 5337 O O . GLY B 1 328 ? 3.316 -29.641 -28.953 1 90.75 328 GLY B O 1
ATOM 5338 N N . GLN B 1 329 ? 3.08 -27.422 -29.047 1 94.5 329 GLN B N 1
ATOM 5339 C CA . GLN B 1 329 ? 2.807 -27.266 -27.625 1 94.5 329 GLN B CA 1
ATOM 5340 C C . GLN B 1 329 ? 1.408 -27.766 -27.281 1 94.5 329 GLN B C 1
ATOM 5342 O O . GLN B 1 329 ? 0.45 -27.516 -28.016 1 94.5 329 GLN B O 1
ATOM 5347 N N . HIS B 1 330 ? 1.269 -28.469 -26.125 1 97.31 330 HIS B N 1
ATOM 5348 C CA . HIS B 1 330 ? 0.01 -29.125 -25.797 1 97.31 330 HIS B CA 1
ATOM 5349 C C . HIS B 1 330 ? -0.697 -28.406 -24.656 1 97.31 330 HIS B C 1
ATOM 5351 O O . HIS B 1 330 ? -1.889 -28.609 -24.422 1 97.31 330 HIS B O 1
ATOM 5357 N N . VAL B 1 331 ? 0.058 -27.625 -23.922 1 97.94 331 VAL B N 1
ATOM 5358 C CA . VAL B 1 331 ? -0.486 -27.031 -22.703 1 97.94 331 VAL B CA 1
ATOM 5359 C C . VAL B 1 331 ? -0.383 -25.516 -22.781 1 97.94 331 VAL B C 1
ATOM 5361 O O . VAL B 1 331 ? 0.6 -24.984 -23.297 1 97.94 331 VAL B O 1
ATOM 5364 N N . PHE B 1 332 ? -1.417 -24.828 -22.281 1 96.5 332 PHE B N 1
ATOM 5365 C CA . PHE B 1 332 ? -1.514 -23.375 -22.344 1 96.5 332 PHE B CA 1
ATOM 5366 C C . PHE B 1 332 ? -2.211 -22.828 -21.109 1 96.5 332 PHE B C 1
ATOM 5368 O O . PHE B 1 332 ? -3.154 -23.438 -20.594 1 96.5 332 PHE B O 1
ATOM 5375 N N . SER B 1 333 ? -1.717 -21.719 -20.609 1 95.38 333 SER B N 1
ATOM 5376 C CA . SER B 1 333 ? -2.488 -20.953 -19.625 1 95.38 333 SER B CA 1
ATOM 5377 C C . SER B 1 333 ? -3.539 -20.078 -20.312 1 95.38 333 SER B C 1
ATOM 5379 O O . SER B 1 333 ? -3.529 -19.922 -21.531 1 95.38 333 SER B O 1
ATOM 5381 N N . ASN B 1 334 ? -4.465 -19.516 -19.516 1 94.44 334 ASN B N 1
ATOM 5382 C CA . ASN B 1 334 ? -5.461 -18.609 -20.062 1 94.44 334 ASN B CA 1
ATOM 5383 C C . ASN B 1 334 ? -4.805 -17.438 -20.781 1 94.44 334 ASN B C 1
ATOM 5385 O O . ASN B 1 334 ? -5.246 -17.047 -21.875 1 94.44 334 ASN B O 1
ATOM 5389 N N . GLY B 1 335 ? -3.764 -16.938 -20.188 1 90.25 335 GLY B N 1
ATOM 5390 C CA . GLY B 1 335 ? -3.059 -15.812 -20.797 1 90.25 335 GLY B CA 1
ATOM 5391 C C . GLY B 1 335 ? -2.361 -16.172 -22.094 1 90.25 335 GLY B C 1
ATOM 5392 O O . GLY B 1 335 ? -2.244 -15.328 -22.984 1 90.25 335 GLY B O 1
ATOM 5393 N N . ASP B 1 336 ? -1.962 -17.422 -22.219 1 91.88 336 ASP B N 1
ATOM 5394 C CA . ASP B 1 336 ? -1.309 -17.891 -23.438 1 91.88 336 ASP B CA 1
ATOM 5395 C C . ASP B 1 336 ? -2.305 -17.984 -24.594 1 91.88 336 ASP B C 1
ATOM 5397 O O . ASP B 1 336 ? -1.93 -17.828 -25.75 1 91.88 336 ASP B O 1
ATOM 5401 N N . LEU B 1 337 ? -3.51 -18.234 -24.25 1 93.19 337 LEU B N 1
ATOM 5402 C CA . LEU B 1 337 ? -4.527 -18.484 -25.266 1 93.19 337 LEU B CA 1
ATOM 5403 C C . LEU B 1 337 ? -5.031 -17.188 -25.875 1 93.19 337 LEU B C 1
ATOM 5405 O O . LEU B 1 337 ? -5.551 -17.172 -26.984 1 93.19 337 LEU B O 1
ATOM 5409 N N . SER B 1 338 ? -4.887 -16.125 -25.062 1 85.12 338 SER B N 1
ATOM 5410 C CA . SER B 1 338 ? -5.398 -14.828 -25.5 1 85.12 338 SER B CA 1
ATOM 5411 C C . SER B 1 338 ? -4.402 -14.125 -26.422 1 85.12 338 SER B C 1
ATOM 5413 O O . SER B 1 338 ? -3.225 -13.992 -26.078 1 85.12 338 SER B O 1
ATOM 5415 N N . GLY B 1 339 ? -4.863 -13.797 -27.625 1 74.69 339 GLY B N 1
ATOM 5416 C CA . GLY B 1 339 ? -4.055 -13.023 -28.547 1 74.69 339 GLY B CA 1
ATOM 5417 C C . GLY B 1 339 ? -4.273 -11.531 -28.422 1 74.69 339 GLY B C 1
ATOM 5418 O O . GLY B 1 339 ? -5.016 -11.07 -27.547 1 74.69 339 GLY B O 1
ATOM 5419 N N . ASN B 1 340 ? -3.518 -10.656 -29.125 1 63.88 340 ASN B N 1
ATOM 5420 C CA . ASN B 1 340 ? -3.572 -9.203 -29.094 1 63.88 340 ASN B CA 1
ATOM 5421 C C . ASN B 1 340 ? -4.945 -8.688 -29.516 1 63.88 340 ASN B C 1
ATOM 5423 O O . ASN B 1 340 ? -5.355 -7.598 -29.109 1 63.88 340 ASN B O 1
ATOM 5427 N N . ASP B 1 341 ? -5.59 -9.289 -30.406 1 60.16 341 ASP B N 1
ATOM 5428 C CA . ASP B 1 341 ? -6.82 -8.75 -30.984 1 60.16 341 ASP B CA 1
ATOM 5429 C C . ASP B 1 341 ? -8.047 -9.414 -30.375 1 60.16 341 ASP B C 1
ATOM 5431 O O . ASP B 1 341 ? -9.008 -9.734 -31.078 1 60.16 341 ASP B O 1
ATOM 5435 N N . HIS B 1 342 ? -8.07 -9.422 -29.062 1 63.34 342 HIS B N 1
ATOM 5436 C CA . HIS B 1 342 ? -9.203 -10.008 -28.359 1 63.34 342 HIS B CA 1
ATOM 5437 C C . HIS B 1 342 ? -9.602 -11.344 -28.953 1 63.34 342 HIS B C 1
ATOM 5439 O O . HIS B 1 342 ? -10.781 -11.711 -28.969 1 63.34 342 HIS B O 1
ATOM 5445 N N . GLY B 1 343 ? -8.641 -11.922 -29.562 1 80.56 343 GLY B N 1
ATOM 5446 C CA . GLY B 1 343 ? -8.891 -13.234 -30.141 1 80.56 343 GLY B CA 1
ATOM 5447 C C . GLY B 1 343 ? -7.891 -14.281 -29.688 1 80.56 343 GLY B C 1
ATOM 5448 O O . GLY B 1 343 ? -7.223 -14.109 -28.656 1 80.56 343 GLY B O 1
ATOM 5449 N N . LEU B 1 344 ? -7.938 -15.477 -30.281 1 90.69 344 LEU B N 1
ATOM 5450 C CA . LEU B 1 344 ? -7.074 -16.609 -29.938 1 90.69 344 LEU B CA 1
ATOM 5451 C C . LEU B 1 344 ? -5.648 -16.359 -30.406 1 90.69 344 LEU B C 1
ATOM 5453 O O . LEU B 1 344 ? -5.434 -15.758 -31.469 1 90.69 344 LEU B O 1
ATOM 5457 N N . ASP B 1 345 ? -4.711 -16.734 -29.594 1 90.94 345 ASP B N 1
ATOM 5458 C CA . ASP B 1 345 ? -3.328 -16.797 -30.062 1 90.94 345 ASP B CA 1
ATOM 5459 C C . ASP B 1 345 ? -3.223 -17.578 -31.359 1 90.94 345 ASP B C 1
ATOM 5461 O O . ASP B 1 345 ? -3.869 -18.625 -31.516 1 90.94 345 ASP B O 1
ATOM 5465 N N . PRO B 1 346 ? -2.428 -17.078 -32.281 1 88.88 346 PRO B N 1
ATOM 5466 C CA . PRO B 1 346 ? -2.311 -17.75 -33.594 1 88.88 346 PRO B CA 1
ATOM 5467 C C . PRO B 1 346 ? -1.864 -19.203 -33.469 1 88.88 346 PRO B C 1
ATOM 5469 O O . PRO B 1 346 ? -2.236 -20.047 -34.281 1 88.88 346 PRO B O 1
ATOM 5472 N N . SER B 1 347 ? -1.178 -19.531 -32.469 1 89.12 347 SER B N 1
ATOM 5473 C CA . SER B 1 347 ? -0.593 -20.859 -32.312 1 89.12 347 SER B CA 1
ATOM 5474 C C . SER B 1 347 ? -1.659 -21.906 -31.984 1 89.12 347 SER B C 1
ATOM 5476 O O . SER B 1 347 ? -1.418 -23.109 -32.094 1 89.12 347 SER B O 1
ATOM 5478 N N . VAL B 1 348 ? -2.822 -21.438 -31.641 1 92.81 348 VAL B N 1
ATOM 5479 C CA . VAL B 1 348 ? -3.834 -22.406 -31.219 1 92.81 348 VAL B CA 1
ATOM 5480 C C . VAL B 1 348 ? -5.031 -22.344 -32.156 1 92.81 348 VAL B C 1
ATOM 5482 O O . VAL B 1 348 ? -5.961 -23.156 -32.062 1 92.81 348 VAL B O 1
ATOM 5485 N N . ARG B 1 349 ? -5.043 -21.422 -33.062 1 89.25 349 ARG B N 1
ATOM 5486 C CA . ARG B 1 349 ? -6.172 -21.281 -34 1 89.25 349 ARG B CA 1
ATOM 5487 C C . ARG B 1 349 ? -6.387 -22.547 -34.781 1 89.25 349 ARG B C 1
ATOM 5489 O O . ARG B 1 349 ? -5.453 -23.078 -35.406 1 89.25 349 ARG B O 1
ATOM 5496 N N . GLY B 1 350 ? -7.637 -22.969 -34.75 1 87.44 350 GLY B N 1
ATOM 5497 C CA . GLY B 1 350 ? -8.016 -24.125 -35.562 1 87.44 350 GLY B CA 1
ATOM 5498 C C . GLY B 1 350 ? -7.641 -25.438 -34.906 1 87.44 350 GLY B C 1
ATOM 5499 O O . GLY B 1 350 ? -8.016 -26.5 -35.406 1 87.44 350 GLY B O 1
ATOM 5500 N N . ARG B 1 351 ? -6.945 -25.406 -33.812 1 92.38 351 ARG B N 1
ATOM 5501 C CA . ARG B 1 351 ? -6.543 -26.656 -33.156 1 92.38 351 ARG B CA 1
ATOM 5502 C C . ARG B 1 351 ? -7.652 -27.172 -32.25 1 92.38 351 ARG B C 1
ATOM 5504 O O . ARG B 1 351 ? -8.539 -26.406 -31.844 1 92.38 351 ARG B O 1
ATOM 5511 N N . LYS B 1 352 ? -7.578 -28.469 -32.094 1 96.12 352 LYS B N 1
ATOM 5512 C CA . LYS B 1 352 ? -8.523 -29.109 -31.172 1 96.12 352 LYS B CA 1
ATOM 5513 C C . LYS B 1 352 ? -7.949 -29.188 -29.766 1 96.12 352 LYS B C 1
ATOM 5515 O O . LYS B 1 352 ? -6.758 -29.438 -29.578 1 96.12 352 LYS B O 1
ATOM 5520 N N . ALA B 1 353 ? -8.789 -28.891 -28.812 1 97.75 353 ALA B N 1
ATOM 5521 C CA . ALA B 1 353 ? -8.359 -28.938 -27.422 1 97.75 353 ALA B CA 1
ATOM 5522 C C . ALA B 1 353 ? -9.391 -29.641 -26.547 1 97.75 353 ALA B C 1
ATOM 5524 O O . ALA B 1 353 ? -10.57 -29.703 -26.891 1 97.75 353 ALA B O 1
ATOM 5525 N N . ALA B 1 354 ? -8.922 -30.203 -25.516 1 98.5 354 ALA B N 1
ATOM 5526 C CA . ALA B 1 354 ? -9.766 -30.797 -24.484 1 98.5 354 ALA B CA 1
ATOM 5527 C C . ALA B 1 354 ? -9.695 -29.969 -23.203 1 98.5 354 ALA B C 1
ATOM 5529 O O . ALA B 1 354 ? -8.664 -29.391 -22.875 1 98.5 354 ALA B O 1
ATOM 5530 N N . VAL B 1 355 ? -10.812 -29.891 -22.5 1 98.69 355 VAL B N 1
ATOM 5531 C CA . VAL B 1 355 ? -10.867 -29.344 -21.156 1 98.69 355 VAL B CA 1
ATOM 5532 C C . VAL B 1 355 ? -10.867 -30.484 -20.141 1 98.69 355 VAL B C 1
ATOM 5534 O O . VAL B 1 355 ? -11.734 -31.359 -20.172 1 98.69 355 VAL B O 1
ATOM 5537 N N . ILE B 1 356 ? -9.867 -30.484 -19.266 1 98.62 356 ILE B N 1
ATOM 5538 C CA . ILE B 1 356 ? -9.68 -31.578 -18.312 1 98.62 356 ILE B CA 1
ATOM 5539 C C . ILE B 1 356 ? -9.734 -31.031 -16.875 1 98.62 356 ILE B C 1
ATOM 5541 O O . ILE B 1 356 ? -9.109 -30 -16.578 1 98.62 356 ILE B O 1
ATOM 5545 N N . ALA B 1 357 ? -10.469 -31.656 -16.047 1 98.38 357 ALA B N 1
ATOM 5546 C CA . ALA B 1 357 ? -10.531 -31.266 -14.641 1 98.38 357 ALA B CA 1
ATOM 5547 C C . ALA B 1 357 ? -9.695 -32.219 -13.781 1 98.38 357 ALA B C 1
ATOM 5549 O O . ALA B 1 357 ? -9.617 -33.406 -14.055 1 98.38 357 ALA B O 1
ATOM 5550 N N . LEU B 1 358 ? -9.023 -31.672 -12.836 1 98.25 358 LEU B N 1
ATOM 5551 C CA . LEU B 1 358 ? -8.328 -32.438 -11.797 1 98.25 358 LEU B CA 1
ATOM 5552 C C . LEU B 1 358 ? -8.953 -32.156 -10.43 1 98.25 358 LEU B C 1
ATOM 5554 O O . LEU B 1 358 ? -9.25 -31.031 -10.078 1 98.25 358 LEU B O 1
ATOM 5558 N N . PRO B 1 359 ? -9.188 -33.25 -9.664 1 97.31 359 PRO B N 1
ATOM 5559 C CA . PRO B 1 359 ? -9.727 -33.031 -8.312 1 97.31 359 PRO B CA 1
ATOM 5560 C C . PRO B 1 359 ? -8.82 -32.156 -7.453 1 97.31 359 PRO B C 1
ATOM 5562 O O . PRO B 1 359 ? -7.59 -32.281 -7.512 1 97.31 359 PRO B O 1
ATOM 5565 N N . ALA B 1 360 ? -9.445 -31.297 -6.715 1 97.5 360 ALA B N 1
ATOM 5566 C CA . ALA B 1 360 ? -8.688 -30.438 -5.812 1 97.5 360 ALA B CA 1
ATOM 5567 C C . ALA B 1 360 ? -8 -31.234 -4.719 1 97.5 360 ALA B C 1
ATOM 5569 O O . ALA B 1 360 ? -8.539 -32.25 -4.246 1 97.5 360 ALA B O 1
ATOM 5570 N N . ALA B 1 361 ? -6.777 -30.781 -4.336 1 96.38 361 ALA B N 1
ATOM 5571 C CA . ALA B 1 361 ? -6.176 -31.344 -3.127 1 96.38 361 ALA B CA 1
ATOM 5572 C C . ALA B 1 361 ? -7.094 -31.156 -1.923 1 96.38 361 ALA B C 1
ATOM 5574 O O . ALA B 1 361 ? -7.809 -30.156 -1.827 1 96.38 361 ALA B O 1
ATOM 5575 N N . ALA B 1 362 ? -7.004 -32.031 -0.969 1 94.94 362 ALA B N 1
ATOM 5576 C CA . ALA B 1 362 ? -7.941 -32.125 0.147 1 94.94 362 ALA B CA 1
ATOM 5577 C C . ALA B 1 362 ? -8.008 -30.812 0.93 1 94.94 362 ALA B C 1
ATOM 5579 O O . ALA B 1 362 ? -9.094 -30.359 1.297 1 94.94 362 ALA B O 1
ATOM 5580 N N . PRO B 1 363 ? -6.867 -30.172 1.164 1 96.38 363 PRO B N 1
ATOM 5581 C CA . PRO B 1 363 ? -6.926 -28.969 1.98 1 96.38 363 PRO B CA 1
ATOM 5582 C C . PRO B 1 363 ? -7.703 -27.828 1.309 1 96.38 363 PRO B C 1
ATOM 5584 O O . PRO B 1 363 ? -8.148 -26.906 1.981 1 96.38 363 PRO B O 1
ATOM 5587 N N . LEU B 1 364 ? -7.895 -27.844 0.045 1 97.88 364 LEU B N 1
ATOM 5588 C CA . LEU B 1 364 ? -8.562 -26.766 -0.679 1 97.88 364 LEU B CA 1
ATOM 5589 C C . LEU B 1 364 ? -10.078 -26.891 -0.564 1 97.88 364 LEU B C 1
ATOM 5591 O O . LEU B 1 364 ? -10.812 -25.969 -0.913 1 97.88 364 LEU B O 1
ATOM 5595 N N . SER B 1 365 ? -10.57 -28 -0.102 1 95.75 365 SER B N 1
ATOM 5596 C CA . SER B 1 365 ? -12 -28.281 -0.14 1 95.75 365 SER B CA 1
ATOM 5597 C C . SER B 1 365 ? -12.656 -28.016 1.209 1 95.75 365 SER B C 1
ATOM 5599 O O . SER B 1 365 ? -13.758 -28.484 1.48 1 95.75 365 SER B O 1
ATOM 5601 N N . GLU B 1 366 ? -11.961 -27.281 2.047 1 93.69 366 GLU B N 1
ATOM 5602 C CA . GLU B 1 366 ? -12.539 -26.984 3.354 1 93.69 366 GLU B CA 1
ATOM 5603 C C . GLU B 1 366 ? -12.047 -25.641 3.879 1 93.69 366 GLU B C 1
ATOM 5605 O O . GLU B 1 366 ? -11.094 -25.078 3.348 1 93.69 366 GLU B O 1
ATOM 5610 N N . GLY B 1 367 ? -12.852 -25.125 4.816 1 93.75 367 GLY B N 1
ATOM 5611 C CA . GLY B 1 367 ? -12.398 -24.016 5.625 1 93.75 367 GLY B CA 1
ATOM 5612 C C . GLY B 1 367 ? -12.234 -22.734 4.828 1 93.75 367 GLY B C 1
ATOM 5613 O O . GLY B 1 367 ? -13.078 -22.406 3.984 1 93.75 367 GLY B O 1
ATOM 5614 N N . LEU B 1 368 ? -11.148 -21.984 5.18 1 91.38 368 LEU B N 1
ATOM 5615 C CA . LEU B 1 368 ? -10.859 -20.656 4.641 1 91.38 368 LEU B CA 1
ATOM 5616 C C . LEU B 1 368 ? -10.656 -20.719 3.129 1 91.38 368 LEU B C 1
ATOM 5618 O O . LEU B 1 368 ? -11.133 -19.844 2.398 1 91.38 368 LEU B O 1
ATOM 5622 N N . ILE B 1 369 ? -10.062 -21.719 2.699 1 97.5 369 ILE B N 1
ATOM 5623 C CA . ILE B 1 369 ? -9.711 -21.812 1.287 1 97.5 369 ILE B CA 1
ATOM 5624 C C . ILE B 1 369 ? -10.969 -22.016 0.45 1 97.5 369 ILE B C 1
ATOM 5626 O O . ILE B 1 369 ? -11.203 -21.297 -0.523 1 97.5 369 ILE B O 1
ATOM 5630 N N . LEU B 1 370 ? -11.781 -22.938 0.886 1 97.38 370 LEU B N 1
ATOM 5631 C CA . LEU B 1 370 ? -13.016 -23.219 0.159 1 97.38 370 LEU B CA 1
ATOM 5632 C C . LEU B 1 370 ? -13.93 -22 0.14 1 97.38 370 LEU B C 1
ATOM 5634 O O . LEU B 1 370 ? -14.523 -21.688 -0.891 1 97.38 370 LEU B O 1
ATOM 5638 N N . GLN B 1 371 ? -14.016 -21.359 1.256 1 95.31 371 GLN B N 1
ATOM 5639 C CA . GLN B 1 371 ? -14.844 -20.156 1.342 1 95.31 371 GLN B CA 1
ATOM 5640 C C . GLN B 1 371 ? -14.336 -19.078 0.396 1 95.31 371 GLN B C 1
ATOM 5642 O O . GLN B 1 371 ? -15.133 -18.375 -0.239 1 95.31 371 GLN B O 1
ATOM 5647 N N . SER B 1 372 ? -13.062 -18.922 0.359 1 96 372 SER B N 1
ATOM 5648 C CA . SER B 1 372 ? -12.469 -17.922 -0.527 1 96 372 SER B CA 1
ATOM 5649 C C . SER B 1 372 ? -12.797 -18.219 -1.986 1 96 372 SER B C 1
ATOM 5651 O O . SER B 1 372 ? -13.117 -17.312 -2.754 1 96 372 SER B O 1
ATOM 5653 N N . PHE B 1 373 ? -12.758 -19.453 -2.379 1 97.44 373 PHE B N 1
ATOM 5654 C CA . PHE B 1 373 ? -13.141 -19.844 -3.732 1 97.44 373 PHE B CA 1
ATOM 5655 C C . PHE B 1 373 ? -14.617 -19.547 -3.982 1 97.44 373 PHE B C 1
ATOM 5657 O O . PHE B 1 373 ? -14.992 -19.078 -5.055 1 97.44 373 PHE B O 1
ATOM 5664 N N . ALA B 1 374 ? -15.406 -19.906 -2.996 1 96.81 374 ALA B N 1
ATOM 5665 C CA . ALA B 1 374 ? -16.844 -19.656 -3.123 1 96.81 374 ALA B CA 1
ATOM 5666 C C . ALA B 1 374 ? -17.125 -18.172 -3.371 1 96.81 374 ALA B C 1
ATOM 5668 O O . ALA B 1 374 ? -17.953 -17.828 -4.219 1 96.81 374 ALA B O 1
ATOM 5669 N N . ASP B 1 375 ? -16.438 -17.328 -2.658 1 94.06 375 ASP B N 1
ATOM 5670 C CA . ASP B 1 375 ? -16.594 -15.891 -2.816 1 94.06 375 ASP B CA 1
ATOM 5671 C C . ASP B 1 375 ? -16.234 -15.445 -4.23 1 94.06 375 ASP B C 1
ATOM 5673 O O . ASP B 1 375 ? -16.922 -14.617 -4.824 1 94.06 375 ASP B O 1
ATOM 5677 N N . GLU B 1 376 ? -15.195 -15.992 -4.727 1 94.12 376 GLU B N 1
ATOM 5678 C CA . GLU B 1 376 ? -14.758 -15.625 -6.07 1 94.12 376 GLU B CA 1
ATOM 5679 C C . GLU B 1 376 ? -15.742 -16.141 -7.125 1 94.12 376 GLU B C 1
ATOM 5681 O O . GLU B 1 376 ? -16.031 -15.438 -8.094 1 94.12 376 GLU B O 1
ATOM 5686 N N . LEU B 1 377 ? -16.219 -17.344 -6.98 1 96.06 377 LEU B N 1
ATOM 5687 C CA . LEU B 1 377 ? -17.188 -17.922 -7.906 1 96.06 377 LEU B CA 1
ATOM 5688 C C . LEU B 1 377 ? -18.484 -17.109 -7.918 1 96.06 377 LEU B C 1
ATOM 5690 O O . LEU B 1 377 ? -19.109 -16.953 -8.969 1 96.06 377 LEU B O 1
ATOM 5694 N N . ALA B 1 378 ? -18.844 -16.625 -6.781 1 95.38 378 ALA B N 1
ATOM 5695 C CA . ALA B 1 378 ? -20.031 -15.797 -6.688 1 95.38 378 ALA B CA 1
ATOM 5696 C C . ALA B 1 378 ? -19.891 -14.531 -7.531 1 95.38 378 ALA B C 1
ATOM 5698 O O . ALA B 1 378 ? -20.859 -14.062 -8.133 1 95.38 378 ALA B O 1
ATOM 5699 N N . GLN B 1 379 ? -18.719 -14.031 -7.559 1 90.62 379 GLN B N 1
ATOM 5700 C CA . GLN B 1 379 ? -18.453 -12.844 -8.375 1 90.62 379 GLN B CA 1
ATOM 5701 C C . GLN B 1 379 ? -18.609 -13.156 -9.859 1 90.62 379 GLN B C 1
ATOM 5703 O O . GLN B 1 379 ? -18.891 -12.266 -10.664 1 90.62 379 GLN B O 1
ATOM 5708 N N . LEU B 1 380 ? -18.422 -14.414 -10.211 1 92.31 380 LEU B N 1
ATOM 5709 C CA . LEU B 1 380 ? -18.578 -14.852 -11.594 1 92.31 380 LEU B CA 1
ATOM 5710 C C . LEU B 1 380 ? -20.031 -15.266 -11.875 1 92.31 380 LEU B C 1
ATOM 5712 O O . LEU B 1 380 ? -20.344 -15.719 -12.977 1 92.31 380 LEU B O 1
ATOM 5716 N N . GLY B 1 381 ? -20.844 -15.141 -10.852 1 90.88 381 GLY B N 1
ATOM 5717 C CA . GLY B 1 381 ? -22.266 -15.391 -11.039 1 90.88 381 GLY B CA 1
ATOM 5718 C C . GLY B 1 381 ? -22.703 -16.766 -10.562 1 90.88 381 GLY B C 1
ATOM 5719 O O . GLY B 1 381 ? -23.875 -17.125 -10.672 1 90.88 381 GLY B O 1
ATOM 5720 N N . TYR B 1 382 ? -21.797 -17.594 -10.086 1 95.25 382 TYR B N 1
ATOM 5721 C CA . TYR B 1 382 ? -22.141 -18.922 -9.578 1 95.25 382 TYR B CA 1
ATOM 5722 C C . TYR B 1 382 ? -22.375 -18.875 -8.07 1 95.25 382 TYR B C 1
ATOM 5724 O O . TYR B 1 382 ? -21.438 -18.625 -7.305 1 95.25 382 TYR B O 1
ATOM 5732 N N . LEU B 1 383 ? -23.516 -19.297 -7.633 1 94.06 383 LEU B N 1
ATOM 5733 C CA . LEU B 1 383 ? -23.906 -19.172 -6.234 1 94.06 383 LEU B CA 1
ATOM 5734 C C . LEU B 1 383 ? -24.125 -20.531 -5.602 1 94.06 383 LEU B C 1
ATOM 5736 O O . LEU B 1 383 ? -24.578 -20.641 -4.461 1 94.06 383 LEU B O 1
ATOM 5740 N N . GLY B 1 384 ? -23.875 -21.625 -6.328 1 93 384 GLY B N 1
ATOM 5741 C CA . GLY B 1 384 ? -24.047 -22.984 -5.828 1 93 384 GLY B CA 1
ATOM 5742 C C . GLY B 1 384 ? -22.875 -23.469 -5.004 1 93 384 GLY B C 1
ATOM 5743 O O . GLY B 1 384 ? -21.828 -22.812 -4.941 1 93 384 GLY B O 1
ATOM 5744 N N . PRO B 1 385 ? -22.969 -24.594 -4.41 1 93.06 385 PRO B N 1
ATOM 5745 C CA . PRO B 1 385 ? -21.875 -25.188 -3.643 1 93.06 385 PRO B CA 1
ATOM 5746 C C . PRO B 1 385 ? -20.812 -25.828 -4.531 1 93.06 385 PRO B C 1
ATOM 5748 O O . PRO B 1 385 ? -21.062 -26.094 -5.707 1 93.06 385 PRO B O 1
ATOM 5751 N N . TYR B 1 386 ? -19.641 -26.016 -3.941 1 94 386 TYR B N 1
ATOM 5752 C CA . TYR B 1 386 ? -18.594 -26.781 -4.605 1 94 386 TYR B CA 1
ATOM 5753 C C . TYR B 1 386 ? -19.047 -28.203 -4.867 1 94 386 TYR B C 1
ATOM 5755 O O . TYR B 1 386 ? -19.547 -28.891 -3.963 1 94 386 TYR B O 1
ATOM 5763 N N . ALA B 1 387 ? -18.922 -28.625 -6.129 1 88.19 387 ALA B N 1
ATOM 5764 C CA . ALA B 1 387 ? -19.203 -30 -6.527 1 88.19 387 ALA B CA 1
ATOM 5765 C C . ALA B 1 387 ? -17.953 -30.688 -7.039 1 88.19 387 ALA B C 1
ATOM 5767 O O . ALA B 1 387 ? -17.578 -30.531 -8.203 1 88.19 387 ALA B O 1
ATOM 5768 N N . PRO B 1 388 ? -17.359 -31.531 -6.18 1 92.19 388 PRO B N 1
ATOM 5769 C CA . PRO B 1 388 ? -16.125 -32.188 -6.605 1 92.19 388 PRO B CA 1
ATOM 5770 C C . PRO B 1 388 ? -16.297 -33.031 -7.863 1 92.19 388 PRO B C 1
ATOM 5772 O O . PRO B 1 388 ? -17.266 -33.75 -7.984 1 92.19 388 PRO B O 1
ATOM 5775 N N . VAL B 1 389 ? -15.383 -32.906 -8.75 1 91.75 389 VAL B N 1
ATOM 5776 C CA . VAL B 1 389 ? -15.484 -33.562 -10.055 1 91.75 389 VAL B CA 1
ATOM 5777 C C . VAL B 1 389 ? -15.391 -35.062 -9.898 1 91.75 389 VAL B C 1
ATOM 5779 O O . VAL B 1 389 ? -15.898 -35.812 -10.734 1 91.75 389 VAL B O 1
ATOM 5782 N N . ASP B 1 390 ? -14.766 -35.531 -8.875 1 83 390 ASP B N 1
ATOM 5783 C CA . ASP B 1 390 ? -14.602 -36.969 -8.703 1 83 390 ASP B CA 1
ATOM 5784 C C . ASP B 1 390 ? -15.75 -37.562 -7.887 1 83 390 ASP B C 1
ATOM 5786 O O . ASP B 1 390 ? -15.797 -38.75 -7.652 1 83 390 ASP B O 1
ATOM 5790 N N . ALA B 1 391 ? -16.609 -36.625 -7.332 1 77.38 391 ALA B N 1
ATOM 5791 C CA . ALA B 1 391 ? -17.734 -37.125 -6.555 1 77.38 391 ALA B CA 1
ATOM 5792 C C . ALA B 1 391 ? -18.828 -37.688 -7.469 1 77.38 391 ALA B C 1
ATOM 5794 O O . ALA B 1 391 ? -19.109 -37.094 -8.531 1 77.38 391 ALA B O 1
ATOM 5795 N N . GLY B 1 392 ? -18.891 -38.812 -8.141 1 59.78 392 GLY B N 1
ATOM 5796 C CA . GLY B 1 392 ? -19.938 -39.438 -8.914 1 59.78 392 GLY B CA 1
ATOM 5797 C C . GLY B 1 392 ? -21.266 -38.719 -8.82 1 59.78 392 GLY B C 1
ATOM 5798 O O . GLY B 1 392 ? -21.656 -38.25 -7.746 1 59.78 392 GLY B O 1
ATOM 5799 N N . ARG B 1 393 ? -21.688 -37.781 -9.633 1 51.38 393 ARG B N 1
ATOM 5800 C CA . ARG B 1 393 ? -22.984 -37.125 -9.602 1 51.38 393 ARG B CA 1
ATOM 5801 C C . ARG B 1 393 ? -24.125 -38.125 -9.469 1 51.38 393 ARG B C 1
ATOM 5803 O O . ARG B 1 393 ? -24.562 -38.719 -10.461 1 51.38 393 ARG B O 1
ATOM 5810 N N . GLU B 1 394 ? -24.203 -38.969 -8.617 1 39.59 394 GLU B N 1
ATOM 5811 C CA . GLU B 1 394 ? -25.391 -39.781 -8.523 1 39.59 394 GLU B CA 1
ATOM 5812 C C . GLU B 1 394 ? -26.656 -38.938 -8.375 1 39.59 394 GLU B C 1
ATOM 5814 O O . GLU B 1 394 ? -27.734 -39.344 -8.781 1 39.59 394 GLU B O 1
ATOM 5819 N N . GLY B 1 395 ? -26.875 -37.969 -7.645 1 31.89 395 GLY B N 1
ATOM 5820 C CA . GLY B 1 395 ? -28.156 -37.469 -7.168 1 31.89 395 GLY B CA 1
ATOM 5821 C C . GLY B 1 395 ? -28.938 -36.688 -8.211 1 31.89 395 GLY B C 1
ATOM 5822 O O . GLY B 1 395 ? -29.984 -36.125 -7.918 1 31.89 395 GLY B O 1
ATOM 5823 N N . ALA B 1 396 ? -28.438 -36.094 -9.203 1 36.81 396 ALA B N 1
ATOM 5824 C CA . ALA B 1 396 ? -29.469 -35.5 -10.039 1 36.81 396 ALA B CA 1
ATOM 5825 C C . ALA B 1 396 ? -30.203 -36.562 -10.859 1 36.81 396 ALA B C 1
ATOM 5827 O O . ALA B 1 396 ? -30.016 -36.625 -12.078 1 36.81 396 ALA B O 1
ATOM 5828 N N . ARG B 1 397 ? -30.188 -37.844 -10.305 1 25.31 397 ARG B N 1
ATOM 5829 C CA . ARG B 1 397 ? -31.203 -38.5 -11.109 1 25.31 397 ARG B CA 1
ATOM 5830 C C . ARG B 1 397 ? -32.594 -38.062 -10.727 1 25.31 397 ARG B C 1
ATOM 5832 O O . ARG B 1 397 ? -32.938 -37.906 -9.539 1 25.31 397 ARG B O 1
#

Sequence (794 aa):
MAFELSPSDLEPLLQGACFFGSGGGGTMISARHLAANFRKGDYYPTDKVRVVDVDEATDGDCVMVAYMGAPDAINQVQWPNGPVEAALAARQRLESQGRKLAYVVAPESGALGFVVASLVAAKLGLAVVDADGAGRAVPSLPMLTYAAAGVPPTPAFLAGESGLCVELGVRMPPPDGQRREDISTVVEQMLRPILTNPQFGQFGGLAMWMMSPAQLGGALPVRGTLSRALKLGRALQDGKVKTAEAMLDFLRRELDIKGKLLFGPATLASSEVSTAGGFDLGKVVLEDGERRCTVLYQNESLLAWDSALSHPLATAPDAISYFVEGEGQHVFSNGDLSGNDHGLDPSVRGRKAAVIALPAAAPLSEGLILQSFADELAQLGYLGPYAPVDAGREGARMAFELSPSDLEPLLQGACFFGSGGGGTMISARHLAANFRKGDYYPTDKVRVVDVDEATDGDCVMVAYMGAPDAINQVQWPNGPVEAALAARQRLESQGRKLAYVVAPESGALGFVVASLVAAKLGLAVVDADGAGRAVPSLPMLTYAAAGVPPTPAFLAGESGLCVELGVRMPPPDGQRREDISTVVEQMLRPILTNPQFGQFGGLAMWMMSPAQLGGALPVRGTLSRALKLGRALQDGKVKTAEAMLDFLRRELDIKGKLLFGPATLASSEVSTAGGFDLGKVVLEDGERRCTVLYQNESLLAWDSALSHPLATAPDAISYFVEGEGQHVFSNGDLSGNDHGLDPSVRGRKAAVIALPAAAPLSEGLILQSFADELAQLGYLGPYAPVDAGREGAR

Foldseek 3Di:
DKDKDALVLLQLLQQLLLQLALQFQAWPLLLCLQSVLQDCDDQFVHRMAIEDELLVPAPFKEKEKAKAFARVQSNPDNHQQQRLLQVVVVQVVQVVVVTGYAEYEFAARHSRRVSSRRRSCRRVVHHYYQFHFWSYHDLFNLLGLLQVLPQDFPQKWWGANVGDIDTDDDDDDDDPPDDDDRVRRVVVVVVQVVCVPVRRVGMGMMITRIGHSVSSVSRTVGGRSSVSSSVNSVCVVVVQQFDPVSVQVCCCPVVVWRKDFLDDLFFFDWKAWDDDSRWTWIWTWGDDPPKIWIFTDTSRTAWIDIPVDPDTSAGPPWRKFKAWHDDDRGGTRSVQQQDPVRTGDPVRHGTTMIIMTTFTDPVCCDDSNLVVRCVVVVVVVDNDHHDTNPPPPPPVD/DKDKDALVLLQLLQQLLLQLALQFQAWPLLLCLQSVLQDCDDQFVDRMAIEDELLPPAPFKEKEKAKAFARVQSNPDNHQQQRLLQVVVVQVVQVVVVTGYAEYEFAARHSRRVSSRRRSCRRVVHHYYQFHFWSYHDLFNLLGLLQVLPQDFPQKWWGANVGDIDTDDDDDDPDPPDDDDRVRRVVVVVVQVVCVPVRRVGMGMMITRIGHSVSSCSRTVGGRSSVSSSVNSVCVVVVQDFDPVSVQVCCCPVVVWRKDFLDDLFFFDWKAWDDDSRWTWIWTWGDDPPKIWIFTDTSRTAWIPIPVDPDTSFGPPWRKFKAWHDDDRGGTRSVQQQDPVRTGDPVRHPTTMIIMTTFTDPVCCDDSNLVVRCVVVVVVVDNDHHDTNPPPPPPVD